Protein AF-A0AAU4M721-F1 (afdb_monomer_lite)

Radius of gyration: 36.09 Å; chains: 1; bounding box: 82×84×113 Å

Foldseek 3Di:
DDDDDDDDDDDDDDDDQDAALQFQEEAEEQQAALVQLLVCLQPFCLVLRPRAYEDQAQAKFFQAPDQFQFSCRSLAHLALARQYLRHHPVSNLSSLSSNSSSSYAYAYAANQFFHHFLPGPGQDIRNRWGDDSVQQQRVNLRTGPVQFADPVVQPDHLQAQPDPQDLCSLQRGDDVRTGGGPLVDPSSLVSSLVSLQVCQVSQHQAYEYPSQLNHQLVSLQSSQVSHDAHPSGDGRAYEYEQDDDYDDRSDLVVNLVNHAYEWPLQLLVLQVCLVWFVLVCPPPDVVSVTDAQRRYEYEVDELVCQLVVNGDDLVNPLSSLLSLLCQLQARGHRYYQYKAFDDDHSRGQQCADSSSRHDHDDVPVRRISPSCPQQQNSNSSVVSVQLPPFDWAQWDDPRGQWIKIERAQFKIKIFGSAQFKDKDKGQGNYAFDKWEFSNAFDQDPVRDTPGDIWGQHRRNITTDIAGHSGMTMTGDDDDDDDPDDDDDDDDDDDDDDDDDDDDAQWAKEKEFCPVVAPWKAKWKAFVVGDTAPPPHHTFDDDDVGITMDTDHNPPGQWMFIWMDRRPPGTGQLVVPTDTGGGYYWYDYPSDIDGDDPRPDDPFFKEKEFCPVVAPWKAKWKAFVVGDTDPPPHHTWADDDVRITMDGDHSPPGQWMFIWMDNRPPRTDQLVVPTDTGGGHYWYDYPSDIDGDRPDDDDDDDDDDDDDDDDDDDDDDDDDPDQPDALFAPFWDACVVVQQAEADDDDQAADCVVPDPSQWRTADAPPQWLFQLLHDQDDQFAGWGTKGWYDYFWKIKIKTKTDDLCCQLPVVVVDDPPLRSAQQSDFFKKKKFKQQDQVAFAQQPAVPDCAHPPLAQEGAPVRRTFKMWMDTSHPPDDFTWIFGADPVRHTDDPPVGIDGCVRQVKDKDKDQFDPDPFRKDASYGSVRVDANVCSHPPVRIDGSVVSVGDRRSMMMMMMIGTQVSVVDGLVSCQPPWMFIKIFDADARYTRAMTSGACQSRPQSNAACPVGRSGTVSRPDHYHGHRTGRTHND

Secondary structure (DSSP, 8-state):
------PPPP--PPPPSPPP-S--PEEEETT--HHHHHHHIIIIIHHHT--EEEE---S-BEE-SSS---GGGGGSBS-S-S-BTTB-HHHHHHHHHHHHHTT-EEEEEE--SEEEETT----EESS---EEGGGTEETTTTB-GGGB--TTT--STT-B---TT-HHHHHHSBGGGEEEB-TTSHHHHHHHHHHHHHHHHTT--EEEETTGGGS-HHHHHHHHHTSPPPTTSSPPEEEE---SS--GGGSGGGGTTSSEEE-HHHHHHHHHHHHS-GGGGGG-SGGGTPPPGGGEEEES--HHHHHHT-S--GGGTHHHHHHHHHHHHS-SSEEEEEE-B--SSTTPPPSB-TTSPBPPP-TTTTSB--GGG-HHHHHHHHHHHHHTTPPEEEEEE-SSSEEEEEETTTEEEEEE-SSS-EEEEEE--SPSEEEE-TTT--B-TTS-BSS-EEEE-TTSEEEEEE-TTEEEEEE--SS----PPPP-------------PPPP-EEEEEEEGGG--S--EEEEEETTSPPPPTT-EEPEEEETTEEEEEEE-TT-S-EEEEEE-SSS-EE-TTTT-EEE-SSEEEEETTEEEES-TTSPPPPEEEEEEGGG--S--EEEEEETTSPPPPTT-EEPEEEETTEEEEEE--TT-S-EEEEEE-SSS-EE-TTTT-EEE-SSEEEEETTEEEES--SPPPPPPP--------------PPPPP-PPPSSSTT-EESGGG---EE-----SS-GGG--GGGEEEE--BS-SGGGGG-S---S---EEEEEEEE-SSEEEEEEEE--THHHH-GGG-S--SGGG-GGGS--EEEEEEE--TT--B-SPBTT-SS-GGG--EEETT--B-EEEEEESSTT-S--EEEE--TTSSB---TTTEEEHHHHT-EEEEEES-S-S--EEE---GGGT--GGGGG-GGGEEETTTTT--GGG-EEEEEEEEGGGGT--HHHHHHH-EEEEEEEEETTEEEEEES--GGGGSSTTSBPSS-TTSBGGGTS-EEE-SPPEEE--

Structure (mmCIF, N/CA/C/O backbone):
data_AF-A0AAU4M721-F1
#
_entry.id   AF-A0AAU4M721-F1
#
loop_
_atom_site.group_PDB
_atom_site.id
_atom_site.type_symbol
_atom_site.label_atom_id
_atom_site.label_alt_id
_atom_site.label_comp_id
_atom_site.label_asym_id
_atom_site.label_entity_id
_atom_site.label_seq_id
_atom_site.pdbx_PDB_ins_code
_atom_site.Cartn_x
_atom_site.Cartn_y
_atom_site.Cartn_z
_atom_site.occupancy
_atom_site.B_iso_or_equiv
_atom_site.auth_seq_id
_atom_site.auth_comp_id
_atom_site.auth_asym_id
_atom_site.auth_atom_id
_atom_site.pdbx_PDB_model_num
ATOM 1 N N . MET A 1 1 ? -22.249 -40.325 37.609 1.00 35.66 1 MET A N 1
ATOM 2 C CA . MET A 1 1 ? -21.047 -39.487 37.780 1.00 35.66 1 MET A CA 1
ATOM 3 C C . MET A 1 1 ? -21.159 -38.353 36.785 1.00 35.66 1 MET A C 1
ATOM 5 O O . MET A 1 1 ? -21.224 -38.618 35.594 1.00 35.66 1 MET A O 1
ATOM 9 N N . ALA A 1 2 ? -21.350 -37.138 37.289 1.00 34.94 2 ALA A N 1
ATOM 10 C CA . ALA A 1 2 ? -21.543 -35.937 36.488 1.00 34.94 2 ALA A CA 1
ATOM 11 C C . ALA A 1 2 ? -20.169 -35.403 36.063 1.00 34.94 2 ALA A C 1
ATOM 13 O O . ALA A 1 2 ? -19.355 -35.079 36.925 1.00 34.94 2 ALA A O 1
ATOM 14 N N . GLY A 1 3 ? -19.902 -35.367 34.758 1.00 27.47 3 GLY A N 1
ATOM 15 C CA . GLY A 1 3 ? -18.703 -34.762 34.184 1.00 27.47 3 GLY A CA 1
ATOM 16 C C . GLY A 1 3 ? -19.101 -33.504 33.430 1.00 27.47 3 GLY A C 1
ATOM 17 O O . GLY A 1 3 ? -19.824 -33.587 32.443 1.00 27.47 3 GLY A O 1
ATOM 18 N N . ALA A 1 4 ? -18.693 -32.356 33.960 1.00 26.66 4 ALA A N 1
ATOM 19 C CA . ALA A 1 4 ? -18.992 -31.032 33.442 1.00 26.66 4 ALA A CA 1
ATOM 20 C C . ALA A 1 4 ? -18.415 -30.821 32.032 1.00 26.66 4 ALA A C 1
ATOM 22 O O . ALA A 1 4 ? -17.272 -31.176 31.754 1.00 26.66 4 ALA A O 1
ATOM 23 N N . ILE A 1 5 ? -19.227 -30.212 31.171 1.00 36.31 5 ILE A N 1
ATOM 24 C CA . ILE A 1 5 ? -18.871 -29.734 29.835 1.00 36.31 5 ILE A CA 1
ATOM 25 C C . ILE A 1 5 ? -18.344 -28.299 29.989 1.00 36.31 5 ILE A C 1
ATOM 27 O O . ILE A 1 5 ? -19.054 -27.455 30.534 1.00 36.31 5 ILE A O 1
ATOM 31 N N . LEU A 1 6 ? -17.135 -28.016 29.498 1.00 23.64 6 LEU A N 1
ATOM 32 C CA . LEU A 1 6 ? -16.652 -26.661 29.198 1.00 23.64 6 LEU A CA 1
ATOM 33 C C . LEU A 1 6 ? -15.807 -26.678 27.902 1.00 23.64 6 LEU A C 1
ATOM 35 O O . LEU A 1 6 ? -15.228 -27.716 27.582 1.00 23.64 6 LEU A O 1
ATOM 39 N N . PRO A 1 7 ? -15.786 -25.575 27.128 1.00 23.12 7 PRO A N 1
ATOM 40 C CA . PRO A 1 7 ? -15.639 -25.581 25.672 1.00 23.12 7 PRO A CA 1
ATOM 41 C C . PRO A 1 7 ? -14.205 -25.311 25.184 1.00 23.12 7 PRO A C 1
ATOM 43 O O . PRO A 1 7 ? -13.470 -24.530 25.785 1.00 23.12 7 PRO A O 1
ATOM 46 N N . ILE A 1 8 ? -13.836 -25.934 24.058 1.00 26.61 8 ILE A N 1
ATOM 47 C CA . ILE A 1 8 ? -12.592 -25.701 23.306 1.00 26.61 8 ILE A CA 1
ATOM 48 C C . ILE A 1 8 ? -12.843 -24.565 22.303 1.00 26.61 8 ILE A C 1
ATOM 50 O O . ILE A 1 8 ? -13.764 -24.652 21.492 1.00 26.61 8 ILE A O 1
ATOM 54 N N . ALA A 1 9 ? -12.034 -23.505 22.370 1.00 24.59 9 ALA A N 1
ATOM 55 C CA . ALA A 1 9 ? -11.993 -22.426 21.386 1.00 24.59 9 ALA A CA 1
ATOM 56 C C . ALA A 1 9 ? -10.938 -22.737 20.306 1.00 24.59 9 ALA A C 1
ATOM 58 O O . ALA A 1 9 ? -9.815 -23.121 20.628 1.00 24.59 9 ALA A O 1
ATOM 59 N N . PHE A 1 10 ? -11.326 -22.583 19.038 1.00 23.84 10 PHE A N 1
ATOM 60 C CA . PHE A 1 10 ? -10.512 -22.775 17.832 1.00 23.84 10 PHE A CA 1
ATOM 61 C C . PHE A 1 10 ? -9.654 -21.531 17.500 1.00 23.84 10 PHE A C 1
ATOM 63 O O . PHE A 1 10 ? -10.106 -20.408 17.710 1.00 23.84 10 PHE A O 1
ATOM 70 N N . GLN A 1 11 ? -8.480 -21.733 16.889 1.00 26.58 11 GLN A N 1
ATOM 71 C CA . GLN A 1 11 ? -7.735 -20.762 16.055 1.00 26.58 11 GLN A CA 1
ATOM 72 C C . GLN A 1 11 ? -7.241 -21.540 14.818 1.00 26.58 11 GLN A C 1
ATOM 74 O O . GLN A 1 11 ? -6.579 -22.559 14.991 1.00 26.58 11 GLN A O 1
ATOM 79 N N . SER A 1 12 ? -7.805 -21.364 13.615 1.00 23.69 12 SER A N 1
ATOM 80 C CA . SER A 1 12 ? -7.744 -20.264 12.620 1.00 23.69 12 SER A CA 1
ATOM 81 C C . SER A 1 12 ? -6.496 -20.329 11.716 1.00 23.69 12 SER A C 1
ATOM 83 O O . SER A 1 12 ? -5.382 -20.092 12.169 1.00 23.69 12 SER A O 1
ATOM 85 N N . SER A 1 13 ? -6.742 -20.677 10.448 1.00 24.62 13 SER A N 1
ATOM 86 C CA . SER A 1 13 ? -5.845 -20.862 9.292 1.00 24.62 13 SER A CA 1
ATOM 87 C C . SER A 1 13 ? -5.303 -19.552 8.688 1.00 24.62 13 SER A C 1
ATOM 89 O O . SER A 1 13 ? -5.883 -18.492 8.911 1.00 24.62 13 SER A O 1
ATOM 91 N N . ALA A 1 14 ? -4.223 -19.643 7.894 1.00 25.70 14 ALA A N 1
ATOM 92 C CA . ALA A 1 14 ? -3.598 -18.532 7.162 1.00 25.70 14 ALA A CA 1
ATOM 93 C C . ALA A 1 14 ? -4.583 -17.808 6.220 1.00 25.70 14 ALA A C 1
ATOM 95 O O . ALA A 1 14 ? -5.434 -18.431 5.584 1.00 25.70 14 ALA A O 1
ATOM 96 N N . GLN A 1 15 ? -4.472 -16.479 6.184 1.00 25.59 15 GLN A N 1
ATOM 97 C CA . GLN A 1 15 ? -5.465 -15.541 5.666 1.00 25.59 15 GLN A CA 1
ATOM 98 C C . GLN A 1 15 ? -5.035 -15.022 4.285 1.00 25.59 15 GLN A C 1
ATOM 100 O O . GLN A 1 15 ? -3.879 -14.650 4.101 1.00 25.59 15 GLN A O 1
ATOM 105 N N . ALA A 1 16 ? -5.967 -15.006 3.324 1.00 25.58 16 ALA A N 1
ATOM 106 C CA . ALA A 1 16 ? -5.841 -14.263 2.068 1.00 25.58 16 ALA A CA 1
ATOM 107 C C . ALA A 1 16 ? -5.453 -12.795 2.339 1.00 25.58 16 ALA A C 1
ATOM 109 O O . ALA A 1 16 ? -5.724 -12.305 3.441 1.00 25.58 16 ALA A O 1
ATOM 110 N N . ALA A 1 17 ? -4.886 -12.088 1.346 1.00 31.19 17 ALA A N 1
ATOM 111 C CA . ALA A 1 17 ? -4.776 -10.627 1.408 1.00 31.19 17 ALA A CA 1
ATOM 112 C C . ALA A 1 17 ? -6.117 -10.073 1.904 1.00 31.19 17 ALA A C 1
ATOM 114 O O . ALA A 1 17 ? -7.175 -10.436 1.375 1.00 31.19 17 ALA A O 1
ATOM 115 N N . GLY A 1 18 ? -6.078 -9.318 3.002 1.00 32.47 18 GLY A N 1
ATOM 116 C CA . GLY A 1 18 ? -7.294 -8.890 3.674 1.00 32.47 18 GLY A CA 1
ATOM 117 C C . GLY A 1 18 ? -8.190 -8.146 2.691 1.00 32.47 18 GLY A C 1
ATOM 118 O O . GLY A 1 18 ? -7.714 -7.343 1.892 1.00 32.47 18 GLY A O 1
ATOM 119 N N . THR A 1 19 ? -9.501 -8.384 2.739 1.00 46.44 19 THR A N 1
ATOM 120 C CA . THR A 1 19 ? -10.431 -7.433 2.124 1.00 46.44 19 THR A CA 1
ATOM 121 C C . THR A 1 19 ? -10.154 -6.053 2.723 1.00 46.44 19 THR A C 1
ATOM 123 O O . THR A 1 19 ? -9.968 -5.989 3.944 1.00 46.44 19 THR A O 1
ATOM 126 N N . PRO A 1 20 ? -10.164 -4.966 1.930 1.00 59.31 20 PRO A N 1
ATOM 127 C CA . PRO A 1 20 ? -9.988 -3.624 2.470 1.00 59.31 20 PRO A CA 1
ATOM 128 C C . PRO A 1 20 ? -10.920 -3.420 3.665 1.00 59.31 20 PRO A C 1
ATOM 130 O O . PRO A 1 20 ? -12.076 -3.851 3.613 1.00 59.31 20 PRO A O 1
ATOM 133 N N . ASN A 1 21 ? -10.464 -2.724 4.710 1.00 67.50 21 ASN A N 1
ATOM 134 C CA . ASN A 1 21 ? -11.236 -2.513 5.946 1.00 67.50 21 ASN A CA 1
ATOM 135 C C . ASN A 1 21 ? -12.610 -1.840 5.718 1.00 67.50 21 ASN A C 1
ATOM 137 O O . ASN A 1 21 ? -13.431 -1.755 6.631 1.00 67.50 21 ASN A O 1
ATOM 141 N N . GLY A 1 22 ? -12.869 -1.333 4.506 1.00 69.19 22 GLY A N 1
ATOM 142 C CA . GLY A 1 22 ? -14.132 -0.726 4.089 1.00 69.19 22 GLY A CA 1
ATOM 143 C C . GLY A 1 22 ? -14.326 0.708 4.590 1.00 69.19 22 GLY A C 1
ATOM 144 O O . GLY A 1 22 ? -15.297 1.363 4.188 1.00 69.19 22 GLY A O 1
ATOM 145 N N . GLY A 1 23 ? -13.412 1.193 5.436 1.00 83.38 23 GLY A N 1
ATOM 146 C CA . GLY A 1 23 ? -13.266 2.597 5.807 1.00 83.38 23 GLY A CA 1
ATOM 147 C C . GLY A 1 23 ? -12.641 3.428 4.687 1.00 83.38 23 GLY A C 1
ATOM 148 O O . GLY A 1 23 ? -12.046 2.892 3.752 1.00 83.38 23 GLY A O 1
ATOM 149 N N . ASP A 1 24 ? -12.806 4.740 4.776 1.00 93.38 24 ASP A N 1
ATOM 150 C CA . ASP A 1 24 ? -12.308 5.741 3.827 1.00 93.38 24 ASP A CA 1
ATOM 151 C C . ASP A 1 24 ? -11.332 6.742 4.463 1.00 93.38 24 ASP A C 1
ATOM 153 O O . ASP A 1 24 ? -10.630 7.433 3.734 1.00 93.38 24 ASP A O 1
ATOM 157 N N . VAL A 1 25 ? -11.213 6.775 5.796 1.00 98.50 25 VAL A N 1
ATOM 158 C CA . VAL A 1 25 ? -10.231 7.618 6.496 1.00 98.50 25 VAL A CA 1
ATOM 159 C C . VAL A 1 25 ? -8.805 7.297 6.038 1.00 98.50 25 VAL A C 1
ATOM 161 O O . VAL A 1 25 ? -8.377 6.137 6.072 1.00 98.50 25 VAL A O 1
ATOM 164 N N . ILE A 1 26 ? -8.064 8.340 5.668 1.00 98.81 26 ILE A N 1
ATOM 165 C CA . ILE A 1 26 ? -6.678 8.263 5.203 1.00 98.81 26 ILE A CA 1
ATOM 166 C C . ILE A 1 26 ? -5.747 8.695 6.343 1.00 98.81 26 ILE A C 1
ATOM 168 O O . ILE A 1 26 ? -5.896 9.784 6.897 1.00 98.81 26 ILE A O 1
ATOM 172 N N . ALA A 1 27 ? -4.760 7.873 6.691 1.00 98.81 27 ALA A N 1
ATOM 173 C CA . ALA A 1 27 ? -3.635 8.312 7.514 1.00 98.81 27 ALA A CA 1
ATOM 174 C C . ALA A 1 27 ? -2.602 9.003 6.617 1.00 98.81 27 ALA A C 1
ATOM 176 O O . ALA A 1 27 ? -2.057 8.365 5.726 1.00 98.81 27 ALA A O 1
ATOM 177 N N . ASN A 1 28 ? -2.317 10.286 6.824 1.00 98.62 28 ASN A N 1
ATOM 178 C CA . ASN A 1 28 ? -1.258 10.985 6.096 1.00 98.62 28 ASN A CA 1
ATOM 179 C C . ASN A 1 28 ? 0.023 10.974 6.940 1.00 98.62 28 ASN A C 1
ATOM 181 O O . ASN A 1 28 ? 0.175 11.792 7.851 1.00 98.62 28 ASN A O 1
ATOM 185 N N . LEU A 1 29 ? 0.901 10.000 6.666 1.00 98.81 29 LEU A N 1
ATOM 186 C CA . LEU A 1 29 ? 2.141 9.749 7.408 1.00 98.81 29 LEU A CA 1
ATOM 187 C C . LEU A 1 29 ? 3.315 10.469 6.739 1.00 98.81 29 LEU A C 1
ATOM 189 O O . LEU A 1 29 ? 4.140 9.883 6.034 1.00 98.81 29 LEU A O 1
ATOM 193 N N . PHE A 1 30 ? 3.353 11.782 6.939 1.00 98.56 30 PHE A N 1
ATOM 194 C CA . PHE A 1 30 ? 4.269 12.678 6.252 1.00 98.56 30 PHE A CA 1
ATOM 195 C C . PHE A 1 30 ? 5.732 12.422 6.636 1.00 98.56 30 PHE A C 1
ATOM 197 O O . PHE A 1 30 ? 6.099 12.532 7.808 1.00 98.56 30 PHE A O 1
ATOM 204 N N . GLU A 1 31 ? 6.561 12.127 5.627 1.00 98.25 31 GLU A N 1
ATOM 205 C CA . GLU A 1 31 ? 7.999 11.826 5.746 1.00 98.25 31 GLU A CA 1
ATOM 206 C C . GLU A 1 31 ? 8.318 10.569 6.571 1.00 98.25 31 GLU A C 1
ATOM 208 O O . GLU A 1 31 ? 9.430 10.421 7.059 1.00 98.25 31 GLU A O 1
ATOM 213 N N . TRP A 1 32 ? 7.379 9.635 6.750 1.00 98.69 32 TRP A N 1
ATOM 214 C CA . TRP A 1 32 ? 7.692 8.355 7.393 1.00 98.69 32 TRP A CA 1
ATOM 215 C C . TRP A 1 32 ? 8.419 7.430 6.412 1.00 98.69 32 TRP A C 1
ATOM 217 O O . TRP A 1 32 ? 8.003 7.273 5.264 1.00 98.69 32 TRP A O 1
ATOM 227 N N . ASN A 1 33 ? 9.476 6.763 6.883 1.00 98.44 33 ASN A N 1
ATOM 228 C CA . ASN A 1 33 ? 10.179 5.768 6.076 1.00 98.44 33 ASN A CA 1
ATOM 229 C C . ASN A 1 33 ? 9.324 4.501 5.853 1.00 98.44 33 ASN A C 1
ATOM 231 O O . ASN A 1 33 ? 8.390 4.216 6.611 1.00 98.44 33 ASN A O 1
ATOM 235 N N . TRP A 1 34 ? 9.654 3.710 4.827 1.00 98.12 34 TRP A N 1
ATOM 236 C CA . TRP A 1 34 ? 8.826 2.569 4.406 1.00 98.12 34 TRP A CA 1
ATOM 237 C C . TRP A 1 34 ? 8.618 1.519 5.504 1.00 98.12 34 TRP A C 1
ATOM 239 O O . TRP A 1 34 ? 7.506 1.024 5.685 1.00 98.12 34 TRP A O 1
ATOM 249 N N . ASN A 1 35 ? 9.656 1.226 6.291 1.00 89.00 35 ASN A N 1
ATOM 250 C CA . ASN A 1 35 ? 9.568 0.261 7.391 1.00 89.00 35 ASN A CA 1
ATOM 251 C C . ASN A 1 35 ? 8.611 0.740 8.492 1.00 89.00 35 ASN A C 1
ATOM 253 O O . ASN A 1 35 ? 7.841 -0.050 9.038 1.00 89.00 35 ASN A O 1
ATOM 257 N N . SER A 1 36 ? 8.641 2.037 8.803 1.00 98.25 36 SER A N 1
ATOM 258 C CA . SER A 1 36 ? 7.778 2.641 9.819 1.00 98.25 36 SER A CA 1
ATOM 259 C C . SER A 1 36 ? 6.320 2.642 9.378 1.00 98.25 36 SER A C 1
ATOM 261 O O . SER A 1 36 ? 5.456 2.281 10.170 1.00 98.25 36 SER A O 1
ATOM 263 N N . VAL A 1 37 ? 6.041 2.966 8.110 1.00 98.56 37 VAL A N 1
ATOM 264 C CA . VAL A 1 37 ? 4.681 2.880 7.551 1.00 98.56 37 VAL A CA 1
ATOM 265 C C . VAL A 1 37 ? 4.159 1.440 7.598 1.00 98.56 37 VAL A C 1
ATOM 267 O O . VAL A 1 37 ? 3.041 1.209 8.055 1.00 98.56 37 VAL A O 1
ATOM 270 N N . ALA A 1 38 ? 4.975 0.455 7.207 1.00 86.38 38 ALA A N 1
ATOM 271 C CA . ALA A 1 38 ? 4.603 -0.961 7.258 1.00 86.38 38 ALA A CA 1
ATOM 272 C C . ALA A 1 38 ? 4.239 -1.414 8.689 1.00 86.38 38 ALA A C 1
ATOM 274 O O . ALA A 1 38 ? 3.220 -2.077 8.916 1.00 86.38 38 ALA A O 1
ATOM 275 N N . ALA A 1 39 ? 5.047 -1.018 9.676 1.00 87.62 39 ALA A N 1
ATOM 276 C CA . ALA A 1 39 ? 4.775 -1.285 11.085 1.00 87.62 39 ALA A CA 1
ATOM 277 C C . ALA A 1 39 ? 3.502 -0.571 11.575 1.00 87.62 39 ALA A C 1
ATOM 279 O O . ALA A 1 39 ? 2.705 -1.165 12.305 1.00 87.62 39 ALA A O 1
ATOM 280 N N . GLU A 1 40 ? 3.268 0.673 11.155 1.00 97.50 40 GLU A N 1
ATOM 281 C CA . GLU A 1 40 ? 2.071 1.433 11.530 1.00 97.50 40 GLU A CA 1
ATOM 282 C C . GLU A 1 40 ? 0.801 0.790 10.975 1.00 97.50 40 GLU A C 1
ATOM 284 O O . GLU A 1 40 ? -0.187 0.644 11.699 1.00 97.50 40 GLU A O 1
ATOM 289 N N . CYS A 1 41 ? 0.847 0.324 9.723 1.00 88.81 41 CYS A N 1
ATOM 290 C CA . CYS A 1 41 ? -0.259 -0.371 9.080 1.00 88.81 41 CYS A CA 1
ATOM 291 C C . CYS A 1 41 ? -0.754 -1.565 9.905 1.00 88.81 41 CYS A C 1
ATOM 293 O O . CYS A 1 41 ? -1.957 -1.726 10.104 1.00 88.81 41 CYS A O 1
ATOM 295 N N . THR A 1 42 ? 0.163 -2.371 10.442 1.00 78.88 42 THR A N 1
ATOM 296 C CA . THR A 1 42 ? -0.184 -3.584 11.202 1.00 78.88 42 THR A CA 1
ATOM 297 C C . THR A 1 42 ? -0.539 -3.310 12.660 1.00 78.88 42 THR A C 1
ATOM 299 O O . THR A 1 42 ? -1.410 -3.977 13.217 1.00 78.88 42 THR A O 1
ATOM 302 N N . THR A 1 43 ? 0.122 -2.343 13.297 1.00 85.94 43 THR A N 1
ATOM 303 C CA . THR A 1 43 ? -0.000 -2.128 14.748 1.00 85.94 43 THR A CA 1
ATOM 304 C C . THR A 1 43 ? -1.056 -1.097 15.129 1.00 85.94 43 THR A C 1
ATOM 306 O O . THR A 1 43 ? -1.596 -1.169 16.236 1.00 85.94 43 THR A O 1
ATOM 309 N N . VAL A 1 44 ? -1.381 -0.167 14.227 1.00 93.50 44 VAL A N 1
ATOM 310 C CA . VAL A 1 44 ? -2.302 0.942 14.498 1.00 93.50 44 VAL A CA 1
ATOM 311 C C . VAL A 1 44 ? -3.350 1.076 13.405 1.00 93.50 44 VAL A C 1
ATOM 313 O O . VAL A 1 44 ? -4.537 0.947 13.709 1.00 93.50 44 VAL A O 1
ATOM 316 N N . LEU A 1 45 ? -2.955 1.295 12.148 1.00 95.88 45 LEU A N 1
ATOM 317 C CA . LEU A 1 45 ? -3.903 1.722 11.115 1.00 95.88 45 LEU A CA 1
ATOM 318 C C . LEU A 1 45 ? -4.961 0.652 10.821 1.00 95.88 45 LEU A C 1
ATOM 320 O O . LEU A 1 45 ? -6.158 0.929 10.915 1.00 95.88 45 LEU A O 1
ATOM 324 N N . GLY A 1 46 ? -4.532 -0.582 10.546 1.00 89.44 46 GLY A N 1
ATOM 325 C CA . GLY A 1 46 ? -5.421 -1.723 10.334 1.00 89.44 46 GLY A CA 1
ATOM 326 C C . GLY A 1 46 ? -6.332 -1.978 11.541 1.00 89.44 46 GLY A C 1
ATOM 327 O O . GLY A 1 46 ? -7.553 -1.897 11.401 1.00 89.44 46 GLY A O 1
ATOM 328 N N . PRO A 1 47 ? -5.784 -2.186 12.757 1.00 86.62 47 PRO A N 1
ATOM 329 C CA . PRO A 1 47 ? -6.582 -2.408 13.967 1.00 86.62 47 PRO A CA 1
ATOM 330 C C . PRO A 1 47 ? -7.586 -1.296 14.306 1.00 86.62 47 PRO A C 1
ATOM 332 O O . PRO A 1 47 ? -8.638 -1.575 14.886 1.00 86.62 47 PRO A O 1
ATOM 335 N N . LYS A 1 48 ? -7.282 -0.036 13.974 1.00 90.50 48 LYS A N 1
ATOM 336 C CA . LYS A 1 48 ? -8.178 1.110 14.206 1.00 90.50 48 LYS A CA 1
ATOM 337 C C . LYS A 1 48 ? -9.170 1.339 13.058 1.00 90.50 48 LYS A C 1
ATOM 339 O O . LYS A 1 48 ? -10.143 2.072 13.238 1.00 90.50 48 LYS A O 1
ATOM 344 N N . GLY A 1 49 ? -8.989 0.648 11.933 1.00 92.94 49 GLY A N 1
ATOM 345 C CA . GLY A 1 49 ? -9.906 0.637 10.797 1.00 92.94 49 GLY A CA 1
ATOM 346 C C . GLY A 1 49 ? -9.668 1.755 9.786 1.00 92.94 49 GLY A C 1
ATOM 347 O O . GLY A 1 49 ? -10.613 2.156 9.107 1.00 92.94 49 GLY A O 1
ATOM 348 N N . TYR A 1 50 ? -8.446 2.279 9.683 1.00 97.69 50 TYR A N 1
ATOM 349 C CA . TYR A 1 50 ? -8.102 3.193 8.593 1.00 97.69 50 TYR A CA 1
ATOM 350 C C . TYR A 1 50 ? -8.312 2.499 7.243 1.00 97.69 50 TYR A C 1
ATOM 352 O O . TYR A 1 50 ? -8.069 1.297 7.094 1.00 97.69 50 TYR A O 1
ATOM 360 N N . GLY A 1 51 ? -8.798 3.268 6.270 1.00 95.50 51 GLY A N 1
ATOM 361 C CA . GLY A 1 51 ? -9.044 2.789 4.914 1.00 95.50 51 GLY A CA 1
ATOM 362 C C . GLY A 1 51 ? -7.792 2.812 4.047 1.00 95.50 51 GLY A C 1
ATOM 363 O O . GLY A 1 51 ? -7.611 1.932 3.206 1.00 95.50 51 GLY A O 1
ATOM 364 N N . ALA A 1 52 ? -6.932 3.810 4.261 1.00 98.25 52 ALA A N 1
ATOM 365 C CA . ALA A 1 52 ? -5.723 4.016 3.480 1.00 98.25 52 ALA A CA 1
ATOM 366 C C . ALA A 1 52 ? -4.619 4.726 4.274 1.00 98.25 52 ALA A C 1
ATOM 368 O O . ALA A 1 52 ? -4.887 5.370 5.291 1.00 98.25 52 ALA A O 1
ATOM 369 N N . VAL A 1 53 ? -3.397 4.668 3.752 1.00 98.88 53 VAL A N 1
ATOM 370 C CA . VAL A 1 53 ? -2.261 5.497 4.153 1.00 98.88 53 VAL A CA 1
ATOM 371 C C . VAL A 1 53 ? -1.748 6.298 2.954 1.00 98.88 53 VAL A C 1
ATOM 373 O O . VAL A 1 53 ? -1.484 5.724 1.902 1.00 98.88 53 VAL A O 1
ATOM 376 N N . GLN A 1 54 ? -1.609 7.617 3.102 1.00 98.81 54 GLN A N 1
ATOM 377 C CA . GLN A 1 54 ? -0.801 8.444 2.207 1.00 98.81 54 GLN A CA 1
ATOM 378 C C . GLN A 1 54 ? 0.655 8.374 2.661 1.00 98.81 54 GLN A C 1
ATOM 380 O O . GLN A 1 54 ? 0.957 8.649 3.826 1.00 98.81 54 GLN A O 1
ATOM 385 N N . VAL A 1 55 ? 1.541 8.041 1.727 1.00 98.88 55 VAL A N 1
ATOM 386 C CA . VAL A 1 55 ? 2.988 7.968 1.949 1.00 98.88 55 VAL A CA 1
ATOM 387 C C . VAL A 1 55 ? 3.709 9.124 1.258 1.00 98.88 55 VAL A C 1
ATOM 389 O O . VAL A 1 55 ? 3.185 9.693 0.301 1.00 98.88 55 VAL A O 1
ATOM 392 N N . ALA A 1 56 ? 4.903 9.476 1.743 1.00 98.56 56 ALA A N 1
ATOM 393 C CA . ALA A 1 56 ? 5.748 10.506 1.130 1.00 98.56 56 ALA A CA 1
ATOM 394 C C . ALA A 1 56 ? 6.075 10.186 -0.347 1.00 98.56 56 ALA A C 1
ATOM 396 O O . ALA A 1 56 ? 5.966 9.018 -0.740 1.00 98.56 56 ALA A O 1
ATOM 397 N N . PRO A 1 57 ? 6.505 11.175 -1.160 1.00 98.75 57 PRO A N 1
ATOM 398 C CA . PRO A 1 57 ? 6.856 10.937 -2.556 1.00 98.75 57 PRO A CA 1
ATOM 399 C C . PRO A 1 57 ? 7.849 9.776 -2.716 1.00 98.75 57 PRO A C 1
ATOM 401 O O . PRO A 1 57 ? 8.949 9.829 -2.158 1.00 98.75 57 PRO A O 1
ATOM 404 N N . PRO A 1 58 ? 7.483 8.701 -3.443 1.00 98.25 58 PRO A N 1
ATOM 405 C CA . PRO A 1 58 ? 8.326 7.515 -3.523 1.00 98.25 58 PRO A CA 1
ATOM 406 C C . PRO A 1 58 ? 9.389 7.602 -4.621 1.00 98.25 58 PRO A C 1
ATOM 408 O O . PRO A 1 58 ? 10.300 6.779 -4.634 1.00 98.25 58 PRO A O 1
ATOM 411 N N . ALA A 1 59 ? 9.277 8.570 -5.534 1.00 98.25 59 ALA A N 1
ATOM 412 C CA . ALA A 1 59 ? 10.256 8.800 -6.590 1.00 98.25 59 ALA A CA 1
ATOM 413 C C . ALA A 1 59 ? 11.612 9.263 -6.028 1.00 98.25 59 ALA A C 1
ATOM 415 O O . ALA A 1 59 ? 11.684 9.973 -5.023 1.00 98.25 59 ALA A O 1
ATOM 416 N N . ASP A 1 60 ? 12.694 8.893 -6.708 1.00 98.50 60 ASP A N 1
ATOM 417 C CA . ASP A 1 60 ? 14.033 9.400 -6.429 1.00 98.50 60 ASP A CA 1
ATOM 418 C C . ASP A 1 60 ? 14.097 10.918 -6.660 1.00 98.50 60 ASP A C 1
ATOM 420 O O . ASP A 1 60 ? 13.766 11.447 -7.731 1.00 98.50 60 ASP A O 1
ATOM 424 N N . SER A 1 61 ? 14.562 11.621 -5.634 1.00 98.00 61 SER A N 1
ATOM 425 C CA . SER A 1 61 ? 14.588 13.070 -5.566 1.00 98.00 61 SER A CA 1
ATOM 426 C C . SER A 1 61 ? 16.005 13.608 -5.419 1.00 98.00 61 SER A C 1
ATOM 428 O O . SER A 1 61 ? 16.966 12.892 -5.112 1.00 98.00 61 SER A O 1
ATOM 430 N N . ILE A 1 62 ? 16.143 14.913 -5.640 1.00 97.69 62 ILE A N 1
ATOM 431 C CA . ILE A 1 62 ? 17.390 15.615 -5.360 1.00 97.69 62 ILE A CA 1
ATOM 432 C C . ILE A 1 62 ? 17.789 15.441 -3.889 1.00 97.69 62 ILE A C 1
ATOM 434 O O . ILE A 1 62 ? 16.960 15.522 -2.986 1.00 97.69 62 ILE A O 1
ATOM 438 N N . LYS A 1 63 ? 19.088 15.266 -3.653 1.00 96.56 63 LYS A N 1
ATOM 439 C CA . LYS A 1 63 ? 19.708 15.366 -2.333 1.00 96.56 63 LYS A CA 1
ATOM 440 C C . LYS A 1 63 ? 20.578 16.611 -2.311 1.00 96.56 63 LYS A C 1
ATOM 442 O O . LYS A 1 63 ? 21.569 16.673 -3.048 1.00 96.56 63 LYS A O 1
ATOM 447 N N . LEU A 1 64 ? 20.236 17.619 -1.513 1.00 92.88 64 LEU A N 1
ATOM 448 C CA . LEU A 1 64 ? 21.024 18.847 -1.473 1.00 92.88 64 LEU A CA 1
ATOM 449 C C . LEU A 1 64 ? 22.349 18.636 -0.748 1.00 92.88 64 LEU A C 1
ATOM 451 O O . LEU A 1 64 ? 22.549 17.706 0.033 1.00 92.88 64 LEU A O 1
ATOM 455 N N . ASN A 1 65 ? 23.285 19.532 -1.041 1.00 83.06 65 ASN A N 1
ATOM 456 C CA . ASN A 1 65 ? 24.589 19.534 -0.405 1.00 83.06 65 ASN A CA 1
ATOM 457 C C . ASN A 1 65 ? 24.471 20.099 1.020 1.00 83.06 65 ASN A C 1
ATOM 459 O O . ASN A 1 65 ? 23.992 21.216 1.204 1.00 83.06 65 ASN A O 1
ATOM 463 N N . GLY A 1 66 ? 24.994 19.376 2.011 1.00 76.62 66 GLY A N 1
ATOM 464 C CA . GLY A 1 66 ? 25.052 19.821 3.407 1.00 76.62 66 GLY A CA 1
ATOM 465 C C . GLY A 1 66 ? 24.160 18.999 4.335 1.00 76.62 66 GLY A C 1
ATOM 466 O O . GLY A 1 66 ? 23.438 18.125 3.890 1.00 76.62 66 GLY A O 1
ATOM 467 N N . ALA A 1 67 ? 24.233 19.271 5.638 1.00 75.25 67 ALA A N 1
ATOM 468 C CA . ALA A 1 67 ? 23.589 18.446 6.667 1.00 75.25 67 ALA A CA 1
ATOM 469 C C . ALA A 1 67 ? 22.115 18.806 6.954 1.00 75.25 67 ALA A C 1
ATOM 471 O O . ALA A 1 67 ? 21.521 18.225 7.855 1.00 75.25 67 ALA A O 1
ATOM 472 N N . ALA A 1 68 ? 21.549 19.802 6.261 1.00 82.81 68 ALA A N 1
ATOM 473 C CA . ALA A 1 68 ? 20.238 20.359 6.600 1.00 82.81 68 ALA A CA 1
ATOM 474 C C . ALA A 1 68 ? 19.052 19.570 6.021 1.00 82.81 68 ALA A C 1
ATOM 476 O O . ALA A 1 68 ? 17.997 19.596 6.639 1.00 82.81 68 ALA A O 1
ATOM 477 N N . HIS A 1 69 ? 19.230 18.906 4.868 1.00 93.62 69 HIS A N 1
ATOM 478 C CA . HIS A 1 69 ? 18.253 18.042 4.183 1.00 93.62 69 HIS A CA 1
ATOM 479 C C . HIS A 1 69 ? 16.777 18.428 4.400 1.00 93.62 69 HIS A C 1
ATOM 481 O O . HIS A 1 69 ? 16.034 17.695 5.055 1.00 93.62 69 HIS A O 1
ATOM 487 N N . PRO A 1 70 ? 16.324 19.589 3.902 1.00 96.19 70 PRO A N 1
ATOM 488 C CA . PRO A 1 70 ? 14.968 20.052 4.163 1.00 96.19 70 PRO A CA 1
ATOM 489 C C . PRO A 1 70 ? 13.926 19.053 3.649 1.00 96.19 70 PRO A C 1
ATOM 491 O O . PRO A 1 70 ? 14.174 18.337 2.679 1.00 96.19 70 PRO A O 1
ATOM 494 N N . TRP A 1 71 ? 12.759 18.973 4.292 1.00 97.62 71 TRP A N 1
ATOM 495 C CA . TRP A 1 71 ? 11.697 18.034 3.889 1.00 97.62 71 TRP A CA 1
ATOM 496 C C . TRP A 1 71 ? 11.326 18.184 2.404 1.00 97.62 71 TRP A C 1
ATOM 498 O O . TRP A 1 71 ? 11.200 17.200 1.689 1.00 97.62 71 TRP A O 1
ATOM 508 N N . TRP A 1 72 ? 11.292 19.415 1.885 1.00 96.75 72 TRP A N 1
ATOM 509 C CA . TRP A 1 72 ? 10.883 19.694 0.507 1.00 96.75 72 TRP A CA 1
ATOM 510 C C . TRP A 1 72 ? 11.835 19.148 -0.578 1.00 96.75 72 TRP A C 1
ATOM 512 O O . TRP A 1 72 ? 11.537 19.258 -1.767 1.00 96.75 72 TRP A O 1
ATOM 522 N N . GLU A 1 73 ? 12.968 18.532 -0.214 1.00 96.06 73 GLU A N 1
ATOM 523 C CA . GLU A 1 73 ? 13.826 17.795 -1.155 1.00 96.06 73 GLU A CA 1
ATOM 524 C C . GLU A 1 73 ? 13.070 16.696 -1.911 1.00 96.06 73 GLU A C 1
ATOM 526 O O . GLU A 1 73 ? 13.350 16.472 -3.089 1.00 96.06 73 GLU A O 1
ATOM 531 N N . VAL A 1 74 ? 12.103 16.030 -1.268 1.00 98.00 74 VAL A N 1
ATOM 532 C CA . VAL A 1 74 ? 11.345 14.924 -1.883 1.00 98.00 74 VAL A CA 1
ATOM 533 C C . VAL A 1 74 ? 10.362 15.389 -2.961 1.00 98.00 74 VAL A C 1
ATOM 535 O O . VAL A 1 74 ? 9.969 14.598 -3.811 1.00 98.00 74 VAL A O 1
ATOM 538 N N . TYR A 1 75 ? 10.041 16.687 -2.997 1.00 98.56 75 TYR A N 1
ATOM 539 C CA . TYR A 1 75 ? 9.188 17.314 -4.015 1.00 98.56 75 TYR A CA 1
ATOM 540 C C . TYR A 1 75 ? 9.975 17.813 -5.232 1.00 98.56 75 TYR A C 1
ATOM 542 O O . TYR A 1 75 ? 9.503 18.616 -6.024 1.00 98.56 75 TYR A O 1
ATOM 550 N N . GLN A 1 76 ? 11.213 17.354 -5.394 1.00 98.38 76 GLN A N 1
ATOM 551 C CA . GLN A 1 76 ? 12.056 17.680 -6.538 1.00 98.38 76 GLN A CA 1
ATOM 552 C C . GLN A 1 76 ? 12.571 16.391 -7.176 1.00 98.38 76 GLN A C 1
ATOM 554 O O . GLN A 1 76 ? 13.747 16.043 -7.004 1.00 98.38 76 GLN A O 1
ATOM 559 N N . PRO A 1 77 ? 11.698 15.656 -7.894 1.00 98.38 77 PRO A N 1
ATOM 560 C CA . PRO A 1 77 ? 12.065 14.389 -8.497 1.00 98.38 77 PRO A CA 1
ATOM 561 C C . PRO A 1 77 ? 13.140 14.602 -9.561 1.00 98.38 77 PRO A C 1
ATOM 563 O O . PRO A 1 77 ? 13.158 15.597 -10.294 1.00 98.38 77 PRO A O 1
ATOM 566 N N . VAL A 1 78 ? 14.056 13.647 -9.631 1.00 98.31 78 VAL A N 1
ATOM 567 C CA . VAL A 1 78 ? 15.140 13.594 -10.624 1.00 98.31 78 VAL A CA 1
ATOM 568 C C . VAL A 1 78 ? 15.147 12.271 -11.391 1.00 98.31 78 VAL A C 1
ATOM 570 O O . VAL A 1 78 ? 15.809 12.151 -12.423 1.00 98.31 78 VAL A O 1
ATOM 573 N N . SER A 1 79 ? 14.388 11.291 -10.898 1.00 97.56 79 SER A N 1
ATOM 574 C CA . SER A 1 79 ? 14.123 9.993 -11.506 1.00 97.56 79 SER A CA 1
ATOM 575 C C . SER A 1 79 ? 12.767 9.468 -11.022 1.00 97.56 79 SER A C 1
ATOM 577 O O . SER A 1 79 ? 12.305 9.844 -9.952 1.00 97.56 79 SER A O 1
ATOM 579 N N . TYR A 1 80 ? 12.135 8.584 -11.795 1.00 97.50 80 TYR A N 1
ATOM 580 C CA . TYR A 1 80 ? 10.923 7.863 -11.378 1.00 97.50 80 TYR A CA 1
ATOM 581 C C . TYR A 1 80 ? 11.225 6.498 -10.729 1.00 97.50 80 TYR A C 1
ATOM 583 O O . TYR A 1 80 ? 10.311 5.720 -10.466 1.00 97.50 80 TYR A O 1
ATOM 591 N N . GLY A 1 81 ? 12.500 6.193 -10.461 1.00 93.38 81 GLY A N 1
ATOM 592 C CA . GLY A 1 81 ? 12.892 5.026 -9.665 1.00 93.38 81 GLY A CA 1
ATOM 593 C C . GLY A 1 81 ? 12.455 5.158 -8.203 1.00 93.38 81 GLY A C 1
ATOM 594 O O . GLY A 1 81 ? 12.350 6.268 -7.692 1.00 93.38 81 GLY A O 1
ATOM 595 N N . LEU A 1 82 ? 12.229 4.030 -7.524 1.00 94.44 82 LEU A N 1
ATOM 596 C CA . LEU A 1 82 ? 11.631 3.994 -6.177 1.00 94.44 82 LEU A CA 1
ATOM 597 C C . LEU A 1 82 ? 12.652 3.830 -5.036 1.00 94.44 82 LEU A C 1
ATOM 599 O O . LEU A 1 82 ? 12.286 3.564 -3.891 1.00 94.44 82 LEU A O 1
ATOM 603 N N . ASN A 1 83 ? 13.945 3.978 -5.339 1.00 90.19 83 ASN A N 1
ATOM 604 C CA . ASN A 1 83 ? 14.969 4.182 -4.318 1.00 90.19 83 ASN A CA 1
ATOM 605 C C . ASN A 1 83 ? 14.973 5.663 -3.947 1.00 90.19 83 ASN A C 1
ATOM 607 O O . ASN A 1 83 ? 15.425 6.495 -4.731 1.00 90.19 83 ASN A O 1
ATOM 611 N N . SER A 1 84 ? 14.459 5.986 -2.767 1.00 96.19 84 SER A N 1
ATOM 612 C CA . SER A 1 84 ? 14.189 7.359 -2.354 1.00 96.19 84 SER A CA 1
ATOM 613 C C . SER A 1 84 ? 14.776 7.662 -0.981 1.00 96.19 84 SER A C 1
ATOM 615 O O . SER A 1 84 ? 15.410 6.827 -0.329 1.00 96.19 84 SER A O 1
ATOM 617 N N . ARG A 1 85 ? 14.525 8.883 -0.511 1.00 98.00 85 ARG A N 1
ATOM 618 C CA . ARG A 1 85 ? 14.867 9.324 0.842 1.00 98.00 85 ARG A CA 1
ATOM 619 C C . ARG A 1 85 ? 14.256 8.442 1.946 1.00 98.00 85 ARG A C 1
ATOM 621 O O . ARG A 1 85 ? 14.825 8.348 3.035 1.00 98.00 85 ARG A O 1
ATOM 628 N N . MET A 1 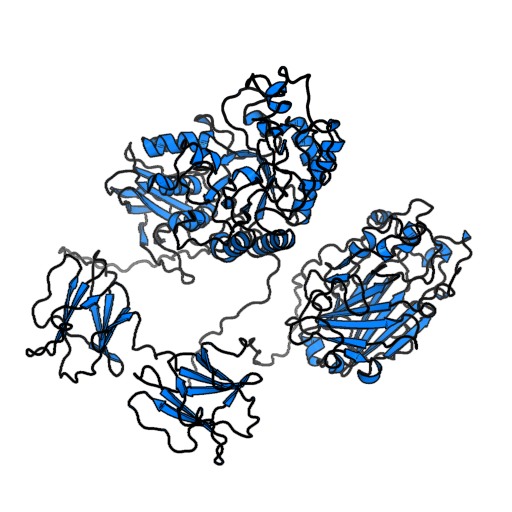86 ? 13.128 7.787 1.657 1.00 97.94 86 MET A N 1
ATOM 629 C CA . MET A 1 86 ? 12.382 6.938 2.597 1.00 97.94 86 MET A CA 1
ATOM 630 C C . MET A 1 86 ? 12.857 5.483 2.639 1.00 97.94 86 MET A C 1
ATOM 632 O O . MET A 1 86 ? 12.395 4.718 3.488 1.00 97.94 86 MET A O 1
ATOM 636 N N . GLY A 1 87 ? 13.750 5.084 1.732 1.00 92.88 87 GLY A N 1
ATOM 637 C CA . GLY A 1 87 ? 14.258 3.720 1.644 1.00 92.88 87 GLY A CA 1
ATOM 638 C C . GLY A 1 87 ? 14.318 3.195 0.215 1.00 92.88 87 GLY A C 1
ATOM 639 O O . GLY A 1 87 ? 14.110 3.916 -0.760 1.00 92.88 87 GLY A O 1
ATOM 640 N N . THR A 1 88 ? 14.624 1.909 0.093 1.00 90.56 88 THR A N 1
ATOM 641 C CA . THR A 1 88 ? 14.778 1.241 -1.201 1.00 90.56 88 THR A CA 1
ATOM 642 C C . THR A 1 88 ? 13.436 0.863 -1.821 1.00 90.56 88 THR A C 1
ATOM 644 O O . THR A 1 88 ? 12.423 0.732 -1.131 1.00 90.56 88 THR A O 1
ATOM 647 N N . GLU A 1 89 ? 13.441 0.580 -3.122 1.00 87.25 89 GLU A N 1
ATOM 648 C CA . GLU A 1 89 ? 12.269 0.063 -3.837 1.00 87.25 89 GLU A CA 1
ATOM 649 C C . GLU A 1 89 ? 11.732 -1.240 -3.216 1.00 87.25 89 GLU A C 1
ATOM 651 O O . GLU A 1 89 ? 10.522 -1.430 -3.091 1.00 87.25 89 GLU A O 1
ATOM 656 N N . ALA A 1 90 ? 12.625 -2.130 -2.771 1.00 74.94 90 ALA A N 1
ATOM 657 C CA . ALA A 1 90 ? 12.235 -3.370 -2.102 1.00 74.94 90 ALA A CA 1
ATOM 658 C C . ALA A 1 90 ? 11.495 -3.098 -0.780 1.00 74.94 90 ALA A C 1
ATOM 660 O O . ALA A 1 90 ? 10.505 -3.761 -0.469 1.00 74.94 90 ALA A O 1
ATOM 661 N N . GLN A 1 91 ? 11.941 -2.097 -0.016 1.00 82.75 91 GLN A N 1
ATOM 662 C CA . GLN A 1 91 ? 11.263 -1.670 1.207 1.00 82.75 91 GLN A CA 1
ATOM 663 C C . GLN A 1 91 ? 9.903 -1.026 0.901 1.00 82.75 91 GLN A C 1
ATOM 665 O O . GLN A 1 91 ? 8.940 -1.309 1.609 1.00 82.75 91 GLN A O 1
ATOM 670 N N . PHE A 1 92 ? 9.793 -0.237 -0.173 1.00 95.75 92 PHE A N 1
ATOM 671 C CA . PHE A 1 92 ? 8.519 0.325 -0.630 1.00 95.75 92 PHE A CA 1
ATOM 672 C C . PHE A 1 92 ? 7.505 -0.776 -0.982 1.00 95.75 92 PHE A C 1
ATOM 674 O O . PHE A 1 92 ? 6.408 -0.803 -0.428 1.00 95.75 92 PHE A O 1
ATOM 681 N N . LYS A 1 93 ? 7.888 -1.744 -1.825 1.00 82.25 93 LYS A N 1
ATOM 682 C CA . LYS A 1 93 ? 7.032 -2.886 -2.210 1.00 82.25 93 LYS A CA 1
ATOM 683 C C . LYS A 1 93 ? 6.629 -3.751 -1.006 1.00 82.25 93 LYS A C 1
ATOM 685 O O . LYS A 1 93 ? 5.479 -4.182 -0.896 1.00 82.25 93 LYS A O 1
ATOM 690 N N . SER A 1 94 ? 7.557 -3.966 -0.071 1.00 76.38 94 SER A N 1
ATOM 691 C CA . SER A 1 94 ? 7.286 -4.667 1.192 1.00 76.38 94 SER A CA 1
ATOM 692 C C . SER A 1 94 ? 6.275 -3.916 2.066 1.00 76.38 94 SER A C 1
ATOM 694 O O . SER A 1 94 ? 5.355 -4.524 2.618 1.00 76.38 94 SER A O 1
ATOM 696 N N . MET A 1 95 ? 6.393 -2.587 2.150 1.00 97.75 95 MET A N 1
ATOM 697 C CA . MET A 1 95 ? 5.444 -1.734 2.863 1.00 97.75 95 MET A CA 1
ATOM 698 C C . MET A 1 95 ? 4.045 -1.819 2.257 1.00 97.75 95 MET A C 1
ATOM 700 O O . MET A 1 95 ? 3.097 -2.070 3.000 1.00 97.75 95 MET A O 1
ATOM 704 N N . VAL A 1 96 ? 3.923 -1.723 0.928 1.00 92.12 96 VAL A N 1
ATOM 705 C CA . VAL A 1 96 ? 2.632 -1.855 0.233 1.00 92.12 96 VAL A CA 1
ATOM 706 C C . VAL A 1 96 ? 1.974 -3.195 0.553 1.00 92.12 96 VAL A C 1
ATOM 708 O O . VAL A 1 96 ? 0.842 -3.234 1.035 1.00 92.12 96 VAL A O 1
ATOM 711 N N . THR A 1 97 ? 2.727 -4.288 0.409 1.00 78.94 97 THR A N 1
ATOM 712 C CA . THR A 1 97 ? 2.252 -5.644 0.729 1.00 78.94 97 THR A CA 1
ATOM 713 C C . THR A 1 97 ? 1.812 -5.762 2.192 1.00 78.94 97 THR A C 1
ATOM 715 O O . THR A 1 97 ? 0.762 -6.324 2.502 1.00 78.94 97 THR A O 1
ATOM 718 N N . THR A 1 98 ? 2.598 -5.206 3.116 1.00 75.31 98 THR A N 1
ATOM 719 C CA . THR A 1 98 ? 2.306 -5.246 4.554 1.00 75.31 98 THR A CA 1
ATOM 720 C C . THR A 1 98 ? 1.041 -4.458 4.899 1.00 75.31 98 THR A C 1
ATOM 722 O O . THR A 1 98 ? 0.224 -4.925 5.695 1.00 75.31 98 THR A O 1
ATOM 725 N N . CYS A 1 99 ? 0.840 -3.292 4.282 1.00 86.94 99 CYS A N 1
ATOM 726 C CA . CYS A 1 99 ? -0.363 -2.487 4.464 1.00 86.94 99 CYS A CA 1
ATOM 727 C C . CYS A 1 99 ? -1.608 -3.175 3.900 1.00 86.94 99 CYS A C 1
ATOM 729 O O . CYS A 1 99 ? -2.621 -3.263 4.599 1.00 86.94 99 CYS A O 1
ATOM 731 N N . HIS A 1 100 ? -1.511 -3.770 2.710 1.00 86.56 100 HIS A N 1
ATOM 732 C CA . HIS A 1 100 ? -2.586 -4.578 2.132 1.00 86.56 100 HIS A CA 1
ATOM 733 C C . HIS A 1 100 ? -2.971 -5.761 3.020 1.00 86.56 100 HIS A C 1
ATOM 735 O O . HIS A 1 100 ? -4.156 -5.984 3.267 1.00 86.56 100 HIS A O 1
ATOM 741 N N . ASN A 1 101 ? -1.992 -6.470 3.585 1.00 75.19 101 ASN A N 1
ATOM 742 C CA . ASN A 1 101 ? -2.245 -7.556 4.538 1.00 75.19 101 ASN A CA 1
ATOM 743 C C . ASN A 1 101 ? -2.953 -7.075 5.818 1.00 75.19 101 ASN A C 1
ATOM 745 O O . ASN A 1 101 ? -3.686 -7.842 6.439 1.00 75.19 101 ASN A O 1
ATOM 749 N N . ALA A 1 102 ? -2.782 -5.804 6.191 1.00 80.25 102 ALA A N 1
ATOM 750 C CA . ALA A 1 102 ? -3.499 -5.158 7.289 1.00 80.25 102 ALA A CA 1
ATOM 751 C C . ALA A 1 102 ? -4.857 -4.541 6.875 1.00 80.25 102 ALA A C 1
ATOM 753 O O . ALA A 1 102 ? -5.509 -3.878 7.688 1.00 80.25 102 ALA A O 1
ATOM 754 N N . GLY A 1 103 ? -5.291 -4.737 5.623 1.00 84.19 103 GLY A N 1
ATOM 755 C CA . GLY A 1 103 ? -6.539 -4.194 5.078 1.00 84.19 103 GLY A CA 1
ATOM 756 C C . GLY A 1 103 ? -6.494 -2.692 4.768 1.00 84.19 103 GLY A C 1
ATOM 757 O O . GLY A 1 103 ? -7.554 -2.070 4.652 1.00 84.19 103 GLY A O 1
ATOM 758 N N . VAL A 1 104 ? -5.296 -2.106 4.653 1.00 94.50 104 VAL A N 1
ATOM 759 C CA . VAL A 1 104 ? -5.056 -0.667 4.456 1.00 94.50 104 VAL A CA 1
ATOM 760 C C . VAL A 1 104 ? -4.536 -0.411 3.039 1.00 94.50 104 VAL A C 1
ATOM 762 O O . VAL A 1 104 ? -3.499 -0.951 2.663 1.00 94.50 104 VAL A O 1
ATOM 765 N N . LYS A 1 105 ? -5.236 0.433 2.266 1.00 98.12 105 LYS A N 1
ATOM 766 C CA . LYS A 1 105 ? -4.779 0.900 0.942 1.00 98.12 105 LYS A CA 1
ATOM 767 C C . LYS A 1 105 ? -3.525 1.759 1.048 1.00 98.12 105 LYS A C 1
ATOM 769 O O . LYS A 1 105 ? -3.348 2.446 2.051 1.00 98.12 105 LYS A O 1
ATOM 774 N N . VAL A 1 106 ? -2.724 1.827 -0.009 1.00 98.69 106 VAL A N 1
ATOM 775 C CA . VAL A 1 106 ? -1.591 2.761 -0.090 1.00 98.69 106 VAL A CA 1
ATOM 776 C C . VAL A 1 106 ? -1.835 3.804 -1.169 1.00 98.69 106 VAL A C 1
ATOM 778 O O . VAL A 1 106 ? -2.062 3.462 -2.324 1.00 98.69 106 VAL A O 1
ATOM 781 N N . TYR A 1 107 ? -1.756 5.082 -0.800 1.00 98.81 107 TYR A N 1
ATOM 782 C CA . TYR A 1 107 ? -1.801 6.215 -1.717 1.00 98.81 107 TYR A CA 1
ATOM 783 C C . TYR A 1 107 ? -0.428 6.880 -1.783 1.00 98.81 107 TYR A C 1
ATOM 785 O O . TYR A 1 107 ? 0.108 7.323 -0.767 1.00 98.81 107 TYR A O 1
ATOM 793 N N . ALA A 1 108 ? 0.153 6.943 -2.977 1.00 98.81 108 ALA A N 1
ATOM 794 C CA . ALA A 1 108 ? 1.446 7.583 -3.181 1.00 98.81 108 ALA A CA 1
ATOM 795 C C . ALA A 1 108 ? 1.279 9.091 -3.408 1.00 98.81 108 ALA A C 1
ATOM 797 O O . ALA A 1 108 ? 0.372 9.520 -4.123 1.00 98.81 108 ALA A O 1
ATOM 798 N N . ASP A 1 109 ? 2.167 9.895 -2.831 1.00 98.88 109 ASP A N 1
ATOM 799 C CA . ASP A 1 109 ? 2.299 11.301 -3.208 1.00 98.88 109 ASP A CA 1
ATOM 800 C C . ASP A 1 109 ? 3.045 11.405 -4.550 1.00 98.88 109 ASP A C 1
ATOM 802 O O . ASP A 1 109 ? 4.219 11.052 -4.662 1.00 98.88 109 ASP A O 1
ATOM 806 N N . ALA A 1 110 ? 2.331 11.797 -5.601 1.00 98.69 110 ALA A N 1
ATOM 807 C CA . ALA A 1 110 ? 2.804 11.774 -6.976 1.00 98.69 110 ALA A CA 1
ATOM 808 C C . ALA A 1 110 ? 3.205 13.182 -7.432 1.00 98.69 110 ALA A C 1
ATOM 810 O O . ALA A 1 110 ? 2.352 14.012 -7.757 1.00 98.69 110 ALA A O 1
ATOM 811 N N . VAL A 1 111 ? 4.517 13.419 -7.517 1.00 98.75 111 VAL A N 1
ATOM 812 C CA . VAL A 1 111 ? 5.104 14.675 -8.005 1.00 98.75 111 VAL A CA 1
ATOM 813 C C . VAL A 1 111 ? 5.355 14.571 -9.505 1.00 98.75 111 VAL A C 1
ATOM 815 O O . VAL A 1 111 ? 6.363 14.021 -9.949 1.00 98.75 111 VAL A O 1
ATOM 818 N N . ILE A 1 112 ? 4.385 15.040 -10.294 1.00 98.62 112 ILE A N 1
ATOM 819 C CA . ILE A 1 112 ? 4.352 14.819 -11.752 1.00 98.62 112 ILE A CA 1
ATOM 820 C C . ILE A 1 112 ? 4.264 16.101 -12.590 1.00 98.62 112 ILE A C 1
ATOM 822 O O . ILE A 1 112 ? 4.364 16.026 -13.812 1.00 98.62 112 ILE A O 1
ATOM 826 N N . ASN A 1 113 ? 4.119 17.266 -11.954 1.00 98.62 113 ASN A N 1
ATOM 827 C CA . ASN A 1 113 ? 4.122 18.564 -12.633 1.00 98.62 113 ASN A CA 1
ATOM 828 C C . ASN A 1 113 ? 5.526 18.994 -13.082 1.00 98.62 113 ASN A C 1
ATOM 830 O O . ASN A 1 113 ? 5.725 19.563 -14.151 1.00 98.62 113 ASN A O 1
ATOM 834 N N . HIS A 1 114 ? 6.506 18.779 -12.213 1.00 98.62 114 HIS A N 1
ATOM 835 C CA . HIS A 1 114 ? 7.834 19.359 -12.334 1.00 98.62 114 HIS A CA 1
ATOM 836 C C . HIS A 1 114 ? 8.919 18.363 -11.912 1.00 98.62 114 HIS A C 1
ATOM 838 O O . HIS A 1 114 ? 8.645 17.314 -11.332 1.00 98.62 114 HIS A O 1
ATOM 844 N N . THR A 1 115 ? 10.171 18.721 -12.182 1.00 98.38 115 THR A N 1
ATOM 845 C CA . THR A 1 115 ? 11.368 18.061 -11.641 1.00 98.38 115 THR A CA 1
ATOM 846 C C . THR A 1 115 ? 12.175 19.040 -10.783 1.00 98.38 115 THR A C 1
ATOM 848 O O . THR A 1 115 ? 11.734 20.164 -10.524 1.00 98.38 115 THR A O 1
ATOM 851 N N . ALA A 1 116 ? 13.375 18.644 -10.341 1.00 97.00 116 ALA A N 1
ATOM 852 C CA . ALA A 1 116 ? 14.266 19.521 -9.578 1.00 97.00 116 ALA A CA 1
ATOM 853 C C . ALA A 1 116 ? 14.442 20.926 -10.195 1.00 97.00 116 ALA A C 1
ATOM 855 O O . ALA A 1 116 ? 14.483 21.113 -11.416 1.00 97.00 116 ALA A O 1
ATOM 856 N N . GLY A 1 117 ? 14.523 21.937 -9.330 1.00 93.00 117 GLY A N 1
ATOM 857 C CA . GLY A 1 117 ? 14.526 23.331 -9.759 1.00 93.00 117 GLY A CA 1
ATOM 858 C C . GLY A 1 117 ? 15.829 23.780 -10.416 1.00 93.00 117 GLY A C 1
ATOM 859 O O . GLY A 1 117 ? 16.924 23.349 -10.053 1.00 93.00 117 GLY A O 1
ATOM 860 N N . VAL A 1 118 ? 15.727 24.717 -11.360 1.00 91.06 118 VAL A N 1
ATOM 861 C CA . VAL A 1 118 ? 16.886 25.301 -12.066 1.00 91.06 118 VAL A CA 1
ATOM 862 C C . VAL A 1 118 ? 17.777 26.158 -11.166 1.00 91.06 118 VAL A C 1
ATOM 864 O O . VAL A 1 118 ? 18.921 26.455 -11.505 1.00 91.06 118 VAL A O 1
ATOM 867 N N . ASN A 1 119 ? 17.261 26.551 -10.003 1.00 91.25 119 ASN A N 1
ATOM 868 C CA . ASN A 1 119 ? 17.997 27.239 -8.949 1.00 91.25 119 ASN A CA 1
ATOM 869 C C . ASN A 1 119 ? 18.851 26.289 -8.090 1.00 91.25 119 ASN A C 1
ATOM 871 O O . ASN A 1 119 ? 19.645 26.764 -7.275 1.00 91.25 119 ASN A O 1
ATOM 875 N N . GLN A 1 120 ? 18.711 24.969 -8.255 1.00 92.19 120 GLN A N 1
ATOM 876 C CA . GLN A 1 120 ? 19.490 23.996 -7.500 1.00 92.19 120 GLN A CA 1
ATOM 877 C C . GLN A 1 120 ? 20.889 23.812 -8.080 1.00 92.19 120 GLN A C 1
ATOM 879 O O . GLN A 1 120 ? 21.088 23.746 -9.291 1.00 92.19 120 GLN A O 1
ATOM 884 N N . THR A 1 121 ? 21.865 23.675 -7.182 1.00 90.25 121 THR A N 1
ATOM 885 C CA . THR A 1 121 ? 23.278 23.432 -7.529 1.00 90.25 121 THR A CA 1
ATOM 886 C C . THR A 1 121 ? 23.731 22.001 -7.247 1.00 90.25 121 THR A C 1
ATOM 888 O O . THR A 1 121 ? 24.829 21.616 -7.652 1.00 90.25 121 THR A O 1
ATOM 891 N N . SER A 1 122 ? 22.915 21.203 -6.547 1.00 92.62 122 SER A N 1
ATOM 892 C CA . SER A 1 122 ? 23.225 19.794 -6.313 1.00 92.62 122 SER A CA 1
ATOM 893 C C . SER A 1 122 ? 23.012 18.973 -7.582 1.00 92.62 122 SER A C 1
ATOM 895 O O . SER A 1 122 ? 22.076 19.198 -8.341 1.00 92.62 122 SER A O 1
ATOM 897 N N . THR A 1 123 ? 23.897 18.001 -7.776 1.00 92.44 123 THR A N 1
ATOM 898 C CA . THR A 1 123 ? 23.811 16.951 -8.804 1.00 92.44 123 THR A CA 1
ATOM 899 C C . THR A 1 123 ? 23.692 15.564 -8.167 1.00 92.44 123 THR A C 1
ATOM 901 O O . THR A 1 123 ? 23.852 14.550 -8.838 1.00 92.44 123 THR A O 1
ATOM 904 N N . SER A 1 124 ? 23.451 15.518 -6.852 1.00 94.81 124 SER A N 1
ATOM 905 C CA . SER A 1 124 ? 23.245 14.286 -6.094 1.00 94.81 124 SER A CA 1
ATOM 906 C C . SER A 1 124 ? 21.761 13.992 -5.936 1.00 94.81 124 SER A C 1
ATOM 908 O O . SER A 1 124 ? 20.950 14.902 -5.776 1.00 94.81 124 SER A O 1
ATOM 910 N N . SER A 1 125 ? 21.433 12.710 -5.926 1.00 96.75 125 SER A N 1
ATOM 911 C CA . SER A 1 125 ? 20.100 12.160 -5.696 1.00 96.75 125 SER A CA 1
ATOM 912 C C . SER A 1 125 ? 20.158 11.102 -4.596 1.00 96.75 125 SER A C 1
ATOM 914 O O . SER A 1 125 ? 21.250 10.653 -4.217 1.00 96.75 125 SER A O 1
ATOM 916 N N . TYR A 1 126 ? 19.007 10.721 -4.051 1.00 96.12 126 TYR A N 1
ATOM 917 C CA . TYR A 1 126 ? 18.936 9.671 -3.032 1.00 96.12 126 TYR A CA 1
ATOM 918 C C . TYR A 1 126 ? 19.093 8.267 -3.639 1.00 96.12 126 TYR A C 1
ATOM 920 O O . TYR A 1 126 ? 19.758 7.416 -3.051 1.00 96.12 126 TYR A O 1
ATOM 928 N N . GLY A 1 127 ? 18.552 8.053 -4.836 1.00 91.38 127 GLY A N 1
ATOM 929 C CA . GLY A 1 127 ? 18.581 6.809 -5.605 1.00 91.38 127 GLY A CA 1
ATOM 930 C C . GLY A 1 127 ? 19.731 6.699 -6.610 1.00 91.38 127 GLY A C 1
ATOM 931 O O . GLY A 1 127 ? 19.856 5.679 -7.286 1.00 91.38 127 GLY A O 1
ATOM 932 N N . GLY A 1 128 ? 20.600 7.710 -6.705 1.00 93.44 128 GLY A N 1
ATOM 933 C CA . GLY A 1 128 ? 21.800 7.684 -7.548 1.00 93.44 128 GLY A CA 1
ATOM 934 C C . GLY A 1 128 ? 21.569 8.042 -9.021 1.00 93.44 128 GLY A C 1
ATOM 935 O O . GLY A 1 128 ? 22.476 7.868 -9.836 1.00 93.44 128 GLY A O 1
ATOM 936 N N . ALA A 1 129 ? 20.390 8.558 -9.380 1.00 94.00 129 ALA A N 1
ATOM 937 C CA . ALA A 1 129 ? 20.104 9.081 -10.711 1.00 94.00 129 ALA A CA 1
ATOM 938 C C . ALA A 1 129 ? 21.029 10.233 -11.142 1.00 94.00 129 ALA A C 1
ATOM 940 O O . ALA A 1 129 ? 21.438 11.071 -10.335 1.00 94.00 129 ALA A O 1
ATOM 941 N N . SER A 1 130 ? 21.295 10.301 -12.449 1.00 93.69 130 SER A N 1
ATOM 942 C CA . SER A 1 130 ? 22.076 11.361 -13.087 1.00 93.69 130 SER A CA 1
ATOM 943 C C . SER A 1 130 ? 21.161 12.423 -13.695 1.00 93.69 130 SER A C 1
ATOM 945 O O . SER A 1 130 ? 20.318 12.125 -14.545 1.00 93.69 130 SER A O 1
ATOM 947 N N . PHE A 1 131 ? 21.370 13.679 -13.303 1.00 96.38 131 PHE A N 1
ATOM 948 C CA . PHE A 1 131 ? 20.600 14.818 -13.791 1.00 96.38 131 PHE A CA 1
ATOM 949 C C . PHE A 1 131 ? 21.445 16.097 -13.838 1.00 96.38 131 PHE A C 1
ATOM 951 O O . PHE A 1 131 ? 22.508 16.200 -13.221 1.00 96.38 131 PHE A O 1
ATOM 958 N N . ASN A 1 132 ? 20.963 17.083 -14.588 1.00 95.00 132 ASN A N 1
ATOM 959 C CA . ASN A 1 132 ? 21.510 18.426 -14.645 1.00 95.00 132 ASN A CA 1
ATOM 960 C C . ASN A 1 132 ? 20.363 19.430 -14.833 1.00 95.00 132 ASN A C 1
ATOM 962 O O . ASN A 1 132 ? 19.740 19.518 -15.893 1.00 95.00 132 ASN A O 1
ATOM 966 N N . THR A 1 133 ? 20.100 20.202 -13.783 1.00 94.12 133 THR A N 1
ATOM 967 C CA . THR A 1 133 ? 19.021 21.196 -13.741 1.00 94.12 133 THR A CA 1
ATOM 968 C C . THR A 1 133 ? 19.292 22.382 -14.671 1.00 94.12 133 THR A C 1
ATOM 970 O O . THR A 1 133 ? 18.365 22.926 -15.259 1.00 94.12 133 THR A O 1
ATOM 973 N N . SER A 1 134 ? 20.561 22.749 -14.898 1.00 91.38 134 SER A N 1
ATOM 974 C CA . SER A 1 134 ? 20.932 23.913 -15.723 1.00 91.38 134 SER A CA 1
ATOM 975 C C . SER A 1 134 ? 20.619 23.749 -17.215 1.00 91.38 134 SER A C 1
ATOM 977 O O . SER A 1 134 ? 20.449 24.740 -17.925 1.00 91.38 134 SER A O 1
ATOM 979 N N . ASN A 1 135 ? 20.543 22.508 -17.701 1.00 92.44 135 ASN A N 1
ATOM 980 C CA . ASN A 1 135 ? 20.230 22.189 -19.093 1.00 92.44 135 ASN A CA 1
ATOM 981 C C . ASN A 1 135 ? 19.008 21.266 -19.237 1.00 92.44 135 ASN A C 1
ATOM 983 O O . ASN A 1 135 ? 18.793 20.736 -20.327 1.00 92.44 135 ASN A O 1
ATOM 987 N N . TYR A 1 136 ? 18.210 21.102 -18.173 1.00 95.44 136 TYR A N 1
ATOM 988 C CA . TYR A 1 136 ? 16.967 20.323 -18.172 1.00 95.44 136 TYR A CA 1
ATOM 989 C C . TYR A 1 136 ? 17.163 18.871 -18.637 1.00 95.44 136 TYR A C 1
ATOM 991 O O . TYR A 1 136 ? 16.420 18.366 -19.478 1.00 95.44 136 TYR A O 1
ATOM 999 N N . THR A 1 137 ? 18.213 18.213 -18.145 1.00 95.62 137 THR A N 1
ATOM 1000 C CA . THR A 1 137 ? 18.518 16.822 -18.504 1.00 95.62 137 THR A CA 1
ATOM 1001 C C . THR A 1 137 ? 18.324 15.907 -17.302 1.00 95.62 137 THR A C 1
ATOM 1003 O O . THR A 1 137 ? 18.985 16.088 -16.283 1.00 95.62 137 THR A O 1
ATOM 1006 N N . TYR A 1 138 ? 17.459 14.901 -17.438 1.00 96.88 138 TYR A N 1
ATOM 1007 C CA . TYR A 1 138 ? 17.162 13.905 -16.402 1.00 96.88 138 TYR A CA 1
ATOM 1008 C C . TYR A 1 138 ? 17.224 12.518 -17.033 1.00 96.88 138 TYR A C 1
ATOM 1010 O O . TYR A 1 138 ? 16.244 12.020 -17.589 1.00 96.88 138 TYR A O 1
ATOM 1018 N N . ASN A 1 139 ? 18.412 11.912 -16.997 1.00 89.44 139 ASN A N 1
ATOM 1019 C CA . ASN A 1 139 ? 18.740 10.744 -17.820 1.00 89.44 139 ASN A CA 1
ATOM 1020 C C . ASN A 1 139 ? 17.922 9.502 -17.452 1.00 89.44 139 ASN A C 1
ATOM 1022 O O . ASN A 1 139 ? 17.661 8.664 -18.307 1.00 89.44 139 ASN A O 1
ATOM 1026 N N . ASN A 1 140 ? 17.516 9.395 -16.187 1.00 92.31 140 ASN A N 1
ATOM 1027 C CA . ASN A 1 140 ? 16.738 8.276 -15.666 1.00 92.31 140 ASN A CA 1
ATOM 1028 C C . ASN A 1 140 ? 15.217 8.425 -15.902 1.00 92.31 140 ASN A C 1
ATOM 1030 O O . ASN A 1 140 ? 14.495 7.452 -15.724 1.00 92.31 140 ASN A O 1
ATOM 1034 N N . ILE A 1 141 ? 14.737 9.603 -16.337 1.00 92.00 141 ILE A N 1
ATOM 1035 C CA . ILE A 1 141 ? 13.362 9.838 -16.850 1.00 92.00 141 ILE A CA 1
ATOM 1036 C C . ILE A 1 141 ? 13.349 9.981 -18.390 1.00 92.00 141 ILE A C 1
ATOM 1038 O O . ILE A 1 141 ? 12.336 10.225 -19.046 1.00 92.00 141 ILE A O 1
ATOM 1042 N N . PRO A 1 142 ? 14.473 9.663 -19.028 1.00 91.75 142 PRO A N 1
ATOM 1043 C CA . PRO A 1 142 ? 14.940 10.294 -20.274 1.00 91.75 142 PRO A CA 1
ATOM 1044 C C . PRO A 1 142 ? 14.308 11.653 -20.651 1.00 91.75 142 PRO A C 1
ATOM 1046 O O . PRO A 1 142 ? 13.832 11.821 -21.777 1.00 91.75 142 PRO A O 1
ATOM 1049 N N . TYR A 1 143 ? 14.285 12.637 -19.742 1.00 97.38 143 TYR A N 1
ATOM 1050 C CA . TYR A 1 143 ? 13.880 14.003 -20.100 1.00 97.38 143 TYR A CA 1
ATOM 1051 C C . TYR A 1 143 ? 15.056 14.827 -20.620 1.00 97.38 143 TYR A C 1
ATOM 1053 O O . TYR A 1 143 ? 16.171 14.787 -20.094 1.00 97.38 143 TYR A O 1
ATOM 1061 N N . THR A 1 144 ? 14.759 15.616 -21.643 1.00 96.50 144 THR A N 1
ATOM 1062 C CA . THR A 1 144 ? 15.626 16.610 -22.268 1.00 96.50 144 THR A CA 1
ATOM 1063 C C . THR A 1 144 ? 14.920 17.961 -22.269 1.00 96.50 144 THR A C 1
ATOM 1065 O O . THR A 1 144 ? 13.734 18.047 -21.964 1.00 96.50 144 THR A O 1
ATOM 1068 N N . ARG A 1 145 ? 15.603 19.034 -22.688 1.00 95.69 145 ARG A N 1
ATOM 1069 C CA . ARG A 1 145 ? 15.010 20.380 -22.723 1.00 95.69 145 ARG A CA 1
ATOM 1070 C C . ARG A 1 145 ? 13.670 20.469 -23.471 1.00 95.69 145 ARG A C 1
ATOM 1072 O O . ARG A 1 145 ? 12.870 21.321 -23.112 1.00 95.69 145 ARG A O 1
ATOM 1079 N N . SER A 1 146 ? 13.422 19.632 -24.483 1.00 95.75 146 SER A N 1
ATOM 1080 C CA . SER A 1 146 ? 12.154 19.635 -25.231 1.00 95.75 146 SER A CA 1
ATOM 1081 C C . SER A 1 146 ? 10.968 19.048 -24.465 1.00 95.75 146 SER A C 1
ATOM 1083 O O . SER A 1 146 ? 9.839 19.229 -24.898 1.00 95.75 146 SER A O 1
ATOM 1085 N N . ASP A 1 147 ? 11.211 18.340 -23.362 1.00 98.00 147 ASP A N 1
ATOM 1086 C CA . ASP A 1 147 ? 10.162 17.793 -22.498 1.00 98.00 147 ASP A CA 1
ATOM 1087 C C . ASP A 1 147 ? 9.683 18.814 -21.440 1.00 98.00 147 ASP A C 1
ATOM 1089 O O . ASP A 1 147 ? 8.849 18.482 -20.606 1.00 98.00 147 ASP A O 1
ATOM 1093 N N . PHE A 1 148 ? 10.196 20.051 -21.459 1.00 97.81 148 PHE A N 1
ATOM 1094 C CA . PHE A 1 148 ? 9.864 21.112 -20.503 1.00 97.81 148 PHE A CA 1
ATOM 1095 C C . PHE A 1 148 ? 9.327 22.353 -21.209 1.00 97.81 148 PHE A C 1
ATOM 1097 O O . PHE A 1 148 ? 9.752 22.688 -22.319 1.00 97.81 148 PHE A O 1
ATOM 1104 N N . HIS A 1 149 ? 8.462 23.094 -20.522 1.00 96.00 149 HIS A N 1
ATOM 1105 C CA . HIS A 1 149 ? 7.976 24.373 -21.015 1.00 96.00 149 HIS A CA 1
ATOM 1106 C C . HIS A 1 149 ? 9.090 25.430 -21.118 1.00 96.00 149 HIS A C 1
ATOM 1108 O O . HIS A 1 149 ? 10.178 25.353 -20.522 1.00 96.00 149 HIS A O 1
ATOM 1114 N N . GLY A 1 150 ? 8.842 26.440 -21.952 1.00 92.31 150 GLY A N 1
ATOM 1115 C CA . GLY A 1 150 ? 9.800 27.488 -22.283 1.00 92.31 150 GLY A CA 1
ATOM 1116 C C . GLY A 1 150 ? 9.146 28.835 -22.559 1.00 92.31 150 GLY A C 1
ATOM 1117 O O . GLY A 1 150 ? 7.999 29.091 -22.206 1.00 92.31 150 GLY A O 1
ATOM 1118 N N . SER A 1 151 ? 9.913 29.731 -23.176 1.00 87.88 151 SER A N 1
ATOM 1119 C CA . SER A 1 151 ? 9.424 31.045 -23.587 1.00 87.88 151 SER A CA 1
ATOM 1120 C C . SER A 1 151 ? 9.305 31.099 -25.112 1.00 87.88 151 SER A C 1
ATOM 1122 O O . SER A 1 151 ? 10.311 30.834 -25.785 1.00 87.88 151 SER A O 1
ATOM 1124 N N . PRO A 1 152 ? 8.140 31.481 -25.677 1.00 85.00 152 PRO A N 1
ATOM 1125 C CA . PRO A 1 152 ? 6.799 31.575 -25.055 1.00 85.00 152 PRO A CA 1
ATOM 1126 C C . PRO A 1 152 ? 6.211 30.191 -24.658 1.00 85.00 152 PRO A C 1
ATOM 1128 O O . PRO A 1 152 ? 6.703 29.191 -25.182 1.00 85.00 152 PRO A O 1
ATOM 1131 N N . PRO A 1 153 ? 5.176 30.123 -23.782 1.00 84.12 153 PRO A N 1
ATOM 1132 C CA . PRO A 1 153 ? 4.323 31.229 -23.309 1.00 84.12 153 PRO A CA 1
ATOM 1133 C C . PRO A 1 153 ? 4.797 31.956 -22.049 1.00 84.12 153 PRO A C 1
ATOM 1135 O O . PRO A 1 153 ? 4.200 32.975 -21.694 1.00 84.12 153 PRO A O 1
ATOM 1138 N N . CYS A 1 154 ? 5.874 31.513 -21.397 1.00 93.19 154 CYS A N 1
ATOM 1139 C CA . CYS A 1 154 ? 6.357 32.210 -20.210 1.00 93.19 154 CYS A CA 1
ATOM 1140 C C . CYS A 1 154 ? 6.942 33.584 -20.562 1.00 93.19 154 CYS A C 1
ATOM 1142 O O . CYS A 1 154 ? 7.853 33.668 -21.397 1.00 93.19 154 CYS A O 1
ATOM 1144 N N . PRO A 1 155 ? 6.434 34.674 -19.950 1.00 90.88 155 PRO A N 1
ATOM 1145 C CA . PRO A 1 155 ? 6.752 36.033 -20.385 1.00 90.88 155 PRO A CA 1
ATOM 1146 C C . PRO A 1 155 ? 8.128 36.522 -19.913 1.00 90.88 155 PRO A C 1
ATOM 1148 O O . PRO A 1 155 ? 8.635 37.512 -20.440 1.00 90.88 155 PRO A O 1
ATOM 1151 N N . ASN A 1 156 ? 8.737 35.841 -18.938 1.00 91.12 156 ASN A N 1
ATOM 1152 C CA . ASN A 1 156 ? 9.979 36.253 -18.286 1.00 91.12 156 ASN A CA 1
ATOM 1153 C C . ASN A 1 156 ? 11.121 35.271 -18.590 1.00 91.12 156 ASN A C 1
ATOM 1155 O O . ASN A 1 156 ? 10.894 34.087 -18.828 1.00 91.12 156 ASN A O 1
ATOM 1159 N N . ALA A 1 157 ? 12.367 35.755 -18.547 1.00 88.94 157 ALA A N 1
ATOM 1160 C CA . ALA A 1 157 ? 13.555 34.956 -18.872 1.00 88.94 157 ALA A CA 1
ATOM 1161 C C . ALA A 1 157 ? 13.846 33.827 -17.866 1.00 88.94 157 ALA A C 1
ATOM 1163 O O . ALA A 1 157 ? 14.485 32.843 -18.227 1.00 88.94 157 ALA A O 1
ATOM 1164 N N . ASP A 1 158 ? 13.383 33.965 -16.622 1.00 89.62 158 ASP A N 1
ATOM 1165 C CA . ASP A 1 158 ? 13.472 32.938 -15.576 1.00 89.62 158 ASP A CA 1
ATOM 1166 C C . ASP A 1 158 ? 12.307 31.932 -15.617 1.00 89.62 158 ASP A C 1
ATOM 1168 O O . ASP A 1 158 ? 12.221 31.047 -14.767 1.00 89.62 158 ASP A O 1
ATOM 1172 N N . LEU A 1 159 ? 11.423 32.069 -16.615 1.00 95.25 159 LEU A N 1
ATOM 1173 C CA . LEU A 1 159 ? 10.240 31.240 -16.840 1.00 95.25 159 LEU A CA 1
ATOM 1174 C C . LEU A 1 159 ? 9.281 31.191 -15.643 1.00 95.25 159 LEU A C 1
ATOM 1176 O O . LEU A 1 159 ? 8.513 30.246 -15.526 1.00 95.25 159 LEU A O 1
ATOM 1180 N N . SER A 1 160 ? 9.324 32.178 -14.746 1.00 95.00 160 SER A N 1
ATOM 1181 C CA . SER A 1 160 ? 8.487 32.203 -13.546 1.00 95.00 160 SER A CA 1
ATOM 1182 C C . SER A 1 160 ? 7.038 32.608 -13.833 1.00 95.00 160 SER A C 1
ATOM 1184 O O . SER A 1 160 ? 6.755 33.397 -14.743 1.00 95.00 160 SER A O 1
ATOM 1186 N N . ILE A 1 161 ? 6.124 32.104 -12.999 1.00 95.00 161 ILE A N 1
ATOM 1187 C CA . ILE A 1 161 ? 4.732 32.564 -12.924 1.00 95.00 161 ILE A CA 1
ATOM 1188 C C . ILE A 1 161 ? 4.713 33.981 -12.333 1.00 95.00 161 ILE A C 1
ATOM 1190 O O . ILE A 1 161 ? 5.107 34.178 -11.182 1.00 95.00 161 ILE A O 1
ATOM 1194 N N . THR A 1 162 ? 4.217 34.970 -13.083 1.00 93.69 162 THR A N 1
ATOM 1195 C CA . THR A 1 162 ? 4.034 36.341 -12.566 1.00 93.69 162 THR A CA 1
ATOM 1196 C C . THR A 1 162 ? 2.581 36.800 -12.528 1.00 93.69 162 THR A C 1
ATOM 1198 O O . THR A 1 162 ? 2.261 37.713 -11.766 1.00 93.69 162 THR A O 1
ATOM 1201 N N . ASP A 1 163 ? 1.686 36.154 -13.278 1.00 93.12 163 ASP A N 1
ATOM 1202 C CA . ASP A 1 163 ? 0.239 36.372 -13.204 1.00 93.12 163 ASP A CA 1
ATOM 1203 C C . ASP A 1 163 ? -0.506 35.090 -12.800 1.00 93.12 163 ASP A C 1
ATOM 1205 O O . ASP A 1 163 ? -0.781 34.216 -13.619 1.00 93.12 163 ASP A O 1
ATOM 1209 N N . TRP A 1 164 ? -0.893 35.018 -11.525 1.00 92.38 164 TRP A N 1
ATOM 1210 C CA . TRP A 1 164 ? -1.615 33.890 -10.917 1.00 92.38 164 TRP A CA 1
ATOM 1211 C C . TRP A 1 164 ? -3.092 33.761 -11.338 1.00 92.38 164 TRP A C 1
ATOM 1213 O O . TRP A 1 164 ? -3.794 32.858 -10.872 1.00 92.38 164 TRP A O 1
ATOM 1223 N N . ASN A 1 165 ? -3.579 34.659 -12.202 1.00 91.06 165 ASN A N 1
ATOM 1224 C CA . ASN A 1 165 ? -4.894 34.556 -12.840 1.00 91.06 165 ASN A CA 1
ATOM 1225 C C . ASN A 1 165 ? -4.805 34.162 -14.322 1.00 91.06 165 ASN A C 1
ATOM 1227 O O . ASN A 1 165 ? -5.838 33.962 -14.964 1.00 91.06 165 ASN A O 1
ATOM 1231 N N . ASN A 1 166 ? -3.598 34.047 -14.875 1.00 94.38 166 ASN A N 1
ATOM 1232 C CA . ASN A 1 166 ? -3.387 33.601 -16.241 1.00 94.38 166 ASN A CA 1
ATOM 1233 C C . ASN A 1 166 ? -3.224 32.076 -16.264 1.00 94.38 166 ASN A C 1
ATOM 1235 O O . ASN A 1 166 ? -2.227 31.554 -15.773 1.00 94.38 166 ASN A O 1
ATOM 1239 N N . VAL A 1 167 ? -4.205 31.376 -16.844 1.00 96.06 167 VAL A N 1
ATOM 1240 C CA . VAL A 1 167 ? -4.248 29.902 -16.906 1.00 96.06 167 VAL A CA 1
ATOM 1241 C C . VAL A 1 167 ? -2.964 29.329 -17.502 1.00 96.06 167 VAL A C 1
ATOM 1243 O O . VAL A 1 167 ? -2.323 28.501 -16.867 1.00 96.06 167 VAL A O 1
ATOM 1246 N N . THR A 1 168 ? -2.549 29.840 -18.663 1.00 95.56 168 THR A N 1
ATOM 1247 C CA . THR A 1 168 ? -1.327 29.412 -19.352 1.00 95.56 168 THR A CA 1
ATOM 1248 C C . THR A 1 168 ? -0.085 29.624 -18.493 1.00 95.56 168 THR A C 1
ATOM 1250 O O . THR A 1 168 ? 0.735 28.729 -18.392 1.00 95.56 168 THR A O 1
ATOM 1253 N N . GLN A 1 169 ? 0.071 30.772 -17.823 1.00 96.19 169 GLN A N 1
ATOM 1254 C CA . GLN A 1 169 ? 1.235 30.952 -16.946 1.00 96.19 169 GLN A CA 1
ATOM 1255 C C . GLN A 1 169 ? 1.204 29.997 -15.757 1.00 96.19 169 GLN A C 1
ATOM 1257 O O . GLN A 1 169 ? 2.235 29.449 -15.404 1.00 96.19 169 GLN A O 1
ATOM 1262 N N . VAL A 1 170 ? 0.047 29.793 -15.128 1.00 96.88 170 VAL A N 1
ATOM 1263 C CA . VAL A 1 170 ? -0.045 28.897 -13.971 1.00 96.88 170 VAL A CA 1
ATOM 1264 C C . VAL A 1 170 ? 0.240 27.444 -14.358 1.00 96.88 170 VAL A C 1
ATOM 1266 O O . VAL A 1 170 ? 0.803 26.735 -13.533 1.00 96.88 170 VAL A O 1
ATOM 1269 N N . GLN A 1 171 ? -0.107 27.023 -15.576 1.00 96.56 171 GLN A N 1
ATOM 1270 C CA . GLN A 1 171 ? 0.019 25.631 -16.027 1.00 96.56 171 GLN A CA 1
ATOM 1271 C C . GLN A 1 171 ? 1.252 25.327 -16.891 1.00 96.56 171 GLN A C 1
ATOM 1273 O O . GLN A 1 171 ? 1.541 24.163 -17.134 1.00 96.56 171 GLN A O 1
ATOM 1278 N N . GLU A 1 172 ? 1.953 26.347 -17.392 1.00 96.88 172 GLU A N 1
ATOM 1279 C CA . GLU A 1 172 ? 3.073 26.158 -18.328 1.00 96.88 172 GLU A CA 1
ATOM 1280 C C . GLU A 1 172 ? 4.340 26.929 -17.907 1.00 96.88 172 GLU A C 1
ATOM 1282 O O . GLU A 1 172 ? 5.314 26.986 -18.657 1.00 96.88 172 GLU A O 1
ATOM 1287 N N . CYS A 1 173 ? 4.351 27.565 -16.728 1.00 97.31 173 CYS A N 1
ATOM 1288 C CA . CYS A 1 173 ? 5.522 28.268 -16.192 1.00 97.31 173 CYS A CA 1
ATOM 1289 C C . CYS A 1 173 ? 5.971 27.726 -14.839 1.00 97.31 173 CYS A C 1
ATOM 1291 O O . CYS A 1 173 ? 5.211 27.147 -14.072 1.00 97.31 173 CYS A O 1
ATOM 1293 N N . GLN A 1 174 ? 7.240 27.974 -14.520 1.00 96.12 174 GLN A N 1
ATOM 1294 C CA . GLN A 1 174 ? 7.924 27.390 -13.376 1.00 96.12 174 GLN A CA 1
ATOM 1295 C C . GLN A 1 174 ? 7.382 27.931 -12.053 1.00 96.12 174 GLN A C 1
ATOM 1297 O O . GLN A 1 174 ? 7.598 29.096 -11.688 1.00 96.12 174 GLN A O 1
ATOM 1302 N N . LEU A 1 175 ? 6.750 27.044 -11.289 1.00 96.06 175 LEU A N 1
ATOM 1303 C CA . LEU A 1 175 ? 6.426 27.261 -9.887 1.00 96.06 175 LEU A CA 1
ATOM 1304 C C . LEU A 1 175 ? 7.730 27.348 -9.080 1.00 96.06 175 LEU A C 1
ATOM 1306 O O . LEU A 1 175 ? 8.454 26.370 -8.951 1.00 96.06 175 LEU A O 1
ATOM 1310 N N . VAL A 1 176 ? 8.066 28.534 -8.568 1.00 93.38 176 VAL A N 1
ATOM 1311 C CA . VAL A 1 176 ? 9.256 28.788 -7.722 1.00 93.38 176 VAL A CA 1
ATOM 1312 C C . VAL A 1 176 ? 10.579 28.201 -8.253 1.00 93.38 176 VAL A C 1
ATOM 1314 O O . VAL A 1 176 ? 11.449 27.796 -7.486 1.00 93.38 176 VAL A O 1
ATOM 1317 N N . SER A 1 177 ? 10.789 28.261 -9.573 1.00 94.56 177 SER A N 1
ATOM 1318 C CA . SER A 1 177 ? 11.967 27.730 -10.299 1.00 94.56 177 SER A CA 1
ATOM 1319 C C . SER A 1 177 ? 12.003 26.210 -10.498 1.00 94.56 177 SER A C 1
ATOM 1321 O O . SER A 1 177 ? 13.002 25.707 -11.015 1.00 94.56 177 SER A O 1
ATOM 1323 N N . LEU A 1 178 ? 10.959 25.478 -10.108 1.00 97.44 178 LEU A N 1
ATOM 1324 C CA . LEU A 1 178 ? 10.822 24.051 -10.398 1.00 97.44 178 LEU A CA 1
ATOM 1325 C C . LEU A 1 178 ? 10.682 23.855 -11.911 1.00 97.44 178 LEU A C 1
ATOM 1327 O O . LEU A 1 178 ? 9.939 24.589 -12.564 1.00 97.44 178 LEU A O 1
ATOM 1331 N N . SER A 1 179 ? 11.443 22.914 -12.474 1.00 97.19 179 SER A N 1
ATOM 1332 C CA . SER A 1 179 ? 11.494 22.724 -13.928 1.00 97.19 179 SER A CA 1
ATOM 1333 C C . SER A 1 179 ? 10.161 22.149 -14.406 1.00 97.19 179 SER A C 1
ATOM 1335 O O . SER A 1 179 ? 9.862 20.992 -14.122 1.00 97.19 179 SER A O 1
ATOM 1337 N N . ASP A 1 180 ? 9.375 22.960 -15.109 1.00 98.25 180 ASP A N 1
ATOM 1338 C CA . ASP A 1 180 ? 7.980 22.662 -15.444 1.00 98.25 180 ASP A CA 1
ATOM 1339 C C . ASP A 1 180 ? 7.863 21.775 -16.693 1.00 98.25 180 ASP A C 1
ATOM 1341 O O . ASP A 1 180 ? 8.392 22.111 -17.761 1.00 98.25 180 ASP A O 1
ATOM 1345 N N . VAL A 1 181 ? 7.244 20.604 -16.541 1.00 98.00 181 VAL A N 1
ATOM 1346 C CA . VAL A 1 181 ? 7.217 19.551 -17.562 1.00 98.00 181 VAL A CA 1
ATOM 1347 C C . VAL A 1 181 ? 6.071 19.805 -18.554 1.00 98.00 181 VAL A C 1
ATOM 1349 O O . VAL A 1 181 ? 4.962 20.157 -18.168 1.00 98.00 181 VAL A O 1
ATOM 1352 N N . ASN A 1 182 ? 6.324 19.587 -19.848 1.00 97.50 182 ASN A N 1
ATOM 1353 C CA . ASN A 1 182 ? 5.367 19.787 -20.943 1.00 97.50 182 ASN A CA 1
ATOM 1354 C C . ASN A 1 182 ? 4.294 18.679 -20.970 1.00 97.50 182 ASN A C 1
ATOM 1356 O O . ASN A 1 182 ? 4.408 17.696 -21.707 1.00 97.50 182 ASN A O 1
ATOM 1360 N N . THR A 1 183 ? 3.294 18.771 -20.093 1.00 97.19 183 THR A N 1
ATOM 1361 C CA . THR A 1 183 ? 2.302 17.700 -19.869 1.00 97.19 183 THR A CA 1
ATOM 1362 C C . THR A 1 183 ? 1.309 17.495 -21.019 1.00 97.19 183 THR A C 1
ATOM 1364 O O . THR A 1 183 ? 0.630 16.463 -21.070 1.00 97.19 183 THR A O 1
ATOM 1367 N N . GLU A 1 184 ? 1.267 18.388 -22.006 1.00 95.75 184 GLU A N 1
ATOM 1368 C CA . GLU A 1 184 ? 0.491 18.221 -23.231 1.00 95.75 184 GLU A CA 1
ATOM 1369 C C . GLU A 1 184 ? 1.174 17.299 -24.262 1.00 95.75 184 GLU A C 1
ATOM 1371 O O . GLU A 1 184 ? 0.500 16.729 -25.133 1.00 95.75 184 GLU A O 1
ATOM 1376 N N . SER A 1 185 ? 2.494 17.098 -24.149 1.00 97.88 185 SER A N 1
ATOM 1377 C CA . SER A 1 185 ? 3.275 16.190 -24.996 1.00 97.88 185 SER A CA 1
ATOM 1378 C C . SER A 1 185 ? 2.915 14.726 -24.755 1.00 97.88 185 SER A C 1
ATOM 1380 O O . SER A 1 185 ? 2.948 14.220 -23.634 1.00 97.88 185 SER A O 1
ATOM 1382 N N . ASP A 1 186 ? 2.645 13.987 -25.833 1.00 96.88 186 ASP A N 1
ATOM 1383 C CA . ASP A 1 186 ? 2.329 12.557 -25.751 1.00 96.88 186 ASP A CA 1
ATOM 1384 C C . ASP A 1 186 ? 3.470 11.723 -25.138 1.00 96.88 186 ASP A C 1
ATOM 1386 O O . ASP A 1 186 ? 3.219 10.817 -24.344 1.00 96.88 186 ASP A O 1
ATOM 1390 N N . SER A 1 187 ? 4.721 12.090 -25.443 1.00 96.69 187 SER A N 1
ATOM 1391 C CA . SER A 1 187 ? 5.925 11.470 -24.870 1.00 96.69 187 SER A CA 1
ATOM 1392 C C . SER A 1 187 ? 5.974 11.649 -23.352 1.00 96.69 187 SER A C 1
ATOM 1394 O O . SER A 1 187 ? 6.184 10.686 -22.612 1.00 96.69 187 SER A O 1
ATOM 1396 N N . VAL A 1 188 ? 5.730 12.873 -22.876 1.00 98.25 188 VAL A N 1
ATOM 1397 C CA . VAL A 1 188 ? 5.691 13.186 -21.444 1.00 98.25 188 VAL A CA 1
ATOM 1398 C C . VAL A 1 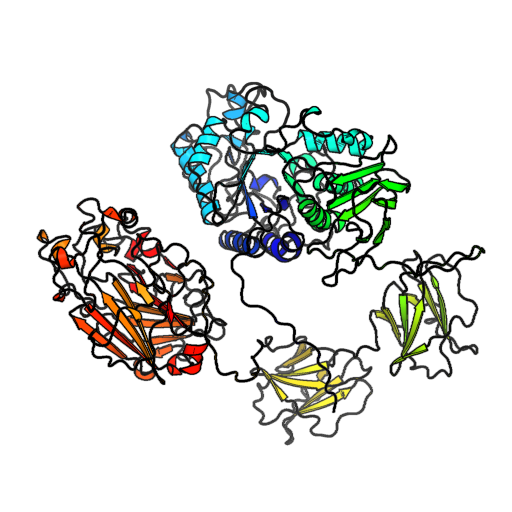188 ? 4.551 12.437 -20.765 1.00 98.25 188 VAL A C 1
ATOM 1400 O O . VAL A 1 188 ? 4.782 11.758 -19.768 1.00 98.25 188 VAL A O 1
ATOM 1403 N N . ARG A 1 189 ? 3.334 12.482 -21.323 1.00 98.25 189 ARG A N 1
ATOM 1404 C CA . ARG A 1 189 ? 2.181 11.757 -20.766 1.00 98.25 189 ARG A CA 1
ATOM 1405 C C . ARG A 1 189 ? 2.448 10.260 -20.663 1.00 98.25 189 ARG A C 1
ATOM 1407 O O . ARG A 1 189 ? 2.062 9.651 -19.672 1.00 98.25 189 ARG A O 1
ATOM 1414 N N . GLY A 1 190 ? 3.117 9.672 -21.658 1.00 96.62 190 GLY A N 1
ATOM 1415 C CA . GLY A 1 190 ? 3.550 8.275 -21.630 1.00 96.62 190 GLY A CA 1
ATOM 1416 C C . GLY A 1 190 ? 4.525 7.980 -20.488 1.00 96.62 190 GLY A C 1
ATOM 1417 O O . GLY A 1 190 ? 4.326 7.013 -19.758 1.00 96.62 190 GLY A O 1
ATOM 1418 N N . LYS A 1 191 ? 5.533 8.834 -20.279 1.00 97.88 191 LYS A N 1
ATOM 1419 C CA . LYS A 1 191 ? 6.510 8.691 -19.184 1.00 97.88 191 LYS A CA 1
ATOM 1420 C C . LYS A 1 191 ? 5.864 8.846 -17.803 1.00 97.88 191 LYS A C 1
ATOM 1422 O O . LYS A 1 191 ? 6.116 8.026 -16.925 1.00 97.88 191 LYS A O 1
ATOM 1427 N N . VAL A 1 192 ? 5.002 9.850 -17.623 1.00 98.69 192 VAL A N 1
ATOM 1428 C CA . VAL A 1 192 ? 4.265 10.067 -16.366 1.00 98.69 192 VAL A CA 1
ATOM 1429 C C . VAL A 1 192 ? 3.307 8.909 -16.090 1.00 98.69 192 VAL A C 1
ATOM 1431 O O . VAL A 1 192 ? 3.312 8.366 -14.990 1.00 98.69 192 VAL A O 1
ATOM 1434 N N . ALA A 1 193 ? 2.522 8.477 -17.082 1.00 98.38 193 ALA A N 1
ATOM 1435 C CA . ALA A 1 193 ? 1.639 7.323 -16.924 1.00 98.38 193 ALA A CA 1
ATOM 1436 C C . ALA A 1 193 ? 2.423 6.039 -16.619 1.00 98.38 193 ALA A C 1
ATOM 1438 O O . ALA A 1 193 ? 1.996 5.270 -15.768 1.00 98.38 193 ALA A O 1
ATOM 1439 N N . GLY A 1 194 ? 3.587 5.835 -17.244 1.00 96.56 194 GLY A N 1
ATOM 1440 C CA . GLY A 1 194 ? 4.478 4.712 -16.940 1.00 96.56 194 GLY A CA 1
ATOM 1441 C C . GLY A 1 194 ? 4.967 4.710 -15.489 1.00 96.56 194 GLY A C 1
ATOM 1442 O O . GLY A 1 194 ? 4.996 3.659 -14.858 1.00 96.56 194 GLY A O 1
ATOM 1443 N N . TYR A 1 195 ? 5.279 5.881 -14.928 1.00 98.62 195 TYR A N 1
ATOM 1444 C CA . TYR A 1 195 ? 5.597 6.014 -13.503 1.00 98.62 195 TYR A CA 1
ATOM 1445 C C . TYR A 1 195 ? 4.398 5.696 -12.600 1.00 98.62 195 TYR A C 1
ATOM 1447 O O . TYR A 1 195 ? 4.521 4.931 -11.648 1.00 98.62 195 TYR A O 1
ATOM 1455 N N . LEU A 1 196 ? 3.218 6.237 -12.904 1.00 98.62 196 LEU A N 1
ATOM 1456 C CA . LEU A 1 196 ? 2.015 5.923 -12.128 1.00 98.62 196 LEU A CA 1
ATOM 1457 C C . LEU A 1 196 ? 1.653 4.430 -12.226 1.00 98.62 196 LEU A C 1
ATOM 1459 O O . LEU A 1 196 ? 1.235 3.839 -11.232 1.00 98.62 196 LEU A O 1
ATOM 1463 N N . ASN A 1 197 ? 1.877 3.801 -13.382 1.00 97.75 197 ASN A N 1
ATOM 1464 C CA . ASN A 1 197 ? 1.705 2.362 -13.566 1.00 97.75 197 ASN A CA 1
ATOM 1465 C C . ASN A 1 197 ? 2.707 1.557 -12.749 1.00 97.75 197 ASN A C 1
ATOM 1467 O O . ASN A 1 197 ? 2.285 0.635 -12.071 1.00 97.75 197 ASN A O 1
ATOM 1471 N N . SER A 1 198 ? 3.988 1.936 -12.693 1.00 93.69 198 SER A N 1
ATOM 1472 C CA . SER A 1 198 ? 4.959 1.199 -11.870 1.00 93.69 198 SER A CA 1
ATOM 1473 C C . SER A 1 198 ? 4.610 1.220 -10.375 1.00 93.69 198 SER A C 1
ATOM 1475 O O . SER A 1 198 ? 4.866 0.247 -9.657 1.00 93.69 198 SER A O 1
ATOM 1477 N N . LEU A 1 199 ? 3.974 2.296 -9.903 1.00 97.81 199 LEU A N 1
ATOM 1478 C CA . LEU A 1 199 ? 3.405 2.372 -8.559 1.00 97.81 199 LEU A CA 1
ATOM 1479 C C . LEU A 1 199 ? 2.202 1.432 -8.398 1.00 97.81 199 LEU A C 1
ATOM 1481 O O . LEU A 1 199 ? 2.167 0.657 -7.441 1.00 97.81 199 LEU A O 1
ATOM 1485 N N . VAL A 1 200 ? 1.238 1.464 -9.323 1.00 95.50 200 VAL A N 1
ATOM 1486 C CA . VAL A 1 200 ? 0.045 0.592 -9.288 1.00 95.50 200 VAL A CA 1
ATOM 1487 C C . VAL A 1 200 ? 0.424 -0.885 -9.387 1.00 95.50 200 VAL A C 1
ATOM 1489 O O . VAL A 1 200 ? -0.066 -1.697 -8.606 1.00 95.50 200 VAL A O 1
ATOM 1492 N N . ASP A 1 201 ? 1.368 -1.224 -10.260 1.00 85.25 201 ASP A N 1
ATOM 1493 C CA . ASP A 1 201 ? 1.904 -2.575 -10.446 1.00 85.25 201 ASP A CA 1
ATOM 1494 C C . ASP A 1 201 ? 2.682 -3.056 -9.204 1.00 85.25 201 ASP A C 1
ATOM 1496 O O . ASP A 1 201 ? 2.805 -4.257 -8.954 1.00 85.25 201 ASP A O 1
ATOM 1500 N N . SER A 1 202 ? 3.170 -2.117 -8.383 1.00 83.25 202 SER A N 1
ATOM 1501 C CA . SER A 1 202 ? 3.743 -2.383 -7.057 1.00 83.25 202 SER A CA 1
ATOM 1502 C C . SER A 1 202 ? 2.687 -2.499 -5.945 1.00 83.25 202 SER A C 1
ATOM 1504 O O . SER A 1 202 ? 3.051 -2.769 -4.802 1.00 83.25 202 SER A O 1
ATOM 1506 N N . GLY A 1 203 ? 1.401 -2.314 -6.267 1.00 87.00 203 GLY A N 1
ATOM 1507 C CA . GLY A 1 203 ? 0.252 -2.434 -5.367 1.00 87.00 203 GLY A CA 1
ATOM 1508 C C . GLY A 1 203 ? -0.321 -1.109 -4.851 1.00 87.00 203 GLY A C 1
ATOM 1509 O O . GLY A 1 203 ? -1.159 -1.128 -3.958 1.00 87.00 203 GLY A O 1
ATOM 1510 N N . VAL A 1 204 ? 0.110 0.049 -5.357 1.00 98.06 204 VAL A N 1
ATOM 1511 C CA . VAL A 1 204 ? -0.472 1.344 -4.957 1.00 98.06 204 VAL A CA 1
ATOM 1512 C C . VAL A 1 204 ? -1.924 1.457 -5.440 1.00 98.06 204 VAL A C 1
ATOM 1514 O O . VAL A 1 204 ? -2.254 1.125 -6.575 1.00 98.06 204 VAL A O 1
ATOM 1517 N N . ASP A 1 205 ? -2.798 1.975 -4.578 1.00 98.19 205 ASP A N 1
ATOM 1518 C CA . ASP A 1 205 ? -4.250 2.036 -4.790 1.00 98.19 205 ASP A CA 1
ATOM 1519 C C . ASP A 1 205 ? -4.764 3.420 -5.206 1.00 98.19 205 ASP A C 1
ATOM 1521 O O . ASP A 1 205 ? -5.967 3.620 -5.407 1.00 98.19 205 ASP A O 1
ATOM 1525 N N . GLY A 1 206 ? -3.884 4.415 -5.262 1.00 98.38 206 GLY A N 1
ATOM 1526 C CA . GLY A 1 206 ? -4.276 5.798 -5.475 1.00 98.38 206 GLY A CA 1
ATOM 1527 C C . GLY A 1 206 ? -3.133 6.791 -5.352 1.00 98.38 206 GLY A C 1
ATOM 1528 O O . GLY A 1 206 ? -2.009 6.442 -4.993 1.00 98.38 206 GLY A O 1
ATOM 1529 N N . PHE A 1 207 ? -3.448 8.049 -5.641 1.00 98.81 207 PHE A N 1
ATOM 1530 C CA . PHE A 1 207 ? -2.481 9.131 -5.709 1.00 98.81 207 PHE A CA 1
ATOM 1531 C C . PHE A 1 207 ? -3.013 10.400 -5.044 1.00 98.81 207 PHE A C 1
ATOM 1533 O O . PHE A 1 207 ? -4.109 10.871 -5.371 1.00 98.81 207 PHE A O 1
ATOM 1540 N N . ARG A 1 208 ? -2.185 10.997 -4.181 1.00 98.81 208 ARG A N 1
ATOM 1541 C CA . ARG A 1 208 ? -2.231 12.441 -3.940 1.00 98.81 208 ARG A CA 1
ATOM 1542 C C . ARG A 1 208 ? -1.431 13.082 -5.058 1.00 98.81 208 ARG A C 1
ATOM 1544 O O . ARG A 1 208 ? -0.241 12.820 -5.164 1.00 98.81 208 ARG A O 1
ATOM 1551 N N . VAL A 1 209 ? -2.062 13.883 -5.903 1.00 98.75 209 VAL A N 1
ATOM 1552 C CA . VAL A 1 209 ? -1.346 14.547 -6.997 1.00 98.75 209 VAL A CA 1
ATOM 1553 C C . VAL A 1 209 ? -0.853 15.899 -6.510 1.00 98.75 209 VAL A C 1
ATOM 1555 O O . VAL A 1 209 ? -1.657 16.805 -6.265 1.00 98.75 209 VAL A O 1
ATOM 1558 N N . ASP A 1 210 ? 0.464 15.998 -6.363 1.00 98.50 210 ASP A N 1
ATOM 1559 C CA . ASP A 1 210 ? 1.163 17.225 -6.007 1.00 98.50 210 ASP A CA 1
ATOM 1560 C C . ASP A 1 210 ? 0.950 18.314 -7.052 1.00 98.50 210 ASP A C 1
ATOM 1562 O O . ASP A 1 210 ? 0.923 18.024 -8.251 1.00 98.50 210 ASP A O 1
ATOM 1566 N N . THR A 1 211 ? 0.793 19.558 -6.587 1.00 95.81 211 THR A N 1
ATOM 1567 C CA . THR A 1 211 ? 0.739 20.759 -7.429 1.00 95.81 211 THR A CA 1
ATOM 1568 C C . THR A 1 211 ? -0.210 20.648 -8.628 1.00 95.81 211 THR A C 1
ATOM 1570 O O . THR A 1 211 ? -0.027 21.314 -9.643 1.00 95.81 211 THR A O 1
ATOM 1573 N N . ALA A 1 212 ? -1.291 19.869 -8.507 1.00 98.06 212 ALA A N 1
ATOM 1574 C CA . ALA A 1 212 ? -2.182 19.524 -9.617 1.00 98.06 212 ALA A CA 1
ATOM 1575 C C . ALA A 1 212 ? -2.793 20.741 -10.335 1.00 98.06 212 ALA A C 1
ATOM 1577 O O . ALA A 1 212 ? -3.115 20.649 -11.516 1.00 98.06 212 ALA A O 1
ATOM 1578 N N . LYS A 1 213 ? -2.910 21.898 -9.662 1.00 97.50 213 LYS A N 1
ATOM 1579 C CA . LYS A 1 213 ? -3.349 23.162 -10.286 1.00 97.50 213 LYS A CA 1
ATOM 1580 C C . LYS A 1 213 ? -2.492 23.548 -11.500 1.00 97.50 213 LYS A C 1
ATOM 1582 O O . LYS A 1 213 ? -2.996 24.175 -12.432 1.00 97.50 213 LYS A O 1
ATOM 1587 N N . HIS A 1 214 ? -1.214 23.196 -11.449 1.00 97.81 214 HIS A N 1
ATOM 1588 C CA . HIS A 1 214 ? -0.198 23.524 -12.438 1.00 97.81 214 HIS A CA 1
ATOM 1589 C C . HIS A 1 214 ? -0.196 22.557 -13.632 1.00 97.81 214 HIS A C 1
ATOM 1591 O O . HIS A 1 214 ? 0.518 22.781 -14.593 1.00 97.81 214 HIS A O 1
ATOM 1597 N N . ILE A 1 215 ? -1.071 21.547 -13.642 1.00 98.31 215 ILE A N 1
ATOM 1598 C CA . ILE A 1 215 ? -1.267 20.653 -14.785 1.00 98.31 215 ILE A CA 1
ATOM 1599 C C . ILE A 1 215 ? -2.632 20.957 -15.404 1.00 98.31 215 ILE A C 1
ATOM 1601 O O . ILE A 1 215 ? -3.637 21.070 -14.695 1.00 98.31 215 ILE A O 1
ATOM 1605 N N . ALA A 1 216 ? -2.709 21.082 -16.731 1.00 97.81 216 ALA A N 1
ATOM 1606 C CA . ALA A 1 216 ? -3.995 21.301 -17.382 1.00 97.81 216 ALA A CA 1
ATOM 1607 C C . ALA A 1 216 ? -4.930 20.101 -17.175 1.00 97.81 216 ALA A C 1
ATOM 1609 O O . ALA A 1 216 ? -4.529 18.935 -17.220 1.00 97.81 216 ALA A O 1
ATOM 1610 N N . GLN A 1 217 ? -6.223 20.368 -16.984 1.00 97.81 217 GLN A N 1
ATOM 1611 C CA . GLN A 1 217 ? -7.190 19.323 -16.637 1.00 97.81 217 GLN A CA 1
ATOM 1612 C C . GLN A 1 217 ? -7.277 18.232 -17.704 1.00 97.81 217 GLN A C 1
ATOM 1614 O O . GLN A 1 217 ? -7.414 17.059 -17.366 1.00 97.81 217 GLN A O 1
ATOM 1619 N N . ALA A 1 218 ? -7.196 18.616 -18.981 1.00 98.00 218 ALA A N 1
ATOM 1620 C CA . ALA A 1 218 ? -7.227 17.681 -20.101 1.00 98.00 218 ALA A CA 1
ATOM 1621 C C . ALA A 1 218 ? -5.980 16.782 -20.141 1.00 98.00 218 ALA A C 1
ATOM 1623 O O . ALA A 1 218 ? -6.083 15.611 -20.510 1.00 98.00 218 ALA A O 1
ATOM 1624 N N . ASP A 1 219 ? -4.828 17.306 -19.728 1.00 98.38 219 ASP A N 1
ATOM 1625 C CA . ASP A 1 219 ? -3.562 16.574 -19.704 1.00 98.38 219 ASP A CA 1
ATOM 1626 C C . ASP A 1 219 ? -3.564 15.560 -18.569 1.00 98.38 219 ASP A C 1
ATOM 1628 O O . ASP A 1 219 ? -3.284 14.383 -18.795 1.00 98.38 219 ASP A O 1
ATOM 1632 N N . MET A 1 220 ? -4.014 15.984 -17.385 1.00 98.56 220 MET A N 1
ATOM 1633 C CA . MET A 1 220 ? -4.250 15.093 -16.252 1.00 98.56 220 MET A CA 1
ATOM 1634 C C . MET A 1 220 ? -5.250 13.984 -16.606 1.00 98.56 220 MET A C 1
ATOM 1636 O O . MET A 1 220 ? -4.968 12.812 -16.374 1.00 98.56 220 MET A O 1
ATOM 1640 N N . ALA A 1 221 ? -6.385 14.317 -17.233 1.00 98.44 221 ALA A N 1
ATOM 1641 C CA . ALA A 1 221 ? -7.365 13.323 -17.681 1.00 98.44 221 ALA A CA 1
ATOM 1642 C C . ALA A 1 221 ? -6.740 12.301 -18.644 1.00 98.44 221 ALA A C 1
ATOM 1644 O O . ALA A 1 221 ? -7.007 11.102 -18.556 1.00 98.44 221 ALA A O 1
ATOM 1645 N N . ASN A 1 222 ? -5.887 12.770 -19.559 1.00 98.44 222 ASN A N 1
ATOM 1646 C CA . ASN A 1 222 ? -5.200 11.913 -20.513 1.00 98.44 222 ASN A CA 1
ATOM 1647 C C . ASN A 1 222 ? -4.202 10.979 -19.817 1.00 98.44 222 ASN A C 1
ATOM 1649 O O . ASN A 1 222 ? -4.243 9.774 -20.058 1.00 98.44 222 ASN A O 1
ATOM 1653 N N . ILE A 1 223 ? -3.364 11.506 -18.922 1.00 98.56 223 ILE A N 1
ATOM 1654 C CA . ILE A 1 223 ? -2.427 10.717 -18.111 1.00 98.56 223 ILE A CA 1
ATOM 1655 C C . ILE A 1 223 ? -3.194 9.651 -17.328 1.00 98.56 223 ILE A C 1
ATOM 1657 O O . ILE A 1 223 ? -2.919 8.463 -17.480 1.00 98.56 223 ILE A O 1
ATOM 1661 N N . LEU A 1 224 ? -4.215 10.056 -16.567 1.00 98.19 224 LEU A N 1
ATOM 1662 C CA . LEU A 1 224 ? -5.018 9.152 -15.748 1.00 98.19 224 LEU A CA 1
ATOM 1663 C C . LEU A 1 224 ? -5.756 8.101 -16.578 1.00 98.19 224 LEU A C 1
ATOM 1665 O O . LEU A 1 224 ? -5.969 7.006 -16.075 1.00 98.19 224 LEU A O 1
ATOM 1669 N N . SER A 1 225 ? -6.119 8.373 -17.835 1.00 97.88 225 SER A N 1
ATOM 1670 C CA . SER A 1 225 ? -6.748 7.373 -18.715 1.00 97.88 225 SER A CA 1
ATOM 1671 C C . SER A 1 225 ? -5.815 6.227 -19.126 1.00 97.88 225 SER A C 1
ATOM 1673 O O . SER A 1 225 ? -6.296 5.166 -19.515 1.00 97.88 225 SER A O 1
ATOM 1675 N N . ARG A 1 226 ? -4.494 6.427 -19.022 1.00 97.94 226 ARG A N 1
ATOM 1676 C CA . ARG A 1 226 ? -3.457 5.432 -19.350 1.00 97.94 226 ARG A CA 1
ATOM 1677 C C . ARG A 1 226 ? -3.026 4.595 -18.146 1.00 97.94 226 ARG A C 1
ATOM 1679 O O . ARG A 1 226 ? -2.258 3.650 -18.312 1.00 97.94 226 ARG A O 1
ATOM 1686 N N . VAL A 1 227 ? -3.474 4.963 -16.944 1.00 97.19 227 VAL A N 1
ATOM 1687 C CA . VAL A 1 227 ? -3.075 4.271 -15.715 1.00 97.19 227 VAL A CA 1
ATOM 1688 C C . VAL A 1 227 ? -3.797 2.922 -15.610 1.00 97.19 227 VAL A C 1
ATOM 1690 O O . VAL A 1 227 ? -4.934 2.812 -16.063 1.00 97.19 227 VAL A O 1
ATOM 1693 N N . HIS A 1 228 ? -3.179 1.897 -15.039 1.00 96.19 228 HIS A N 1
ATOM 1694 C CA . HIS A 1 228 ? -3.789 0.590 -14.806 1.00 96.19 228 HIS A CA 1
ATOM 1695 C C . HIS A 1 228 ? -4.878 0.648 -13.723 1.00 96.19 228 HIS A C 1
ATOM 1697 O O . HIS A 1 228 ? -4.995 1.618 -12.971 1.00 96.19 228 HIS A O 1
ATOM 1703 N N . ASP A 1 229 ? -5.697 -0.398 -13.666 1.00 93.69 229 ASP A N 1
ATOM 1704 C CA . ASP A 1 229 ? -6.556 -0.650 -12.510 1.00 93.69 229 ASP A CA 1
ATOM 1705 C C . ASP A 1 229 ? -5.715 -1.205 -11.349 1.00 93.69 229 ASP A C 1
ATOM 1707 O O . ASP A 1 229 ? -4.665 -1.809 -11.567 1.00 93.69 229 ASP A O 1
ATOM 1711 N N . THR A 1 230 ? -6.160 -0.995 -10.110 1.00 92.31 230 THR A N 1
ATOM 1712 C CA . THR A 1 230 ? -5.426 -1.435 -8.914 1.00 92.31 230 THR A CA 1
ATOM 1713 C C . THR A 1 230 ? -5.509 -2.950 -8.716 1.00 92.31 230 THR A C 1
ATOM 1715 O O . THR A 1 230 ? -6.396 -3.623 -9.248 1.00 92.31 230 THR A O 1
ATOM 1718 N N . THR A 1 231 ? -4.628 -3.503 -7.878 1.00 79.75 231 THR A N 1
ATOM 1719 C CA . THR A 1 231 ? -4.615 -4.940 -7.535 1.00 79.75 231 THR A CA 1
ATOM 1720 C C . THR A 1 231 ? -5.875 -5.400 -6.792 1.00 79.75 231 THR A C 1
ATOM 1722 O O . THR A 1 231 ? -6.211 -6.584 -6.810 1.00 79.75 231 THR A O 1
ATOM 1725 N N . TRP A 1 232 ? -6.604 -4.473 -6.164 1.00 75.19 232 TRP A N 1
ATOM 1726 C CA . TRP A 1 232 ? -7.919 -4.703 -5.551 1.00 75.19 232 TRP A CA 1
ATOM 1727 C C . TRP A 1 232 ? -9.100 -4.424 -6.494 1.00 75.19 232 TRP A C 1
ATOM 1729 O O . TRP A 1 232 ? -10.257 -4.567 -6.091 1.00 75.19 232 TRP A O 1
ATOM 1739 N N . GLY A 1 233 ? -8.813 -4.087 -7.752 1.00 76.56 233 GLY A N 1
ATOM 1740 C CA . GLY A 1 233 ? -9.778 -3.835 -8.811 1.00 76.56 233 GLY A CA 1
ATOM 1741 C C . GLY A 1 233 ? -10.263 -2.384 -8.873 1.00 76.56 233 GLY A C 1
ATOM 1742 O O . GLY A 1 233 ? -10.501 -1.727 -7.859 1.00 76.56 233 GLY A O 1
ATOM 1743 N N . GLY A 1 234 ? -10.492 -1.912 -10.101 1.00 89.19 234 GLY A N 1
ATOM 1744 C CA . GLY A 1 234 ? -11.002 -0.573 -10.392 1.00 89.19 234 GLY A CA 1
ATOM 1745 C C . GLY A 1 234 ? -9.915 0.496 -10.511 1.00 89.19 234 GLY A C 1
ATOM 1746 O O . GLY A 1 234 ? -8.726 0.238 -10.343 1.00 89.19 234 GLY A O 1
ATOM 1747 N N . ARG A 1 235 ? -10.338 1.726 -10.825 1.00 95.38 235 ARG A N 1
ATOM 1748 C CA . ARG A 1 235 ? -9.428 2.864 -11.017 1.00 95.38 235 ARG A CA 1
ATOM 1749 C C . ARG A 1 235 ? -8.765 3.277 -9.694 1.00 95.38 235 ARG A C 1
ATOM 1751 O O . ARG A 1 235 ? -9.464 3.301 -8.676 1.00 95.38 235 ARG A O 1
ATOM 1758 N N . PRO A 1 236 ? -7.485 3.696 -9.708 1.00 97.62 236 PRO A N 1
ATOM 1759 C CA . PRO A 1 236 ? -6.840 4.288 -8.541 1.00 97.62 236 PRO A CA 1
ATOM 1760 C C . PRO A 1 236 ? -7.627 5.490 -8.002 1.00 97.62 236 PRO A C 1
ATOM 1762 O O . PRO A 1 236 ? -8.169 6.284 -8.776 1.00 97.62 236 PRO A O 1
ATOM 1765 N N . TYR A 1 237 ? -7.685 5.648 -6.677 1.00 98.00 237 TYR A N 1
ATOM 1766 C CA . TYR A 1 237 ? -8.296 6.831 -6.064 1.00 98.00 237 TYR A CA 1
ATOM 1767 C C . TYR A 1 237 ? -7.382 8.047 -6.235 1.00 98.00 237 TYR A C 1
ATOM 1769 O O . TYR A 1 237 ? -6.227 8.009 -5.826 1.00 98.00 237 TYR A O 1
ATOM 1777 N N . VAL A 1 238 ? -7.887 9.137 -6.811 1.00 98.69 238 VAL A N 1
ATOM 1778 C CA . VAL A 1 238 ? -7.100 10.349 -7.077 1.00 98.69 238 VAL A CA 1
ATOM 1779 C C . VAL A 1 238 ? -7.666 11.518 -6.287 1.00 98.69 238 VAL A C 1
ATOM 1781 O O . VAL A 1 238 ? -8.861 11.805 -6.376 1.00 98.69 238 VAL A O 1
ATOM 1784 N N . TYR A 1 239 ? -6.802 12.225 -5.559 1.00 98.38 239 TYR A N 1
ATOM 1785 C CA . TYR A 1 239 ? -7.122 13.517 -4.960 1.00 98.38 239 TYR A CA 1
ATOM 1786 C C . TYR A 1 239 ? -6.026 14.540 -5.252 1.00 98.38 239 TYR A C 1
ATOM 1788 O O . TYR A 1 239 ? -4.834 14.278 -5.110 1.00 98.38 239 TYR A O 1
ATOM 1796 N N . GLN A 1 240 ? -6.451 15.707 -5.721 1.00 98.62 240 GLN A N 1
ATOM 1797 C CA . GLN A 1 240 ? -5.595 16.680 -6.393 1.00 98.62 240 GLN A CA 1
ATOM 1798 C C . GLN A 1 240 ? -5.353 17.902 -5.515 1.00 98.62 240 GLN A C 1
ATOM 1800 O O . GLN A 1 240 ? -6.296 18.481 -4.971 1.00 98.62 240 GLN A O 1
ATOM 1805 N N . GLU A 1 241 ? -4.104 18.341 -5.409 1.00 98.19 241 GLU A N 1
ATOM 1806 C CA . GLU A 1 241 ? -3.781 19.576 -4.710 1.00 98.19 241 GLU A CA 1
ATOM 1807 C C . GLU A 1 241 ? -4.073 20.815 -5.567 1.00 98.19 241 GLU A C 1
ATOM 1809 O O . GLU A 1 241 ? -3.299 21.187 -6.452 1.00 98.19 241 GLU A O 1
ATOM 1814 N N . ILE A 1 242 ? -5.172 21.507 -5.251 1.00 97.12 242 ILE A N 1
ATOM 1815 C CA . ILE A 1 242 ? -5.533 22.784 -5.872 1.00 97.12 242 ILE A CA 1
ATOM 1816 C C . ILE A 1 242 ? -5.578 23.875 -4.799 1.00 97.12 242 ILE A C 1
ATOM 1818 O O . ILE A 1 242 ? -6.603 24.092 -4.154 1.00 97.12 242 ILE A O 1
ATOM 1822 N N . PHE A 1 243 ? -4.463 24.583 -4.599 1.00 92.12 243 PHE A N 1
ATOM 1823 C CA . PHE A 1 243 ? -4.402 25.641 -3.584 1.00 92.12 243 PHE A CA 1
ATOM 1824 C C . PHE A 1 243 ? -5.450 26.752 -3.856 1.00 92.12 243 PHE A C 1
ATOM 1826 O O . PHE A 1 243 ? -5.674 27.103 -5.014 1.00 92.12 243 PHE A O 1
ATOM 1833 N N . PRO A 1 244 ? -6.105 27.371 -2.864 1.00 87.50 244 PRO A N 1
ATOM 1834 C CA . PRO A 1 244 ? -7.089 28.429 -3.124 1.00 87.50 244 PRO A CA 1
ATOM 1835 C C . PRO A 1 244 ? -6.477 29.723 -3.690 1.00 87.50 244 PRO A C 1
ATOM 1837 O O . PRO A 1 244 ? -5.281 29.969 -3.563 1.00 87.50 244 PRO A O 1
ATOM 1840 N N . GLY A 1 245 ? -7.307 30.592 -4.281 1.00 83.12 245 GLY A N 1
ATOM 1841 C CA . GLY A 1 245 ? -6.919 31.971 -4.640 1.00 83.12 245 GLY A CA 1
ATOM 1842 C C . GLY A 1 245 ? -7.162 32.383 -6.094 1.00 83.12 245 GLY A C 1
ATOM 1843 O O . GLY A 1 245 ? -7.130 33.576 -6.388 1.00 83.12 245 GLY A O 1
ATOM 1844 N N . SER A 1 246 ? -7.467 31.431 -6.977 1.00 86.69 246 SER A N 1
ATOM 1845 C CA . SER A 1 246 ? -7.773 31.677 -8.394 1.00 86.69 246 SER A CA 1
ATOM 1846 C C . SER A 1 246 ? -9.236 31.323 -8.715 1.00 86.69 246 SER A C 1
ATOM 1848 O O . SER A 1 246 ? -9.922 30.689 -7.913 1.00 86.69 246 SER A O 1
ATOM 1850 N N . SER A 1 247 ? -9.737 31.748 -9.879 1.00 87.69 247 SER A N 1
ATOM 1851 C CA . SER A 1 247 ? -11.121 31.505 -10.325 1.00 87.69 247 SER A CA 1
ATOM 1852 C C . SER A 1 247 ? -11.173 30.778 -11.674 1.00 87.69 247 SER A C 1
ATOM 1854 O O . SER A 1 247 ? -10.149 30.607 -12.337 1.00 87.69 247 SER A O 1
ATOM 1856 N N . GLY A 1 248 ? -12.364 30.339 -12.095 1.00 93.25 248 GLY A N 1
ATOM 1857 C CA . GLY A 1 248 ? -12.557 29.694 -13.397 1.00 93.25 248 GLY A CA 1
ATOM 1858 C C . GLY A 1 248 ? -11.764 28.390 -13.521 1.00 93.25 248 GLY A C 1
ATOM 1859 O O . GLY A 1 248 ? -11.878 27.521 -12.665 1.00 93.25 248 GLY A O 1
ATOM 1860 N N . GLN A 1 249 ? -10.946 28.267 -14.571 1.00 94.75 249 GLN A N 1
ATOM 1861 C CA . GLN A 1 249 ? -10.146 27.065 -14.862 1.00 94.75 249 GLN A CA 1
ATOM 1862 C C . GLN A 1 249 ? -9.023 26.785 -13.849 1.00 94.75 249 GLN A C 1
ATOM 1864 O O . GLN A 1 249 ? -8.390 25.745 -13.932 1.00 94.75 249 GLN A O 1
ATOM 1869 N N . LEU A 1 250 ? -8.763 27.681 -12.896 1.00 94.88 250 LEU A N 1
ATOM 1870 C CA . LEU A 1 250 ? -7.765 27.473 -11.839 1.00 94.88 250 LEU A CA 1
ATOM 1871 C C . LEU A 1 250 ? -8.398 27.250 -10.454 1.00 94.88 250 LEU A C 1
ATOM 1873 O O . LEU A 1 250 ? -7.677 27.121 -9.464 1.00 94.88 250 LEU A O 1
ATOM 1877 N N . ALA A 1 251 ? -9.732 27.250 -10.368 1.00 94.94 251 ALA A N 1
ATOM 1878 C CA . ALA A 1 251 ? -10.461 26.915 -9.146 1.00 94.94 251 ALA A CA 1
ATOM 1879 C C . ALA A 1 251 ? -10.570 25.392 -8.978 1.00 94.94 251 ALA A C 1
ATOM 1881 O O . ALA A 1 251 ? -10.589 24.667 -9.972 1.00 94.94 251 ALA A O 1
ATOM 1882 N N . ALA A 1 252 ? -10.690 24.915 -7.736 1.00 95.56 252 ALA A N 1
ATOM 1883 C CA . ALA A 1 252 ? -10.743 23.486 -7.423 1.00 95.56 252 ALA A CA 1
ATOM 1884 C C . ALA A 1 252 ? -11.890 22.758 -8.151 1.00 95.56 252 ALA A C 1
ATOM 1886 O O . ALA A 1 252 ? -11.633 21.727 -8.772 1.00 95.56 252 ALA A O 1
ATOM 1887 N N . ALA A 1 253 ? -13.079 23.365 -8.231 1.00 96.00 253 ALA A N 1
ATOM 1888 C CA . ALA A 1 253 ? -14.210 22.867 -9.019 1.00 96.00 253 ALA A CA 1
ATOM 1889 C C . ALA A 1 253 ? -13.873 22.447 -10.468 1.00 96.00 253 ALA A C 1
ATOM 1891 O O . ALA A 1 253 ? -14.477 21.523 -11.012 1.00 96.00 253 ALA A O 1
ATOM 1892 N N . ALA A 1 254 ? -12.899 23.091 -11.124 1.00 96.88 254 ALA A N 1
ATOM 1893 C CA . ALA A 1 254 ? -12.515 22.738 -12.493 1.00 96.88 254 ALA A CA 1
ATOM 1894 C C . ALA A 1 254 ? -11.822 21.363 -12.595 1.00 96.88 254 ALA A C 1
ATOM 1896 O O . ALA A 1 254 ? -11.801 20.775 -13.675 1.00 96.88 254 ALA A O 1
ATOM 1897 N N . PHE A 1 255 ? -11.273 20.840 -11.494 1.00 97.94 255 PHE A N 1
ATOM 1898 C CA . PHE A 1 255 ? -10.475 19.609 -11.445 1.00 97.94 255 PHE A CA 1
ATOM 1899 C C . PHE A 1 255 ? -11.270 18.371 -10.996 1.00 97.94 255 PHE A C 1
ATOM 1901 O O . PHE A 1 255 ? -10.776 17.248 -11.106 1.00 97.94 255 PHE A O 1
ATOM 1908 N N . GLU A 1 256 ? -12.522 18.534 -10.560 1.00 97.12 256 GLU A N 1
ATOM 1909 C CA . GLU A 1 256 ? -13.388 17.457 -10.036 1.00 97.12 256 GLU A CA 1
ATOM 1910 C C . GLU A 1 256 ? -13.726 16.352 -11.055 1.00 97.12 256 GLU A C 1
ATOM 1912 O O . GLU A 1 256 ? -14.218 15.271 -10.697 1.00 97.12 256 GLU A O 1
ATOM 1917 N N . GLY A 1 257 ? -13.492 16.626 -12.343 1.00 96.88 257 GLY A N 1
ATOM 1918 C CA . GLY A 1 257 ? -13.613 15.651 -13.427 1.00 96.88 257 GLY A CA 1
ATOM 1919 C C . GLY A 1 257 ? -12.525 14.574 -13.404 1.00 96.88 257 GLY A C 1
ATOM 1920 O O . GLY A 1 257 ? -12.760 13.477 -13.902 1.00 96.88 257 GLY A O 1
ATOM 1921 N N . ASN A 1 258 ? -11.376 14.862 -12.787 1.00 97.25 258 ASN A N 1
ATOM 1922 C CA . ASN A 1 258 ? -10.214 13.968 -12.735 1.00 97.25 258 ASN A CA 1
ATOM 1923 C C . ASN A 1 258 ? -10.108 13.179 -11.421 1.00 97.25 258 ASN A C 1
ATOM 1925 O O . ASN A 1 258 ? -9.267 12.293 -11.300 1.00 97.25 258 ASN A O 1
ATOM 1929 N N . GLY A 1 259 ? -10.952 13.484 -10.436 1.00 97.38 259 GLY A N 1
ATOM 1930 C CA . GLY A 1 259 ? -10.916 12.870 -9.114 1.00 97.38 259 GLY A CA 1
ATOM 1931 C C . GLY A 1 259 ? -11.416 13.830 -8.045 1.00 97.38 259 GLY A C 1
ATOM 1932 O O . GLY A 1 259 ? -12.066 14.832 -8.348 1.00 97.38 259 GLY A O 1
ATOM 1933 N N . SER A 1 260 ? -11.098 13.525 -6.793 1.00 98.50 260 SER A N 1
ATOM 1934 C CA . SER A 1 260 ? -11.311 14.445 -5.681 1.00 98.50 260 SER A CA 1
ATOM 1935 C C . SER A 1 260 ? -10.294 15.595 -5.716 1.00 98.50 260 SER A C 1
ATOM 1937 O O . SER A 1 260 ? -9.280 15.552 -6.422 1.00 98.50 260 SER A O 1
ATOM 1939 N N . VAL A 1 261 ? -10.537 16.621 -4.912 1.00 98.31 261 VAL A N 1
ATOM 1940 C CA . VAL A 1 261 ? -9.616 17.726 -4.639 1.00 98.31 261 VAL A CA 1
ATOM 1941 C C . VAL A 1 261 ? -9.318 17.801 -3.146 1.00 98.31 261 VAL A C 1
ATOM 1943 O O . VAL A 1 261 ? -10.163 17.471 -2.309 1.00 98.31 261 VAL A O 1
ATOM 1946 N N . LEU A 1 262 ? -8.104 18.220 -2.806 1.00 97.94 262 LEU A N 1
ATOM 1947 C CA . LEU A 1 262 ? -7.716 18.501 -1.431 1.00 97.94 262 LEU A CA 1
ATOM 1948 C C . LEU A 1 262 ? -8.407 19.791 -0.970 1.00 97.94 262 LEU A C 1
ATOM 1950 O O . LEU A 1 262 ? -8.185 20.863 -1.529 1.00 97.94 262 LEU A O 1
ATOM 1954 N N . GLU A 1 263 ? -9.272 19.696 0.034 1.00 97.56 263 GLU A N 1
ATOM 1955 C CA . GLU A 1 263 ? -10.192 20.772 0.399 1.00 97.56 263 GLU A CA 1
ATOM 1956 C C . GLU A 1 263 ? -9.571 21.740 1.425 1.00 97.56 263 GLU A C 1
ATOM 1958 O O . GLU A 1 263 ? -9.789 21.670 2.638 1.00 97.56 263 GLU A O 1
ATOM 1963 N N . PHE A 1 264 ? -8.784 22.690 0.923 1.00 97.69 264 PHE A N 1
ATOM 1964 C CA . PHE A 1 264 ? -8.144 23.736 1.729 1.00 97.69 264 PHE A CA 1
ATOM 1965 C C . PHE A 1 264 ? -9.146 24.678 2.423 1.00 97.69 264 PHE A C 1
ATOM 1967 O O . PHE A 1 264 ? -8.860 25.203 3.507 1.00 97.69 264 PHE A O 1
ATOM 1974 N N . THR A 1 265 ? -10.333 24.900 1.841 1.00 97.00 265 THR A N 1
ATOM 1975 C CA . THR A 1 265 ? -11.356 25.769 2.446 1.00 97.00 265 THR A CA 1
ATOM 1976 C C . THR A 1 265 ? -11.905 25.137 3.717 1.00 97.00 265 THR A C 1
ATOM 1978 O O . THR A 1 265 ? -12.118 25.846 4.704 1.00 97.00 265 THR A O 1
ATOM 1981 N N . TYR A 1 266 ? -12.064 23.811 3.739 1.00 98.44 266 TYR A N 1
ATOM 1982 C CA . TYR A 1 266 ? -12.453 23.064 4.935 1.00 98.44 266 TYR A CA 1
ATOM 1983 C C . TYR A 1 266 ? -11.467 23.317 6.077 1.00 98.44 266 TYR A C 1
ATOM 1985 O O . TYR A 1 266 ? -11.884 23.786 7.137 1.00 98.44 266 TYR A O 1
ATOM 1993 N N . ALA A 1 267 ? -10.166 23.118 5.842 1.00 98.31 267 ALA A N 1
ATOM 1994 C CA . ALA A 1 267 ? -9.122 23.310 6.852 1.00 98.31 267 ALA A CA 1
ATOM 1995 C C . ALA A 1 267 ? -9.113 24.747 7.415 1.00 98.31 267 ALA A C 1
ATOM 1997 O O . ALA A 1 267 ? -9.139 24.963 8.633 1.00 98.31 267 ALA A O 1
ATOM 1998 N N . SER A 1 268 ? -9.171 25.753 6.532 1.00 97.81 268 SER A N 1
ATOM 1999 C CA . SER A 1 268 ? -9.193 27.169 6.925 1.00 97.81 268 SER A CA 1
ATOM 2000 C C . SER A 1 268 ? -10.442 27.535 7.738 1.00 97.81 268 SER A C 1
ATOM 2002 O O . SER A 1 268 ? -10.349 28.162 8.798 1.00 97.81 268 SER A O 1
ATOM 2004 N N . LYS A 1 269 ? -11.632 27.130 7.277 1.00 98.25 269 LYS A N 1
ATOM 2005 C CA . LYS A 1 269 ? -12.901 27.435 7.957 1.00 98.25 269 LYS A CA 1
ATOM 2006 C C . LYS A 1 269 ? -13.021 26.701 9.288 1.00 98.25 269 LYS A C 1
ATOM 2008 O O . LYS A 1 269 ? -13.495 27.300 10.256 1.00 98.25 269 LYS A O 1
ATOM 2013 N N . LEU A 1 270 ? -12.557 25.455 9.359 1.00 98.44 270 LEU A N 1
ATOM 2014 C CA . LEU A 1 270 ? -12.529 24.681 10.593 1.00 98.44 270 LEU A CA 1
ATOM 2015 C C . LEU A 1 270 ? -11.613 25.348 11.629 1.00 98.44 270 LEU A C 1
ATOM 2017 O O . LEU A 1 270 ? -12.047 25.600 12.755 1.00 98.44 270 LEU A O 1
ATOM 2021 N N . SER A 1 271 ? -10.401 25.747 11.225 1.00 98.44 271 SER A N 1
ATOM 2022 C CA . SER A 1 271 ? -9.471 26.510 12.070 1.00 98.44 271 SER A CA 1
ATOM 2023 C C . SER A 1 271 ? -10.097 27.804 12.608 1.00 98.44 271 SER A C 1
ATOM 2025 O O . SER A 1 271 ? -10.010 28.093 13.806 1.00 98.44 271 SER A O 1
ATOM 2027 N N . GLN A 1 272 ? -10.811 28.557 11.759 1.00 98.44 272 GLN A N 1
ATOM 2028 C CA . GLN A 1 272 ? -11.533 29.765 12.177 1.00 98.44 272 GLN A CA 1
ATOM 2029 C C . GLN A 1 272 ? -12.586 29.468 13.255 1.00 98.44 272 GLN A C 1
ATOM 2031 O O . GLN A 1 272 ? -12.690 30.224 14.221 1.00 98.44 272 GLN A O 1
ATOM 2036 N N . GLN A 1 273 ? -13.352 28.376 13.133 1.00 98.50 273 GLN A N 1
ATOM 2037 C CA . GLN A 1 273 ? -14.390 28.051 14.119 1.00 98.50 273 GLN A CA 1
ATOM 2038 C C . GLN A 1 273 ? -13.809 27.551 15.444 1.00 98.50 273 GLN A C 1
ATOM 2040 O O . GLN A 1 273 ? -14.267 27.978 16.500 1.00 98.50 273 GLN A O 1
ATOM 2045 N N . PHE A 1 274 ? -12.763 26.727 15.423 1.00 98.44 274 PHE A N 1
ATOM 2046 C CA . PHE A 1 274 ? -12.106 26.253 16.648 1.00 98.44 274 PHE A CA 1
ATOM 2047 C C . PHE A 1 274 ? -11.314 27.344 17.383 1.00 98.44 274 PHE A C 1
ATOM 2049 O O . PHE A 1 274 ? -11.095 27.251 18.595 1.00 98.44 274 PHE A O 1
ATOM 2056 N N . ASN A 1 275 ? -10.933 28.418 16.689 1.00 97.69 275 ASN A N 1
ATOM 2057 C CA . ASN A 1 275 ? -10.432 29.644 17.310 1.00 97.69 275 ASN A CA 1
ATOM 2058 C C . ASN A 1 275 ? -11.530 30.654 17.677 1.00 97.69 275 ASN A C 1
ATOM 2060 O O . ASN A 1 275 ? -11.252 31.602 18.411 1.00 97.69 275 ASN A O 1
ATOM 2064 N N . GLY A 1 276 ? -12.758 30.435 17.208 1.00 96.94 276 GLY A N 1
ATOM 2065 C CA . GLY A 1 276 ? -13.922 31.280 17.436 1.00 96.94 276 GLY A CA 1
ATOM 2066 C C . GLY A 1 276 ? -15.036 30.544 18.179 1.00 96.94 276 GLY A C 1
ATOM 2067 O O . GLY A 1 276 ? -14.956 30.353 19.394 1.00 96.94 276 GLY A O 1
ATOM 2068 N N . ASN A 1 277 ? -16.105 30.203 17.454 1.00 97.81 277 ASN A N 1
ATOM 2069 C CA . ASN A 1 277 ? -17.315 29.589 17.995 1.00 97.81 277 ASN A CA 1
ATOM 2070 C C . ASN A 1 277 ? -17.722 28.348 17.182 1.00 97.81 277 ASN A C 1
ATOM 2072 O O . ASN A 1 277 ? -18.231 28.467 16.065 1.00 97.81 277 ASN A O 1
ATOM 2076 N N . ILE A 1 278 ? -17.558 27.161 17.771 1.00 98.62 278 ILE A N 1
ATOM 2077 C CA . ILE A 1 278 ? -17.870 25.895 17.094 1.00 98.62 278 ILE A CA 1
ATOM 2078 C C . ILE A 1 278 ? -19.375 25.601 16.942 1.00 98.62 278 ILE A C 1
ATOM 2080 O O . ILE A 1 278 ? -19.723 24.745 16.133 1.00 98.62 278 ILE A O 1
ATOM 2084 N N . ALA A 1 279 ? -20.291 26.329 17.601 1.00 98.38 279 ALA A N 1
ATOM 2085 C CA . ALA A 1 279 ? -21.737 26.184 17.356 1.00 98.38 279 ALA A CA 1
ATOM 2086 C C . ALA A 1 279 ? -22.133 26.503 15.902 1.00 98.38 279 ALA A C 1
ATOM 2088 O O . ALA A 1 279 ? -23.108 25.957 15.384 1.00 98.38 279 ALA A O 1
ATOM 2089 N N . ASN A 1 280 ? -21.349 27.335 15.209 1.00 98.12 280 ASN A N 1
ATOM 2090 C CA . ASN A 1 280 ? -21.597 27.675 13.808 1.00 98.12 280 ASN A CA 1
ATOM 2091 C C . ASN A 1 280 ? -21.442 26.471 12.861 1.00 98.12 280 ASN A C 1
ATOM 2093 O O . ASN A 1 280 ? -22.014 26.477 11.769 1.00 98.12 280 ASN A O 1
ATOM 2097 N N . LEU A 1 281 ? -20.720 25.421 13.279 1.00 98.44 281 LEU A N 1
ATOM 2098 C CA . LEU A 1 281 ? -20.459 24.232 12.462 1.00 98.44 281 LEU A CA 1
ATOM 2099 C C . LEU A 1 281 ? -21.721 23.418 12.131 1.00 98.44 281 LEU A C 1
ATOM 2101 O O . LEU A 1 281 ? -21.670 22.538 11.278 1.00 98.44 281 LEU A O 1
ATOM 2105 N N . LYS A 1 282 ? -22.878 23.751 12.717 1.00 97.31 282 LYS A N 1
ATOM 2106 C CA . LYS A 1 282 ? -24.181 23.131 12.423 1.00 97.31 282 LYS A CA 1
ATOM 2107 C C . LYS A 1 282 ? -24.508 23.026 10.929 1.00 97.31 282 LYS A C 1
ATOM 2109 O O . LYS A 1 282 ? -25.240 22.130 10.521 1.00 97.31 282 LYS A O 1
ATOM 2114 N N . THR A 1 283 ? -24.019 23.976 10.133 1.00 96.00 283 THR A N 1
ATOM 2115 C CA . THR A 1 283 ? -24.275 24.068 8.683 1.00 96.00 283 THR A CA 1
ATOM 2116 C C . THR A 1 283 ? -23.012 23.882 7.842 1.00 96.00 283 THR A C 1
ATOM 2118 O O . THR A 1 283 ? -22.999 24.251 6.672 1.00 96.00 283 THR A O 1
ATOM 2121 N N . PHE A 1 284 ? -21.936 23.363 8.437 1.00 98.00 284 PHE A N 1
ATOM 2122 C CA . PHE A 1 284 ? -20.637 23.252 7.788 1.00 98.00 284 PHE A CA 1
ATOM 2123 C C . PHE A 1 284 ? -20.683 22.297 6.586 1.00 98.00 284 PHE A C 1
ATOM 2125 O O . PHE A 1 284 ? -21.059 21.133 6.718 1.00 98.00 284 PHE A O 1
ATOM 2132 N N . GLY A 1 285 ? -20.327 22.805 5.406 1.00 96.69 285 GLY A N 1
ATOM 2133 C CA . GLY A 1 285 ? -20.419 22.081 4.138 1.00 96.69 285 GLY A CA 1
ATOM 2134 C C . GLY A 1 285 ? -20.470 23.036 2.945 1.00 96.69 285 GLY A C 1
ATOM 2135 O O . GLY A 1 285 ? -20.037 24.182 3.054 1.00 96.69 285 GLY A O 1
ATOM 2136 N N . GLN A 1 286 ? -21.051 22.600 1.825 1.00 95.94 286 GLN A N 1
ATOM 2137 C CA . GLN A 1 286 ? -21.060 23.342 0.552 1.00 95.94 286 GLN A CA 1
ATOM 2138 C C . GLN A 1 286 ? -21.539 24.800 0.654 1.00 95.94 286 GLN A C 1
ATOM 2140 O O . GLN A 1 286 ? -21.000 25.674 -0.019 1.00 95.94 286 GLN A O 1
ATOM 2145 N N . SER A 1 287 ? -22.512 25.118 1.520 1.00 96.25 287 SER A N 1
ATOM 2146 C CA . SER A 1 287 ? -23.006 26.501 1.671 1.00 96.25 287 SER A CA 1
ATOM 2147 C C . SER A 1 287 ? -21.955 27.480 2.213 1.00 96.25 287 SER A C 1
ATOM 2149 O O . SER A 1 287 ? -22.192 28.685 2.237 1.00 96.25 287 SER A O 1
ATOM 2151 N N . TRP A 1 288 ? -20.807 26.970 2.659 1.00 96.81 288 TRP A N 1
ATOM 2152 C CA . TRP A 1 288 ? -19.649 27.735 3.113 1.00 96.81 288 TRP A CA 1
ATOM 2153 C C . TRP A 1 288 ? -18.586 27.922 2.018 1.00 96.81 288 TRP A C 1
ATOM 2155 O O . TRP A 1 288 ? -17.540 28.512 2.295 1.00 96.81 288 TRP A O 1
ATOM 2165 N N . GLY A 1 289 ? -18.863 27.458 0.793 1.00 94.38 289 GLY A N 1
ATOM 2166 C CA . GLY A 1 289 ? -17.945 27.502 -0.345 1.00 94.38 289 GLY A CA 1
ATOM 2167 C C . GLY A 1 289 ? -16.976 26.321 -0.410 1.00 94.38 289 GLY A C 1
ATOM 2168 O O . GLY A 1 289 ? -15.916 26.470 -1.000 1.00 94.38 289 GLY A O 1
ATOM 2169 N N . LEU A 1 290 ? -17.309 25.199 0.235 1.00 97.00 290 LEU A N 1
ATOM 2170 C CA . LEU A 1 290 ? -16.582 23.935 0.081 1.00 97.00 290 LEU A CA 1
ATOM 2171 C C . LEU A 1 290 ? -17.046 23.243 -1.208 1.00 97.00 290 LEU A C 1
ATOM 2173 O O . LEU A 1 290 ? -18.232 23.320 -1.550 1.00 97.00 290 LEU A O 1
ATOM 2177 N N . GLU A 1 291 ? -16.142 22.520 -1.858 1.00 97.31 291 GLU A N 1
ATOM 2178 C CA . GLU A 1 291 ? -16.448 21.669 -3.009 1.00 97.31 291 GLU A CA 1
ATOM 2179 C C . GLU A 1 291 ? -17.338 20.489 -2.597 1.00 97.31 291 GLU A C 1
ATOM 2181 O O . GLU A 1 291 ? -17.430 20.181 -1.405 1.00 97.31 291 GLU A O 1
ATOM 2186 N N . PRO A 1 292 ? -18.062 19.834 -3.523 1.00 97.75 292 PRO A N 1
ATOM 2187 C CA . PRO A 1 292 ? -18.962 18.739 -3.190 1.00 97.75 292 PRO A CA 1
ATOM 2188 C C . PRO A 1 292 ? -18.319 17.641 -2.353 1.00 97.75 292 PRO A C 1
ATOM 2190 O O . PRO A 1 292 ? -17.199 17.219 -2.598 1.00 97.75 292 PRO A O 1
ATOM 2193 N N . SER A 1 293 ? -19.066 17.143 -1.365 1.00 96.19 293 SER A N 1
ATOM 2194 C CA . SER A 1 293 ? -18.554 16.158 -0.407 1.00 96.19 293 SER A CA 1
ATOM 2195 C C . SER A 1 293 ? -17.999 14.895 -1.072 1.00 96.19 293 SER A C 1
ATOM 2197 O O . SER A 1 293 ? -17.071 14.302 -0.546 1.00 96.19 293 SER A O 1
ATOM 2199 N N . ASP A 1 294 ? -18.566 14.437 -2.184 1.00 95.31 294 ASP A N 1
ATOM 2200 C CA . ASP A 1 294 ? -18.092 13.269 -2.940 1.00 95.31 294 ASP A CA 1
ATOM 2201 C C . ASP A 1 294 ? -16.890 13.580 -3.852 1.00 95.31 294 ASP A C 1
ATOM 2203 O O . ASP A 1 294 ? -16.383 12.694 -4.539 1.00 95.31 294 ASP A O 1
ATOM 2207 N N . LYS A 1 295 ? -16.434 14.835 -3.846 1.00 97.50 295 LYS A N 1
ATOM 2208 C CA . LYS A 1 295 ? -15.285 15.367 -4.582 1.00 97.50 295 LYS A CA 1
ATOM 2209 C C . LYS A 1 295 ? -14.202 15.933 -3.667 1.00 97.50 295 LYS A C 1
ATOM 2211 O O . LYS A 1 295 ? -13.216 16.456 -4.169 1.00 97.50 295 LYS A O 1
ATOM 2216 N N . SER A 1 296 ? -14.335 15.823 -2.347 1.00 97.81 296 SER A N 1
ATOM 2217 C CA . SER A 1 296 ? -13.393 16.427 -1.398 1.00 97.81 296 SER A CA 1
ATOM 2218 C C . SER A 1 296 ? -12.624 15.375 -0.606 1.00 97.81 296 SER A C 1
ATOM 2220 O O . SER A 1 296 ? -13.223 14.526 0.049 1.00 97.81 296 SER A O 1
ATOM 2222 N N . ALA A 1 297 ? -11.300 15.501 -0.566 1.00 98.12 297 ALA A N 1
ATOM 2223 C CA . ALA A 1 297 ? -10.482 14.960 0.514 1.00 98.12 297 ALA A CA 1
ATOM 2224 C C . ALA A 1 297 ? -10.255 16.083 1.539 1.00 98.12 297 ALA A C 1
ATOM 2226 O O . ALA A 1 297 ? -9.686 17.122 1.202 1.00 98.12 297 ALA A O 1
ATOM 2227 N N . VAL A 1 298 ? -10.747 15.918 2.766 1.00 98.50 298 VAL A N 1
ATOM 2228 C CA . VAL A 1 298 ? -10.722 16.960 3.809 1.00 98.50 298 VAL A CA 1
ATOM 2229 C C . VAL A 1 298 ? -9.586 16.721 4.798 1.00 98.50 298 VAL A C 1
ATOM 2231 O O . VAL A 1 298 ? -8.992 15.646 4.807 1.00 98.50 298 VAL A O 1
ATOM 2234 N N . MET A 1 299 ? -9.236 17.759 5.558 1.00 98.25 299 MET A N 1
ATOM 2235 C CA . MET A 1 299 ? -8.136 17.734 6.523 1.00 98.25 299 MET A CA 1
ATOM 2236 C C . MET A 1 299 ? -8.282 18.855 7.561 1.00 98.25 299 MET A C 1
ATOM 2238 O O . MET A 1 299 ? -8.759 19.948 7.237 1.00 98.25 299 MET A O 1
ATOM 2242 N N . VAL A 1 300 ? -7.790 18.645 8.787 1.00 98.69 300 VAL A N 1
ATOM 2243 C CA . VAL A 1 300 ? -7.478 19.749 9.722 1.00 98.69 300 VAL A CA 1
ATOM 2244 C C . VAL A 1 300 ? -6.281 20.572 9.228 1.00 98.69 300 VAL A C 1
ATOM 2246 O O . VAL A 1 300 ? -6.290 21.801 9.327 1.00 98.69 300 VAL A O 1
ATOM 2249 N N . THR A 1 301 ? -5.244 19.897 8.725 1.00 98.19 301 THR A N 1
ATOM 2250 C CA . THR A 1 301 ? -4.004 20.490 8.200 1.00 98.19 301 THR A CA 1
ATOM 2251 C C . THR A 1 301 ? -3.259 19.486 7.314 1.00 98.19 301 THR A C 1
ATOM 2253 O O . THR A 1 301 ? -3.539 18.291 7.382 1.00 98.19 301 THR A O 1
ATOM 2256 N N . ASN A 1 302 ? -2.285 19.957 6.535 1.00 97.50 302 ASN A N 1
ATOM 2257 C CA . ASN A 1 302 ? -1.268 19.140 5.865 1.00 97.50 302 ASN A CA 1
ATOM 2258 C C . ASN A 1 302 ? 0.143 19.656 6.210 1.00 97.50 302 ASN A C 1
ATOM 2260 O O . ASN A 1 302 ? 0.299 20.520 7.080 1.00 97.50 302 ASN A O 1
ATOM 2264 N N . HIS A 1 303 ? 1.152 19.137 5.506 1.00 97.00 303 HIS A N 1
ATOM 2265 C CA . HIS A 1 303 ? 2.552 19.488 5.715 1.00 97.00 303 HIS A CA 1
ATOM 2266 C C . HIS A 1 303 ? 2.876 20.960 5.420 1.00 97.00 303 HIS A C 1
ATOM 2268 O O . HIS A 1 303 ? 3.656 21.538 6.179 1.00 97.00 303 HIS A O 1
ATOM 2274 N N . ASP A 1 304 ? 2.254 21.576 4.408 1.00 96.38 304 ASP A N 1
ATOM 2275 C CA . ASP A 1 304 ? 2.449 22.996 4.078 1.00 96.38 304 ASP A CA 1
ATOM 2276 C C . ASP A 1 304 ? 1.719 23.925 5.042 1.00 96.38 304 ASP A C 1
ATOM 2278 O O . ASP A 1 304 ? 2.334 24.785 5.666 1.00 96.38 304 ASP A O 1
ATOM 2282 N N . LEU A 1 305 ? 0.409 23.732 5.224 1.00 96.75 305 LEU A N 1
ATOM 2283 C CA . LEU A 1 305 ? -0.425 24.618 6.042 1.00 96.75 305 LEU A CA 1
ATOM 2284 C C . LEU A 1 305 ? 0.033 24.652 7.502 1.00 96.75 305 LEU A C 1
ATOM 2286 O O . LEU A 1 305 ? -0.061 25.695 8.157 1.00 96.75 305 LEU A O 1
ATOM 2290 N N . GLU A 1 306 ? 0.556 23.525 7.997 1.00 96.12 306 GLU A N 1
ATOM 2291 C CA . GLU A 1 306 ? 1.171 23.438 9.316 1.00 96.12 306 GLU A CA 1
ATOM 2292 C C . GLU A 1 306 ? 2.388 24.368 9.421 1.00 96.12 306 GLU A C 1
ATOM 2294 O O . GLU A 1 306 ? 2.489 25.156 10.366 1.00 96.12 306 GLU A O 1
ATOM 2299 N N . ARG A 1 307 ? 3.273 24.328 8.420 1.00 96.19 307 ARG A N 1
ATOM 2300 C CA . ARG A 1 307 ? 4.507 25.125 8.352 1.00 96.19 307 ARG A CA 1
ATOM 2301 C C . ARG A 1 307 ? 4.241 26.603 8.103 1.00 96.19 307 ARG A C 1
ATOM 2303 O O . ARG A 1 307 ? 4.880 27.443 8.738 1.00 96.19 307 ARG A O 1
ATOM 2310 N N . ASP A 1 308 ? 3.244 26.904 7.281 1.00 94.38 308 ASP A N 1
ATOM 2311 C CA . ASP A 1 308 ? 2.742 28.256 7.034 1.00 94.38 308 ASP A CA 1
ATOM 2312 C C . ASP A 1 308 ? 1.947 28.817 8.223 1.00 94.38 308 ASP A C 1
ATOM 2314 O O . ASP A 1 308 ? 1.670 30.016 8.280 1.00 94.38 308 ASP A O 1
ATOM 2318 N N . GLN A 1 309 ? 1.586 27.963 9.190 1.00 92.56 309 GLN A N 1
ATOM 2319 C CA . GLN A 1 309 ? 0.827 28.307 10.396 1.00 92.56 309 GLN A CA 1
ATOM 2320 C C . GLN A 1 309 ? -0.526 28.966 10.081 1.00 92.56 309 GLN A C 1
ATOM 2322 O O . GLN A 1 309 ? -0.985 29.869 10.785 1.00 92.56 309 GLN A O 1
ATOM 2327 N N . THR A 1 310 ? -1.178 28.513 9.010 1.00 93.62 310 THR A N 1
ATOM 2328 C CA . THR A 1 310 ? -2.465 29.061 8.544 1.00 93.62 310 THR A CA 1
ATOM 2329 C C . THR A 1 310 ? -3.675 28.282 9.071 1.00 93.62 310 THR A C 1
ATOM 2331 O O . THR A 1 310 ? -4.808 28.775 9.033 1.00 93.62 310 THR A O 1
ATOM 2334 N N . THR A 1 311 ? -3.447 27.090 9.620 1.00 97.50 311 THR A N 1
ATOM 2335 C CA . THR A 1 311 ? -4.452 26.173 10.179 1.00 97.50 311 THR A CA 1
ATOM 2336 C C . THR A 1 311 ? -4.087 25.738 11.601 1.00 97.50 311 THR A C 1
ATOM 2338 O O . THR A 1 311 ? -3.120 26.216 12.197 1.00 97.50 311 THR A O 1
ATOM 2341 N N . LEU A 1 312 ? -4.907 24.868 12.199 1.00 97.94 312 LEU A N 1
ATOM 2342 C CA . LEU A 1 312 ? -4.568 24.247 13.478 1.00 97.94 312 LEU A CA 1
ATOM 2343 C C . LEU A 1 312 ? -3.457 23.218 13.275 1.00 97.94 312 LEU A C 1
ATOM 2345 O O . LEU A 1 312 ? -3.489 22.439 12.330 1.00 97.94 312 LEU A O 1
ATOM 2349 N N . THR A 1 313 ? -2.533 23.164 14.223 1.00 96.06 313 THR A N 1
ATOM 2350 C CA . THR A 1 313 ? -1.376 22.256 14.202 1.00 96.06 313 THR A CA 1
ATOM 2351 C C . THR A 1 313 ? -1.235 21.546 15.541 1.00 96.06 313 THR A C 1
ATOM 2353 O O . THR A 1 313 ? -1.925 21.901 16.504 1.00 96.06 313 THR A O 1
ATOM 2356 N N . TYR A 1 314 ? -0.280 20.621 15.672 1.00 94.25 314 TYR A N 1
ATOM 2357 C CA . TYR A 1 314 ? 0.020 19.984 16.962 1.00 94.25 314 TYR A CA 1
ATOM 2358 C C . TYR A 1 314 ? 0.334 20.989 18.093 1.00 94.25 314 TYR A C 1
ATOM 2360 O O . TYR A 1 314 ? 0.196 20.658 19.272 1.00 94.25 314 TYR A O 1
ATOM 2368 N N . ASN A 1 315 ? 0.733 22.226 17.765 1.00 93.75 315 ASN A N 1
ATOM 2369 C CA . ASN A 1 315 ? 0.982 23.301 18.733 1.00 93.75 315 ASN A CA 1
ATOM 2370 C C . ASN A 1 315 ? -0.296 24.008 19.215 1.00 93.75 315 ASN A C 1
ATOM 2372 O O . ASN A 1 315 ? -0.256 24.774 20.175 1.00 93.75 315 ASN A O 1
ATOM 2376 N N . SER A 1 316 ? -1.448 23.742 18.594 1.00 95.50 316 SER A N 1
ATOM 2377 C CA . SER A 1 316 ? -2.742 24.331 18.972 1.00 95.50 316 SER A CA 1
ATOM 2378 C C . SER A 1 316 ? -3.401 23.645 20.182 1.00 95.50 316 SER A C 1
ATOM 2380 O O . SER A 1 316 ? -4.511 24.010 20.580 1.00 95.50 316 SER A O 1
ATOM 2382 N N . GLY A 1 317 ? -2.729 22.660 20.789 1.00 91.44 317 GLY A N 1
ATOM 2383 C CA . GLY A 1 317 ? -3.192 21.956 21.984 1.00 91.44 317 GLY A CA 1
ATOM 2384 C C . GLY A 1 317 ? -4.508 21.211 21.753 1.00 91.44 317 GLY A C 1
ATOM 2385 O O . GLY A 1 317 ? -4.715 20.608 20.703 1.00 91.44 317 GLY A O 1
ATOM 2386 N N 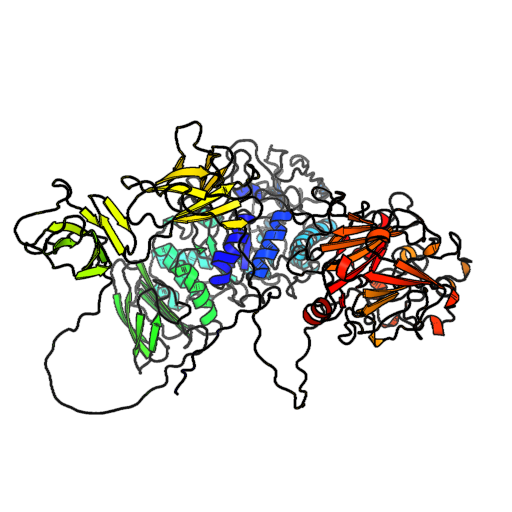. ALA A 1 318 ? -5.420 21.275 22.727 1.00 93.50 318 ALA A N 1
ATOM 2387 C CA . ALA A 1 318 ? -6.701 20.566 22.680 1.00 93.50 318 ALA A CA 1
ATOM 2388 C C . ALA A 1 318 ? -7.514 20.842 21.403 1.00 93.50 318 ALA A C 1
ATOM 2390 O O . ALA A 1 318 ? -8.125 19.927 20.861 1.00 93.50 318 ALA A O 1
ATOM 2391 N N . LYS A 1 319 ? -7.472 22.075 20.877 1.00 97.69 319 LYS A N 1
ATOM 2392 C CA . LYS A 1 319 ? -8.199 22.462 19.657 1.00 97.69 319 LYS A CA 1
ATOM 2393 C C . LYS A 1 319 ? -7.853 21.584 18.460 1.00 97.69 319 LYS A C 1
ATOM 2395 O O . LYS A 1 319 ? -8.745 21.261 17.687 1.00 97.69 319 LYS A O 1
ATOM 2400 N N . TYR A 1 320 ? -6.585 21.198 18.322 1.00 98.06 320 TYR A N 1
ATOM 2401 C CA . TYR A 1 320 ? -6.129 20.342 17.228 1.00 98.06 320 TYR A CA 1
ATOM 2402 C C . TYR A 1 320 ? -6.786 18.964 17.293 1.00 98.06 320 TYR A C 1
ATOM 2404 O O . TYR A 1 320 ? -7.368 18.504 16.314 1.00 98.06 320 TYR A O 1
ATOM 2412 N N . ASN A 1 321 ? -6.787 18.357 18.482 1.00 97.88 321 ASN A N 1
ATOM 2413 C CA . ASN A 1 321 ? -7.429 17.065 18.691 1.00 97.88 321 ASN A CA 1
ATOM 2414 C C . ASN A 1 321 ? -8.939 17.169 18.462 1.00 97.88 321 ASN A C 1
ATOM 2416 O O . ASN A 1 321 ? -9.491 16.380 17.708 1.00 97.88 321 ASN A O 1
ATOM 2420 N N . LEU A 1 322 ? -9.608 18.167 19.050 1.00 98.75 322 LEU A N 1
ATOM 2421 C CA . LEU A 1 322 ? -11.055 18.339 18.895 1.00 98.75 322 LEU A CA 1
ATOM 2422 C C . LEU A 1 322 ? -11.474 18.609 17.440 1.00 98.75 322 LEU A C 1
ATOM 2424 O O . LEU A 1 322 ? -12.557 18.183 17.041 1.00 98.75 322 LEU A O 1
ATOM 2428 N N . ALA A 1 323 ? -10.636 19.284 16.649 1.00 98.81 323 ALA A N 1
ATOM 2429 C CA . ALA A 1 323 ? -10.877 19.484 15.224 1.00 98.81 323 ALA A CA 1
ATOM 2430 C C . ALA A 1 323 ? -10.817 18.166 14.442 1.00 98.81 323 ALA A C 1
ATOM 2432 O O . ALA A 1 323 ? -11.702 17.929 13.626 1.00 98.81 323 ALA A O 1
ATOM 2433 N N . HIS A 1 324 ? -9.866 17.280 14.757 1.00 98.81 324 HIS A N 1
ATOM 2434 C CA . HIS A 1 324 ? -9.812 15.919 14.202 1.00 98.81 324 HIS A CA 1
ATOM 2435 C C . HIS A 1 324 ? -11.011 15.068 14.642 1.00 98.81 324 HIS A C 1
ATOM 2437 O O . HIS A 1 324 ? -11.606 14.370 13.825 1.00 98.81 324 HIS A O 1
ATOM 2443 N N . ILE A 1 325 ? -11.435 15.165 15.911 1.00 98.88 325 ILE A N 1
ATOM 2444 C CA . ILE A 1 325 ? -12.662 14.498 16.385 1.00 98.88 325 ILE A CA 1
ATOM 2445 C C . ILE A 1 325 ? -13.881 14.993 15.601 1.00 98.88 325 ILE A C 1
ATOM 2447 O O . ILE A 1 325 ? -14.716 14.184 15.203 1.00 98.88 325 ILE A O 1
ATOM 2451 N N . PHE A 1 326 ? -13.991 16.304 15.353 1.00 98.88 326 PHE A N 1
ATOM 2452 C CA . PHE A 1 326 ? -15.063 16.848 14.523 1.00 98.88 326 PHE A CA 1
ATOM 2453 C C . PHE A 1 326 ? -14.959 16.359 13.077 1.00 98.88 326 PHE A C 1
ATOM 2455 O O . PHE A 1 326 ? -15.966 15.909 12.547 1.00 98.88 326 PHE A O 1
ATOM 2462 N N . GLU A 1 327 ? -13.774 16.399 12.461 1.00 98.75 327 GLU A N 1
ATOM 2463 C CA . GLU A 1 327 ? -13.546 15.926 11.091 1.00 98.75 327 GLU A CA 1
ATOM 2464 C C . GLU A 1 327 ? -14.005 14.479 10.902 1.00 98.75 327 GLU A C 1
ATOM 2466 O O . GLU A 1 327 ? -14.806 14.199 10.014 1.00 98.75 327 GLU A O 1
ATOM 2471 N N . LEU A 1 328 ? -13.584 13.583 11.794 1.00 98.75 328 LEU A N 1
ATOM 2472 C CA . LEU A 1 328 ? -13.960 12.172 11.751 1.00 98.75 328 LEU A CA 1
ATOM 2473 C C . LEU A 1 328 ? -15.434 11.947 12.113 1.00 98.75 328 LEU A C 1
ATOM 2475 O O . LEU A 1 328 ? -16.053 10.996 11.634 1.00 98.75 328 LEU A O 1
ATOM 2479 N N . ALA A 1 329 ? -16.025 12.806 12.948 1.00 98.50 329 ALA A N 1
ATOM 2480 C CA . ALA A 1 329 ? -17.435 12.694 13.302 1.00 98.50 329 ALA A CA 1
ATOM 2481 C C . ALA A 1 329 ? -18.382 13.209 12.207 1.00 98.50 329 ALA A C 1
ATOM 2483 O O . ALA A 1 329 ? -19.526 12.741 12.068 1.00 98.50 329 ALA A O 1
ATOM 2484 N N . TRP A 1 330 ? -17.923 14.211 11.460 1.00 97.19 330 TRP A N 1
ATOM 2485 C CA . TRP A 1 330 ? -18.700 14.887 10.438 1.00 97.19 330 TRP A CA 1
ATOM 2486 C C . TRP A 1 330 ? -18.933 13.984 9.219 1.00 97.19 330 TRP A C 1
ATOM 2488 O O . TRP A 1 330 ? -18.325 12.927 9.064 1.00 97.19 330 TRP A O 1
ATOM 2498 N N . ASN A 1 331 ? -19.904 14.353 8.382 1.00 92.56 331 ASN A N 1
ATOM 2499 C CA . ASN A 1 331 ? -20.258 13.601 7.176 1.00 92.56 331 ASN A CA 1
ATOM 2500 C C . ASN A 1 331 ? -19.932 14.413 5.924 1.00 92.56 331 ASN A C 1
ATOM 2502 O O . ASN A 1 331 ? -20.849 14.807 5.199 1.00 92.56 331 ASN A O 1
ATOM 2506 N N . TYR A 1 332 ? -18.657 14.743 5.731 1.00 96.81 332 TYR A N 1
ATOM 2507 C CA . TYR A 1 332 ? -18.232 15.561 4.604 1.00 96.81 332 TYR A CA 1
ATOM 2508 C C . TYR A 1 332 ? -16.835 15.185 4.131 1.00 96.81 332 TYR A C 1
ATOM 2510 O O . TYR A 1 332 ? -15.892 15.255 4.914 1.00 96.81 332 TYR A O 1
ATOM 2518 N N . GLY A 1 333 ? -16.709 14.865 2.848 1.00 97.06 333 GLY A N 1
ATOM 2519 C CA . GLY A 1 333 ? -15.443 14.466 2.247 1.00 97.06 333 GLY A CA 1
ATOM 2520 C C . GLY A 1 333 ? -14.892 13.140 2.764 1.00 97.06 333 GLY A C 1
ATOM 2521 O O . GLY A 1 333 ? -15.474 12.476 3.621 1.00 97.06 333 GLY A O 1
ATOM 2522 N N . THR A 1 334 ? -13.729 12.790 2.229 1.00 98.25 334 THR A N 1
ATOM 2523 C CA . THR A 1 334 ? -12.862 11.718 2.716 1.00 98.25 334 THR A CA 1
ATOM 2524 C C . THR A 1 334 ? -11.826 12.316 3.678 1.00 98.25 334 THR A C 1
ATOM 2526 O O . THR A 1 334 ? -11.005 13.117 3.227 1.00 98.25 334 THR A O 1
ATOM 2529 N N . PRO A 1 335 ? -11.857 11.996 4.983 1.00 98.38 335 PRO A N 1
ATOM 2530 C CA . PRO A 1 335 ? -11.021 12.666 5.982 1.00 98.38 335 PRO A CA 1
ATOM 2531 C C . PRO A 1 335 ? -9.568 12.177 6.001 1.00 98.38 335 PRO A C 1
ATOM 2533 O O . PRO A 1 335 ? -9.293 11.001 5.739 1.00 98.38 335 PRO A O 1
ATOM 2536 N N . GLN A 1 336 ? -8.648 13.075 6.367 1.00 98.38 336 GLN A N 1
ATOM 2537 C CA . GLN A 1 336 ? -7.211 12.815 6.466 1.00 98.38 336 GLN A CA 1
ATOM 2538 C C . GLN A 1 336 ? -6.667 13.136 7.860 1.00 98.38 336 GLN A C 1
ATOM 2540 O O . GLN A 1 336 ? -6.588 14.292 8.281 1.00 98.38 336 GLN A O 1
ATOM 2545 N N . VAL A 1 337 ? -6.170 12.106 8.546 1.00 98.75 337 VAL A N 1
ATOM 2546 C CA . VAL A 1 337 ? -5.445 12.270 9.809 1.00 98.75 337 VAL A CA 1
ATOM 2547 C C . VAL A 1 337 ? -3.967 12.499 9.505 1.00 98.75 337 VAL A C 1
ATOM 2549 O O . VAL A 1 337 ? -3.227 11.558 9.221 1.00 98.75 337 VAL A O 1
ATOM 2552 N N . TYR A 1 338 ? -3.535 13.759 9.555 1.00 98.56 338 TYR A N 1
ATOM 2553 C CA . TYR A 1 338 ? -2.145 14.151 9.317 1.00 98.56 338 TYR A CA 1
ATOM 2554 C C . TYR A 1 338 ? -1.237 13.912 10.535 1.00 98.56 338 TYR A C 1
ATOM 2556 O O . TYR A 1 338 ? -1.518 14.353 11.658 1.00 98.56 338 TYR A O 1
ATOM 2564 N N . SER A 1 339 ? -0.113 13.237 10.286 1.00 97.75 339 SER A N 1
ATOM 2565 C CA . SER A 1 339 ? 0.915 12.893 11.263 1.00 97.75 339 SER A CA 1
ATOM 2566 C C . SER A 1 339 ? 2.309 13.071 10.657 1.00 97.75 339 SER A C 1
ATOM 2568 O O . SER A 1 339 ? 2.747 12.289 9.819 1.00 97.75 339 SER A O 1
ATOM 2570 N N . GLY A 1 340 ? 3.010 14.119 11.086 1.00 96.75 340 GLY A N 1
ATOM 2571 C CA . GLY A 1 340 ? 4.373 14.437 10.655 1.00 96.75 340 GLY A CA 1
ATOM 2572 C C . GLY A 1 340 ? 5.377 14.409 11.807 1.00 96.75 340 GLY A C 1
ATOM 2573 O O . GLY A 1 340 ? 5.212 13.694 12.803 1.00 96.75 340 GLY A O 1
ATOM 2574 N N . PHE A 1 341 ? 6.396 15.255 11.713 1.00 97.69 341 PHE A N 1
ATOM 2575 C CA . PHE A 1 341 ? 7.433 15.443 12.725 1.00 97.69 341 PHE A CA 1
ATOM 2576 C C . PHE A 1 341 ? 7.408 16.859 13.300 1.00 97.69 341 PHE A C 1
ATOM 2578 O O . PHE A 1 341 ? 6.896 17.796 12.689 1.00 97.69 341 PHE A O 1
ATOM 2585 N N . ARG A 1 342 ? 7.960 17.019 14.503 1.00 96.06 342 ARG A N 1
ATOM 2586 C CA . ARG A 1 342 ? 8.102 18.331 15.130 1.00 96.06 342 ARG A CA 1
ATOM 2587 C C . ARG A 1 342 ? 9.296 19.069 14.546 1.00 96.06 342 ARG A C 1
ATOM 2589 O O . ARG A 1 342 ? 10.376 18.497 14.438 1.00 96.06 342 ARG A O 1
ATOM 2596 N N . TYR A 1 343 ? 9.108 20.351 14.277 1.00 95.19 343 TYR A N 1
ATOM 2597 C CA . TYR A 1 343 ? 10.128 21.237 13.728 1.00 95.19 343 TYR A CA 1
ATOM 2598 C C . TYR A 1 343 ? 10.239 22.532 14.542 1.00 95.19 343 TYR A C 1
ATOM 2600 O O . TYR A 1 343 ? 9.328 22.891 15.298 1.00 95.19 343 TYR A O 1
ATOM 2608 N N . ASN A 1 344 ? 11.370 23.221 14.391 1.00 93.75 344 ASN A N 1
ATOM 2609 C CA . ASN A 1 344 ? 11.601 24.574 14.899 1.00 93.75 344 ASN A CA 1
ATOM 2610 C C . ASN A 1 344 ? 11.620 25.593 13.757 1.00 93.75 344 ASN A C 1
ATOM 2612 O O . ASN A 1 344 ? 11.090 26.692 13.911 1.00 93.75 344 ASN A O 1
ATOM 2616 N N . ASP A 1 345 ? 12.216 25.218 12.627 1.00 94.94 345 ASP A N 1
ATOM 2617 C CA . ASP A 1 345 ? 12.205 25.972 11.380 1.00 94.94 345 ASP A CA 1
ATOM 2618 C C . ASP A 1 345 ? 11.299 25.280 10.353 1.00 94.94 345 ASP A C 1
ATOM 2620 O O . ASP A 1 345 ? 11.212 24.052 10.304 1.00 94.94 345 ASP A O 1
ATOM 2624 N N . LYS A 1 346 ? 10.597 26.064 9.530 1.00 95.38 346 LYS A N 1
ATOM 2625 C CA . LYS A 1 346 ? 9.658 25.536 8.528 1.00 95.38 346 LYS A CA 1
ATOM 2626 C C . LYS A 1 346 ? 10.336 24.626 7.493 1.00 95.38 346 LYS A C 1
ATOM 2628 O O . LYS A 1 346 ? 9.658 23.809 6.874 1.00 95.38 346 LYS A O 1
ATOM 2633 N N . ASP A 1 347 ? 11.645 24.774 7.301 1.00 95.44 347 ASP A N 1
ATOM 2634 C CA . ASP A 1 347 ? 12.439 24.007 6.346 1.00 95.44 347 ASP A CA 1
ATOM 2635 C C . ASP A 1 347 ? 13.175 22.827 7.005 1.00 95.44 347 ASP A C 1
ATOM 2637 O O . ASP A 1 347 ? 13.925 22.136 6.324 1.00 95.44 347 ASP A O 1
ATOM 2641 N N . ASP A 1 348 ? 12.973 22.559 8.301 1.00 96.62 348 ASP A N 1
ATOM 2642 C CA . ASP A 1 348 ? 13.681 21.482 9.003 1.00 96.62 348 ASP A CA 1
ATOM 2643 C C . ASP A 1 348 ? 13.482 20.105 8.342 1.00 96.62 348 ASP A C 1
ATOM 2645 O O . ASP A 1 348 ? 12.398 19.751 7.861 1.00 96.62 348 ASP A O 1
ATOM 2649 N N . SER A 1 349 ? 14.545 19.300 8.388 1.00 96.38 349 SER A N 1
ATOM 2650 C CA . SER A 1 349 ? 14.513 17.873 8.062 1.00 96.38 349 SER A CA 1
ATOM 2651 C C . SER A 1 349 ? 13.663 17.087 9.070 1.00 96.38 349 SER A C 1
ATOM 2653 O O . SER A 1 349 ? 13.735 17.374 10.272 1.00 96.38 349 SER A O 1
ATOM 2655 N N . PRO A 1 350 ? 12.965 16.013 8.648 1.00 96.62 350 PRO A N 1
ATOM 2656 C CA . PRO A 1 350 ? 12.573 14.956 9.580 1.00 96.62 350 PRO A CA 1
ATOM 2657 C C . PRO A 1 350 ? 13.808 14.341 10.270 1.00 96.62 350 PRO A C 1
ATOM 2659 O O . PRO A 1 350 ? 14.932 14.487 9.773 1.00 96.62 350 PRO A O 1
ATOM 2662 N N . PRO A 1 351 ? 13.634 13.609 11.387 1.00 96.19 351 PRO A N 1
ATOM 2663 C CA . PRO A 1 351 ? 14.703 12.804 11.974 1.00 96.19 351 PRO A CA 1
ATOM 2664 C C . PRO A 1 351 ? 15.358 11.864 10.946 1.00 96.19 351 PRO A C 1
ATOM 2666 O O . PRO A 1 351 ? 14.762 10.879 10.509 1.00 96.19 351 PRO A O 1
ATOM 2669 N N . ALA A 1 352 ? 16.603 12.159 10.579 1.00 95.25 352 ALA A N 1
ATOM 2670 C CA . ALA A 1 352 ? 17.336 11.490 9.509 1.00 95.25 352 ALA A CA 1
ATOM 2671 C C . ALA A 1 352 ? 18.777 11.157 9.923 1.00 95.25 352 ALA A C 1
ATOM 2673 O O . ALA A 1 352 ? 19.302 11.685 10.909 1.00 95.25 352 ALA A O 1
ATOM 2674 N N . ASP A 1 353 ? 19.415 10.260 9.173 1.00 92.25 353 ASP A N 1
ATOM 2675 C CA . ASP A 1 353 ? 20.832 9.955 9.321 1.00 92.25 353 ASP A CA 1
ATOM 2676 C C . ASP A 1 353 ? 21.725 11.081 8.762 1.00 92.25 353 ASP A C 1
ATOM 2678 O O . ASP A 1 353 ? 21.262 12.084 8.215 1.00 92.25 353 ASP A O 1
ATOM 2682 N N . ALA A 1 354 ? 23.045 10.921 8.889 1.00 88.75 354 ALA A N 1
ATOM 2683 C CA . ALA A 1 354 ? 24.008 11.921 8.421 1.00 88.75 354 ALA A CA 1
ATOM 2684 C C . ALA A 1 354 ? 24.002 12.141 6.893 1.00 88.75 354 ALA A C 1
ATOM 2686 O O . ALA A 1 354 ? 24.641 13.080 6.421 1.00 88.75 354 ALA A O 1
ATOM 2687 N N . ASN A 1 355 ? 23.328 11.276 6.131 1.00 88.94 355 ASN A N 1
ATOM 2688 C CA . ASN A 1 355 ? 23.206 11.345 4.679 1.00 88.94 355 ASN A CA 1
ATOM 2689 C C . ASN A 1 355 ? 21.809 11.801 4.223 1.00 88.94 355 ASN A C 1
ATOM 2691 O O . ASN A 1 355 ? 21.553 11.789 3.018 1.00 88.94 355 ASN A O 1
ATOM 2695 N N . GLY A 1 356 ? 20.923 12.171 5.154 1.00 92.56 356 GLY A N 1
ATOM 2696 C CA . GLY A 1 356 ? 19.579 12.668 4.868 1.00 92.56 356 GLY A CA 1
ATOM 2697 C C . GLY A 1 356 ? 18.497 11.593 4.744 1.00 92.56 356 GLY A C 1
ATOM 2698 O O . GLY A 1 356 ? 17.336 11.951 4.543 1.00 92.56 356 GLY A O 1
ATOM 2699 N N . PHE A 1 357 ? 18.825 10.303 4.898 1.00 95.62 357 PHE A N 1
ATOM 2700 C CA . PHE A 1 357 ? 17.827 9.227 4.869 1.00 95.62 357 PHE A CA 1
ATOM 2701 C C . PHE A 1 357 ? 17.018 9.206 6.162 1.00 95.62 357 PHE A C 1
ATOM 2703 O O . PHE A 1 357 ? 17.585 9.252 7.257 1.00 95.62 357 PHE A O 1
ATOM 2710 N N . VAL A 1 358 ? 15.693 9.117 6.050 1.00 97.56 358 VAL A N 1
ATOM 2711 C CA . VAL A 1 358 ? 14.814 9.186 7.222 1.00 97.56 358 VAL A CA 1
ATOM 2712 C C . VAL A 1 358 ? 14.974 7.948 8.107 1.00 97.56 358 VAL A C 1
ATOM 2714 O O . VAL A 1 358 ? 14.879 6.803 7.660 1.00 97.56 358 VAL A O 1
ATOM 2717 N N . THR A 1 359 ? 15.191 8.187 9.398 1.00 96.00 359 THR A N 1
ATOM 2718 C CA . THR A 1 359 ? 15.325 7.133 10.414 1.00 96.00 359 THR A CA 1
ATOM 2719 C C . THR A 1 359 ? 13.968 6.625 10.898 1.00 96.00 359 THR A C 1
ATOM 2721 O O . THR A 1 359 ? 12.960 7.318 10.770 1.00 96.00 359 THR A O 1
ATOM 2724 N N . ASP A 1 360 ? 13.943 5.420 11.474 1.00 94.19 360 ASP A N 1
ATOM 2725 C CA . ASP A 1 360 ? 12.703 4.801 11.948 1.00 94.19 360 ASP A CA 1
ATOM 2726 C C . ASP A 1 360 ? 11.946 5.686 12.947 1.00 94.19 360 ASP A C 1
ATOM 2728 O O . ASP A 1 360 ? 12.514 6.315 13.849 1.00 94.19 360 ASP A O 1
ATOM 2732 N N . VAL A 1 361 ? 10.625 5.701 12.794 1.00 95.56 361 VAL A N 1
ATOM 2733 C CA . VAL A 1 361 ? 9.734 6.556 13.567 1.00 95.56 361 VAL A CA 1
ATOM 2734 C C . VAL A 1 361 ? 9.664 6.083 15.013 1.00 95.56 361 VAL A C 1
ATOM 2736 O O . VAL A 1 361 ? 9.394 4.922 15.321 1.00 95.56 361 VAL A O 1
ATOM 2739 N N . ASN A 1 362 ? 9.863 7.023 15.935 1.00 90.69 362 ASN A N 1
ATOM 2740 C CA . ASN A 1 362 ? 9.757 6.785 17.367 1.00 90.69 362 ASN A CA 1
ATOM 2741 C C . ASN A 1 362 ? 8.774 7.780 17.989 1.00 90.69 362 ASN A C 1
ATOM 2743 O O . ASN A 1 362 ? 9.110 8.930 18.243 1.00 90.69 362 ASN A O 1
ATOM 2747 N N . CYS A 1 363 ? 7.565 7.323 18.300 1.00 89.88 363 CYS A N 1
ATOM 2748 C CA . CYS A 1 363 ? 6.540 8.172 18.914 1.00 89.88 363 CYS A CA 1
ATOM 2749 C C . CYS A 1 363 ? 6.763 8.461 20.410 1.00 89.88 363 CYS A C 1
ATOM 2751 O O . CYS A 1 363 ? 6.022 9.240 21.004 1.00 89.88 363 CYS A O 1
ATOM 2753 N N . THR A 1 364 ? 7.754 7.838 21.057 1.00 87.69 364 THR A N 1
ATOM 2754 C CA . THR A 1 364 ? 7.997 7.977 22.507 1.00 87.69 364 THR A CA 1
ATOM 2755 C C . THR A 1 364 ? 8.981 9.089 22.861 1.00 87.69 364 THR A C 1
ATOM 2757 O O . THR A 1 364 ? 8.999 9.558 23.996 1.00 87.69 364 THR A O 1
ATOM 2760 N N . ASN A 1 365 ? 9.795 9.530 21.901 1.00 84.00 365 ASN A N 1
ATOM 2761 C CA . ASN A 1 365 ? 10.822 10.553 22.114 1.00 84.00 365 ASN A CA 1
ATOM 2762 C C . ASN A 1 365 ? 10.321 11.981 21.816 1.00 84.00 365 ASN A C 1
ATOM 2764 O O . ASN A 1 365 ? 11.090 12.935 21.921 1.00 84.00 365 ASN A O 1
ATOM 2768 N N . ASN A 1 366 ? 9.044 12.120 21.439 1.00 86.31 366 ASN A N 1
ATOM 2769 C CA . ASN A 1 366 ? 8.389 13.376 21.089 1.00 86.31 366 ASN A CA 1
ATOM 2770 C C . ASN A 1 366 ? 8.984 14.111 19.866 1.00 86.31 366 ASN A C 1
ATOM 2772 O O . ASN A 1 366 ? 8.681 15.286 19.687 1.00 86.31 366 ASN A O 1
ATOM 2776 N N . THR A 1 367 ? 9.800 13.471 19.019 1.00 93.69 367 THR A N 1
ATOM 2777 C CA . THR A 1 367 ? 10.270 14.074 17.752 1.00 93.69 367 THR A CA 1
ATOM 2778 C C . THR A 1 367 ? 9.247 13.925 16.632 1.00 93.69 367 THR A C 1
ATOM 2780 O O . THR A 1 367 ? 9.169 14.771 15.749 1.00 93.69 367 THR A O 1
ATOM 2783 N N . TRP A 1 368 ? 8.433 12.874 16.693 1.00 97.31 368 TRP A N 1
ATOM 2784 C CA . TRP A 1 368 ? 7.310 12.637 15.792 1.00 97.31 368 TRP A CA 1
ATOM 2785 C C . TRP A 1 368 ? 5.998 13.063 16.455 1.00 97.31 368 TRP A C 1
ATOM 2787 O O . TRP A 1 368 ? 5.852 12.961 17.675 1.00 97.31 368 TRP A O 1
ATOM 2797 N N . THR A 1 369 ? 5.057 13.583 15.667 1.00 95.75 369 THR A N 1
ATOM 2798 C CA . THR A 1 369 ? 3.766 14.071 16.187 1.00 95.75 369 THR A CA 1
ATOM 2799 C C . THR A 1 369 ? 2.824 12.921 16.541 1.00 95.75 369 THR A C 1
ATOM 2801 O O . THR A 1 369 ? 2.150 12.998 17.567 1.00 95.75 369 THR A O 1
ATOM 2804 N N . CYS A 1 370 ? 2.829 11.850 15.738 1.00 96.50 370 CYS A N 1
ATOM 2805 C CA . CYS A 1 370 ? 2.060 10.618 15.933 1.00 96.50 370 CYS A CA 1
ATOM 2806 C C . CYS A 1 370 ? 0.575 10.865 16.255 1.00 96.50 370 CYS A C 1
ATOM 2808 O O . CYS A 1 370 ? 0.006 10.250 17.162 1.00 96.50 370 CYS A O 1
ATOM 2810 N N . THR A 1 371 ? -0.047 11.805 15.533 1.00 97.25 371 THR A N 1
ATOM 2811 C CA . THR A 1 371 ? -1.465 12.181 15.688 1.00 97.25 371 THR A CA 1
ATOM 2812 C C . THR A 1 371 ? -2.390 10.981 15.482 1.00 97.25 371 THR A C 1
ATOM 2814 O O . THR A 1 371 ? -3.373 10.816 16.199 1.00 97.25 371 THR A O 1
ATOM 2817 N N . ASP A 1 372 ? -2.028 10.112 14.546 1.00 96.94 372 ASP A N 1
ATOM 2818 C CA . ASP A 1 372 ? -2.675 8.846 14.210 1.00 96.94 372 ASP A CA 1
ATOM 2819 C C . ASP A 1 372 ? -2.739 7.856 15.388 1.00 96.94 372 ASP A C 1
ATOM 2821 O O . ASP A 1 372 ? -3.652 7.030 15.441 1.00 96.94 372 ASP A O 1
ATOM 2825 N N . ARG A 1 373 ? -1.838 7.996 16.374 1.00 95.19 373 ARG A N 1
ATOM 2826 C CA . ARG A 1 373 ? -1.810 7.215 17.622 1.00 95.19 373 ARG A CA 1
ATOM 2827 C C . ARG A 1 373 ? -2.495 7.899 18.802 1.00 95.19 373 ARG A C 1
ATOM 2829 O O . ARG A 1 373 ? -2.602 7.297 19.875 1.00 95.19 373 ARG A O 1
ATOM 2836 N N . ASN A 1 374 ? -2.950 9.145 18.661 1.00 95.25 374 ASN A N 1
ATOM 2837 C CA . ASN A 1 374 ? -3.737 9.787 19.709 1.00 95.25 374 ASN A CA 1
ATOM 2838 C C . ASN A 1 374 ? -5.011 8.963 19.933 1.00 95.25 374 ASN A C 1
ATOM 2840 O O . ASN A 1 374 ? -5.810 8.822 19.014 1.00 95.25 374 ASN A O 1
ATOM 2844 N N . GLN A 1 375 ? -5.202 8.428 21.143 1.00 91.50 375 GLN A N 1
ATOM 2845 C CA . GLN A 1 375 ? -6.255 7.446 21.424 1.00 91.50 375 GLN A CA 1
ATOM 2846 C C . GLN A 1 375 ? -7.638 7.890 20.933 1.00 91.50 375 GLN A C 1
ATOM 2848 O O . GLN A 1 375 ? -8.328 7.108 20.283 1.00 91.50 375 GLN A O 1
ATOM 2853 N N . GLY A 1 376 ? -8.025 9.141 21.202 1.00 91.56 376 GLY A N 1
ATOM 2854 C CA . GLY A 1 376 ? -9.323 9.657 20.783 1.00 91.56 376 GLY A CA 1
ATOM 2855 C C . GLY A 1 376 ? -9.451 9.737 19.264 1.00 91.56 376 GLY A C 1
ATOM 2856 O O . GLY A 1 376 ? -10.443 9.268 18.716 1.00 91.56 376 GLY A O 1
ATOM 2857 N N . ILE A 1 377 ? -8.433 10.257 18.576 1.00 98.25 377 ILE A N 1
ATOM 2858 C CA . ILE A 1 377 ? -8.421 10.375 17.108 1.00 98.25 377 ILE A CA 1
ATOM 2859 C C . ILE A 1 377 ? -8.421 8.985 16.459 1.00 98.25 377 ILE A C 1
ATOM 2861 O O . ILE A 1 377 ? -9.271 8.691 15.622 1.00 98.25 377 ILE A O 1
ATOM 2865 N N . ALA A 1 378 ? -7.536 8.096 16.910 1.00 96.12 378 ALA A N 1
ATOM 2866 C CA . ALA A 1 378 ? -7.429 6.725 16.424 1.00 96.12 378 ALA A CA 1
ATOM 2867 C C . ALA A 1 378 ? -8.753 5.958 16.579 1.00 96.12 378 ALA A C 1
ATOM 2869 O O . ALA A 1 378 ? -9.199 5.267 15.666 1.00 96.12 378 ALA A O 1
ATOM 2870 N N . ASN A 1 379 ? -9.428 6.105 17.721 1.00 95.25 379 ASN A N 1
ATOM 2871 C CA . ASN A 1 379 ? -10.713 5.452 17.964 1.00 95.25 379 ASN A CA 1
ATOM 2872 C C . ASN A 1 379 ? -11.872 6.088 17.194 1.00 95.25 379 ASN A C 1
ATOM 2874 O O . ASN A 1 379 ? -12.847 5.397 16.873 1.00 95.25 379 ASN A O 1
ATOM 2878 N N . MET A 1 380 ? -11.764 7.374 16.859 1.00 98.06 380 MET A N 1
ATOM 2879 C CA . MET A 1 380 ? -12.742 8.046 16.015 1.00 98.06 380 MET A CA 1
ATOM 2880 C C . MET A 1 380 ? -12.740 7.540 14.571 1.00 98.06 380 MET A C 1
ATOM 2882 O O . MET A 1 380 ? -13.755 7.684 13.899 1.00 98.06 380 MET A O 1
ATOM 2886 N N . VAL A 1 381 ? -11.692 6.853 14.110 1.00 97.19 381 VAL A N 1
ATOM 2887 C CA . VAL A 1 381 ? -11.715 6.142 12.819 1.00 97.19 381 VAL A CA 1
ATOM 2888 C C . VAL A 1 381 ? -12.729 4.996 12.841 1.00 97.19 381 VAL A C 1
ATOM 2890 O O . VAL A 1 381 ? -13.636 4.928 12.011 1.00 97.19 381 VAL A O 1
ATOM 2893 N N . GLY A 1 382 ? -12.672 4.141 13.864 1.00 93.06 382 GLY A N 1
ATOM 2894 C CA . GLY A 1 382 ? -13.680 3.098 14.069 1.00 93.06 382 GLY A CA 1
ATOM 2895 C C . GLY A 1 382 ? -15.085 3.660 14.338 1.00 93.06 382 GLY A C 1
ATOM 2896 O O . GLY A 1 382 ? -16.085 3.031 13.984 1.00 93.06 382 GLY A O 1
ATOM 2897 N N . TRP A 1 383 ? -15.179 4.848 14.944 1.00 95.75 383 TRP A N 1
ATOM 2898 C CA . TRP A 1 383 ? -16.435 5.593 15.080 1.00 95.75 383 TRP A CA 1
ATOM 2899 C C . TRP A 1 383 ? -16.977 6.044 13.722 1.00 95.75 383 TRP A C 1
ATOM 2901 O O . TRP A 1 383 ? -18.151 5.801 13.439 1.00 95.75 383 TRP A O 1
ATOM 2911 N N . HIS A 1 384 ? -16.129 6.626 12.869 1.00 97.12 384 HIS A N 1
ATOM 2912 C CA . HIS A 1 384 ? -16.478 7.088 11.526 1.00 97.12 384 HIS A CA 1
ATOM 2913 C C . HIS A 1 384 ? -17.039 5.937 10.690 1.00 97.12 384 HIS A C 1
ATOM 2915 O O . HIS A 1 384 ? -18.146 6.021 10.155 1.00 97.12 384 HIS A O 1
ATOM 2921 N N . ASN A 1 385 ? -16.334 4.804 10.692 1.00 94.56 385 ASN A N 1
ATOM 2922 C CA . ASN A 1 385 ? -16.752 3.598 9.986 1.00 94.56 385 ASN A CA 1
ATOM 2923 C C . ASN A 1 385 ? -18.114 3.077 10.473 1.00 94.56 385 ASN A C 1
ATOM 2925 O O . ASN A 1 385 ? -18.954 2.684 9.664 1.00 94.56 385 ASN A O 1
ATOM 2929 N N . ALA A 1 386 ? -18.375 3.106 11.785 1.00 91.94 386 ALA A N 1
ATOM 2930 C CA . ALA A 1 386 ? -19.665 2.694 12.346 1.00 91.94 386 ALA A CA 1
ATOM 2931 C C . ALA A 1 386 ? -20.814 3.653 11.977 1.00 91.94 386 ALA A C 1
ATOM 2933 O O . ALA A 1 386 ? -21.969 3.234 11.886 1.00 91.94 386 ALA A O 1
ATOM 2934 N N . ALA A 1 387 ? -20.503 4.931 11.760 1.00 94.88 387 ALA A N 1
ATOM 2935 C CA . ALA A 1 387 ? -21.445 5.976 11.374 1.00 94.88 387 ALA A CA 1
ATOM 2936 C C . ALA A 1 387 ? -21.696 6.065 9.855 1.00 94.88 387 ALA A C 1
ATOM 2938 O O . ALA A 1 387 ? -22.529 6.869 9.420 1.00 94.88 387 ALA A O 1
ATOM 2939 N N . LYS A 1 388 ? -20.995 5.262 9.041 1.00 91.19 388 LYS A N 1
ATOM 2940 C CA . LYS A 1 388 ? -21.035 5.331 7.574 1.00 91.19 388 LYS A CA 1
ATOM 2941 C C . LYS A 1 388 ? -22.469 5.287 7.033 1.00 91.19 388 LYS A C 1
ATOM 2943 O O . LYS A 1 388 ? -23.298 4.475 7.444 1.00 91.19 388 LYS A O 1
ATOM 2948 N N . GLY A 1 389 ? -22.770 6.196 6.104 1.00 89.69 389 GLY A N 1
ATOM 2949 C CA . GLY A 1 389 ? -24.085 6.319 5.462 1.00 89.69 389 GLY A CA 1
ATOM 2950 C C . GLY A 1 389 ? -25.181 6.980 6.311 1.00 89.69 389 GLY A C 1
ATOM 2951 O O . GLY A 1 389 ? -26.277 7.203 5.804 1.00 89.69 389 GLY A O 1
ATOM 2952 N N . GLN A 1 390 ? -24.920 7.328 7.575 1.00 94.94 390 GLN A N 1
ATOM 2953 C CA . GLN A 1 390 ? -25.897 8.022 8.415 1.00 94.94 390 GLN A CA 1
ATOM 2954 C C . GLN A 1 390 ? -25.821 9.541 8.239 1.00 94.94 390 GLN A C 1
ATOM 2956 O O . GLN A 1 390 ? -24.732 10.111 8.192 1.00 94.94 390 GLN A O 1
ATOM 2961 N N . ALA A 1 391 ? -26.965 10.222 8.223 1.00 93.94 391 ALA A N 1
ATOM 2962 C CA . ALA A 1 391 ? -27.010 11.684 8.249 1.00 93.94 391 ALA A CA 1
ATOM 2963 C C . ALA A 1 391 ? -26.710 12.237 9.655 1.00 93.94 391 ALA A C 1
ATOM 2965 O O . ALA A 1 391 ? -26.930 11.563 10.665 1.00 93.94 391 ALA A O 1
ATOM 2966 N N . VAL A 1 392 ? -26.248 13.487 9.724 1.00 96.88 392 VAL A N 1
ATOM 2967 C CA . VAL A 1 392 ? -26.165 14.227 10.992 1.00 96.88 392 VAL A CA 1
ATOM 2968 C C . VAL A 1 392 ? -27.579 14.465 11.529 1.00 96.88 392 VAL A C 1
ATOM 2970 O O . VAL A 1 392 ? -28.463 14.923 10.806 1.00 96.88 392 VAL A O 1
ATOM 2973 N N . ALA A 1 393 ? -27.796 14.161 12.805 1.00 96.19 393 ALA A N 1
ATOM 2974 C CA . ALA A 1 393 ? -29.077 14.302 13.491 1.00 96.19 393 ALA A CA 1
ATOM 2975 C C . ALA A 1 393 ? -28.878 14.722 14.954 1.00 96.19 393 ALA A C 1
ATOM 2977 O O . ALA A 1 393 ? -27.763 14.690 15.473 1.00 96.19 393 ALA A O 1
ATOM 2978 N N . ASN A 1 394 ? -29.966 15.082 15.642 1.00 97.56 394 ASN A N 1
ATOM 2979 C CA . ASN A 1 394 ? -29.967 15.425 17.073 1.00 97.56 394 ASN A CA 1
ATOM 2980 C C . ASN A 1 394 ? -28.926 16.489 17.465 1.00 97.56 394 ASN A C 1
ATOM 2982 O O . ASN A 1 394 ? -28.320 16.413 18.532 1.00 97.56 394 ASN A O 1
ATOM 2986 N N . TRP A 1 395 ? -28.710 17.475 16.591 1.00 98.50 395 TRP A N 1
ATOM 2987 C CA . TRP A 1 395 ? -27.795 18.573 16.868 1.00 98.50 395 TRP A CA 1
ATOM 2988 C C . TRP A 1 395 ? -28.223 19.351 18.118 1.00 98.50 395 TRP A C 1
ATOM 2990 O O . TRP A 1 395 ? -29.370 19.793 18.234 1.00 98.50 395 TRP A O 1
ATOM 3000 N N . TRP A 1 396 ? -27.265 19.580 19.003 1.00 98.62 396 TRP A N 1
ATOM 3001 C CA . TRP A 1 396 ? -27.349 20.444 20.165 1.00 98.62 396 TRP A CA 1
ATOM 3002 C C . TRP A 1 396 ? -26.114 21.342 20.211 1.00 98.62 396 TRP A C 1
ATOM 3004 O O . TRP A 1 396 ? -25.004 20.914 19.907 1.00 98.62 396 TRP A O 1
ATOM 3014 N N . ASP A 1 397 ? -26.303 22.577 20.650 1.00 98.25 397 ASP A N 1
ATOM 3015 C CA . ASP A 1 397 ? -25.231 23.504 20.976 1.00 98.25 397 ASP A CA 1
ATOM 3016 C C . ASP A 1 397 ? -25.684 24.421 22.120 1.00 98.25 397 ASP A C 1
ATOM 3018 O O . ASP A 1 397 ? -26.880 24.549 22.399 1.00 98.25 397 ASP A O 1
ATOM 3022 N N . ASN A 1 398 ? -24.732 25.060 22.794 1.00 97.00 398 ASN A N 1
ATOM 3023 C CA . ASN A 1 398 ? -25.010 26.084 23.806 1.00 97.00 398 ASN A CA 1
ATOM 3024 C C . ASN A 1 398 ? -24.956 27.521 23.246 1.00 97.00 398 ASN A C 1
ATOM 3026 O O . ASN A 1 398 ? -24.788 28.468 24.016 1.00 97.00 398 ASN A O 1
ATOM 3030 N N . GLY A 1 399 ? -25.033 27.691 21.922 1.00 97.06 399 GLY A N 1
ATOM 3031 C CA . GLY A 1 399 ? -24.784 28.953 21.220 1.00 97.06 399 GLY A CA 1
ATOM 3032 C C . GLY A 1 399 ? -23.311 29.387 21.192 1.00 97.06 399 GLY A C 1
ATOM 3033 O O . GLY A 1 399 ? -23.005 30.477 20.705 1.00 97.06 399 GLY A O 1
ATOM 3034 N N . ASN A 1 400 ? -22.398 28.574 21.730 1.00 96.00 400 ASN A N 1
ATOM 3035 C CA . ASN A 1 400 ? -20.978 28.882 21.866 1.00 96.00 400 ASN A CA 1
ATOM 3036 C C . ASN A 1 400 ? -20.104 27.624 21.645 1.00 96.00 400 ASN A C 1
ATOM 3038 O O . ASN A 1 400 ? -20.319 26.844 20.723 1.00 96.00 400 ASN A O 1
ATOM 3042 N N . ASN A 1 401 ? -19.094 27.397 22.487 1.00 97.88 401 ASN A N 1
ATOM 3043 C CA . ASN A 1 401 ? -18.042 26.414 22.245 1.00 97.88 401 ASN A CA 1
ATOM 3044 C C . ASN A 1 401 ? -18.328 24.998 22.775 1.00 97.88 401 ASN A C 1
ATOM 3046 O O . ASN A 1 401 ? -17.398 24.265 23.108 1.00 97.88 401 ASN A O 1
ATOM 3050 N N . THR A 1 402 ? -19.595 24.592 22.854 1.00 98.25 402 THR A N 1
ATOM 3051 C CA . THR A 1 402 ? -19.954 23.199 23.152 1.00 98.25 402 THR A CA 1
ATOM 3052 C C . THR A 1 402 ? -21.058 22.741 22.216 1.00 98.25 402 THR A C 1
ATOM 3054 O O . THR A 1 402 ? -22.132 23.341 22.189 1.00 98.25 402 THR A O 1
ATOM 3057 N N . ILE A 1 403 ? -20.790 21.669 21.476 1.00 98.88 403 ILE A N 1
ATOM 3058 C CA . ILE A 1 403 ? -21.717 21.070 20.512 1.00 98.88 403 ILE A CA 1
ATOM 3059 C C . ILE A 1 403 ? -21.870 19.579 20.786 1.00 98.88 403 ILE A C 1
ATOM 3061 O O . ILE A 1 403 ? -20.976 18.948 21.348 1.00 98.88 403 ILE A O 1
ATOM 3065 N N . ALA A 1 404 ? -22.991 19.010 20.367 1.00 98.81 404 ALA A N 1
ATOM 3066 C CA . ALA A 1 404 ? -23.205 17.575 20.328 1.00 98.81 404 ALA A CA 1
ATOM 3067 C C . ALA A 1 404 ? -24.123 17.208 19.166 1.00 98.81 404 ALA A C 1
ATOM 3069 O O . ALA A 1 404 ? -25.035 17.959 18.829 1.00 98.81 404 ALA A O 1
ATOM 3070 N N . PHE A 1 405 ? -23.907 16.052 18.557 1.00 98.88 405 PHE A N 1
ATOM 3071 C CA . PHE A 1 405 ? -24.783 15.536 17.512 1.00 98.88 405 PHE A CA 1
ATOM 3072 C C . PHE A 1 405 ? -24.619 14.026 17.371 1.00 98.88 405 PHE A C 1
ATOM 3074 O O . PHE A 1 405 ? -23.694 13.411 17.896 1.00 98.88 405 PHE A O 1
ATOM 3081 N N . SER A 1 406 ? -25.550 13.429 16.641 1.00 98.50 406 SER A N 1
ATOM 3082 C CA . SER A 1 406 ? -25.545 12.017 16.277 1.00 98.50 406 SER A CA 1
ATOM 3083 C C . SER A 1 406 ? -25.359 11.829 14.782 1.00 98.50 406 SER A C 1
ATOM 3085 O O . SER A 1 406 ? -25.638 12.728 13.986 1.00 98.50 406 SER A O 1
ATOM 3087 N N . ARG A 1 407 ? -24.937 10.628 14.409 1.00 97.75 407 ARG A N 1
ATOM 3088 C CA . ARG A 1 407 ? -24.978 10.097 13.053 1.00 97.75 407 ARG A CA 1
ATOM 3089 C C . ARG A 1 407 ? -26.043 9.010 13.032 1.00 97.75 407 ARG A C 1
ATOM 3091 O O . ARG A 1 407 ? -25.776 7.849 13.349 1.00 97.75 407 ARG A O 1
ATOM 3098 N N . GLY A 1 408 ? -27.269 9.433 12.723 1.00 95.00 408 GLY A N 1
ATOM 3099 C CA . GLY A 1 408 ? -28.463 8.594 12.803 1.00 95.00 408 GLY A CA 1
ATOM 3100 C C . GLY A 1 408 ? -28.616 7.932 14.174 1.00 95.00 408 GLY A C 1
ATOM 3101 O O . GLY A 1 408 ? -28.533 8.595 15.206 1.00 95.00 408 GLY A O 1
ATOM 3102 N N . ASP A 1 409 ? -28.821 6.617 14.165 1.00 94.25 409 ASP A N 1
ATOM 3103 C CA . ASP A 1 409 ? -28.953 5.768 15.355 1.00 94.25 409 ASP A CA 1
ATOM 3104 C C . ASP A 1 409 ? -27.675 4.970 15.683 1.00 94.25 409 ASP A C 1
ATOM 3106 O O . ASP A 1 409 ? -27.701 4.066 16.522 1.00 94.25 409 ASP A O 1
ATOM 3110 N N . LYS A 1 410 ? -26.557 5.264 15.002 1.00 95.62 410 LYS A N 1
ATOM 3111 C CA . LYS A 1 410 ? -25.320 4.466 15.075 1.00 95.62 410 LYS A CA 1
ATOM 3112 C C . LYS A 1 410 ? -24.258 5.055 15.979 1.00 95.62 410 LYS A C 1
ATOM 3114 O O . LYS A 1 410 ? -23.515 4.308 16.615 1.00 95.62 410 LYS A O 1
ATOM 3119 N N . ALA A 1 411 ? -24.156 6.378 16.028 1.00 97.00 411 ALA A N 1
ATOM 3120 C CA . ALA A 1 411 ? -23.078 7.029 16.751 1.00 97.00 411 ALA A CA 1
ATOM 3121 C C . ALA A 1 411 ? -23.475 8.421 17.248 1.00 97.00 411 ALA A C 1
ATOM 3123 O O . ALA A 1 411 ? -24.321 9.087 16.656 1.00 97.00 411 ALA A O 1
ATOM 3124 N N . TRP A 1 412 ? -22.861 8.860 18.341 1.00 98.62 412 TRP A N 1
ATOM 3125 C CA . TRP A 1 412 ? -23.084 10.162 18.964 1.00 98.62 412 TRP A CA 1
ATOM 3126 C C . TRP A 1 412 ? -21.767 10.746 19.474 1.00 98.62 412 TRP A C 1
ATOM 3128 O O . TRP A 1 412 ? -20.895 9.999 19.915 1.00 98.62 412 TRP A O 1
ATOM 3138 N N . VAL A 1 413 ? -21.618 12.067 19.414 1.00 98.88 413 VAL A N 1
ATOM 3139 C CA . VAL A 1 413 ? -20.436 12.787 19.901 1.00 98.88 413 VAL A CA 1
ATOM 3140 C C . VAL A 1 413 ? -20.831 14.110 20.555 1.00 98.88 413 VAL A C 1
ATOM 3142 O O . VAL A 1 413 ? -21.771 14.774 20.112 1.00 98.88 413 VAL A O 1
ATOM 3145 N N . ALA A 1 414 ? -20.083 14.515 21.579 1.00 98.69 414 ALA A N 1
ATOM 3146 C CA . ALA A 1 414 ? -20.075 15.866 22.124 1.00 98.69 414 ALA A CA 1
ATOM 3147 C C . ALA A 1 414 ? -18.647 16.411 22.202 1.00 98.69 414 ALA A C 1
ATOM 3149 O O . ALA A 1 414 ? -17.723 15.702 22.592 1.00 98.69 414 ALA A O 1
ATOM 3150 N N . ILE A 1 415 ? -18.479 17.685 21.851 1.00 98.88 415 ILE A N 1
ATOM 3151 C CA . ILE A 1 415 ? -17.194 18.383 21.764 1.00 98.88 415 ILE A CA 1
ATOM 3152 C C . ILE A 1 415 ? -17.301 19.672 22.574 1.00 98.88 415 ILE A C 1
ATOM 3154 O O . ILE A 1 415 ? -18.198 20.485 22.338 1.00 98.88 415 ILE A O 1
ATOM 3158 N N . ASN A 1 416 ? -16.381 19.875 23.516 1.00 97.94 416 ASN A N 1
ATOM 3159 C CA . ASN A 1 416 ? -16.319 21.060 24.359 1.00 97.94 416 ASN A CA 1
ATOM 3160 C C . ASN A 1 416 ? -14.993 21.806 24.169 1.00 97.94 416 ASN A C 1
ATOM 3162 O O . ASN A 1 416 ? -13.995 21.534 24.827 1.00 97.94 416 ASN A O 1
ATOM 3166 N N . ASN A 1 417 ? -15.019 22.823 23.315 1.00 97.50 417 ASN A N 1
ATOM 3167 C CA . ASN A 1 417 ? -13.904 23.733 23.064 1.00 97.50 417 ASN A CA 1
ATOM 3168 C C . ASN A 1 417 ? -13.855 24.915 24.063 1.00 97.50 417 ASN A C 1
ATOM 3170 O O . ASN A 1 417 ? -13.200 25.927 23.818 1.00 97.50 417 ASN A O 1
ATOM 3174 N N . SER A 1 418 ? -14.597 24.850 25.174 1.00 91.94 418 SER A N 1
ATOM 3175 C CA . SER A 1 418 ? -14.595 25.895 26.203 1.00 91.94 418 SER A CA 1
ATOM 3176 C C . SER A 1 418 ? -13.595 25.606 27.330 1.00 91.94 418 SER A C 1
ATOM 3178 O O . SER A 1 418 ? -13.107 24.490 27.491 1.00 91.94 418 SER A O 1
ATOM 3180 N N . ALA A 1 419 ? -13.311 26.621 28.150 1.00 87.50 419 ALA A N 1
ATOM 3181 C CA . ALA A 1 419 ? -12.404 26.520 29.296 1.00 87.50 419 ALA A CA 1
ATOM 3182 C C . ALA A 1 419 ? -13.060 25.925 30.562 1.00 87.50 419 ALA A C 1
ATOM 3184 O O . ALA A 1 419 ? -12.469 25.958 31.640 1.00 87.50 419 ALA A O 1
ATOM 3185 N N . SER A 1 420 ? -14.297 25.430 30.485 1.00 87.00 420 SER A N 1
ATOM 3186 C CA . SER A 1 420 ? -15.014 24.858 31.631 1.00 87.00 420 SER A CA 1
ATOM 3187 C C . SER A 1 420 ? -15.777 23.603 31.230 1.00 87.00 420 SER A C 1
ATOM 3189 O O . SER A 1 420 ? -16.225 23.479 30.095 1.00 87.00 420 SER A O 1
ATOM 3191 N N . ALA A 1 421 ? -15.924 22.664 32.163 1.00 87.75 421 ALA A N 1
ATOM 3192 C CA . ALA A 1 421 ? -16.713 21.462 31.925 1.00 87.75 421 ALA A CA 1
ATOM 3193 C C . ALA A 1 421 ? -18.202 21.802 31.741 1.00 87.75 421 ALA A C 1
ATOM 3195 O O . ALA A 1 421 ? -18.723 22.718 32.380 1.00 87.75 421 ALA A O 1
ATOM 3196 N N . VAL A 1 422 ? -18.888 21.033 30.896 1.00 89.62 422 VAL A N 1
ATOM 3197 C CA . VAL A 1 422 ? -20.329 21.151 30.652 1.00 89.62 422 VAL A CA 1
ATOM 3198 C C . VAL A 1 422 ? -20.994 19.817 30.955 1.00 89.62 422 VAL A C 1
ATOM 3200 O O . VAL A 1 422 ? -20.655 18.809 30.343 1.00 89.62 422 VAL A O 1
ATOM 3203 N N . THR A 1 423 ? -21.966 19.819 31.867 1.00 94.69 423 THR A N 1
ATOM 3204 C CA . THR A 1 423 ? -22.843 18.671 32.127 1.00 94.69 423 THR A CA 1
ATOM 3205 C C . THR A 1 423 ? -24.215 18.944 31.540 1.00 94.69 423 THR A C 1
ATOM 3207 O O . THR A 1 423 ? -24.845 19.944 31.885 1.00 94.69 423 THR A O 1
ATOM 3210 N N . GLN A 1 424 ? -24.691 18.059 30.669 1.00 95.12 424 GLN A N 1
ATOM 3211 C CA . GLN A 1 424 ? -25.970 18.234 29.989 1.00 95.12 424 GLN A CA 1
ATOM 3212 C C . GLN A 1 424 ? -26.633 16.888 29.690 1.00 95.12 424 GLN A C 1
ATOM 3214 O O . GLN A 1 424 ? -25.960 15.880 29.487 1.00 95.12 424 GLN A O 1
ATOM 3219 N N . SER A 1 425 ? -27.969 16.881 29.668 1.00 96.56 425 SER A N 1
ATOM 3220 C CA . SER A 1 425 ? -28.760 15.747 29.180 1.00 96.56 425 SER A CA 1
ATOM 3221 C C . SER A 1 425 ? -29.007 15.892 27.678 1.00 96.56 425 SER A C 1
ATOM 3223 O O . SER A 1 425 ? -29.760 16.766 27.240 1.00 96.56 425 SER A O 1
ATOM 3225 N N . PHE A 1 426 ? -28.340 15.057 26.888 1.00 97.81 426 PHE A N 1
ATOM 3226 C CA . PHE A 1 426 ? -28.359 15.084 25.429 1.00 97.81 426 PHE A CA 1
ATOM 3227 C C . PHE A 1 426 ? -29.347 14.068 24.868 1.00 97.81 426 PHE A C 1
ATOM 3229 O O . PHE A 1 426 ? -29.485 12.972 25.404 1.00 97.81 426 PHE A O 1
ATOM 3236 N N . THR A 1 427 ? -29.995 14.406 23.753 1.00 97.31 427 THR A N 1
ATOM 3237 C CA . THR A 1 427 ? -30.706 13.414 22.931 1.00 97.31 427 THR A CA 1
ATOM 3238 C C . THR A 1 427 ? -29.678 12.764 22.018 1.00 97.31 427 THR A C 1
ATOM 3240 O O . THR A 1 427 ? -29.109 13.443 21.169 1.00 97.31 427 THR A O 1
ATOM 3243 N N . THR A 1 428 ? -29.397 11.480 22.226 1.00 97.75 428 THR A N 1
ATOM 3244 C CA . THR A 1 428 ? -28.261 10.819 21.564 1.00 97.75 428 THR A CA 1
ATOM 3245 C C . THR A 1 428 ? -28.625 10.175 20.232 1.00 97.75 428 THR A C 1
ATOM 3247 O O . THR A 1 428 ? -27.749 9.963 19.406 1.00 97.75 428 THR A O 1
ATOM 3250 N N . GLY A 1 429 ? -29.901 9.836 20.027 1.00 95.25 429 GLY A N 1
ATOM 3251 C CA . GLY A 1 429 ? -30.345 9.014 18.895 1.00 95.25 429 GLY A CA 1
ATOM 3252 C C . GLY A 1 429 ? -30.020 7.523 19.037 1.00 95.25 429 GLY A C 1
ATOM 3253 O O . GLY A 1 429 ? -30.530 6.720 18.262 1.00 95.25 429 GLY A O 1
ATOM 3254 N N . LEU A 1 430 ? -29.225 7.140 20.039 1.00 96.31 430 LEU A N 1
ATOM 3255 C CA . LEU A 1 430 ? -28.872 5.755 20.325 1.00 96.31 430 LEU A CA 1
ATOM 3256 C C . LEU A 1 430 ? -29.994 5.049 21.096 1.00 96.31 430 LEU A C 1
ATOM 3258 O O . LEU A 1 430 ? -30.777 5.671 21.819 1.00 96.31 430 LEU A O 1
ATOM 3262 N N . ALA A 1 431 ? -30.047 3.725 20.958 1.00 95.12 431 ALA A N 1
ATOM 3263 C CA . ALA A 1 431 ? -30.916 2.885 21.770 1.00 95.12 431 ALA A CA 1
ATOM 3264 C C . ALA A 1 431 ? -30.498 2.914 23.251 1.00 95.12 431 ALA A C 1
ATOM 3266 O O . ALA A 1 431 ? -29.360 3.230 23.594 1.00 95.12 431 ALA A O 1
ATOM 3267 N N . ALA A 1 432 ? -31.424 2.547 24.136 1.00 92.69 432 ALA A N 1
ATOM 3268 C CA . ALA A 1 432 ? -31.131 2.437 25.559 1.00 92.69 432 ALA A CA 1
ATOM 3269 C C . ALA A 1 432 ? -30.048 1.380 25.818 1.00 92.69 432 ALA A C 1
ATOM 3271 O O . ALA A 1 432 ? -30.129 0.260 25.307 1.00 92.69 432 ALA A O 1
ATOM 3272 N N . GLY A 1 433 ? -29.056 1.717 26.636 1.00 91.06 433 GLY A N 1
ATOM 3273 C CA . GLY A 1 433 ? -27.931 0.833 26.912 1.00 91.06 433 GLY A CA 1
ATOM 3274 C C . GLY A 1 433 ? -26.727 1.556 27.497 1.00 91.06 433 GLY A C 1
ATOM 3275 O O . GLY A 1 433 ? -26.742 2.768 27.701 1.00 91.06 433 GLY A O 1
ATOM 3276 N N . THR A 1 434 ? -25.672 0.794 27.761 1.00 89.75 434 THR A N 1
ATOM 3277 C CA . THR A 1 434 ? -24.394 1.318 28.248 1.00 89.75 434 THR A CA 1
ATOM 3278 C C . THR A 1 434 ? -23.385 1.306 27.111 1.00 89.75 434 THR A C 1
ATOM 3280 O O . THR A 1 434 ? -23.145 0.264 26.506 1.00 89.75 434 THR A O 1
ATOM 3283 N N . TYR A 1 435 ? -22.788 2.460 26.842 1.00 91.25 435 TYR A N 1
ATOM 3284 C CA . TYR A 1 435 ? -21.832 2.671 25.761 1.00 91.25 435 TYR A CA 1
ATOM 3285 C C . TYR A 1 435 ? -20.468 3.053 26.329 1.00 91.25 435 TYR A C 1
ATOM 3287 O O . TYR A 1 435 ? -20.392 3.747 27.343 1.00 91.25 435 TYR A O 1
ATOM 3295 N N . CYS A 1 436 ? -19.395 2.625 25.669 1.00 90.31 436 CYS A N 1
ATOM 3296 C CA . CYS A 1 436 ? -18.051 3.094 25.987 1.00 90.31 436 CYS A CA 1
ATOM 3297 C C . CYS A 1 436 ? -17.836 4.493 25.422 1.00 90.31 436 CYS A C 1
ATOM 3299 O O . CYS A 1 436 ? -18.194 4.748 24.271 1.00 90.31 436 CYS A O 1
ATOM 3301 N N . ASP A 1 437 ? -17.194 5.353 26.205 1.00 93.19 437 ASP A N 1
ATOM 3302 C CA . ASP A 1 437 ? -16.582 6.561 25.676 1.00 93.19 437 ASP A CA 1
ATOM 3303 C C . ASP A 1 437 ? -15.287 6.201 24.945 1.00 93.19 437 ASP A C 1
ATOM 3305 O O . ASP A 1 437 ? -14.280 5.854 25.569 1.00 93.19 437 ASP A O 1
ATOM 3309 N N . VAL A 1 438 ? -15.327 6.266 23.615 1.00 92.06 438 VAL A N 1
ATOM 3310 C CA . VAL A 1 438 ? -14.201 5.850 22.771 1.00 92.06 438 VAL A CA 1
ATOM 3311 C C . VAL A 1 438 ? -13.056 6.865 22.761 1.00 92.06 438 VAL A C 1
ATOM 3313 O O . VAL A 1 438 ? -11.961 6.530 22.316 1.00 92.06 438 VAL A O 1
ATOM 3316 N N . ILE A 1 439 ? -13.271 8.081 23.277 1.00 93.44 439 ILE A N 1
ATOM 3317 C CA . ILE A 1 439 ? -12.213 9.092 23.417 1.00 93.44 439 ILE A CA 1
ATOM 3318 C C . ILE A 1 439 ? -11.238 8.688 24.528 1.00 93.44 439 ILE A C 1
ATOM 3320 O O . ILE A 1 439 ? -10.017 8.766 24.376 1.00 93.44 439 ILE A O 1
ATOM 3324 N N . HIS A 1 440 ? -11.782 8.186 25.637 1.00 89.06 440 HIS A N 1
ATOM 3325 C CA . HIS A 1 440 ? -11.045 7.930 26.876 1.00 89.06 440 HIS A CA 1
ATOM 3326 C C . HIS A 1 440 ? -10.781 6.451 27.162 1.00 89.06 440 HIS A C 1
ATOM 3328 O O . HIS A 1 440 ? -10.226 6.121 28.210 1.00 89.06 440 HIS A O 1
ATOM 3334 N N . GLY A 1 441 ? -11.128 5.556 26.242 1.00 82.44 441 GLY A N 1
ATOM 3335 C CA . GLY A 1 441 ? -10.734 4.160 26.323 1.00 82.44 441 GLY A CA 1
ATOM 3336 C C . GLY A 1 441 ? -11.125 3.356 25.095 1.00 82.44 441 GLY A C 1
ATOM 3337 O O . GLY A 1 441 ? -11.698 3.863 24.135 1.00 82.44 441 GLY A O 1
ATOM 3338 N N . ASP A 1 442 ? -10.822 2.069 25.164 1.00 78.44 442 ASP A N 1
ATOM 3339 C CA . ASP A 1 442 ? -11.097 1.085 24.132 1.00 78.44 442 ASP A CA 1
ATOM 3340 C C . ASP A 1 442 ? -12.233 0.154 24.559 1.00 78.44 442 ASP A C 1
ATOM 3342 O O . ASP A 1 442 ? -12.487 -0.082 25.747 1.00 78.44 442 ASP A O 1
ATOM 3346 N N . LEU A 1 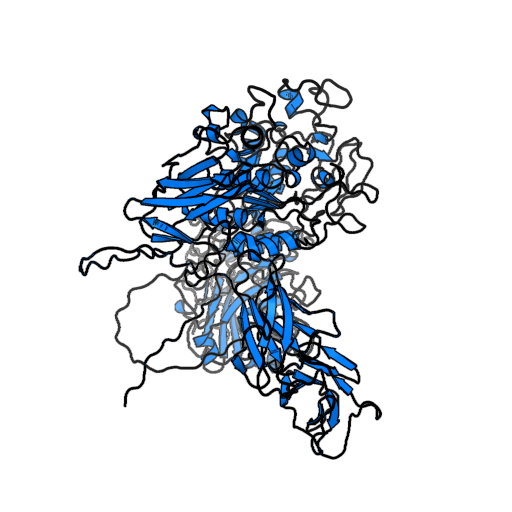443 ? -12.890 -0.427 23.558 1.00 73.75 443 LEU A N 1
ATOM 3347 C CA . LEU A 1 443 ? -13.716 -1.610 23.741 1.00 73.75 443 LEU A CA 1
ATOM 3348 C C . LEU A 1 443 ? -12.797 -2.834 23.693 1.00 73.75 443 LEU A C 1
ATOM 3350 O O . LEU A 1 443 ? -12.166 -3.109 22.674 1.00 73.75 443 LEU A O 1
ATOM 3354 N N . THR A 1 444 ? -12.717 -3.578 24.788 1.00 72.06 444 THR A N 1
ATOM 3355 C CA . THR A 1 444 ? -11.979 -4.846 24.823 1.00 72.06 444 THR A CA 1
ATOM 3356 C C . THR A 1 444 ? -12.672 -5.904 23.962 1.00 72.06 444 THR A C 1
ATOM 3358 O O . THR A 1 444 ? -13.872 -5.823 23.695 1.00 72.06 444 THR A O 1
ATOM 3361 N N . SER A 1 445 ? -11.954 -6.974 23.618 1.00 56.56 445 SER A N 1
ATOM 3362 C CA . SER A 1 445 ? -12.511 -8.142 22.914 1.00 56.56 445 SER A CA 1
ATOM 3363 C C . SER A 1 445 ? -13.686 -8.817 23.640 1.00 56.56 445 SER A C 1
ATOM 3365 O O . SER A 1 445 ? -14.435 -9.573 23.030 1.00 56.56 445 SER A O 1
ATOM 3367 N N . THR A 1 446 ? -13.874 -8.532 24.934 1.00 57.72 446 THR A N 1
ATOM 3368 C CA . THR A 1 446 ? -14.990 -9.034 25.755 1.00 57.72 446 THR A CA 1
ATOM 3369 C C . THR A 1 446 ? -16.207 -8.104 25.779 1.00 57.72 446 THR A C 1
ATOM 3371 O O . THR A 1 446 ? -17.193 -8.397 26.451 1.00 57.72 446 THR A O 1
ATOM 3374 N N . GLY A 1 447 ? -16.144 -6.968 25.078 1.00 60.81 447 GLY A N 1
ATOM 3375 C CA . GLY A 1 447 ? -17.188 -5.944 25.090 1.00 60.81 447 GLY A CA 1
ATOM 3376 C C . GLY A 1 447 ? -17.148 -5.013 26.309 1.00 60.81 447 GLY A C 1
ATOM 3377 O O . GLY A 1 447 ? -18.031 -4.173 26.458 1.00 60.81 447 GLY A O 1
ATOM 3378 N N . ALA A 1 448 ? -16.141 -5.134 27.182 1.00 73.12 448 ALA A N 1
ATOM 3379 C CA . ALA A 1 448 ? -15.939 -4.217 28.303 1.00 73.12 448 ALA A CA 1
ATOM 3380 C C . ALA A 1 448 ? -15.209 -2.939 27.864 1.00 73.12 448 ALA A C 1
ATOM 3382 O O . ALA A 1 448 ? -14.311 -3.006 27.024 1.00 73.12 448 ALA A O 1
ATOM 3383 N N . CYS A 1 449 ? -15.551 -1.805 28.472 1.00 76.62 449 CYS A N 1
ATOM 3384 C CA . CYS A 1 449 ? -14.880 -0.524 28.258 1.00 76.62 449 CYS A CA 1
ATOM 3385 C C . CYS A 1 449 ? -13.663 -0.401 29.180 1.00 76.62 449 CYS A C 1
ATOM 3387 O O . CYS A 1 449 ? -13.782 -0.655 30.380 1.00 76.62 449 CYS A O 1
ATOM 3389 N N . THR A 1 450 ? -12.511 0.013 28.652 1.00 80.50 450 THR A N 1
ATOM 3390 C CA . THR A 1 450 ? -11.344 0.344 29.492 1.00 80.50 450 THR A CA 1
ATOM 3391 C C . THR A 1 450 ? -11.433 1.751 30.088 1.00 80.50 450 THR A C 1
ATOM 3393 O O . THR A 1 450 ? -10.816 2.020 31.116 1.00 80.50 450 THR A O 1
ATOM 3396 N N . GLY A 1 451 ? -12.214 2.629 29.452 1.00 77.94 451 GLY A N 1
ATOM 3397 C CA . GLY A 1 451 ? -12.497 3.990 29.896 1.00 77.94 451 GLY A CA 1
ATOM 3398 C C . GLY A 1 451 ? -13.890 4.149 30.507 1.00 77.94 451 GLY A C 1
ATOM 3399 O O . GLY A 1 451 ? -14.547 3.186 30.909 1.00 77.94 451 GLY A O 1
ATOM 3400 N N . ASN A 1 452 ? -14.352 5.399 30.559 1.00 82.25 452 ASN A N 1
ATOM 3401 C CA . ASN A 1 452 ? -15.668 5.738 31.089 1.00 82.25 452 ASN A CA 1
ATOM 3402 C C . ASN A 1 452 ? -16.802 5.119 30.262 1.00 82.25 452 ASN A C 1
ATOM 3404 O O . ASN A 1 452 ? -16.675 4.854 29.064 1.00 82.25 452 ASN A O 1
ATOM 3408 N N . THR A 1 453 ? -17.945 4.931 30.918 1.00 87.38 453 THR A N 1
ATOM 3409 C CA . THR A 1 453 ? -19.177 4.483 30.266 1.00 87.38 453 THR A CA 1
ATOM 3410 C C . THR A 1 453 ? -20.253 5.551 30.354 1.00 87.38 453 THR A C 1
ATOM 3412 O O . THR A 1 453 ? -20.305 6.325 31.311 1.00 87.38 453 THR A O 1
ATOM 3415 N N . VAL A 1 454 ? -21.131 5.577 29.356 1.00 88.88 454 VAL A N 1
ATOM 3416 C CA . VAL A 1 454 ? -22.296 6.456 29.300 1.00 88.88 454 VAL A CA 1
ATOM 3417 C C . VAL A 1 454 ? -23.552 5.603 29.192 1.00 88.88 454 VAL A C 1
ATOM 3419 O O . VAL A 1 454 ? -23.662 4.744 28.319 1.00 88.88 454 VAL A O 1
ATOM 3422 N N . SER A 1 455 ? -24.506 5.839 30.091 1.00 91.88 455 SER A N 1
ATOM 3423 C CA . SER A 1 455 ? -25.821 5.197 30.050 1.00 91.88 455 SER A CA 1
ATOM 3424 C C . SER A 1 455 ? -26.799 6.044 29.239 1.00 91.88 455 SER A C 1
ATOM 3426 O O . SER A 1 455 ? -27.049 7.203 29.576 1.00 91.88 455 SER A O 1
ATOM 3428 N N . VAL A 1 456 ? -27.362 5.445 28.195 1.00 94.56 456 VAL A N 1
ATOM 3429 C CA . VAL A 1 456 ? -28.479 5.975 27.413 1.00 94.56 456 VAL A CA 1
ATOM 3430 C C . VAL A 1 456 ? -29.768 5.371 27.967 1.00 94.56 456 VAL A C 1
ATOM 3432 O O . VAL A 1 456 ? -29.897 4.150 28.076 1.00 94.56 456 VAL A O 1
ATOM 3435 N N . ASP A 1 457 ? -30.717 6.218 28.353 1.00 94.12 457 ASP A N 1
ATOM 3436 C CA . ASP A 1 457 ? -31.993 5.794 28.924 1.00 94.12 457 ASP A CA 1
ATOM 3437 C C . ASP A 1 457 ? -32.999 5.303 27.863 1.00 94.12 457 ASP A C 1
ATOM 3439 O O . ASP A 1 457 ? -32.777 5.388 26.655 1.00 94.12 457 ASP A O 1
ATOM 3443 N N . SER A 1 458 ? -34.154 4.802 28.316 1.00 93.75 458 SER A N 1
ATOM 3444 C CA . SER A 1 458 ? -35.248 4.315 27.456 1.00 93.75 458 SER A CA 1
ATOM 3445 C C . SER A 1 458 ? -35.827 5.358 26.495 1.00 93.75 458 SER A C 1
ATOM 3447 O O . SER A 1 458 ? -36.568 4.996 25.586 1.00 93.75 458 SER A O 1
ATOM 3449 N N . THR A 1 459 ? -35.539 6.643 26.706 1.00 92.50 459 THR A N 1
ATOM 3450 C CA . THR A 1 459 ? -35.962 7.743 25.830 1.00 92.50 459 THR A CA 1
ATOM 3451 C C . THR A 1 459 ? -34.872 8.165 24.841 1.00 92.50 459 THR A C 1
ATOM 3453 O O . THR A 1 459 ? -35.075 9.111 24.082 1.00 92.50 459 THR A O 1
ATOM 3456 N N . GLY A 1 460 ? -33.725 7.475 24.832 1.00 92.81 460 GLY A N 1
ATOM 3457 C CA . GLY A 1 460 ? -32.581 7.786 23.976 1.00 92.81 460 GLY A CA 1
ATOM 3458 C C . GLY A 1 460 ? -31.734 8.956 24.485 1.00 92.81 460 GLY A C 1
ATOM 3459 O O . GLY A 1 460 ? -30.957 9.535 23.714 1.00 92.81 460 GLY A O 1
ATOM 3460 N N . LYS A 1 461 ? -31.882 9.348 25.759 1.00 97.44 461 LYS A N 1
ATOM 3461 C CA . LYS A 1 461 ? -31.126 10.453 26.362 1.00 97.44 461 LYS A CA 1
ATOM 3462 C C . LYS A 1 461 ? -29.984 9.968 27.242 1.00 97.44 461 LYS A C 1
ATOM 3464 O O . LYS A 1 461 ? -30.088 8.932 27.888 1.00 97.44 461 LYS A O 1
ATOM 3469 N N . ALA A 1 462 ? -28.913 10.753 27.308 1.00 95.44 462 ALA A N 1
ATOM 3470 C CA . ALA A 1 462 ? -27.789 10.517 28.207 1.00 95.44 462 ALA A CA 1
ATOM 3471 C C . ALA A 1 462 ? -27.348 11.820 28.877 1.00 95.44 462 ALA A C 1
ATOM 3473 O O . ALA A 1 462 ? -27.190 12.843 28.211 1.00 95.44 462 ALA A O 1
ATOM 3474 N N . THR A 1 463 ? -27.128 11.785 30.191 1.00 94.12 463 THR A N 1
ATOM 3475 C CA . THR A 1 463 ? -26.510 12.901 30.920 1.00 94.12 463 THR A CA 1
ATOM 3476 C C . THR A 1 463 ? -25.003 12.712 30.927 1.00 94.12 463 THR A C 1
ATOM 3478 O O . THR A 1 463 ? -24.505 11.761 31.525 1.00 94.12 463 THR A O 1
ATOM 3481 N N . VAL A 1 464 ? -24.286 13.612 30.259 1.00 93.12 464 VAL A N 1
ATOM 3482 C CA . VAL A 1 464 ? -22.839 13.513 30.039 1.00 93.12 464 VAL A CA 1
ATOM 3483 C C . VAL A 1 464 ? -22.164 14.790 30.520 1.00 93.12 464 VAL A C 1
ATOM 3485 O O . VAL A 1 464 ? -22.656 15.890 30.261 1.00 93.12 464 VAL A O 1
ATOM 3488 N N . THR A 1 465 ? -21.034 14.636 31.211 1.00 91.00 465 THR A N 1
ATOM 3489 C CA . THR A 1 465 ? -20.101 15.728 31.504 1.00 91.00 465 THR A CA 1
ATOM 3490 C C . THR A 1 465 ? -18.968 15.684 30.493 1.00 91.00 465 THR A C 1
ATOM 3492 O O . THR A 1 465 ? -18.255 14.688 30.428 1.00 91.00 465 THR A O 1
ATOM 3495 N N . VAL A 1 466 ? -18.791 16.761 29.734 1.00 92.25 466 VAL A N 1
ATOM 3496 C CA . VAL A 1 466 ? -17.670 16.935 28.805 1.00 92.25 466 VAL A CA 1
ATOM 3497 C C . VAL A 1 466 ? -16.721 17.962 29.412 1.00 92.25 466 VAL A C 1
ATOM 3499 O O . VAL A 1 466 ? -17.125 19.105 29.654 1.00 92.25 466 VAL A O 1
ATOM 3502 N N . ASN A 1 467 ? -15.481 17.568 29.709 1.00 90.88 467 ASN A N 1
ATOM 3503 C CA . ASN A 1 467 ? -14.513 18.452 30.364 1.00 90.88 467 ASN A CA 1
ATOM 3504 C C . ASN A 1 467 ? -14.111 19.631 29.465 1.00 90.88 467 ASN A C 1
ATOM 3506 O O . ASN A 1 467 ? -14.466 19.695 28.290 1.00 90.88 467 ASN A O 1
ATOM 3510 N N . ALA A 1 468 ? -13.400 20.602 30.037 1.00 88.88 468 ALA A N 1
ATOM 3511 C CA . ALA A 1 468 ? -12.851 21.722 29.281 1.00 88.88 468 ALA A CA 1
ATOM 3512 C C . ALA A 1 468 ? -11.816 21.233 28.253 1.00 88.88 468 ALA A C 1
ATOM 3514 O O . ALA A 1 468 ? -10.886 20.523 28.629 1.00 88.88 468 ALA A O 1
ATOM 3515 N N . GLY A 1 469 ? -11.948 21.648 26.990 1.00 88.06 469 GLY A N 1
ATOM 3516 C CA . GLY A 1 469 ? -11.034 21.243 25.916 1.00 88.06 469 GLY A CA 1
ATOM 3517 C C . GLY A 1 469 ? -11.080 19.745 25.597 1.00 88.06 469 GLY A C 1
ATOM 3518 O O . GLY A 1 469 ? -10.053 19.178 25.239 1.00 88.06 469 GLY A O 1
ATOM 3519 N N . ASP A 1 470 ? -12.241 19.111 25.756 1.00 96.88 470 ASP A N 1
ATOM 3520 C CA . ASP A 1 470 ? -12.399 17.655 25.716 1.00 96.88 470 ASP A CA 1
ATOM 3521 C C . ASP A 1 470 ? -13.623 17.225 24.882 1.00 96.88 470 ASP A C 1
ATOM 3523 O O . ASP A 1 470 ? -14.433 18.055 24.453 1.00 96.88 470 ASP A O 1
ATOM 3527 N N . SER A 1 471 ? -13.767 15.924 24.639 1.00 97.31 471 SER A N 1
ATOM 3528 C CA . SER A 1 471 ? -14.885 15.329 23.905 1.00 97.31 471 SER A CA 1
ATOM 3529 C C . SER A 1 471 ? -15.310 13.985 24.491 1.00 97.31 471 SER A C 1
ATOM 3531 O O . SER A 1 471 ? -14.537 13.318 25.166 1.00 97.31 471 SER A O 1
ATOM 3533 N N . VAL A 1 472 ? -16.549 13.582 24.220 1.00 97.50 472 VAL A N 1
ATOM 3534 C CA . VAL A 1 472 ? -17.076 12.249 24.548 1.00 97.50 472 VAL A CA 1
ATOM 3535 C C . VAL A 1 472 ? -17.747 11.700 23.302 1.00 97.50 472 VAL A C 1
ATOM 3537 O O . VAL A 1 472 ? -18.576 12.388 22.703 1.00 97.50 472 VAL A O 1
ATOM 3540 N N . ALA A 1 473 ? -17.422 10.469 22.920 1.00 97.88 473 ALA A N 1
ATOM 3541 C CA . ALA A 1 473 ? -17.967 9.851 21.716 1.00 97.88 473 ALA A CA 1
ATOM 3542 C C . ALA A 1 473 ? -18.422 8.415 21.978 1.00 97.88 473 ALA A C 1
ATOM 3544 O O . ALA A 1 473 ? -17.730 7.626 22.614 1.00 97.88 473 ALA A O 1
ATOM 3545 N N . LEU A 1 474 ? -19.601 8.076 21.461 1.00 96.50 474 LEU A N 1
ATOM 3546 C CA . LEU A 1 474 ? -20.274 6.793 21.630 1.00 96.50 474 LEU A CA 1
ATOM 3547 C C . LEU A 1 474 ? -20.611 6.217 20.256 1.00 96.50 474 LEU A C 1
ATOM 3549 O O . LEU A 1 474 ? -21.034 6.950 19.363 1.00 96.50 474 LEU A O 1
ATOM 3553 N N . ARG A 1 475 ? -20.499 4.900 20.093 1.00 92.38 475 ARG A N 1
ATOM 3554 C CA . ARG A 1 475 ? -20.929 4.193 18.879 1.00 92.38 475 ARG A CA 1
ATOM 3555 C C . ARG A 1 475 ? -21.536 2.843 19.219 1.00 92.38 475 ARG A C 1
ATOM 3557 O O . ARG A 1 475 ? -21.161 2.228 20.216 1.00 92.38 475 ARG A O 1
ATOM 3564 N N . THR A 1 476 ? -22.429 2.351 18.372 1.00 85.00 476 THR A N 1
ATOM 3565 C CA . THR A 1 476 ? -22.862 0.953 18.423 1.00 85.00 476 THR A CA 1
ATOM 3566 C C . THR A 1 476 ? -21.672 0.032 18.126 1.00 85.00 476 THR A C 1
ATOM 3568 O O . THR A 1 476 ? -20.866 0.325 17.240 1.00 85.00 476 THR A O 1
ATOM 3571 N N . GLY A 1 477 ? -21.533 -1.058 18.887 1.00 65.19 477 GLY A N 1
ATOM 3572 C CA . GLY A 1 477 ? -20.417 -2.000 18.752 1.00 65.19 477 GLY A CA 1
ATOM 3573 C C . GLY A 1 477 ? -20.346 -2.680 17.378 1.00 65.19 477 GLY A C 1
ATOM 3574 O O . GLY A 1 477 ? -21.338 -2.761 16.652 1.00 65.19 477 GLY A O 1
ATOM 3575 N N . VAL A 1 478 ? -19.162 -3.192 17.031 1.00 44.97 478 VAL A N 1
ATOM 3576 C CA . VAL A 1 478 ? -18.980 -4.102 15.889 1.00 44.97 478 VAL A CA 1
ATOM 3577 C C . VAL A 1 478 ? -19.473 -5.479 16.340 1.00 44.97 478 VAL A C 1
ATOM 3579 O O . VAL A 1 478 ? -18.871 -6.088 17.217 1.00 44.97 478 VAL A O 1
ATOM 3582 N N . GLY A 1 479 ? -20.605 -5.932 15.798 1.00 35.16 479 GLY A N 1
ATOM 3583 C CA . GLY A 1 479 ? -21.283 -7.166 16.213 1.00 35.16 479 GLY A CA 1
ATOM 3584 C C . GLY A 1 479 ? -22.490 -6.888 17.110 1.00 35.16 479 GLY A C 1
ATOM 3585 O O . GLY A 1 479 ? -22.351 -6.510 18.270 1.00 35.16 479 GLY A O 1
ATOM 3586 N N . GLY A 1 480 ? -23.688 -7.062 16.547 1.00 28.16 480 GLY A N 1
ATOM 3587 C CA . GLY A 1 480 ? -24.980 -6.753 17.158 1.00 28.16 480 GLY A CA 1
ATOM 3588 C C . GLY A 1 480 ? -25.290 -7.507 18.452 1.00 28.16 480 GLY A C 1
ATOM 3589 O O . GLY A 1 480 ? -26.090 -8.439 18.453 1.00 28.16 480 GLY A O 1
ATOM 3590 N N . VAL A 1 481 ? -24.755 -7.039 19.576 1.00 28.62 481 VAL A N 1
ATOM 3591 C CA . VAL A 1 481 ? -25.314 -7.345 20.892 1.00 28.62 481 VAL A CA 1
ATOM 3592 C C . VAL A 1 481 ? -26.401 -6.315 21.175 1.00 28.62 481 VAL A C 1
ATOM 3594 O O . VAL A 1 481 ? -26.142 -5.195 21.606 1.00 28.62 481 VAL A O 1
ATOM 3597 N N . THR A 1 482 ? -27.640 -6.697 20.890 1.00 26.31 482 THR A N 1
ATOM 3598 C CA . THR A 1 482 ? -28.819 -6.035 21.450 1.00 26.31 482 THR A CA 1
ATOM 3599 C C . THR A 1 482 ? -28.975 -6.498 22.901 1.00 26.31 482 THR A C 1
ATOM 3601 O O . THR A 1 482 ? -29.075 -7.704 23.140 1.00 26.31 482 THR A O 1
ATOM 3604 N N . PRO A 1 483 ? -29.022 -5.599 23.900 1.00 28.66 483 PRO A N 1
ATOM 3605 C CA . PRO A 1 483 ? -29.485 -5.979 25.225 1.00 28.66 483 PRO A CA 1
ATOM 3606 C C . PRO A 1 483 ? -30.977 -6.316 25.128 1.00 28.66 483 PRO A C 1
ATOM 3608 O O . PRO A 1 483 ? -31.808 -5.455 24.842 1.00 28.66 483 PRO A O 1
ATOM 3611 N N . SER A 1 484 ? -31.321 -7.588 25.327 1.00 23.97 484 SER A N 1
ATOM 3612 C CA . SER A 1 484 ? -32.713 -8.022 25.453 1.00 23.97 484 SER A CA 1
ATOM 3613 C C . SER A 1 484 ? -33.332 -7.437 26.735 1.00 23.97 484 SER A C 1
ATOM 3615 O O . SER A 1 484 ? -32.680 -7.464 27.785 1.00 23.97 484 SER A O 1
ATOM 3617 N N . PRO A 1 485 ? -34.573 -6.916 26.699 1.00 33.12 485 PRO A N 1
ATOM 3618 C CA . PRO A 1 485 ? -35.228 -6.348 27.868 1.00 33.12 485 PRO A CA 1
ATOM 3619 C C . PRO A 1 485 ? -35.832 -7.466 28.729 1.00 33.12 485 PRO A C 1
ATOM 3621 O O . PRO A 1 485 ? -36.728 -8.179 28.282 1.00 33.12 485 PRO A O 1
ATOM 3624 N N . SER A 1 486 ? -35.412 -7.606 29.990 1.00 25.80 486 SER A N 1
ATOM 3625 C CA . SER A 1 486 ? -36.166 -8.414 30.961 1.00 25.80 486 SER A CA 1
ATOM 3626 C C . SER A 1 486 ? -37.057 -7.523 31.828 1.00 25.80 486 SER A C 1
ATOM 3628 O O . SER A 1 486 ? -36.571 -6.683 32.587 1.00 25.80 486 SER A O 1
ATOM 3630 N N . SER A 1 487 ? -38.367 -7.722 31.712 1.00 24.66 487 SER A N 1
ATOM 3631 C CA . SER A 1 487 ? -39.429 -7.017 32.428 1.00 24.66 487 SER A CA 1
ATOM 3632 C C . SER A 1 487 ? -39.659 -7.503 33.868 1.00 24.66 487 SER A C 1
ATOM 3634 O O . SER A 1 487 ? -39.817 -8.695 34.110 1.00 24.66 487 SER A O 1
ATOM 3636 N N . SER A 1 488 ? -39.819 -6.515 34.756 1.00 25.36 488 SER A N 1
ATOM 3637 C CA . SER A 1 488 ? -40.732 -6.409 35.913 1.00 25.36 488 SER A CA 1
ATOM 3638 C C . SER A 1 488 ? -40.720 -7.440 37.056 1.00 25.36 488 SER A C 1
ATOM 3640 O O . SER A 1 488 ? -41.208 -8.557 36.912 1.00 25.36 488 SER A O 1
ATOM 3642 N N . ALA A 1 489 ? -40.435 -6.934 38.263 1.00 23.91 489 ALA A N 1
ATOM 3643 C CA . ALA A 1 489 ? -41.249 -7.191 39.454 1.00 23.91 489 ALA A CA 1
ATOM 3644 C C . ALA A 1 489 ? -41.353 -5.910 40.310 1.00 23.91 489 ALA A C 1
ATOM 3646 O O . ALA A 1 489 ? -40.356 -5.261 40.617 1.00 23.91 489 ALA A O 1
ATOM 3647 N N . SER A 1 490 ? -42.585 -5.533 40.649 1.00 24.47 490 SER A N 1
ATOM 3648 C CA . SER A 1 490 ? -42.978 -4.357 41.429 1.00 24.47 490 SER A CA 1
ATOM 3649 C C . SER A 1 490 ? -42.993 -4.631 42.938 1.00 24.47 490 SER A C 1
ATOM 3651 O O . SER A 1 490 ? -43.608 -5.610 43.356 1.00 24.47 490 SER A O 1
ATOM 3653 N N . ALA A 1 491 ? -42.473 -3.707 43.753 1.00 23.92 491 ALA A N 1
ATOM 3654 C CA . ALA A 1 491 ? -43.004 -3.406 45.088 1.00 23.92 491 ALA A CA 1
ATOM 3655 C C . ALA A 1 491 ? -42.616 -1.976 45.512 1.00 23.92 491 ALA A C 1
ATOM 3657 O O . ALA A 1 491 ? -41.459 -1.572 45.446 1.00 23.92 491 ALA A O 1
ATOM 3658 N N . SER A 1 492 ? -43.623 -1.211 45.923 1.00 23.03 492 SER A N 1
ATOM 3659 C CA . SER A 1 492 ? -43.576 0.175 46.394 1.00 23.03 492 SER A CA 1
ATOM 3660 C C . SER A 1 492 ? -43.277 0.280 47.897 1.00 23.03 492 SER A C 1
ATOM 3662 O O . SER A 1 492 ? -43.926 -0.430 48.660 1.00 23.03 492 SER A O 1
ATOM 3664 N N . ALA A 1 493 ? -42.417 1.222 48.320 1.00 23.17 493 ALA A N 1
ATOM 3665 C CA . ALA A 1 493 ? -42.720 2.280 49.312 1.00 23.17 493 ALA A CA 1
ATOM 3666 C C . ALA A 1 493 ? -41.467 3.080 49.763 1.00 23.17 493 ALA A C 1
ATOM 3668 O O . ALA A 1 493 ? -40.550 2.546 50.374 1.00 23.17 493 ALA A O 1
ATOM 3669 N N . SER A 1 494 ? -41.512 4.386 49.468 1.00 22.42 494 SER A N 1
ATOM 3670 C CA . SER A 1 494 ? -41.031 5.569 50.220 1.00 22.42 494 SER A CA 1
ATOM 3671 C C . SER A 1 494 ? -39.660 5.613 50.933 1.00 22.42 494 SER A C 1
ATOM 3673 O O . SER A 1 494 ? -39.503 5.147 52.056 1.00 22.42 494 SER A O 1
ATOM 3675 N N . ALA A 1 495 ? -38.783 6.418 50.316 1.00 26.28 495 ALA A N 1
ATOM 3676 C CA . ALA A 1 495 ? -37.983 7.532 50.854 1.00 26.28 495 ALA A CA 1
ATOM 3677 C C . ALA A 1 495 ? -36.973 7.316 52.003 1.00 26.28 495 ALA A C 1
ATOM 3679 O O . ALA A 1 495 ? -37.307 7.310 53.183 1.00 26.28 495 ALA A O 1
ATOM 3680 N N . SER A 1 496 ? -35.689 7.412 51.650 1.00 21.11 496 SER A N 1
ATOM 3681 C CA . SER A 1 496 ? -34.758 8.408 52.211 1.00 21.11 496 SER A CA 1
ATOM 3682 C C . SER A 1 496 ? -33.522 8.507 51.312 1.00 21.11 496 SER A C 1
ATOM 3684 O O . SER A 1 496 ? -33.026 7.507 50.799 1.00 21.11 496 SER A O 1
ATOM 3686 N N . ALA A 1 497 ? -33.072 9.735 51.058 1.00 28.06 497 ALA A N 1
ATOM 3687 C CA . ALA A 1 497 ? -31.874 10.007 50.282 1.00 28.06 497 ALA A CA 1
ATOM 3688 C C . ALA A 1 497 ? -30.638 9.450 50.999 1.00 28.06 497 ALA A C 1
ATOM 3690 O O . ALA A 1 497 ? -30.407 9.765 52.165 1.00 28.06 497 ALA A O 1
ATOM 3691 N N . SER A 1 498 ? -29.826 8.680 50.279 1.00 22.00 498 SER A N 1
ATOM 3692 C CA . SER A 1 498 ? -28.403 8.545 50.568 1.00 22.00 498 SER A CA 1
ATOM 3693 C C . SER A 1 498 ? -27.670 8.181 49.283 1.00 22.00 498 SER A C 1
ATOM 3695 O O . SER A 1 498 ? -27.973 7.176 48.640 1.00 22.00 498 SER A O 1
ATOM 3697 N N . ALA A 1 499 ? -26.746 9.057 48.890 1.00 28.45 499 ALA A N 1
ATOM 3698 C CA . ALA A 1 499 ? -25.826 8.862 47.785 1.00 28.45 499 ALA A CA 1
ATOM 3699 C C . ALA A 1 499 ? -25.122 7.505 47.916 1.00 28.45 499 ALA A C 1
ATOM 3701 O O . ALA A 1 499 ? -24.571 7.186 48.970 1.00 28.45 499 ALA A O 1
ATOM 3702 N N . THR A 1 500 ? -25.119 6.715 46.846 1.00 21.59 500 THR A N 1
ATOM 3703 C CA . THR A 1 500 ? -24.234 5.555 46.731 1.00 21.59 500 THR A CA 1
ATOM 3704 C C . THR A 1 500 ? -23.161 5.906 45.717 1.00 21.59 500 THR A C 1
ATOM 3706 O O . THR A 1 500 ? -23.434 6.105 44.537 1.00 21.59 500 THR A O 1
ATOM 3709 N N . ALA A 1 501 ? -21.953 6.084 46.244 1.00 25.44 501 ALA A N 1
ATOM 3710 C CA . ALA A 1 501 ? -20.742 6.377 45.508 1.00 25.44 501 ALA A CA 1
ATOM 3711 C C . ALA A 1 501 ? -20.454 5.289 44.465 1.00 25.44 501 ALA A C 1
ATOM 3713 O O . ALA A 1 501 ? -20.502 4.094 44.765 1.00 25.44 501 ALA A O 1
ATOM 3714 N N . THR A 1 502 ? -20.119 5.726 43.255 1.00 28.11 502 THR A N 1
ATOM 3715 C CA . THR A 1 502 ? -19.468 4.912 42.229 1.00 28.11 502 THR A CA 1
ATOM 3716 C C . THR A 1 502 ? -18.125 4.406 42.766 1.00 28.11 502 THR A C 1
ATOM 3718 O O . THR A 1 502 ? -17.379 5.169 43.381 1.00 28.11 502 THR A O 1
ATOM 3721 N N . ALA A 1 503 ? -17.819 3.123 42.559 1.00 29.23 503 ALA A N 1
ATOM 3722 C CA . ALA A 1 503 ? -16.548 2.527 42.964 1.00 29.23 503 ALA A CA 1
ATOM 3723 C C . ALA A 1 503 ? -15.370 3.137 42.158 1.00 29.23 503 ALA A C 1
ATOM 3725 O O . ALA A 1 503 ? -15.467 3.202 40.933 1.00 29.23 503 ALA A O 1
ATOM 3726 N N . PRO A 1 504 ? -14.277 3.570 42.808 1.00 35.88 504 PRO A N 1
ATOM 3727 C CA . PRO A 1 504 ? -13.172 4.284 42.162 1.00 35.88 504 PRO A CA 1
ATOM 3728 C C . PRO A 1 504 ? -11.989 3.384 41.759 1.00 35.88 504 PRO A C 1
ATOM 3730 O O . PRO A 1 504 ? -11.796 2.286 42.284 1.00 35.88 504 PRO A O 1
ATOM 3733 N N . SER A 1 505 ? -11.170 3.883 40.829 1.00 50.12 505 SER A N 1
ATOM 3734 C CA . SER A 1 505 ? -9.895 3.311 40.377 1.00 50.12 505 SER A CA 1
ATOM 3735 C C . SER A 1 505 ? -8.862 3.271 41.516 1.00 50.12 505 SER A C 1
ATOM 3737 O O . SER A 1 505 ? -8.188 4.262 41.795 1.00 50.12 505 SER A O 1
ATOM 3739 N N . GLY A 1 506 ? -8.755 2.138 42.213 1.00 60.62 506 GLY A N 1
ATOM 3740 C CA . GLY A 1 506 ? -7.853 1.983 43.359 1.00 60.62 506 GLY A CA 1
ATOM 3741 C C . GLY A 1 506 ? -6.428 1.535 43.002 1.00 60.62 506 GLY A C 1
ATOM 3742 O O . GLY A 1 506 ? -6.228 0.695 42.127 1.00 60.62 506 GLY A O 1
ATOM 3743 N N . THR A 1 507 ? -5.435 2.029 43.745 1.00 84.00 507 THR A N 1
ATOM 3744 C CA . THR A 1 507 ? -4.046 1.528 43.764 1.00 84.00 507 THR A CA 1
ATOM 3745 C C . THR A 1 507 ? -3.927 0.378 44.751 1.00 84.00 507 THR A C 1
ATOM 3747 O O . THR A 1 507 ? -4.261 0.545 45.922 1.00 84.00 507 THR A O 1
ATOM 3750 N N . THR A 1 508 ? -3.405 -0.777 44.337 1.00 92.44 508 THR A N 1
ATOM 3751 C CA . THR A 1 508 ? -3.150 -1.899 45.256 1.00 92.44 508 THR A CA 1
ATOM 3752 C C . THR A 1 508 ? -1.684 -1.929 45.667 1.00 92.44 508 THR A C 1
ATOM 3754 O O . THR A 1 508 ? -0.804 -2.203 44.860 1.00 92.44 508 THR A O 1
ATOM 3757 N N . VAL A 1 509 ? -1.419 -1.666 46.947 1.00 94.56 509 VAL A N 1
ATOM 3758 C CA . VAL A 1 509 ? -0.076 -1.684 47.535 1.00 94.56 509 VAL A CA 1
ATOM 3759 C C . VAL A 1 509 ? 0.171 -3.031 48.204 1.00 94.56 509 VAL A C 1
ATOM 3761 O O . VAL A 1 509 ? -0.568 -3.408 49.113 1.00 94.56 509 VAL A O 1
ATOM 3764 N N . PHE A 1 510 ? 1.226 -3.727 47.795 1.00 95.56 510 PHE A N 1
ATOM 3765 C CA . PHE A 1 510 ? 1.740 -4.955 48.387 1.00 95.56 510 PHE A CA 1
ATOM 3766 C C . PHE A 1 510 ? 2.988 -4.655 49.224 1.00 95.56 510 PHE A C 1
ATOM 3768 O O . PHE A 1 510 ? 3.900 -3.976 48.759 1.00 95.56 510 PHE A O 1
ATOM 3775 N N . TYR A 1 511 ? 3.058 -5.178 50.447 1.00 96.12 511 TYR A N 1
ATOM 3776 C CA . TYR A 1 511 ? 4.181 -4.985 51.365 1.00 96.12 511 TYR A CA 1
ATOM 3777 C C . TYR A 1 511 ? 4.716 -6.324 51.878 1.00 96.12 511 TYR A C 1
ATOM 3779 O O . TYR A 1 511 ? 3.941 -7.213 52.241 1.00 96.12 511 TYR A O 1
ATOM 3787 N N . SER A 1 512 ? 6.041 -6.473 51.885 1.00 93.25 512 SER A N 1
ATOM 3788 C CA . SER A 1 512 ? 6.714 -7.710 52.295 1.00 93.25 512 SER A CA 1
ATOM 3789 C C . SER A 1 512 ? 6.603 -7.961 53.803 1.00 93.25 512 SER A C 1
ATOM 3791 O O . SER A 1 512 ? 6.854 -7.075 54.623 1.00 93.25 512 SER A O 1
ATOM 3793 N N . THR A 1 513 ? 6.310 -9.202 54.193 1.00 92.38 513 THR A N 1
ATOM 3794 C CA . THR A 1 513 ? 6.209 -9.612 55.602 1.00 92.38 513 THR A CA 1
ATOM 3795 C C . THR A 1 513 ? 7.550 -10.024 56.223 1.00 92.38 513 THR A C 1
ATOM 3797 O O . THR A 1 513 ? 7.575 -10.570 57.322 1.00 92.38 513 THR A O 1
ATOM 3800 N N . ASN A 1 514 ? 8.688 -9.723 55.584 1.00 85.12 514 ASN A N 1
ATOM 3801 C CA . ASN A 1 514 ? 10.034 -10.083 56.071 1.00 85.12 514 ASN A CA 1
ATOM 3802 C C . ASN A 1 514 ? 10.365 -9.558 57.482 1.00 85.12 514 ASN A C 1
ATOM 3804 O O . ASN A 1 514 ? 11.248 -10.086 58.156 1.00 85.12 514 ASN A O 1
ATOM 3808 N N . LYS A 1 515 ? 9.658 -8.523 57.950 1.00 82.62 515 LYS A N 1
ATOM 3809 C CA . LYS A 1 515 ? 9.830 -7.957 59.299 1.00 82.62 515 LYS A CA 1
ATOM 3810 C C . LYS A 1 515 ? 9.168 -8.774 60.423 1.00 82.62 515 LYS A C 1
ATOM 3812 O O . LYS A 1 515 ? 9.334 -8.407 61.583 1.00 82.62 515 LYS A O 1
ATOM 3817 N N . ASN A 1 516 ? 8.443 -9.852 60.098 1.00 87.06 516 ASN A N 1
ATOM 3818 C CA . ASN A 1 516 ? 7.772 -10.759 61.042 1.00 87.06 516 ASN A CA 1
ATOM 3819 C C . ASN A 1 516 ? 6.926 -10.044 62.114 1.00 87.06 516 ASN A C 1
ATOM 3821 O O . ASN A 1 516 ? 6.962 -10.387 63.296 1.00 87.06 516 ASN A O 1
ATOM 3825 N N . TRP A 1 517 ? 6.178 -9.016 61.716 1.00 90.06 517 TRP A N 1
ATOM 3826 C CA . TRP A 1 517 ? 5.265 -8.316 62.613 1.00 90.06 517 TRP A CA 1
ATOM 3827 C C . TRP A 1 517 ? 3.980 -9.117 62.820 1.00 90.06 517 TRP A C 1
ATOM 3829 O O . TRP A 1 517 ? 3.501 -9.790 61.911 1.00 90.06 517 TRP A O 1
ATOM 3839 N N . ALA A 1 518 ? 3.387 -8.998 64.011 1.00 83.81 518 ALA A N 1
ATOM 3840 C CA . ALA A 1 518 ? 2.102 -9.629 64.317 1.00 83.81 518 ALA A CA 1
ATOM 3841 C C . ALA A 1 518 ? 0.931 -9.030 63.508 1.00 83.81 518 ALA A C 1
ATOM 3843 O O . ALA A 1 518 ? -0.084 -9.694 63.315 1.00 83.81 518 ALA A O 1
ATOM 3844 N N . ALA A 1 519 ? 1.072 -7.790 63.028 1.00 89.12 519 ALA A N 1
ATOM 3845 C CA . ALA A 1 519 ? 0.129 -7.103 62.150 1.00 89.12 519 ALA A CA 1
ATOM 3846 C C . ALA A 1 519 ? 0.879 -6.135 61.220 1.00 89.12 519 ALA A C 1
ATOM 3848 O O . ALA A 1 519 ? 1.972 -5.683 61.554 1.00 89.12 519 ALA A O 1
ATOM 3849 N N . TYR A 1 520 ? 0.286 -5.796 60.072 1.00 96.25 520 TYR A N 1
ATOM 3850 C CA . TYR A 1 520 ? 0.838 -4.847 59.102 1.00 96.25 520 TYR A CA 1
ATOM 3851 C C . TYR A 1 520 ? -0.215 -3.803 58.744 1.00 96.25 520 TYR A C 1
ATOM 3853 O O . TYR A 1 520 ? -1.312 -4.151 58.309 1.00 96.25 520 TYR A O 1
ATOM 3861 N N . ASN A 1 521 ? 0.122 -2.527 58.906 1.00 96.12 521 ASN A N 1
ATOM 3862 C CA . ASN A 1 521 ? -0.752 -1.408 58.567 1.00 96.12 521 ASN A CA 1
ATOM 3863 C C . ASN A 1 521 ? -0.067 -0.487 57.554 1.00 96.12 521 ASN A C 1
ATOM 3865 O O . ASN A 1 521 ? 1.119 -0.192 57.700 1.00 96.12 521 ASN A O 1
ATOM 3869 N N . LEU A 1 522 ? -0.828 -0.017 56.564 1.00 97.12 522 LEU A N 1
ATOM 3870 C CA . LEU A 1 522 ? -0.443 1.021 55.611 1.00 97.12 522 LEU A CA 1
ATOM 3871 C C . LEU A 1 522 ? -0.961 2.369 56.125 1.00 97.12 522 LEU A C 1
ATOM 3873 O O . LEU A 1 522 ? -2.168 2.615 56.147 1.00 97.12 522 LEU A O 1
ATOM 3877 N N . HIS A 1 523 ? -0.052 3.252 56.522 1.00 96.25 523 HIS A N 1
ATOM 3878 C CA . HIS A 1 523 ? -0.356 4.636 56.869 1.00 96.25 523 HIS A CA 1
ATOM 3879 C C . HIS A 1 523 ? 0.045 5.518 55.690 1.00 96.25 523 HIS A C 1
ATOM 3881 O O . HIS A 1 523 ? 1.219 5.553 55.329 1.00 96.25 523 HIS A O 1
ATOM 3887 N N . TYR A 1 524 ? -0.923 6.180 55.057 1.00 95.75 524 TYR A N 1
ATOM 3888 C CA . TYR A 1 524 ? -0.713 6.885 53.793 1.00 95.75 524 TYR A CA 1
ATOM 3889 C C . TYR A 1 524 ? -1.444 8.227 53.699 1.00 95.75 524 TYR A C 1
ATOM 3891 O O . TYR A 1 524 ? -2.362 8.481 54.479 1.00 95.75 524 TYR A O 1
ATOM 3899 N N . ALA A 1 525 ? -1.049 9.041 52.718 1.00 93.94 525 ALA A N 1
ATOM 3900 C CA . ALA A 1 525 ? -1.732 10.241 52.241 1.00 93.94 525 ALA A CA 1
ATOM 3901 C C . ALA A 1 525 ? -1.720 10.256 50.699 1.00 93.94 525 ALA A C 1
ATOM 3903 O O . ALA A 1 525 ? -0.628 10.276 50.125 1.00 93.94 525 ALA A O 1
ATOM 3904 N N . PRO A 1 526 ? -2.876 10.247 50.004 1.00 91.88 526 PRO A N 1
ATOM 3905 C CA . PRO A 1 526 ? -2.924 10.510 48.561 1.00 91.88 526 PRO A CA 1
ATOM 3906 C C . PRO A 1 526 ? -2.231 11.838 48.218 1.00 91.88 526 PRO A C 1
ATOM 3908 O O . PRO A 1 526 ? -2.207 12.741 49.053 1.00 91.88 526 PRO A O 1
ATOM 3911 N N . THR A 1 527 ? -1.658 11.984 47.022 1.00 80.38 527 THR A N 1
ATOM 3912 C CA . THR A 1 527 ? -0.958 13.215 46.610 1.00 80.38 527 THR A CA 1
ATOM 3913 C C . THR A 1 527 ? -1.872 14.436 46.760 1.00 80.38 527 THR A C 1
ATOM 3915 O O . THR A 1 527 ? -2.919 14.513 46.123 1.00 80.38 527 THR A O 1
ATOM 3918 N N . GLY A 1 528 ? -1.483 15.388 47.619 1.00 77.06 528 GLY A N 1
ATOM 3919 C CA . GLY A 1 528 ? -2.290 16.573 47.953 1.00 77.06 528 GLY A CA 1
ATOM 3920 C C . GLY A 1 528 ? -3.401 16.343 48.993 1.00 77.06 528 GLY A C 1
ATOM 3921 O O . GLY A 1 528 ? -4.125 17.280 49.320 1.00 77.06 528 GLY A O 1
ATOM 3922 N N . GLY A 1 529 ? -3.534 15.125 49.526 1.00 83.50 529 GLY A N 1
ATOM 3923 C CA . GLY A 1 529 ? -4.504 14.725 50.547 1.00 83.50 529 GLY A CA 1
ATOM 3924 C C . GLY A 1 529 ? -3.926 14.633 51.967 1.00 83.50 529 GLY A C 1
ATOM 3925 O O . GLY A 1 529 ? -2.734 14.833 52.204 1.00 83.50 529 GLY A O 1
ATOM 3926 N N . ALA A 1 530 ? -4.793 14.327 52.936 1.00 89.12 530 ALA A N 1
ATOM 3927 C CA . ALA A 1 530 ? -4.420 14.176 54.344 1.00 89.12 530 ALA A CA 1
ATOM 3928 C C . ALA A 1 530 ? -3.916 12.759 54.672 1.00 89.12 530 ALA A C 1
ATOM 3930 O O . ALA A 1 530 ? -4.340 11.777 54.060 1.00 89.12 530 ALA A O 1
ATOM 3931 N N . TRP A 1 531 ? -3.049 12.648 55.686 1.00 93.94 531 TRP A N 1
ATOM 3932 C CA . TRP A 1 531 ? -2.615 11.356 56.221 1.00 93.94 531 TRP A CA 1
ATOM 3933 C C . TRP A 1 531 ? -3.750 10.644 56.962 1.00 93.94 531 TRP A C 1
ATOM 3935 O O . TRP A 1 531 ? -4.479 11.251 57.746 1.00 93.94 531 TRP A O 1
ATOM 3945 N N . THR A 1 532 ? -3.855 9.331 56.758 1.00 94.56 532 THR A N 1
ATOM 3946 C CA . THR A 1 532 ? -4.679 8.431 57.589 1.00 94.56 532 THR A CA 1
ATOM 3947 C C . THR A 1 532 ? -4.331 8.559 59.078 1.00 94.56 532 THR A C 1
ATOM 3949 O O . THR A 1 532 ? -3.219 8.921 59.423 1.00 94.56 532 THR A O 1
ATOM 3952 N N . THR A 1 533 ? -5.226 8.234 60.010 1.00 93.44 533 THR A N 1
ATOM 3953 C CA . THR A 1 533 ? -4.895 8.252 61.451 1.00 93.44 533 THR A CA 1
ATOM 3954 C C . THR A 1 533 ? -3.992 7.080 61.835 1.00 93.44 533 THR A C 1
ATOM 3956 O O . THR A 1 533 ? -4.283 5.959 61.433 1.00 93.44 533 THR A O 1
ATOM 3959 N N . VAL A 1 534 ? -2.944 7.297 62.642 1.00 88.00 534 VAL A N 1
ATOM 3960 C CA . VAL A 1 534 ? -2.055 6.233 63.167 1.00 88.00 534 VAL A CA 1
ATOM 3961 C C . VAL A 1 534 ? -2.869 5.164 63.920 1.00 88.00 534 VAL A C 1
ATOM 3963 O O . VAL A 1 534 ? -3.674 5.543 64.771 1.00 88.00 534 VAL A O 1
ATOM 3966 N N . PRO A 1 535 ? -2.675 3.852 63.661 1.00 86.88 535 PRO A N 1
ATOM 3967 C CA . PRO A 1 535 ? -1.601 3.218 62.878 1.00 86.88 535 PRO A CA 1
ATOM 3968 C C . PRO A 1 535 ? -1.828 3.107 61.359 1.00 86.88 535 PRO A C 1
ATOM 3970 O O . PRO A 1 535 ? -1.076 2.426 60.674 1.00 86.88 535 PRO A O 1
ATOM 3973 N N . GLY A 1 536 ? -2.816 3.777 60.783 1.00 92.81 536 GLY A N 1
ATOM 3974 C CA . GLY A 1 536 ? -3.188 3.633 59.377 1.00 92.81 536 GLY A CA 1
ATOM 3975 C C . GLY A 1 536 ? -4.201 2.509 59.182 1.00 92.81 536 GLY A C 1
ATOM 3976 O O . GLY A 1 536 ? -4.950 2.167 60.096 1.00 92.81 536 GLY A O 1
ATOM 3977 N N . VAL A 1 537 ? -4.251 1.946 57.977 1.00 93.94 537 VAL A N 1
ATOM 3978 C CA . VAL A 1 537 ? -5.239 0.929 57.604 1.00 93.94 537 VAL A CA 1
ATOM 3979 C C . VAL A 1 537 ? -4.596 -0.451 57.576 1.00 93.94 537 VAL A C 1
ATOM 3981 O O . VAL A 1 537 ? -3.557 -0.641 56.945 1.00 93.94 537 VAL A O 1
ATOM 3984 N N . ALA A 1 538 ? -5.240 -1.427 58.216 1.00 94.19 538 ALA A N 1
ATOM 3985 C CA . ALA A 1 538 ? -4.778 -2.809 58.215 1.00 94.19 538 ALA A CA 1
ATOM 3986 C C . ALA A 1 538 ? -4.666 -3.366 56.788 1.00 94.19 538 ALA A C 1
ATOM 3988 O O . ALA A 1 538 ? -5.583 -3.226 55.968 1.00 94.19 538 ALA A O 1
ATOM 3989 N N . MET A 1 539 ? -3.534 -4.007 56.509 1.00 96.12 539 MET A N 1
ATOM 3990 C CA . MET A 1 539 ? -3.285 -4.747 55.278 1.00 96.12 539 MET A CA 1
ATOM 3991 C C . MET A 1 539 ? -3.661 -6.216 55.487 1.00 96.12 539 MET A C 1
ATOM 3993 O O . MET A 1 539 ? -3.443 -6.781 56.557 1.00 96.12 539 MET A O 1
ATOM 3997 N N . THR A 1 540 ? -4.225 -6.847 54.463 1.00 93.56 540 THR A N 1
ATOM 3998 C CA . THR A 1 540 ? -4.653 -8.253 54.513 1.00 93.56 540 THR A CA 1
ATOM 3999 C C . THR A 1 540 ? -3.628 -9.152 53.837 1.00 93.56 540 THR A C 1
ATOM 4001 O O . THR A 1 540 ? -2.970 -8.714 52.897 1.00 93.56 540 THR A O 1
ATOM 4004 N N . ALA A 1 541 ? -3.514 -10.413 54.260 1.00 90.19 541 ALA A N 1
ATOM 4005 C CA . ALA A 1 541 ? -2.667 -11.392 53.577 1.00 90.19 541 ALA A CA 1
ATOM 4006 C C . ALA A 1 541 ? -3.003 -11.451 52.076 1.00 90.19 541 ALA A C 1
ATOM 4008 O O . ALA A 1 541 ? -4.175 -11.504 51.699 1.00 90.19 541 ALA A O 1
ATOM 4009 N N . ALA A 1 542 ? -1.975 -11.400 51.233 1.00 84.56 542 ALA A N 1
ATOM 4010 C CA . ALA A 1 542 ? -2.117 -11.467 49.784 1.00 84.56 542 ALA A CA 1
ATOM 4011 C C . ALA A 1 542 ? -1.675 -12.842 49.264 1.00 84.56 542 ALA A C 1
ATOM 4013 O O . ALA A 1 542 ? -2.424 -13.513 48.563 1.00 84.56 542 ALA A O 1
ATOM 4014 N N . CYS A 1 543 ? -0.481 -13.268 49.671 1.00 84.31 543 CYS A N 1
ATOM 4015 C CA . CYS A 1 543 ? 0.133 -14.564 49.395 1.00 84.31 543 CYS A CA 1
ATOM 4016 C C . CYS A 1 543 ? 1.307 -14.775 50.361 1.00 84.31 543 CYS A C 1
ATOM 4018 O O . CYS A 1 543 ? 1.590 -13.924 51.208 1.00 84.31 543 CYS A O 1
ATOM 4020 N N . THR A 1 544 ? 2.010 -15.901 50.238 1.00 82.25 544 THR A N 1
ATOM 4021 C CA . THR A 1 544 ? 3.181 -16.207 51.067 1.00 82.25 544 THR A CA 1
ATOM 4022 C C . THR A 1 544 ? 4.218 -15.082 50.998 1.00 82.25 544 THR A C 1
ATOM 4024 O O . THR A 1 544 ? 4.755 -14.787 49.935 1.00 82.25 544 THR A O 1
ATOM 4027 N N . GLY A 1 545 ? 4.507 -14.457 52.143 1.00 86.38 545 GLY A N 1
ATOM 4028 C CA . GLY A 1 545 ? 5.496 -13.381 52.258 1.00 86.38 545 GLY A CA 1
ATOM 4029 C C . GLY A 1 545 ? 4.977 -11.964 51.980 1.00 86.38 545 GLY A C 1
ATOM 4030 O O . GLY A 1 545 ? 5.767 -11.025 52.069 1.00 86.38 545 GLY A O 1
ATOM 4031 N N . TRP A 1 546 ? 3.688 -11.780 51.662 1.00 93.12 546 TRP A N 1
ATOM 4032 C CA . TRP A 1 546 ? 3.137 -10.476 51.274 1.00 93.12 546 TRP A CA 1
ATOM 4033 C C . TRP A 1 546 ? 1.749 -10.196 51.855 1.00 93.12 546 TRP A C 1
ATOM 4035 O O . TRP A 1 546 ? 0.855 -11.046 51.869 1.00 93.12 546 TRP A O 1
ATOM 4045 N N . VAL A 1 547 ? 1.539 -8.946 52.258 1.00 94.25 547 VAL A N 1
ATOM 4046 C CA . VAL A 1 547 ? 0.224 -8.372 52.582 1.00 94.25 547 VAL A CA 1
ATOM 4047 C C . VAL A 1 547 ? -0.136 -7.300 51.557 1.00 94.25 547 VAL A C 1
ATOM 4049 O O . VAL A 1 547 ? 0.757 -6.698 50.969 1.00 94.25 547 VAL A O 1
ATOM 4052 N N . LYS A 1 548 ? -1.426 -7.028 51.337 1.00 95.81 548 LYS A N 1
ATOM 4053 C CA . LYS A 1 548 ? -1.894 -5.997 50.402 1.00 95.81 548 LYS A CA 1
ATOM 4054 C C . LYS A 1 548 ? -2.979 -5.093 50.971 1.00 95.81 548 LYS A C 1
ATOM 4056 O O . LYS A 1 548 ? -3.727 -5.485 51.869 1.00 95.81 548 LYS A O 1
ATOM 4061 N N . LYS A 1 549 ? -3.099 -3.899 50.392 1.00 95.69 549 LYS A N 1
ATOM 4062 C CA . LYS A 1 549 ? -4.239 -2.998 50.573 1.00 95.69 549 LYS A CA 1
ATOM 4063 C C . LYS A 1 549 ? -4.517 -2.225 49.289 1.00 95.69 549 LYS A C 1
ATOM 4065 O O . LYS A 1 549 ? -3.619 -1.585 48.754 1.00 95.69 549 LYS A O 1
ATOM 4070 N N . THR A 1 550 ? -5.768 -2.246 48.839 1.00 92.31 550 THR A N 1
ATOM 4071 C CA . THR A 1 550 ? -6.243 -1.338 47.790 1.00 92.31 550 THR A CA 1
ATOM 4072 C C . THR A 1 550 ? -6.674 -0.018 48.420 1.00 92.31 550 THR A C 1
ATOM 4074 O O . THR A 1 550 ? -7.471 0.001 49.363 1.00 92.31 550 THR A O 1
ATOM 4077 N N . VAL A 1 551 ? -6.087 1.065 47.927 1.00 87.50 551 VAL A N 1
ATOM 4078 C CA . VAL A 1 551 ? -6.311 2.452 48.316 1.00 87.50 551 VAL A CA 1
ATOM 4079 C C . VAL A 1 551 ? -7.058 3.138 47.186 1.00 87.50 551 VAL A C 1
ATOM 4081 O O . VAL A 1 551 ? -6.594 3.151 46.051 1.00 87.50 551 VAL A O 1
ATOM 4084 N N . ASP A 1 552 ? -8.195 3.732 47.509 1.00 84.19 552 ASP A N 1
ATOM 4085 C CA . ASP A 1 552 ? -8.861 4.669 46.618 1.00 84.19 552 ASP A CA 1
ATOM 4086 C C . ASP A 1 552 ? -8.077 5.988 46.576 1.00 84.19 552 ASP A C 1
ATOM 4088 O O . ASP A 1 552 ? -7.844 6.610 47.617 1.00 84.19 552 ASP A O 1
ATOM 4092 N N . LEU A 1 553 ? -7.641 6.383 45.381 1.00 75.00 553 LEU A N 1
ATOM 4093 C CA . LEU A 1 553 ? -6.926 7.636 45.158 1.00 75.00 553 LEU A CA 1
ATOM 4094 C C . LEU A 1 553 ? -7.832 8.775 44.672 1.00 75.00 553 LEU A C 1
ATOM 4096 O O . LEU A 1 553 ? -7.378 9.919 44.631 1.00 75.00 553 LEU A O 1
ATOM 4100 N N . GLY A 1 554 ? -9.089 8.509 44.309 1.00 78.06 554 GLY A N 1
ATOM 4101 C CA . GLY A 1 554 ? -9.926 9.476 43.603 1.00 78.06 554 GLY A CA 1
ATOM 4102 C C . GLY A 1 554 ? -9.228 9.977 42.333 1.00 78.06 554 GLY A C 1
ATOM 4103 O O . GLY A 1 554 ? -8.917 9.194 41.442 1.00 78.06 554 GLY A O 1
ATOM 4104 N N . THR A 1 555 ? -8.949 11.280 42.262 1.00 70.06 555 THR A N 1
ATOM 4105 C CA . THR A 1 555 ? -8.212 11.923 41.155 1.00 70.06 555 THR A CA 1
ATOM 4106 C C . THR A 1 555 ? -6.702 12.051 41.402 1.00 70.06 555 THR A C 1
ATOM 4108 O O . THR A 1 555 ? -5.990 12.604 40.562 1.00 70.06 555 THR A O 1
ATOM 4111 N N . ALA A 1 556 ? -6.190 11.593 42.551 1.00 64.81 556 ALA A N 1
ATOM 4112 C CA . ALA A 1 556 ? -4.776 11.719 42.891 1.00 64.81 556 ALA A CA 1
ATOM 4113 C C . ALA A 1 556 ? -3.908 10.760 42.060 1.00 64.81 556 ALA A C 1
ATOM 4115 O O . ALA A 1 556 ? -4.232 9.591 41.873 1.00 64.81 556 ALA A O 1
ATOM 4116 N N . THR A 1 557 ? -2.749 11.240 41.612 1.00 75.88 557 THR A N 1
ATOM 4117 C CA . THR A 1 557 ? -1.821 10.490 40.746 1.00 75.88 557 THR A CA 1
ATOM 4118 C C . THR A 1 557 ? -0.840 9.588 41.514 1.00 75.88 557 THR A C 1
ATOM 4120 O O . THR A 1 557 ? 0.059 8.997 40.918 1.00 75.88 557 THR A O 1
ATOM 4123 N N . GLY A 1 558 ? -0.992 9.470 42.839 1.00 84.12 558 GLY A N 1
ATOM 4124 C CA . GLY A 1 558 ? -0.155 8.644 43.717 1.00 84.12 558 GLY A CA 1
ATOM 4125 C C . GLY A 1 558 ? -0.453 8.869 45.205 1.00 84.12 558 GLY A C 1
ATOM 4126 O O . GLY A 1 558 ? -1.422 9.544 45.558 1.00 84.12 558 GLY A O 1
ATOM 4127 N N . LEU A 1 559 ? 0.381 8.313 46.088 1.00 92.75 559 LEU A N 1
ATOM 4128 C CA . LEU A 1 559 ? 0.326 8.506 47.540 1.00 92.75 559 LEU A CA 1
ATOM 4129 C C . LEU A 1 559 ? 1.723 8.512 48.191 1.00 92.75 559 LEU A C 1
ATOM 4131 O O . LEU A 1 559 ? 2.640 7.824 47.747 1.00 92.75 559 LEU A O 1
ATOM 4135 N N . ALA A 1 560 ? 1.869 9.236 49.301 1.00 94.00 560 ALA A N 1
ATOM 4136 C CA . ALA A 1 560 ? 2.953 9.028 50.258 1.00 94.00 560 ALA A CA 1
ATOM 4137 C C . ALA A 1 560 ? 2.537 7.953 51.279 1.00 94.00 560 ALA A C 1
ATOM 4139 O O . ALA A 1 560 ? 1.395 7.953 51.735 1.00 94.00 560 ALA A O 1
ATOM 4140 N N . ALA A 1 561 ? 3.436 7.042 51.653 1.00 96.12 561 ALA A N 1
ATOM 4141 C CA . ALA A 1 561 ? 3.133 5.884 52.496 1.00 96.12 561 ALA A CA 1
ATOM 4142 C C . ALA A 1 561 ? 4.232 5.555 53.515 1.00 96.12 561 ALA A C 1
ATOM 4144 O O . ALA A 1 561 ? 5.415 5.792 53.290 1.00 96.12 561 ALA A O 1
ATOM 4145 N N . THR A 1 562 ? 3.836 4.929 54.618 1.00 94.44 562 THR A N 1
ATOM 4146 C CA . THR A 1 562 ? 4.695 4.244 55.593 1.00 94.44 562 THR A CA 1
ATOM 4147 C C . THR A 1 562 ? 3.985 2.986 56.091 1.00 94.44 562 THR A C 1
ATOM 4149 O O . THR A 1 562 ? 2.762 2.866 55.970 1.00 94.44 562 THR A O 1
ATOM 4152 N N . PHE A 1 563 ? 4.739 2.053 56.669 1.00 97.38 563 PHE A N 1
ATOM 4153 C CA . PHE A 1 563 ? 4.204 0.787 57.173 1.00 97.38 563 PHE A CA 1
ATOM 4154 C C . PHE A 1 563 ? 4.524 0.627 58.658 1.00 97.38 563 PHE A C 1
ATOM 4156 O O . PHE A 1 563 ? 5.568 1.085 59.116 1.00 97.38 563 PHE A O 1
ATOM 4163 N N . ASN A 1 564 ? 3.649 0.002 59.443 1.00 94.50 564 ASN A N 1
ATOM 4164 C CA . ASN A 1 564 ? 3.906 -0.228 60.871 1.00 94.50 564 ASN A CA 1
ATOM 4165 C C . ASN A 1 564 ? 3.184 -1.464 61.420 1.00 94.50 564 ASN A C 1
ATOM 4167 O O . ASN A 1 564 ? 2.254 -1.987 60.803 1.00 94.50 564 ASN A O 1
ATOM 4171 N N . ASN A 1 565 ? 3.595 -1.894 62.615 1.00 92.50 565 ASN A N 1
ATOM 4172 C CA . ASN A 1 565 ? 3.058 -3.081 63.285 1.00 92.50 565 ASN A CA 1
ATOM 4173 C C . ASN A 1 565 ? 1.795 -2.848 64.134 1.00 92.50 565 ASN A C 1
ATOM 4175 O O . ASN A 1 565 ? 1.338 -3.764 64.810 1.00 92.50 565 ASN A O 1
ATOM 4179 N N . GLY A 1 566 ? 1.250 -1.629 64.155 1.00 90.31 566 GLY A N 1
ATOM 4180 C CA . GLY A 1 566 ? 0.115 -1.264 65.008 1.00 90.31 566 GLY A CA 1
ATOM 4181 C C . GLY A 1 566 ? 0.464 -0.976 66.474 1.00 90.31 566 GLY A C 1
ATOM 4182 O O . GLY A 1 566 ? -0.405 -0.531 67.216 1.00 90.31 566 GLY A O 1
ATOM 4183 N N . SER A 1 567 ? 1.718 -1.170 66.899 1.00 86.94 567 SER A N 1
ATOM 4184 C CA . SER A 1 567 ? 2.167 -0.991 68.288 1.00 86.94 567 SER A CA 1
ATOM 4185 C C . SER A 1 567 ? 3.474 -0.188 68.401 1.00 86.94 567 SER A C 1
ATOM 4187 O O . SER A 1 567 ? 4.311 -0.461 69.260 1.00 86.94 567 SER A O 1
ATOM 4189 N N . GLY A 1 568 ? 3.661 0.807 67.526 1.00 80.62 568 GLY A N 1
ATOM 4190 C CA . GLY A 1 568 ? 4.731 1.809 67.636 1.00 80.62 568 GLY A CA 1
ATOM 4191 C C . GLY A 1 568 ? 6.044 1.495 66.909 1.00 80.62 568 GLY A C 1
ATOM 4192 O O . GLY A 1 568 ? 6.968 2.301 66.980 1.00 80.62 568 GLY A O 1
ATOM 4193 N N . THR A 1 569 ? 6.151 0.380 66.180 1.00 90.44 569 THR A N 1
ATOM 4194 C CA . THR A 1 569 ? 7.313 0.084 65.321 1.00 90.44 569 THR A CA 1
ATOM 4195 C C . THR A 1 569 ? 6.998 0.414 63.867 1.00 90.44 569 THR A C 1
ATOM 4197 O O . THR A 1 569 ? 6.002 -0.071 63.332 1.00 90.44 569 THR A O 1
ATOM 4200 N N . TRP A 1 570 ? 7.862 1.204 63.225 1.00 93.00 570 TRP A N 1
ATOM 4201 C CA . TRP A 1 570 ? 7.621 1.781 61.902 1.00 93.00 570 TRP A CA 1
ATOM 4202 C C . TRP A 1 570 ? 8.689 1.402 60.877 1.00 93.00 570 TRP A C 1
ATOM 4204 O O . TRP A 1 570 ? 9.871 1.279 61.191 1.00 93.00 570 TRP A O 1
ATOM 4214 N N . ASP A 1 571 ? 8.253 1.302 59.628 1.00 92.94 571 ASP A N 1
ATOM 4215 C CA . ASP A 1 571 ? 9.057 1.402 58.421 1.00 92.94 571 ASP A CA 1
ATOM 4216 C C . ASP A 1 571 ? 8.636 2.666 57.664 1.00 92.94 571 ASP A C 1
ATOM 4218 O O . ASP A 1 571 ? 7.624 2.707 56.959 1.00 92.94 571 ASP A O 1
ATOM 4222 N N . ASN A 1 572 ? 9.422 3.718 57.856 1.00 87.19 572 ASN A N 1
ATOM 4223 C CA . ASN A 1 572 ? 9.229 5.023 57.239 1.00 87.19 572 ASN A CA 1
ATOM 4224 C C . ASN A 1 572 ? 10.341 5.357 56.231 1.00 87.19 572 ASN A C 1
ATOM 4226 O O . ASN A 1 572 ? 10.628 6.535 56.000 1.00 87.19 572 ASN A O 1
ATOM 4230 N N . ASN A 1 573 ? 10.985 4.332 55.653 1.00 87.19 573 ASN A N 1
ATOM 4231 C CA . ASN A 1 573 ? 12.066 4.486 54.675 1.00 87.19 573 ASN A CA 1
ATOM 4232 C C . ASN A 1 573 ? 13.188 5.433 55.158 1.00 87.19 573 ASN A C 1
ATOM 4234 O O . ASN A 1 573 ? 13.587 6.365 54.454 1.00 87.19 573 ASN A O 1
ATOM 4238 N N . SER A 1 574 ? 13.654 5.249 56.397 1.00 83.31 574 SER A N 1
ATOM 4239 C CA . SER A 1 574 ? 14.650 6.125 57.034 1.00 83.31 574 SER A CA 1
ATOM 4240 C C . SER A 1 574 ? 14.207 7.597 57.091 1.00 83.31 574 SER A C 1
ATOM 4242 O O . SER A 1 574 ? 14.952 8.493 56.696 1.00 83.31 574 SER A O 1
ATOM 4244 N N . ASN A 1 575 ? 12.988 7.841 57.588 1.00 81.50 575 ASN A N 1
ATOM 4245 C CA . ASN A 1 575 ? 12.328 9.155 57.700 1.00 81.50 575 ASN A CA 1
ATOM 4246 C C . ASN A 1 575 ? 11.987 9.862 56.372 1.00 81.50 575 ASN A C 1
ATOM 4248 O O . ASN A 1 575 ? 11.736 11.066 56.381 1.00 81.50 575 ASN A O 1
ATOM 4252 N N . ARG A 1 576 ? 11.961 9.155 55.235 1.00 73.25 576 ARG A N 1
ATOM 4253 C CA . ARG A 1 576 ? 11.658 9.756 53.918 1.00 73.25 576 ARG A CA 1
ATOM 4254 C C . ARG A 1 576 ? 10.261 9.458 53.378 1.00 73.25 576 ARG A C 1
ATOM 4256 O O . ARG A 1 576 ? 9.866 10.085 52.402 1.00 73.25 576 ARG A O 1
ATOM 4263 N N . ASN A 1 577 ? 9.517 8.544 54.004 1.00 91.00 577 ASN A N 1
ATOM 4264 C CA . ASN A 1 577 ? 8.290 7.952 53.457 1.00 91.00 577 ASN A CA 1
ATOM 4265 C C . ASN A 1 577 ? 8.528 7.262 52.093 1.00 91.00 577 ASN A C 1
ATOM 4267 O O . ASN A 1 577 ? 9.575 7.391 51.454 1.00 91.00 577 ASN A O 1
ATOM 4271 N N . TYR A 1 578 ? 7.561 6.467 51.658 1.00 91.56 578 TYR A N 1
ATOM 4272 C CA . TYR A 1 578 ? 7.533 5.868 50.329 1.00 91.56 578 TYR A CA 1
ATOM 4273 C C . TYR A 1 578 ? 6.635 6.704 49.418 1.00 91.56 578 TYR A C 1
ATOM 4275 O O . TYR A 1 578 ? 5.510 7.008 49.802 1.00 91.56 578 TYR A O 1
ATOM 4283 N N . ALA A 1 579 ? 7.107 7.063 48.225 1.00 86.62 579 ALA A N 1
ATOM 4284 C CA . ALA A 1 579 ? 6.279 7.667 47.182 1.00 86.62 579 ALA A CA 1
ATOM 4285 C C . ALA A 1 579 ? 5.788 6.557 46.245 1.00 86.62 579 ALA A C 1
ATOM 4287 O O . ALA A 1 579 ? 6.601 5.901 45.596 1.00 86.62 579 ALA A O 1
ATOM 4288 N N . LEU A 1 580 ? 4.479 6.307 46.221 1.00 89.50 580 LEU A N 1
ATOM 4289 C CA . LEU A 1 580 ? 3.859 5.207 45.480 1.00 89.50 580 LEU A CA 1
ATOM 4290 C C . LEU A 1 580 ? 2.925 5.770 44.397 1.00 89.50 580 LEU A C 1
ATOM 4292 O O . LEU A 1 580 ? 2.161 6.694 44.664 1.00 89.50 580 LEU A O 1
ATOM 4296 N N . GLY A 1 581 ? 2.997 5.227 43.179 1.00 75.56 581 GLY A N 1
ATOM 4297 C CA . GLY A 1 581 ? 2.182 5.650 42.031 1.00 75.56 581 GLY A CA 1
ATOM 4298 C C . GLY A 1 581 ? 0.800 4.985 41.968 1.00 75.56 581 GLY A C 1
ATOM 4299 O O . GLY A 1 581 ? 0.231 4.598 42.990 1.00 75.56 581 GLY A O 1
ATOM 4300 N N . THR A 1 582 ? 0.261 4.842 40.756 1.00 78.75 582 THR A N 1
ATOM 4301 C CA . THR A 1 582 ? -1.011 4.152 40.483 1.00 78.75 582 THR A CA 1
ATOM 4302 C C . THR A 1 582 ? -0.807 2.683 40.081 1.00 78.75 582 THR A C 1
ATOM 4304 O O . THR A 1 582 ? 0.288 2.282 39.688 1.00 78.75 582 THR A O 1
ATOM 4307 N N . GLY A 1 583 ? -1.853 1.854 40.193 1.00 75.94 583 GLY A N 1
ATOM 4308 C CA . GLY A 1 583 ? -1.815 0.432 39.812 1.00 75.94 583 GLY A CA 1
ATOM 4309 C C . GLY A 1 583 ? -1.366 -0.513 40.936 1.00 75.94 583 GLY A C 1
ATOM 4310 O O . GLY A 1 583 ? -1.623 -0.253 42.112 1.00 75.94 583 GLY A O 1
ATOM 4311 N N . ASN A 1 584 ? -0.734 -1.640 40.587 1.00 83.56 584 ASN A N 1
ATOM 4312 C CA . ASN A 1 584 ? -0.187 -2.592 41.562 1.00 83.56 584 ASN A CA 1
ATOM 4313 C C . ASN A 1 584 ? 1.257 -2.208 41.912 1.00 83.56 584 ASN A C 1
ATOM 4315 O O . ASN A 1 584 ? 2.119 -2.182 41.034 1.00 83.56 584 ASN A O 1
ATOM 4319 N N . ILE A 1 585 ? 1.517 -1.916 43.185 1.00 85.62 585 ILE A N 1
ATOM 4320 C CA . ILE A 1 585 ? 2.803 -1.418 43.687 1.00 85.62 585 ILE A CA 1
ATOM 4321 C C . ILE A 1 585 ? 3.351 -2.403 44.719 1.00 85.62 585 ILE A C 1
ATOM 4323 O O . ILE A 1 585 ? 2.626 -2.793 45.629 1.00 85.62 585 ILE A O 1
ATOM 4327 N N . THR A 1 586 ? 4.630 -2.760 44.640 1.00 90.12 586 THR A N 1
ATOM 4328 C CA . THR A 1 586 ? 5.313 -3.576 45.654 1.00 90.12 586 THR A CA 1
ATOM 4329 C C . THR A 1 586 ? 6.256 -2.727 46.490 1.00 90.12 586 THR A C 1
ATOM 4331 O O . THR A 1 586 ? 6.929 -1.837 45.979 1.00 90.12 586 THR A O 1
ATOM 4334 N N . VAL A 1 587 ? 6.330 -3.003 47.789 1.00 90.62 587 VAL A N 1
ATOM 4335 C CA . VAL A 1 587 ? 7.320 -2.409 48.685 1.00 90.62 587 VAL A CA 1
ATOM 4336 C C . VAL A 1 587 ? 7.990 -3.509 49.497 1.00 90.62 587 VAL A C 1
ATOM 4338 O O . VAL A 1 587 ? 7.342 -4.244 50.249 1.00 90.62 587 VAL A O 1
ATOM 4341 N N . LYS A 1 588 ? 9.307 -3.628 49.347 1.00 91.06 588 LYS A N 1
ATOM 4342 C CA . LYS A 1 588 ? 10.111 -4.644 50.024 1.00 91.06 588 LYS A CA 1
ATOM 4343 C C . LYS A 1 588 ? 11.484 -4.095 50.366 1.00 91.06 588 LYS A C 1
ATOM 4345 O O . LYS A 1 588 ? 12.180 -3.583 49.498 1.00 91.06 588 LYS A O 1
ATOM 4350 N N . ASP A 1 589 ? 11.858 -4.215 51.637 1.00 83.00 589 ASP A N 1
ATOM 4351 C CA . ASP A 1 589 ? 13.186 -3.859 52.148 1.00 83.00 589 ASP A CA 1
ATOM 4352 C C . ASP A 1 589 ? 13.645 -2.435 51.753 1.00 83.00 589 ASP A C 1
ATOM 4354 O O . ASP A 1 589 ? 14.811 -2.205 51.450 1.00 83.00 589 ASP A O 1
ATOM 4358 N N . GLY A 1 590 ? 12.725 -1.461 51.751 1.00 78.44 590 GLY A N 1
ATOM 4359 C CA . GLY A 1 590 ? 13.029 -0.072 51.374 1.00 78.44 590 GLY A CA 1
ATOM 4360 C C . GLY A 1 590 ? 12.873 0.257 49.886 1.00 78.44 590 GLY A C 1
ATOM 4361 O O . GLY A 1 590 ? 12.957 1.428 49.521 1.00 78.44 590 GLY A O 1
ATOM 4362 N N . VAL A 1 591 ? 12.617 -0.736 49.031 1.00 73.19 591 VAL A N 1
ATOM 4363 C CA . VAL A 1 591 ? 12.520 -0.573 47.572 1.00 73.19 591 VAL A CA 1
ATOM 4364 C C . VAL A 1 591 ? 11.061 -0.580 47.123 1.00 73.19 591 VAL A C 1
ATOM 4366 O O . VAL A 1 591 ? 10.291 -1.443 47.545 1.00 73.19 591 VAL A O 1
ATOM 4369 N N . VAL A 1 592 ? 10.699 0.372 46.257 1.00 79.75 592 VAL A N 1
ATOM 4370 C CA . VAL A 1 592 ? 9.391 0.449 45.586 1.00 79.75 592 VAL A CA 1
ATOM 4371 C C . VAL A 1 592 ? 9.505 -0.170 44.191 1.00 79.75 592 VAL A C 1
ATOM 4373 O O . VAL A 1 592 ? 10.400 0.195 43.433 1.00 79.75 592 VAL A O 1
ATOM 4376 N N . GLY A 1 593 ? 8.600 -1.083 43.851 1.00 59.31 593 GLY A N 1
ATOM 4377 C CA . GLY A 1 593 ? 8.465 -1.700 42.532 1.00 59.31 593 GLY A CA 1
ATOM 4378 C C . GLY A 1 593 ? 7.009 -1.716 42.062 1.00 59.31 593 GLY A C 1
ATOM 4379 O O . GLY A 1 593 ? 6.115 -1.221 42.747 1.00 59.31 593 GLY A O 1
ATOM 4380 N N . SER A 1 594 ? 6.754 -2.301 40.896 1.00 67.06 594 SER A N 1
ATOM 4381 C CA . SER A 1 594 ? 5.416 -2.433 40.305 1.00 67.06 594 SER A CA 1
ATOM 4382 C C . SER A 1 594 ? 5.066 -3.903 40.042 1.00 67.06 594 SER A C 1
ATOM 4384 O O . SER A 1 594 ? 5.952 -4.747 39.916 1.00 67.06 594 SER A O 1
ATOM 4386 N N . GLY A 1 595 ? 3.769 -4.217 39.997 1.00 62.69 595 GLY A N 1
ATOM 4387 C CA . GLY A 1 595 ? 3.234 -5.565 39.771 1.00 62.69 595 GLY A CA 1
ATOM 4388 C C . GLY A 1 595 ? 2.600 -6.213 41.008 1.00 62.69 595 GLY A C 1
ATOM 4389 O O . GLY A 1 595 ? 2.597 -5.647 42.099 1.00 62.69 595 GLY A O 1
ATOM 4390 N N . ASP A 1 596 ? 2.023 -7.402 40.821 1.00 79.56 596 ASP A N 1
ATOM 4391 C CA . ASP A 1 596 ? 1.466 -8.229 41.899 1.00 79.56 596 ASP A CA 1
ATOM 4392 C C . ASP A 1 596 ? 2.493 -9.319 42.282 1.00 79.56 596 ASP A C 1
ATOM 4394 O O . ASP A 1 596 ? 2.752 -10.211 41.475 1.00 79.56 596 ASP A O 1
ATOM 4398 N N . PRO A 1 597 ? 3.096 -9.271 43.485 1.00 68.44 597 PRO A N 1
ATOM 4399 C CA . PRO A 1 597 ? 4.123 -10.216 43.923 1.00 68.44 597 PRO A CA 1
ATOM 4400 C C . PRO A 1 597 ? 3.555 -11.586 44.317 1.00 68.44 597 PRO A C 1
ATOM 4402 O O . PRO A 1 597 ? 4.309 -12.491 44.672 1.00 68.44 597 PRO A O 1
ATOM 4405 N N . CYS A 1 598 ? 2.229 -11.717 44.313 1.00 72.06 598 CYS A N 1
ATOM 4406 C CA . CYS A 1 598 ? 1.519 -12.971 44.503 1.00 72.06 598 CYS A CA 1
ATOM 4407 C C . CYS A 1 598 ? 1.292 -13.723 43.205 1.00 72.06 598 CYS A C 1
ATOM 4409 O O . CYS A 1 598 ? 0.895 -14.889 43.233 1.00 72.06 598 CYS A O 1
ATOM 4411 N N . LEU A 1 599 ? 1.602 -13.082 42.082 1.00 50.84 599 LEU A N 1
ATOM 4412 C CA . LEU A 1 599 ? 1.916 -13.793 40.864 1.00 50.84 599 LEU A CA 1
ATOM 4413 C C . LEU A 1 599 ? 3.336 -14.355 41.022 1.00 50.84 599 LEU A C 1
ATOM 4415 O O . LEU A 1 599 ? 4.222 -13.640 41.499 1.00 50.84 599 LEU A O 1
ATOM 4419 N N . PRO A 1 600 ? 3.577 -15.630 40.684 1.00 47.31 600 PRO A N 1
ATOM 4420 C CA . PRO A 1 600 ? 4.915 -16.194 40.768 1.00 47.31 600 PRO A CA 1
ATOM 4421 C C . PRO A 1 600 ? 5.881 -15.330 39.950 1.00 47.31 600 PRO A C 1
ATOM 4423 O O . PRO A 1 600 ? 5.603 -15.022 38.789 1.00 47.31 600 PRO A O 1
ATOM 4426 N N . ALA A 1 601 ? 7.008 -14.930 40.554 1.00 50.19 601 ALA A N 1
ATOM 4427 C CA . ALA A 1 601 ? 8.095 -14.332 39.789 1.00 50.19 601 ALA A CA 1
ATOM 4428 C C . ALA A 1 601 ? 8.454 -15.309 38.656 1.00 50.19 601 ALA A C 1
ATOM 4430 O O . ALA A 1 601 ? 8.519 -16.517 38.915 1.00 50.19 601 ALA A O 1
ATOM 4431 N N . PRO A 1 602 ? 8.645 -14.834 37.411 1.00 51.59 602 PRO A N 1
ATOM 4432 C CA . PRO A 1 602 ? 8.969 -15.725 36.309 1.00 51.59 602 PRO A CA 1
ATOM 4433 C C . PRO A 1 602 ? 10.227 -16.514 36.694 1.00 51.59 602 PRO A C 1
ATOM 4435 O O . PRO A 1 602 ? 11.226 -15.909 37.096 1.00 51.59 602 PRO A O 1
ATOM 4438 N N . PRO A 1 603 ? 10.174 -17.855 36.674 1.00 62.47 603 PRO A N 1
ATOM 4439 C CA . PRO A 1 603 ? 11.239 -18.650 37.249 1.00 62.47 603 PRO A CA 1
ATOM 4440 C C . PRO A 1 603 ? 12.519 -18.488 36.419 1.00 62.47 603 PRO A C 1
ATOM 4442 O O . PRO A 1 603 ? 12.472 -18.415 35.188 1.00 62.47 603 PRO A O 1
ATOM 4445 N N . THR A 1 604 ? 13.675 -18.419 37.086 1.00 80.94 604 THR A N 1
ATOM 4446 C CA . THR A 1 604 ? 14.958 -18.207 36.402 1.00 80.94 604 THR A CA 1
ATOM 4447 C C . THR A 1 604 ? 15.315 -19.456 35.614 1.00 80.94 604 THR A C 1
ATOM 4449 O O . THR A 1 604 ? 15.505 -20.527 36.194 1.00 80.94 604 THR A O 1
ATOM 4452 N N . THR A 1 605 ? 15.431 -19.326 34.296 1.00 91.75 605 THR A N 1
ATOM 4453 C CA . THR A 1 605 ? 15.829 -20.426 33.417 1.00 91.75 605 THR A CA 1
ATOM 4454 C C . THR A 1 605 ? 17.268 -20.222 32.980 1.00 91.75 605 THR A C 1
ATOM 4456 O O . THR A 1 605 ? 17.584 -19.297 32.238 1.00 91.75 605 THR A O 1
ATOM 4459 N N . VAL A 1 606 ? 18.149 -21.098 33.457 1.00 94.62 606 VAL A N 1
ATOM 4460 C CA . VAL A 1 606 ? 19.568 -21.101 33.102 1.00 94.62 606 VAL A CA 1
ATOM 4461 C C . VAL A 1 606 ? 19.775 -22.046 31.930 1.00 94.62 606 VAL A C 1
ATOM 4463 O O . VAL A 1 606 ? 19.573 -23.250 32.075 1.00 94.62 606 VAL A O 1
ATOM 4466 N N . PHE A 1 607 ? 20.202 -21.510 30.796 1.00 96.00 607 PHE A N 1
ATOM 4467 C CA . PHE A 1 607 ? 20.651 -22.231 29.616 1.00 96.00 607 PHE A CA 1
ATOM 4468 C C . PHE A 1 607 ? 22.176 -22.360 29.642 1.00 96.00 607 PHE A C 1
ATOM 4470 O O . PHE A 1 607 ? 22.883 -21.374 29.841 1.00 96.00 607 PHE A O 1
ATOM 4477 N N . TYR A 1 608 ? 22.697 -23.562 29.424 1.00 96.75 608 TYR A N 1
ATOM 4478 C CA . TYR A 1 608 ? 24.130 -23.837 29.350 1.00 96.75 608 TYR A CA 1
ATOM 4479 C C . TYR A 1 608 ? 24.471 -24.498 28.016 1.00 96.75 608 TYR A C 1
ATOM 4481 O O . TYR A 1 608 ? 23.787 -25.428 27.581 1.00 96.75 608 TYR A O 1
ATOM 4489 N N . SER A 1 609 ? 25.515 -23.998 27.359 1.00 94.50 609 SER A N 1
ATOM 4490 C CA . SER A 1 609 ? 25.960 -24.506 26.062 1.00 94.50 609 SER A CA 1
ATOM 4491 C C . SER A 1 609 ? 26.546 -25.914 26.182 1.00 94.50 609 SER A C 1
ATOM 4493 O O . SER A 1 609 ? 27.396 -26.188 27.033 1.00 94.50 609 SER A O 1
ATOM 4495 N N . THR A 1 610 ? 26.157 -26.810 25.277 1.00 92.25 610 THR A N 1
ATOM 4496 C CA . THR A 1 610 ? 26.650 -28.193 25.249 1.00 92.25 610 THR A CA 1
ATOM 4497 C C . THR A 1 610 ? 27.991 -28.353 24.523 1.00 92.25 610 THR A C 1
ATOM 4499 O O . THR A 1 610 ? 28.429 -29.476 24.297 1.00 92.25 610 THR A O 1
ATOM 4502 N N . ASN A 1 611 ? 28.710 -27.265 24.219 1.00 87.50 611 ASN A N 1
ATOM 4503 C CA . ASN A 1 611 ? 30.013 -27.291 23.524 1.00 87.50 611 ASN A CA 1
ATOM 4504 C C . ASN A 1 611 ? 31.089 -28.156 24.210 1.00 87.50 611 ASN A C 1
ATOM 4506 O O . ASN A 1 611 ? 32.076 -28.546 23.589 1.00 87.50 611 ASN A O 1
ATOM 4510 N N . LYS A 1 612 ? 30.923 -28.459 25.504 1.00 83.06 612 LYS A N 1
ATOM 4511 C CA . LYS A 1 612 ? 31.825 -29.343 26.261 1.00 83.06 612 LYS A CA 1
ATOM 4512 C C . LYS A 1 612 ? 31.639 -30.842 25.961 1.00 83.06 612 LYS A C 1
ATOM 4514 O O . LYS A 1 612 ? 32.443 -31.630 26.449 1.00 83.06 612 LYS A O 1
ATOM 4519 N N . ASN A 1 613 ? 30.614 -31.228 25.190 1.00 86.69 613 ASN A N 1
ATOM 4520 C CA . ASN A 1 613 ? 30.284 -32.611 24.812 1.00 86.69 613 ASN A CA 1
ATOM 4521 C C . ASN A 1 613 ? 30.262 -33.603 25.992 1.00 86.69 613 ASN A C 1
ATOM 4523 O O . ASN A 1 613 ? 30.783 -34.715 25.906 1.00 86.69 613 ASN A O 1
ATOM 4527 N N . TRP A 1 614 ? 29.684 -33.200 27.124 1.00 91.31 614 TRP A N 1
ATOM 4528 C CA . TRP A 1 614 ? 29.502 -34.087 28.269 1.00 91.31 614 TRP A CA 1
ATOM 4529 C C . TRP A 1 614 ? 28.297 -35.003 28.064 1.00 91.31 614 TRP A C 1
ATOM 4531 O O . TRP A 1 614 ? 27.281 -34.599 27.506 1.00 91.31 614 TRP A O 1
ATOM 4541 N N . ALA A 1 615 ? 28.390 -36.231 28.579 1.00 84.50 615 ALA A N 1
ATOM 4542 C CA . ALA A 1 615 ? 27.283 -37.187 28.543 1.00 84.50 615 ALA A CA 1
ATOM 4543 C C . ALA A 1 615 ? 26.084 -36.752 29.413 1.00 84.50 615 ALA A C 1
ATOM 4545 O O . ALA A 1 615 ? 24.963 -37.194 29.184 1.00 84.50 615 ALA A O 1
ATOM 4546 N N . ALA A 1 616 ? 26.317 -35.888 30.406 1.00 89.81 616 ALA A N 1
ATOM 4547 C CA . ALA A 1 616 ? 25.292 -35.276 31.243 1.00 89.81 616 ALA A CA 1
ATOM 4548 C C . ALA A 1 616 ? 25.722 -33.860 31.649 1.00 89.81 616 ALA A C 1
ATOM 4550 O O . ALA A 1 616 ? 26.915 -33.570 31.717 1.00 89.81 616 ALA A O 1
ATOM 4551 N N . TYR A 1 617 ? 24.755 -32.993 31.951 1.00 96.50 617 TYR A N 1
ATOM 4552 C CA . TYR A 1 617 ? 24.993 -31.629 32.424 1.00 96.50 617 TYR A CA 1
ATOM 4553 C C . TYR A 1 617 ? 24.187 -31.382 33.695 1.00 96.50 617 TYR A C 1
ATOM 4555 O O . TYR A 1 617 ? 22.967 -31.541 33.708 1.00 96.50 617 TYR A O 1
ATOM 4563 N N . ASN A 1 618 ? 24.866 -30.981 34.765 1.00 96.56 618 ASN A N 1
ATOM 4564 C CA . ASN A 1 618 ? 24.251 -30.648 36.043 1.00 96.56 618 ASN A CA 1
ATOM 4565 C C . ASN A 1 618 ? 24.578 -29.204 36.414 1.00 96.56 618 ASN A C 1
ATOM 4567 O O . ASN A 1 618 ? 25.727 -28.781 36.294 1.00 96.56 618 ASN A O 1
ATOM 4571 N N . LEU A 1 619 ? 23.571 -28.479 36.897 1.00 97.12 619 LEU A N 1
ATOM 4572 C CA . LEU A 1 619 ? 23.697 -27.161 37.502 1.00 97.12 619 LEU A CA 1
ATOM 4573 C C . LEU A 1 619 ? 23.850 -27.342 39.013 1.00 97.12 619 LEU A C 1
ATOM 4575 O O . LEU A 1 619 ? 22.908 -27.721 39.708 1.00 97.12 619 LEU A O 1
ATOM 4579 N N . HIS A 1 620 ? 25.033 -27.055 39.535 1.00 96.44 620 HIS A N 1
ATOM 4580 C CA . HIS A 1 620 ? 25.276 -26.975 40.967 1.00 96.44 620 HIS A CA 1
ATOM 4581 C C . HIS A 1 620 ? 25.261 -25.503 41.361 1.00 96.44 620 HIS A C 1
ATOM 4583 O O . HIS A 1 620 ? 26.029 -24.717 40.814 1.00 96.44 620 HIS A O 1
ATOM 4589 N N . TYR A 1 621 ? 24.359 -25.101 42.255 1.00 96.12 621 TYR A N 1
ATOM 4590 C CA . TYR A 1 621 ? 24.139 -23.682 42.531 1.00 96.12 621 TYR A CA 1
ATOM 4591 C C . TYR A 1 621 ? 23.811 -23.377 43.990 1.00 96.12 621 TYR A C 1
ATOM 4593 O O . TYR A 1 621 ? 23.378 -24.255 44.733 1.00 96.12 621 TYR A O 1
ATOM 4601 N N . ALA A 1 622 ? 23.998 -22.117 44.377 1.00 93.25 622 ALA A N 1
ATOM 4602 C CA . ALA A 1 622 ? 23.502 -21.522 45.610 1.00 93.25 622 ALA A CA 1
ATOM 4603 C C . ALA A 1 622 ? 22.784 -20.208 45.267 1.00 93.25 622 ALA A C 1
ATOM 4605 O O . ALA A 1 622 ? 23.428 -19.306 44.721 1.00 93.25 622 ALA A O 1
ATOM 4606 N N . PRO A 1 623 ? 21.484 -20.055 45.576 1.00 91.19 623 PRO A N 1
ATOM 4607 C CA . PRO A 1 623 ? 20.835 -18.745 45.540 1.00 91.19 623 PRO A CA 1
ATOM 4608 C C . PRO A 1 623 ? 21.622 -17.730 46.380 1.00 91.19 623 PRO A C 1
ATOM 4610 O O . PRO A 1 623 ? 22.236 -18.110 47.378 1.00 91.19 623 PRO A O 1
ATOM 4613 N N . THR A 1 624 ? 21.622 -16.449 46.010 1.00 83.38 624 THR A N 1
ATOM 4614 C CA . THR A 1 624 ? 22.357 -15.410 46.754 1.00 83.38 624 THR A CA 1
ATOM 4615 C C . THR A 1 624 ? 21.960 -15.407 48.237 1.00 83.38 624 THR A C 1
ATOM 4617 O O . THR A 1 624 ? 20.802 -15.169 48.572 1.00 83.38 624 THR A O 1
ATOM 4620 N N . GLY A 1 625 ? 22.923 -15.679 49.128 1.00 77.94 625 GLY A N 1
ATOM 4621 C CA . GLY A 1 625 ? 22.702 -15.799 50.579 1.00 77.94 625 GLY A CA 1
ATOM 4622 C C . GLY A 1 625 ? 22.149 -17.154 51.054 1.00 77.94 625 GLY A C 1
ATOM 4623 O O . GLY A 1 625 ? 21.909 -17.321 52.247 1.00 77.94 625 GLY A O 1
ATOM 4624 N N . GLY A 1 626 ? 21.953 -18.113 50.146 1.00 81.44 626 GLY A N 1
ATOM 4625 C CA . GLY A 1 626 ? 21.487 -19.475 50.411 1.00 81.44 626 GLY A CA 1
ATOM 4626 C C . GLY A 1 626 ? 22.604 -20.525 50.420 1.00 81.44 626 GLY A C 1
ATOM 4627 O O . GLY A 1 626 ? 23.778 -20.231 50.191 1.00 81.44 626 GLY A O 1
ATOM 4628 N N . ALA A 1 627 ? 22.231 -21.777 50.697 1.00 88.56 627 ALA A N 1
ATOM 4629 C CA . ALA A 1 627 ? 23.151 -22.914 50.686 1.00 88.56 627 ALA A CA 1
ATOM 4630 C C . ALA A 1 627 ? 23.338 -23.486 49.270 1.00 88.56 627 ALA A C 1
ATOM 4632 O O . ALA A 1 627 ? 22.420 -23.445 48.449 1.00 88.56 627 ALA A O 1
ATOM 4633 N N . TRP A 1 628 ? 24.515 -24.063 49.005 1.00 94.06 628 TRP A N 1
ATOM 4634 C CA . TRP A 1 628 ? 24.765 -24.817 47.775 1.00 94.06 628 TRP A CA 1
ATOM 4635 C C . TRP A 1 628 ? 23.929 -26.097 47.736 1.00 94.06 628 TRP A C 1
ATOM 4637 O O . TRP A 1 628 ? 23.781 -26.790 48.743 1.00 94.06 628 TRP A O 1
ATOM 4647 N N . THR A 1 629 ? 23.431 -26.441 46.548 1.00 93.69 629 THR A N 1
ATOM 4648 C CA . THR A 1 629 ? 22.881 -27.774 46.253 1.00 93.69 629 THR A CA 1
ATOM 4649 C C . THR A 1 629 ? 23.892 -28.874 46.597 1.00 93.69 629 THR A C 1
ATOM 4651 O O . THR A 1 629 ? 25.088 -28.622 46.624 1.00 93.69 629 THR A O 1
ATOM 4654 N N . THR A 1 630 ? 23.467 -30.114 46.832 1.00 93.75 630 THR A N 1
ATOM 4655 C CA . THR A 1 630 ? 24.404 -31.238 47.022 1.00 93.75 630 THR A CA 1
ATOM 4656 C C . THR A 1 630 ? 25.044 -31.640 45.692 1.00 93.75 630 THR A C 1
ATOM 4658 O O . THR A 1 630 ? 24.360 -31.663 44.677 1.00 93.75 630 THR A O 1
ATOM 4661 N N . VAL A 1 631 ? 26.344 -31.961 45.665 1.00 90.56 631 VAL A N 1
ATOM 4662 C CA . VAL A 1 631 ? 27.052 -32.434 44.451 1.00 90.56 631 VAL A CA 1
ATOM 4663 C C . VAL A 1 631 ? 26.421 -33.749 43.954 1.00 90.56 631 VAL A C 1
ATOM 4665 O O . VAL A 1 631 ? 26.209 -34.635 44.785 1.00 90.56 631 VAL A O 1
ATOM 4668 N N . PRO A 1 632 ? 26.128 -33.913 42.644 1.00 89.06 632 PRO A N 1
ATOM 4669 C CA . PRO A 1 632 ? 26.538 -33.080 41.499 1.00 89.06 632 PRO A CA 1
ATOM 4670 C C . PRO A 1 632 ? 25.641 -31.875 41.161 1.00 89.06 632 PRO A C 1
ATOM 4672 O O . PRO A 1 632 ? 25.835 -31.235 40.137 1.00 89.06 632 PRO A O 1
ATOM 4675 N N . GLY A 1 633 ? 24.687 -31.503 42.002 1.00 93.19 633 GLY A N 1
ATOM 4676 C CA . GLY A 1 633 ? 23.702 -30.462 41.711 1.00 93.19 633 GLY A CA 1
ATOM 4677 C C . GLY A 1 633 ? 22.456 -31.042 41.050 1.00 93.19 633 GLY A C 1
ATOM 4678 O O . GLY A 1 633 ? 22.164 -32.230 41.181 1.00 93.19 633 GLY A O 1
ATOM 4679 N N . VAL A 1 634 ? 21.695 -30.200 40.356 1.00 93.12 634 VAL A N 1
ATOM 4680 C CA . VAL A 1 634 ? 20.461 -30.605 39.677 1.00 93.12 634 VAL A CA 1
ATOM 4681 C C . VAL A 1 634 ? 20.711 -30.866 38.196 1.00 93.12 634 VAL A C 1
ATOM 4683 O O . VAL A 1 634 ? 21.324 -30.053 37.507 1.00 93.12 634 VAL A O 1
ATOM 4686 N N . ALA A 1 635 ? 20.190 -31.979 37.683 1.00 92.56 635 ALA A N 1
ATOM 4687 C CA . ALA A 1 635 ? 20.286 -32.299 36.263 1.00 92.56 635 ALA A CA 1
ATOM 4688 C C . ALA A 1 635 ? 19.582 -31.237 35.403 1.00 92.56 635 ALA A C 1
ATOM 4690 O O . ALA A 1 635 ? 18.444 -30.832 35.698 1.00 92.56 635 ALA A O 1
ATOM 4691 N N . MET A 1 636 ? 20.274 -30.806 34.348 1.00 96.12 636 MET A N 1
ATOM 4692 C CA . MET A 1 636 ? 19.760 -29.941 33.290 1.00 96.12 636 MET A CA 1
ATOM 4693 C C . MET A 1 636 ? 19.231 -30.805 32.144 1.00 96.12 636 MET A C 1
ATOM 4695 O O . MET A 1 636 ? 19.773 -31.870 31.852 1.00 96.12 636 MET A O 1
ATOM 4699 N N . THR A 1 637 ? 18.166 -30.356 31.494 1.00 92.06 637 THR A N 1
ATOM 4700 C CA . THR A 1 637 ? 17.504 -31.084 30.403 1.00 92.06 637 THR A CA 1
ATOM 4701 C C . THR A 1 637 ? 17.773 -30.401 29.072 1.00 92.06 637 THR A C 1
ATOM 4703 O O . THR A 1 637 ? 17.991 -29.194 29.047 1.00 92.06 637 THR A O 1
ATOM 4706 N N . ALA A 1 638 ? 17.732 -31.134 27.958 1.00 86.88 638 ALA A N 1
ATOM 4707 C CA . ALA A 1 638 ? 17.842 -30.531 26.629 1.00 86.88 638 ALA A CA 1
ATOM 4708 C C . ALA A 1 638 ? 16.821 -29.389 26.457 1.00 86.88 638 ALA A C 1
ATOM 4710 O O . ALA A 1 638 ? 15.664 -29.519 26.860 1.00 86.88 638 ALA A O 1
ATOM 4711 N N . ALA A 1 639 ? 17.275 -28.260 25.914 1.00 82.38 639 ALA A N 1
ATOM 4712 C CA . ALA A 1 639 ? 16.447 -27.085 25.661 1.00 82.38 639 ALA A CA 1
ATOM 4713 C C . ALA A 1 639 ? 16.157 -26.935 24.164 1.00 82.38 639 ALA A C 1
ATOM 4715 O O . ALA A 1 639 ? 15.001 -26.886 23.761 1.00 82.38 639 ALA A O 1
ATOM 4716 N N . CYS A 1 640 ? 17.221 -26.908 23.366 1.00 85.81 640 CYS A N 1
ATOM 4717 C CA . CYS A 1 640 ? 17.244 -26.897 21.907 1.00 85.81 640 CYS A CA 1
ATOM 4718 C C . CYS A 1 640 ? 18.661 -27.281 21.456 1.00 85.81 640 CYS A C 1
ATOM 4720 O O . CYS A 1 640 ? 19.542 -27.523 22.288 1.00 85.81 640 CYS A O 1
ATOM 4722 N N . THR A 1 641 ? 18.902 -27.360 20.148 1.00 84.38 641 THR A N 1
ATOM 4723 C CA . THR A 1 641 ? 20.214 -27.734 19.607 1.00 84.38 641 THR A CA 1
ATOM 4724 C C . THR A 1 641 ? 21.328 -26.859 20.190 1.00 84.38 641 THR A C 1
ATOM 4726 O O . THR A 1 641 ? 21.302 -25.636 20.079 1.00 84.38 641 THR A O 1
ATOM 4729 N N . GLY A 1 642 ? 22.313 -27.497 20.829 1.00 88.00 642 GLY A N 1
ATOM 4730 C CA . GLY A 1 642 ? 23.462 -26.822 21.438 1.00 88.00 642 GLY A CA 1
ATOM 4731 C C . GLY A 1 642 ? 23.247 -26.293 22.861 1.00 88.00 642 GLY A C 1
ATOM 4732 O O . GLY A 1 642 ? 24.188 -25.746 23.436 1.00 88.00 642 GLY A O 1
ATOM 4733 N N . TRP A 1 643 ? 22.056 -26.457 23.451 1.00 93.19 643 TRP A N 1
ATOM 4734 C CA . TRP A 1 643 ? 21.728 -25.906 24.767 1.00 93.19 643 TRP A CA 1
ATOM 4735 C C . TRP A 1 643 ? 20.960 -26.892 25.647 1.00 93.19 643 TRP A C 1
ATOM 4737 O O . TRP A 1 643 ? 19.971 -27.505 25.243 1.00 93.19 643 TRP A O 1
ATOM 4747 N N . VAL A 1 644 ? 21.371 -26.984 26.907 1.00 94.50 644 VAL A N 1
ATOM 4748 C CA . VAL A 1 644 ? 20.568 -27.567 27.989 1.00 94.50 644 VAL A CA 1
ATOM 4749 C C . VAL A 1 644 ? 20.031 -26.449 28.868 1.00 94.50 644 VAL A C 1
ATOM 4751 O O . VAL A 1 644 ? 20.655 -25.399 28.973 1.00 94.50 644 VAL A O 1
ATOM 4754 N N . LYS A 1 645 ? 18.897 -26.658 29.533 1.00 96.31 645 LYS A N 1
ATOM 4755 C CA . LYS A 1 645 ? 18.327 -25.700 30.474 1.00 96.31 645 LYS A CA 1
ATOM 4756 C C . LYS A 1 645 ? 17.959 -26.319 31.807 1.00 96.31 645 LYS A C 1
ATOM 4758 O O . LYS A 1 645 ? 17.645 -27.506 31.912 1.00 96.31 645 LYS A O 1
ATOM 4763 N N . LYS A 1 646 ? 17.941 -25.473 32.829 1.00 95.69 646 LYS A N 1
ATOM 4764 C CA . LYS A 1 646 ? 17.270 -25.748 34.091 1.00 95.69 646 LYS A CA 1
ATOM 4765 C C . LYS A 1 646 ? 16.575 -24.498 34.587 1.00 95.69 646 LYS A C 1
ATOM 4767 O O . LYS A 1 646 ? 17.200 -23.457 34.760 1.00 95.69 646 LYS A O 1
ATOM 4772 N N . THR A 1 647 ? 15.291 -24.644 34.859 1.00 90.88 647 THR A N 1
ATOM 4773 C CA . THR A 1 647 ? 14.513 -23.638 35.564 1.00 90.88 647 THR A CA 1
ATOM 4774 C C . THR A 1 647 ? 14.648 -23.879 37.065 1.00 90.88 647 THR A C 1
ATOM 4776 O O . THR A 1 647 ? 14.414 -24.996 37.535 1.00 90.88 647 THR A O 1
ATOM 4779 N N . VAL A 1 648 ? 15.085 -22.859 37.800 1.00 83.19 648 VAL A N 1
ATOM 4780 C CA . VAL A 1 648 ? 15.297 -22.901 39.250 1.00 83.19 648 VAL A CA 1
ATOM 4781 C C . VAL A 1 648 ? 14.442 -21.841 39.931 1.00 83.19 648 VAL A C 1
ATOM 4783 O O . VAL A 1 648 ? 14.365 -20.698 39.480 1.00 83.19 648 VAL A O 1
ATOM 4786 N N . ASP A 1 649 ? 13.804 -22.228 41.031 1.00 79.38 649 ASP A N 1
ATOM 4787 C CA . ASP A 1 649 ? 13.113 -21.284 41.900 1.00 79.38 649 ASP A CA 1
ATOM 4788 C C . ASP A 1 649 ? 14.135 -20.660 42.854 1.00 79.38 649 ASP A C 1
ATOM 4790 O O . ASP A 1 649 ? 14.772 -21.348 43.657 1.00 79.38 649 ASP A O 1
ATOM 4794 N N . LEU A 1 650 ? 14.333 -19.353 42.713 1.00 75.25 650 LEU A N 1
ATOM 4795 C CA . LEU A 1 650 ? 15.218 -18.575 43.576 1.00 75.25 650 LEU A CA 1
ATOM 4796 C C . LEU A 1 650 ? 14.460 -17.944 44.753 1.00 75.25 650 LEU A C 1
ATOM 4798 O O . LEU A 1 650 ? 15.072 -17.282 45.594 1.00 75.25 650 LEU A O 1
ATOM 4802 N N . GLY A 1 651 ? 13.139 -18.135 44.830 1.00 73.44 651 GLY A N 1
ATOM 4803 C CA . GLY A 1 651 ? 12.257 -17.477 45.778 1.00 73.44 651 GLY A CA 1
ATOM 4804 C C . GLY A 1 651 ? 12.422 -15.964 45.698 1.00 73.44 651 GLY A C 1
ATOM 4805 O O . GLY A 1 651 ? 12.115 -15.326 44.696 1.00 73.44 651 GLY A O 1
ATOM 4806 N N . THR A 1 652 ? 12.945 -15.375 46.769 1.00 66.06 652 THR A N 1
ATOM 4807 C CA . THR A 1 652 ? 13.205 -13.936 46.847 1.00 66.06 652 THR A CA 1
ATOM 4808 C C . THR A 1 652 ? 14.624 -13.513 46.469 1.00 66.06 652 THR A C 1
ATOM 4810 O O . THR A 1 652 ? 14.925 -12.321 46.563 1.00 66.06 652 THR A O 1
ATOM 4813 N N . ALA A 1 653 ? 15.513 -14.454 46.139 1.00 67.00 653 ALA A N 1
ATOM 4814 C CA . ALA A 1 653 ? 16.903 -14.150 45.826 1.00 67.00 653 ALA A CA 1
ATOM 4815 C C . ALA A 1 653 ? 17.024 -13.479 44.450 1.00 67.00 653 ALA A C 1
ATOM 4817 O O . ALA A 1 653 ? 16.362 -13.856 43.487 1.00 67.00 653 ALA A O 1
ATOM 4818 N N . THR A 1 654 ? 17.905 -12.485 44.356 1.00 78.00 654 THR A N 1
ATOM 4819 C CA . THR A 1 654 ? 18.112 -11.671 43.145 1.00 78.00 654 THR A CA 1
ATOM 4820 C C . THR A 1 654 ? 19.131 -12.273 42.170 1.00 78.00 654 THR A C 1
ATOM 4822 O O . THR A 1 654 ? 19.519 -11.627 41.201 1.00 78.00 654 THR A O 1
ATOM 4825 N N . GLY A 1 655 ? 19.580 -13.505 42.424 1.00 83.50 655 GLY A N 1
ATOM 4826 C CA . GLY A 1 655 ? 20.546 -14.227 41.604 1.00 83.50 655 GLY A CA 1
ATOM 4827 C C . GLY A 1 655 ? 21.028 -15.516 42.272 1.00 83.50 655 GLY A C 1
ATOM 4828 O O . GLY A 1 655 ? 20.532 -15.908 43.334 1.00 83.50 655 GLY A O 1
ATOM 4829 N N . LEU A 1 656 ? 22.002 -16.173 41.648 1.00 92.62 656 LEU A N 1
ATOM 4830 C CA . LEU A 1 656 ? 22.648 -17.384 42.142 1.00 92.62 656 LEU A CA 1
ATOM 4831 C C . LEU A 1 656 ? 24.141 -17.412 41.788 1.00 92.62 656 LEU A C 1
ATOM 4833 O O . LEU A 1 656 ? 24.558 -16.928 40.736 1.00 92.62 656 LEU A O 1
ATOM 4837 N N . ALA A 1 657 ? 24.937 -18.044 42.647 1.00 95.00 657 ALA A N 1
ATOM 4838 C CA . ALA A 1 657 ? 26.245 -18.561 42.267 1.00 95.00 657 ALA A CA 1
ATOM 4839 C C . ALA A 1 657 ? 26.061 -19.959 41.659 1.00 95.00 657 ALA A C 1
ATOM 4841 O O . ALA A 1 657 ? 25.315 -20.768 42.210 1.00 95.00 657 ALA A O 1
ATOM 4842 N N . ALA A 1 658 ? 26.723 -20.252 40.542 1.00 96.12 658 ALA A N 1
ATOM 4843 C CA . ALA A 1 658 ? 26.536 -21.488 39.787 1.00 96.12 658 ALA A CA 1
ATOM 4844 C C . ALA A 1 658 ? 27.854 -22.083 39.282 1.00 96.12 658 ALA A C 1
ATOM 4846 O O . ALA A 1 658 ? 28.798 -21.368 38.946 1.00 96.12 658 ALA A O 1
ATOM 4847 N N . THR A 1 659 ? 27.892 -23.404 39.169 1.00 95.50 659 THR A N 1
ATOM 4848 C CA . THR A 1 659 ? 28.894 -24.172 38.427 1.00 95.50 659 THR A CA 1
ATOM 4849 C C . THR A 1 659 ? 28.206 -25.299 37.668 1.00 95.50 659 THR A C 1
ATOM 4851 O O . THR A 1 659 ? 27.101 -25.724 38.019 1.00 95.50 659 THR A O 1
ATOM 4854 N N . PHE A 1 660 ? 28.859 -25.786 36.616 1.00 97.62 660 PHE A N 1
ATOM 4855 C CA . PHE A 1 660 ? 28.326 -26.853 35.773 1.00 97.62 660 PHE A CA 1
ATOM 4856 C C . PHE A 1 660 ? 29.242 -28.068 35.838 1.00 97.62 660 PHE A C 1
ATOM 4858 O O . PHE A 1 660 ? 30.459 -27.923 35.933 1.00 97.62 660 PHE A O 1
ATOM 4865 N N . ASN A 1 661 ? 28.691 -29.277 35.821 1.00 95.25 661 ASN A N 1
ATOM 4866 C CA . ASN A 1 661 ? 29.503 -30.496 35.842 1.00 95.25 661 ASN A CA 1
ATOM 4867 C C . ASN A 1 661 ? 28.826 -31.670 35.136 1.00 95.25 661 ASN A C 1
ATOM 4869 O O . ASN A 1 661 ? 27.610 -31.684 34.939 1.00 95.25 661 ASN A O 1
ATOM 4873 N N . ASN A 1 662 ? 29.623 -32.686 34.809 1.00 93.31 662 ASN A N 1
ATOM 4874 C CA . ASN A 1 662 ? 29.158 -33.878 34.101 1.00 93.31 662 ASN A CA 1
ATOM 4875 C C . ASN A 1 662 ? 28.585 -34.991 34.993 1.00 93.31 662 ASN A C 1
ATOM 4877 O O . ASN A 1 662 ? 28.285 -36.074 34.501 1.00 93.31 662 ASN A O 1
ATOM 4881 N N . GLY A 1 663 ? 28.462 -34.767 36.304 1.00 88.62 663 GLY A N 1
ATOM 4882 C CA . GLY A 1 663 ? 28.003 -35.782 37.255 1.00 88.62 663 GLY A CA 1
ATOM 4883 C C . GLY A 1 663 ? 29.060 -36.816 37.662 1.00 88.62 663 GLY A C 1
ATOM 4884 O O . GLY A 1 663 ? 28.806 -37.600 38.571 1.00 88.62 663 GLY A O 1
ATOM 4885 N N . SER A 1 664 ? 30.252 -36.801 37.055 1.00 86.94 664 SER A N 1
ATOM 4886 C CA . SER A 1 664 ? 31.338 -37.760 37.314 1.00 86.94 664 SER A CA 1
ATOM 4887 C C . SER A 1 664 ? 32.682 -37.086 37.633 1.00 86.94 664 SER A C 1
ATOM 4889 O O . SER A 1 664 ? 33.743 -37.649 37.373 1.00 86.94 664 SER A O 1
ATOM 4891 N N . GLY A 1 665 ? 32.648 -35.873 38.197 1.00 82.12 665 GLY A N 1
ATOM 4892 C CA . GLY A 1 665 ? 33.826 -35.187 38.744 1.00 82.12 665 GLY A CA 1
ATOM 4893 C C . GLY A 1 665 ? 34.536 -34.199 37.810 1.00 82.12 665 GLY A C 1
ATOM 4894 O O . GLY A 1 665 ? 35.526 -33.602 38.227 1.00 82.12 665 GLY A O 1
ATOM 4895 N N . THR A 1 666 ? 34.047 -33.970 36.587 1.00 91.44 666 THR A N 1
ATOM 4896 C CA . THR A 1 666 ? 34.549 -32.902 35.703 1.00 91.44 666 THR A CA 1
ATOM 4897 C C . THR A 1 666 ? 33.693 -31.650 35.852 1.00 91.44 666 THR A C 1
ATOM 4899 O O . THR A 1 666 ? 32.473 -31.725 35.716 1.00 91.44 666 THR A O 1
ATOM 4902 N N . TRP A 1 667 ? 34.333 -30.506 36.101 1.00 93.69 667 TRP A N 1
ATOM 4903 C CA . TRP A 1 667 ? 33.662 -29.247 36.426 1.00 93.69 667 TRP A CA 1
ATOM 4904 C C . TRP A 1 667 ? 34.024 -28.125 35.457 1.00 93.69 667 TRP A C 1
ATOM 4906 O O . TRP A 1 667 ? 35.181 -27.957 35.082 1.00 93.69 667 TRP A O 1
ATOM 4916 N N . ASP A 1 668 ? 33.031 -27.302 35.147 1.00 94.25 668 ASP A N 1
ATOM 4917 C CA . ASP A 1 668 ? 33.185 -25.926 34.707 1.00 94.25 668 ASP A CA 1
ATOM 4918 C C . ASP A 1 668 ? 32.795 -25.012 35.874 1.00 94.25 668 ASP A C 1
ATOM 4920 O O . ASP A 1 668 ? 31.622 -24.722 36.131 1.00 94.25 668 ASP A O 1
ATOM 4924 N N . ASN A 1 669 ? 33.813 -24.598 36.621 1.00 88.81 669 ASN A N 1
ATOM 4925 C CA . ASN A 1 669 ? 33.689 -23.692 37.755 1.00 88.81 669 ASN A CA 1
ATOM 4926 C C . ASN A 1 669 ? 34.263 -22.298 37.452 1.00 88.81 669 ASN A C 1
ATOM 4928 O O . ASN A 1 669 ? 34.660 -21.580 38.375 1.00 88.81 669 ASN A O 1
ATOM 4932 N N . ASN A 1 670 ? 34.325 -21.924 36.165 1.00 89.56 670 ASN A N 1
ATOM 4933 C CA . ASN A 1 670 ? 34.846 -20.635 35.704 1.00 89.56 670 ASN A CA 1
ATOM 4934 C C . ASN A 1 670 ? 36.245 -20.317 36.275 1.00 89.56 670 ASN A C 1
ATOM 4936 O O . ASN A 1 670 ? 36.481 -19.241 36.831 1.00 89.56 670 ASN A O 1
ATOM 4940 N N . SER A 1 671 ? 37.164 -21.285 36.212 1.00 87.69 671 SER A N 1
ATOM 4941 C CA . SER A 1 671 ? 38.514 -21.177 36.790 1.00 87.69 671 SER A CA 1
ATOM 4942 C C . SER A 1 671 ? 38.502 -20.863 38.296 1.00 87.69 671 SER A C 1
ATOM 4944 O O . SER A 1 671 ? 39.183 -19.947 38.753 1.00 87.69 671 SER A O 1
ATOM 4946 N N . ASN A 1 672 ? 37.718 -21.627 39.066 1.00 84.88 672 ASN A N 1
ATOM 4947 C CA . ASN A 1 672 ? 37.489 -21.486 40.516 1.00 84.88 672 ASN A CA 1
ATOM 4948 C C . ASN A 1 672 ? 36.781 -20.194 40.972 1.00 84.88 672 ASN A C 1
ATOM 4950 O O . ASN A 1 672 ? 36.760 -19.907 42.169 1.00 84.88 672 ASN A O 1
ATOM 4954 N N . ARG A 1 673 ? 36.189 -19.413 40.059 1.00 83.44 673 ARG A N 1
ATOM 4955 C CA . ARG A 1 673 ? 35.452 -18.184 40.411 1.00 83.44 673 ARG A CA 1
ATOM 4956 C C . ARG A 1 673 ? 33.950 -18.389 40.599 1.00 83.44 673 ARG A C 1
ATOM 4958 O O . ARG A 1 673 ? 33.307 -17.532 41.195 1.00 83.44 673 ARG A O 1
ATOM 4965 N N . ASN A 1 674 ? 33.406 -19.505 40.110 1.00 92.56 674 ASN A N 1
ATOM 4966 C CA . ASN A 1 674 ? 31.971 -19.720 39.900 1.00 92.56 674 ASN A CA 1
ATOM 4967 C C . ASN A 1 674 ? 31.355 -18.685 38.932 1.00 92.56 674 ASN A C 1
ATOM 4969 O O . ASN A 1 674 ? 31.953 -17.663 38.585 1.00 92.56 674 ASN A O 1
ATOM 4973 N N . TYR A 1 675 ? 30.155 -18.973 38.444 1.00 94.12 675 TYR A N 1
ATOM 4974 C CA . TYR A 1 675 ? 29.353 -18.044 37.654 1.00 94.12 675 TYR A CA 1
ATOM 4975 C C . TYR A 1 675 ? 28.406 -17.276 38.574 1.00 94.12 675 TYR A C 1
ATOM 4977 O O . TYR A 1 675 ? 27.728 -17.888 39.394 1.00 94.12 675 TYR A O 1
ATOM 4985 N N . ALA A 1 676 ? 28.344 -15.953 38.433 1.00 90.69 676 ALA A N 1
ATOM 4986 C CA . ALA A 1 676 ? 27.322 -15.127 39.069 1.00 90.69 676 ALA A CA 1
ATOM 4987 C C . ALA A 1 676 ? 26.197 -14.885 38.057 1.00 90.69 676 ALA A C 1
ATOM 4989 O O . ALA A 1 676 ? 26.424 -14.255 37.025 1.00 90.69 676 ALA A O 1
ATOM 4990 N N . LEU A 1 677 ? 25.009 -15.423 38.328 1.00 92.62 677 LEU A N 1
ATOM 4991 C CA . LEU A 1 677 ? 23.853 -15.364 37.433 1.00 92.62 677 LEU A CA 1
ATOM 4992 C C . LEU A 1 677 ? 22.736 -14.533 38.085 1.00 92.62 677 LEU A C 1
ATOM 4994 O O . LEU A 1 677 ? 22.493 -14.667 39.283 1.00 92.62 677 LEU A O 1
ATOM 4998 N N . GLY A 1 678 ? 22.071 -13.674 37.307 1.00 80.94 678 GLY A N 1
ATOM 4999 C CA . GLY A 1 678 ? 20.911 -12.876 37.737 1.00 80.94 678 GLY A CA 1
ATOM 5000 C C . GLY A 1 678 ? 19.584 -13.654 37.717 1.00 80.94 678 GLY A C 1
ATOM 5001 O O . GLY A 1 678 ? 19.557 -14.860 37.961 1.00 80.94 678 GLY A O 1
ATOM 5002 N N . THR A 1 679 ? 18.480 -12.975 37.395 1.00 81.31 679 THR A N 1
ATOM 5003 C CA . THR A 1 679 ? 17.133 -13.564 37.248 1.00 81.31 679 THR A CA 1
ATOM 5004 C C . THR A 1 679 ? 16.633 -13.528 35.794 1.00 81.31 679 THR A C 1
ATOM 5006 O O . THR A 1 679 ? 17.182 -12.803 34.966 1.00 81.31 679 THR A O 1
ATOM 5009 N N . GLY A 1 680 ? 15.597 -14.313 35.465 1.00 82.19 680 GLY A N 1
ATOM 5010 C CA . GLY A 1 680 ? 15.036 -14.414 34.105 1.00 82.19 680 GLY A CA 1
ATOM 5011 C C . GLY A 1 680 ? 15.678 -15.520 33.255 1.00 82.19 680 GLY A C 1
ATOM 5012 O O . GLY A 1 680 ? 16.148 -16.522 33.795 1.00 82.19 680 GLY A O 1
ATOM 5013 N N . ASN A 1 681 ? 15.689 -15.370 31.927 1.00 86.94 681 ASN A N 1
ATOM 5014 C CA . ASN A 1 681 ? 16.360 -16.321 31.034 1.00 86.94 681 ASN A CA 1
ATOM 5015 C C . ASN A 1 681 ? 17.837 -15.943 30.893 1.00 86.94 681 ASN A C 1
ATOM 5017 O O . ASN A 1 681 ? 18.155 -14.848 30.430 1.00 86.94 681 ASN A O 1
ATOM 5021 N N . ILE A 1 682 ? 18.732 -16.837 31.309 1.00 91.88 682 ILE A N 1
ATOM 5022 C CA . ILE A 1 682 ? 20.174 -16.584 31.379 1.00 91.88 682 ILE A CA 1
ATOM 5023 C C . ILE A 1 682 ? 20.920 -17.638 30.586 1.00 91.88 682 ILE A C 1
ATOM 5025 O O . ILE A 1 682 ? 20.710 -18.826 30.793 1.00 91.88 682 ILE A O 1
ATOM 5029 N N . THR A 1 683 ? 21.837 -17.213 29.727 1.00 93.50 683 THR A N 1
ATOM 5030 C CA . THR A 1 683 ? 22.674 -18.103 28.919 1.00 93.50 683 THR A CA 1
ATOM 5031 C C . THR A 1 683 ? 24.098 -18.122 29.447 1.00 93.50 683 THR A C 1
ATOM 5033 O O . THR A 1 683 ? 24.674 -17.068 29.704 1.00 93.50 683 THR A O 1
ATOM 5036 N N . VAL A 1 684 ? 24.708 -19.299 29.536 1.00 93.56 684 VAL A N 1
ATOM 5037 C CA . VAL A 1 684 ? 26.131 -19.463 29.835 1.00 93.56 684 VAL A CA 1
ATOM 5038 C C . VAL A 1 684 ? 26.788 -20.261 28.712 1.00 93.56 684 VAL A C 1
ATOM 5040 O O . VAL A 1 684 ? 26.448 -21.422 28.478 1.00 93.56 684 VAL A O 1
ATOM 5043 N N . LYS A 1 685 ? 27.732 -19.637 28.003 1.00 93.44 685 LYS A N 1
ATOM 5044 C CA . LYS A 1 685 ? 28.463 -20.249 26.886 1.00 93.44 685 LYS A CA 1
ATOM 5045 C C . LYS A 1 685 ? 29.926 -19.846 26.931 1.00 93.44 685 LYS A C 1
ATOM 5047 O O . LYS A 1 685 ? 30.243 -18.665 27.002 1.00 93.44 685 LYS A O 1
ATOM 5052 N N . ASP A 1 686 ? 30.804 -20.846 26.912 1.00 86.50 686 ASP A N 1
ATOM 5053 C CA . ASP A 1 686 ? 32.260 -20.673 26.828 1.00 86.50 686 ASP A CA 1
ATOM 5054 C C . ASP A 1 686 ? 32.841 -19.694 27.873 1.00 86.50 686 ASP A C 1
ATOM 5056 O O . ASP A 1 686 ? 33.764 -18.935 27.598 1.00 86.50 686 ASP A O 1
ATOM 5060 N N . GLY A 1 687 ? 32.303 -19.718 29.099 1.00 82.38 687 GLY A N 1
ATOM 5061 C CA . GLY A 1 687 ? 32.742 -18.844 30.194 1.00 82.38 687 GLY A CA 1
ATOM 5062 C C . GLY A 1 687 ? 32.029 -17.489 30.279 1.00 82.38 687 GLY A C 1
ATOM 5063 O O . GLY A 1 687 ? 32.270 -16.744 31.228 1.00 82.38 687 GLY A O 1
ATOM 5064 N N . VAL A 1 688 ? 31.143 -17.171 29.332 1.00 83.75 688 VAL A N 1
ATOM 5065 C CA . VAL A 1 688 ? 30.431 -15.888 29.245 1.00 83.75 688 VAL A CA 1
ATOM 5066 C C . VAL A 1 688 ? 28.978 -16.043 29.692 1.00 83.75 688 VAL A C 1
ATOM 5068 O O . VAL A 1 688 ? 28.305 -16.996 29.300 1.00 83.75 688 VAL A O 1
ATOM 5071 N N . VAL A 1 689 ? 28.498 -15.093 30.501 1.00 91.38 689 VAL A N 1
ATOM 5072 C CA . VAL A 1 689 ? 27.099 -14.993 30.949 1.00 91.38 689 VAL A CA 1
ATOM 5073 C C . VAL A 1 689 ? 26.367 -13.959 30.089 1.00 91.38 689 VAL A C 1
ATOM 5075 O O . VAL A 1 689 ? 26.848 -12.841 29.933 1.00 91.38 689 VAL A O 1
ATOM 5078 N N . GLY A 1 690 ? 25.206 -14.329 29.556 1.00 77.75 690 GLY A N 1
ATOM 5079 C CA . GLY A 1 690 ? 24.299 -13.476 28.782 1.00 77.75 690 GLY A CA 1
ATOM 5080 C C . GLY A 1 690 ? 22.838 -13.671 29.203 1.00 77.75 690 GLY A C 1
ATOM 5081 O O . GLY A 1 690 ? 22.555 -14.414 30.143 1.00 77.75 690 GLY A O 1
ATOM 5082 N N . SER A 1 691 ? 21.908 -13.013 28.514 1.00 79.12 691 SER A N 1
ATOM 5083 C CA . SER A 1 691 ? 20.468 -13.019 28.825 1.00 79.12 691 SER A CA 1
ATOM 5084 C C . SER A 1 691 ? 19.618 -13.298 27.581 1.00 79.12 691 SER A C 1
ATOM 5086 O O . SER A 1 691 ? 19.951 -12.800 26.509 1.00 79.12 691 SER A O 1
ATOM 5088 N N . GLY A 1 692 ? 18.507 -14.025 27.733 1.00 74.00 692 GLY A N 1
ATOM 5089 C CA . GLY A 1 692 ? 17.568 -14.393 26.660 1.00 74.00 692 GLY A CA 1
ATOM 5090 C C . GLY A 1 692 ? 17.283 -15.900 26.600 1.00 74.00 692 GLY A C 1
ATOM 5091 O O . GLY A 1 692 ? 17.981 -16.686 27.240 1.00 74.00 692 GLY A O 1
ATOM 5092 N N . ASP A 1 693 ? 16.241 -16.306 25.864 1.00 83.06 693 ASP A N 1
ATOM 5093 C CA . ASP A 1 693 ? 16.031 -17.717 25.497 1.00 83.06 693 ASP A CA 1
ATOM 5094 C C . ASP A 1 693 ? 16.813 -18.005 24.202 1.00 83.06 693 ASP A C 1
ATOM 5096 O O . ASP A 1 693 ? 16.525 -17.377 23.182 1.00 83.06 693 ASP A O 1
ATOM 5100 N N . PRO A 1 694 ? 17.822 -18.893 24.210 1.00 81.25 694 PRO A N 1
ATOM 5101 C CA . PRO A 1 694 ? 18.571 -19.242 23.009 1.00 81.25 694 PRO A CA 1
ATOM 5102 C C . PRO A 1 694 ? 17.801 -20.192 22.076 1.00 81.25 694 PRO A C 1
ATOM 5104 O O . PRO A 1 694 ? 18.345 -20.588 21.045 1.00 81.25 694 PRO A O 1
ATOM 5107 N N . CYS A 1 695 ? 16.580 -20.596 22.439 1.00 76.81 695 CYS A N 1
ATOM 5108 C CA . CYS A 1 695 ? 15.763 -21.532 21.684 1.00 76.81 695 CYS A CA 1
ATOM 5109 C C . CYS A 1 695 ? 14.640 -20.820 20.904 1.00 76.81 695 CYS A C 1
ATOM 5111 O O . CYS A 1 695 ? 13.938 -19.983 21.471 1.00 76.81 695 CYS A O 1
ATOM 5113 N N . PRO A 1 696 ? 14.427 -21.157 19.619 1.00 53.75 696 PRO A N 1
ATOM 5114 C CA . PRO A 1 696 ? 13.330 -20.603 18.823 1.00 53.75 696 PRO A CA 1
ATOM 5115 C C . PRO A 1 696 ? 11.952 -21.069 19.334 1.00 53.75 696 PRO A C 1
ATOM 5117 O O . PRO A 1 696 ? 11.822 -22.162 19.893 1.00 53.75 696 PRO A O 1
ATOM 5120 N N . ALA A 1 697 ? 10.922 -20.232 19.156 1.00 38.75 697 ALA A N 1
ATOM 5121 C CA . ALA A 1 697 ? 9.563 -20.497 19.637 1.00 38.75 697 ALA A CA 1
ATOM 5122 C C . ALA A 1 697 ? 8.914 -21.704 18.916 1.00 38.75 697 ALA A C 1
ATOM 5124 O O . ALA A 1 697 ? 9.109 -21.860 17.711 1.00 38.75 697 ALA A O 1
ATOM 5125 N N . PRO A 1 698 ? 8.146 -22.561 19.621 1.00 34.25 698 PRO A N 1
ATOM 5126 C CA . PRO A 1 698 ? 7.589 -23.780 19.038 1.00 34.25 698 PRO A CA 1
ATOM 5127 C C . PRO A 1 698 ? 6.262 -23.544 18.295 1.00 34.25 698 PRO A C 1
ATOM 5129 O O . PRO A 1 698 ? 5.384 -22.833 18.782 1.00 34.25 698 PRO A O 1
ATOM 5132 N N . THR A 1 699 ? 6.079 -24.227 17.163 1.00 32.22 699 THR A N 1
ATOM 5133 C CA . THR A 1 699 ? 4.813 -24.331 16.410 1.00 32.22 699 THR A CA 1
ATOM 5134 C C . THR A 1 699 ? 3.856 -25.340 17.082 1.00 32.22 699 THR A C 1
ATOM 5136 O O . THR A 1 699 ? 4.324 -26.404 17.502 1.00 32.22 699 THR A O 1
ATOM 5139 N N . PRO A 1 700 ? 2.532 -25.091 17.200 1.00 28.67 700 PRO A N 1
ATOM 5140 C CA . PRO A 1 700 ? 1.610 -26.037 17.841 1.00 28.67 700 PRO A CA 1
ATOM 5141 C C . PRO A 1 700 ? 1.386 -27.306 17.001 1.00 28.67 700 PRO A C 1
ATOM 5143 O O . PRO A 1 700 ? 1.100 -27.233 15.810 1.00 28.67 700 PRO A O 1
ATOM 5146 N N . THR A 1 701 ? 1.457 -28.478 17.640 1.00 28.41 701 THR A N 1
ATOM 5147 C CA . THR A 1 701 ? 1.147 -29.797 17.056 1.00 28.41 701 THR A CA 1
ATOM 5148 C C . THR A 1 701 ? -0.273 -30.240 17.437 1.00 28.41 701 THR A C 1
ATOM 5150 O O . THR A 1 701 ? -0.656 -30.171 18.606 1.00 28.41 701 THR A O 1
ATOM 5153 N N . ALA A 1 702 ? -1.054 -30.715 16.462 1.00 27.75 702 ALA A N 1
ATOM 5154 C CA . ALA A 1 702 ? -2.431 -31.178 16.643 1.00 27.75 702 ALA A CA 1
ATOM 5155 C C . ALA A 1 702 ? -2.524 -32.463 17.494 1.00 27.75 702 ALA A C 1
ATOM 5157 O O . ALA A 1 702 ? -1.765 -33.411 17.299 1.00 27.75 702 ALA A O 1
ATOM 5158 N N . THR A 1 703 ? -3.494 -32.513 18.415 1.00 23.67 703 THR A N 1
ATOM 5159 C CA . THR A 1 703 ? -3.889 -33.732 19.145 1.00 23.67 703 THR A CA 1
ATOM 5160 C C . THR A 1 703 ? -5.272 -34.193 18.680 1.00 23.67 703 THR A C 1
ATOM 5162 O O . THR A 1 703 ? -6.190 -33.389 18.545 1.00 23.67 703 THR A O 1
ATOM 5165 N N . ALA A 1 704 ? -5.397 -35.500 18.439 1.00 37.38 704 ALA A N 1
ATOM 5166 C CA . ALA A 1 704 ? -6.548 -36.193 17.865 1.00 37.38 704 ALA A CA 1
ATOM 5167 C C . ALA A 1 704 ? -7.820 -36.196 18.743 1.00 37.38 704 ALA A C 1
ATOM 5169 O O . ALA A 1 704 ? -7.756 -36.255 19.971 1.00 37.38 704 ALA A O 1
ATOM 5170 N N . THR A 1 705 ? -8.997 -36.235 18.110 1.00 24.33 705 THR A N 1
ATOM 5171 C CA . THR A 1 705 ? -10.260 -36.730 18.706 1.00 24.33 705 THR A CA 1
ATOM 5172 C C . THR A 1 705 ? -11.168 -37.318 17.599 1.00 24.33 705 THR A C 1
ATOM 5174 O O . THR A 1 705 ? -10.841 -37.169 16.424 1.00 24.33 705 THR A O 1
ATOM 5177 N N . PRO A 1 706 ? -12.206 -38.118 17.918 1.00 24.77 706 PRO A N 1
ATOM 5178 C CA . PRO A 1 706 ? -12.348 -39.490 17.451 1.00 24.77 706 PRO A CA 1
ATOM 5179 C C . PRO A 1 706 ? -13.369 -39.668 16.315 1.00 24.77 706 PRO A C 1
ATOM 5181 O O . PRO A 1 706 ? -14.228 -38.831 16.055 1.00 24.77 706 PRO A O 1
ATOM 5184 N N . THR A 1 707 ? -13.270 -40.837 15.690 1.00 33.97 707 THR A N 1
ATOM 5185 C CA . THR A 1 707 ? -14.071 -41.390 14.596 1.00 33.97 707 THR A CA 1
ATOM 5186 C C . THR A 1 707 ? -15.587 -41.197 14.737 1.00 33.97 707 THR A C 1
ATOM 5188 O O . THR A 1 707 ? -16.187 -41.669 15.704 1.00 33.97 707 THR A O 1
ATOM 5191 N N . VAL A 1 708 ? -16.224 -40.642 13.696 1.00 21.45 708 VAL A N 1
ATOM 5192 C CA . VAL A 1 708 ? -17.655 -40.840 13.409 1.00 21.45 708 VAL A CA 1
ATOM 5193 C C . VAL A 1 708 ? -17.821 -41.251 11.940 1.00 21.45 708 VAL A C 1
ATOM 5195 O O . VAL A 1 708 ? -17.395 -40.554 11.026 1.00 21.45 708 VAL A O 1
ATOM 5198 N N . THR A 1 709 ? -18.400 -42.432 11.737 1.00 24.25 709 THR A N 1
ATOM 5199 C CA . THR A 1 709 ? -18.706 -43.086 10.450 1.00 24.25 709 THR A CA 1
ATOM 5200 C C . THR A 1 709 ? -19.974 -42.465 9.815 1.00 24.25 709 THR A C 1
ATOM 5202 O O . THR A 1 709 ? -20.825 -41.965 10.552 1.00 24.25 709 THR A O 1
ATOM 5205 N N . PRO A 1 710 ? -20.118 -42.441 8.472 1.00 30.39 710 PRO A N 1
ATOM 5206 C CA . PRO A 1 710 ? -20.780 -41.358 7.744 1.00 30.39 710 PRO A CA 1
ATOM 5207 C C . PRO A 1 710 ? -22.272 -41.597 7.491 1.00 30.39 710 PRO A C 1
ATOM 5209 O O . PRO A 1 710 ? -22.747 -42.730 7.419 1.00 30.39 710 PRO A O 1
ATOM 5212 N N . THR A 1 711 ? -23.015 -40.522 7.227 1.00 22.78 711 THR A N 1
ATOM 5213 C CA . THR A 1 711 ? -24.236 -40.598 6.414 1.00 22.78 711 THR A CA 1
ATOM 5214 C C . THR A 1 711 ? -24.312 -39.369 5.516 1.00 22.78 711 THR A C 1
ATOM 5216 O O . THR A 1 711 ? -24.339 -38.233 5.978 1.00 22.78 711 THR A O 1
ATOM 5219 N N . ALA A 1 712 ? -24.262 -39.636 4.214 1.00 33.19 712 ALA A N 1
ATOM 5220 C CA . ALA A 1 712 ? -24.224 -38.671 3.132 1.00 33.19 712 ALA A CA 1
ATOM 5221 C C . ALA A 1 712 ? -25.478 -37.788 3.080 1.00 33.19 712 ALA A C 1
ATOM 5223 O O . ALA A 1 712 ? -26.586 -38.301 3.197 1.00 33.19 712 ALA A O 1
ATOM 5224 N N . THR A 1 713 ? -25.301 -36.495 2.798 1.00 24.88 713 THR A N 1
ATOM 5225 C CA . THR A 1 713 ? -26.011 -35.757 1.735 1.00 24.88 713 THR A CA 1
ATOM 5226 C C . THR A 1 713 ? -25.212 -34.481 1.451 1.00 24.88 713 THR A C 1
ATOM 5228 O O . THR A 1 713 ? -25.106 -33.603 2.303 1.00 24.88 713 THR A O 1
ATOM 5231 N N . ALA A 1 714 ? -24.591 -34.416 0.274 1.00 26.00 714 ALA A N 1
ATOM 5232 C CA . ALA A 1 714 ? -23.765 -33.298 -0.161 1.00 26.00 714 ALA A CA 1
ATOM 5233 C C . ALA A 1 714 ? -24.618 -32.051 -0.437 1.00 26.00 714 ALA A C 1
ATOM 5235 O O . ALA A 1 714 ? -25.599 -32.117 -1.174 1.00 26.00 714 ALA A O 1
ATOM 5236 N N . THR A 1 715 ? -24.200 -30.908 0.106 1.00 22.19 715 THR A N 1
ATOM 5237 C CA . THR A 1 715 ? -24.484 -29.592 -0.477 1.00 22.19 715 THR A CA 1
ATOM 5238 C C . THR A 1 715 ? -23.128 -28.937 -0.695 1.00 22.19 715 THR A C 1
ATOM 5240 O O . THR A 1 715 ? -22.388 -28.725 0.261 1.00 22.19 715 THR A O 1
ATOM 5243 N N . ALA A 1 716 ? -22.768 -28.731 -1.960 1.00 28.95 716 ALA A N 1
ATOM 5244 C CA . ALA A 1 716 ? -21.496 -28.153 -2.362 1.00 28.95 716 ALA A CA 1
ATOM 5245 C C . ALA A 1 716 ? -21.403 -26.697 -1.882 1.00 28.95 716 ALA A C 1
ATOM 5247 O O . ALA A 1 716 ? -22.176 -25.847 -2.320 1.00 28.95 716 ALA A O 1
ATOM 5248 N N . THR A 1 717 ? -20.457 -26.415 -0.991 1.00 22.34 717 THR A N 1
ATOM 5249 C CA . THR A 1 717 ? -19.914 -25.070 -0.791 1.00 22.34 717 THR A CA 1
ATOM 5250 C C . THR A 1 717 ? -18.687 -24.933 -1.678 1.00 22.34 717 THR A C 1
ATOM 5252 O O . THR A 1 717 ? -17.757 -25.731 -1.596 1.00 22.34 717 THR A O 1
ATOM 5255 N N . THR A 1 718 ? -18.762 -23.954 -2.568 1.00 24.62 718 THR A N 1
ATOM 5256 C CA . THR A 1 718 ? -17.796 -23.578 -3.598 1.00 24.62 718 THR A CA 1
ATOM 5257 C C . THR A 1 718 ? -16.369 -23.484 -3.065 1.00 24.62 718 THR A C 1
ATOM 5259 O O . THR A 1 718 ? -16.102 -22.748 -2.115 1.00 24.62 718 THR A O 1
ATOM 5262 N N . THR A 1 719 ? -15.466 -24.214 -3.717 1.00 26.47 719 THR A N 1
ATOM 5263 C CA . THR A 1 719 ? -14.018 -23.987 -3.697 1.00 26.47 719 THR A CA 1
ATOM 5264 C C . THR A 1 719 ? -13.710 -22.520 -4.024 1.00 26.47 719 THR A C 1
ATOM 5266 O O . THR A 1 719 ? -14.383 -21.963 -4.896 1.00 26.47 719 THR A O 1
ATOM 5269 N N . PRO A 1 720 ? -12.733 -21.883 -3.350 1.00 25.14 720 PRO A N 1
ATOM 5270 C CA . PRO A 1 720 ? -12.250 -20.558 -3.724 1.00 25.14 720 PRO A CA 1
ATOM 5271 C C . PRO A 1 720 ? -11.824 -20.544 -5.194 1.00 25.14 720 PRO A C 1
ATOM 5273 O O . PRO A 1 720 ? -11.178 -21.479 -5.664 1.00 25.14 720 PRO A O 1
ATOM 5276 N N . ASP A 1 721 ? -12.233 -19.495 -5.895 1.00 26.88 721 ASP A N 1
ATOM 5277 C CA . ASP A 1 721 ? -11.902 -19.211 -7.287 1.00 26.88 721 ASP A CA 1
ATOM 5278 C C . ASP A 1 721 ? -10.368 -19.161 -7.471 1.00 26.88 721 ASP A C 1
ATOM 5280 O O . ASP A 1 721 ? -9.708 -18.382 -6.770 1.00 26.88 721 ASP A O 1
ATOM 5284 N N . PRO A 1 722 ? -9.765 -19.997 -8.338 1.00 30.91 722 PRO A N 1
ATOM 5285 C CA . PRO A 1 722 ? -8.364 -19.853 -8.699 1.00 30.91 722 PRO A CA 1
ATOM 5286 C C . PRO A 1 722 ? -8.251 -18.572 -9.530 1.00 30.91 722 PRO A C 1
ATOM 5288 O O . PRO A 1 722 ? -8.793 -18.496 -10.628 1.00 30.91 722 PRO A O 1
ATOM 5291 N N . GLY A 1 723 ? -7.588 -17.544 -8.990 1.00 31.61 723 GLY A N 1
ATOM 5292 C CA . GLY A 1 723 ? -7.320 -16.299 -9.720 1.00 31.61 723 GLY A CA 1
ATOM 5293 C C . GLY A 1 723 ? -6.749 -16.562 -11.126 1.00 31.61 723 GLY A C 1
ATOM 5294 O O . GLY A 1 723 ? -6.189 -17.634 -11.368 1.00 31.61 723 GLY A O 1
ATOM 5295 N N . PRO A 1 724 ? -6.910 -15.619 -12.069 1.00 32.16 724 PRO A N 1
ATOM 5296 C CA . PRO A 1 724 ? -6.777 -15.908 -13.489 1.00 32.16 724 PRO A CA 1
ATOM 5297 C C . PRO A 1 724 ? -5.356 -16.373 -13.824 1.00 32.16 724 PRO A C 1
ATOM 5299 O O . PRO A 1 724 ? -4.391 -15.647 -13.592 1.00 32.16 724 PRO A O 1
ATOM 5302 N N . ALA A 1 725 ? -5.241 -17.575 -14.394 1.00 38.91 725 ALA A N 1
ATOM 5303 C CA . ALA A 1 725 ? -4.077 -17.945 -15.189 1.00 38.91 725 ALA A CA 1
ATOM 5304 C C . ALA A 1 725 ? -3.975 -16.947 -16.351 1.00 38.91 725 ALA A C 1
ATOM 5306 O O . ALA A 1 725 ? -4.988 -16.617 -16.975 1.00 38.91 725 ALA A O 1
ATOM 5307 N N . ALA A 1 726 ? -2.784 -16.426 -16.626 1.00 42.62 726 ALA A N 1
ATOM 5308 C CA . ALA A 1 726 ? -2.597 -15.528 -17.752 1.00 42.62 726 ALA A CA 1
ATOM 5309 C C . ALA A 1 726 ? -2.403 -16.345 -19.019 1.00 42.62 726 ALA A C 1
ATOM 5311 O O . ALA A 1 726 ? -1.304 -16.607 -19.488 1.00 42.62 726 ALA A O 1
ATOM 5312 N N . GLY A 1 727 ? -3.529 -16.729 -19.574 1.00 50.78 727 GLY A N 1
ATOM 5313 C CA . GLY A 1 727 ? -3.628 -17.405 -20.839 1.00 50.78 727 GLY A CA 1
ATOM 5314 C C . GLY A 1 727 ? -5.097 -17.722 -21.043 1.00 50.78 727 GLY A C 1
ATOM 5315 O O . GLY A 1 727 ? -5.882 -17.645 -20.101 1.00 50.78 727 GLY A O 1
ATOM 5316 N N . GLY A 1 728 ? -5.521 -17.989 -22.269 1.00 53.69 728 GLY A N 1
ATOM 5317 C CA . GLY A 1 728 ? -6.928 -18.160 -22.608 1.00 53.69 728 GLY A CA 1
ATOM 5318 C C . GLY A 1 728 ? -7.682 -19.191 -21.751 1.00 53.69 728 GLY A C 1
ATOM 5319 O O . GLY A 1 728 ? -7.134 -19.837 -20.862 1.00 53.69 728 GLY A O 1
ATOM 5320 N N . PRO A 1 729 ? -8.965 -19.441 -22.040 1.00 68.62 729 PRO A N 1
ATOM 5321 C CA . PRO A 1 729 ? -9.854 -20.251 -21.190 1.00 68.62 729 PRO A CA 1
ATOM 5322 C C . PRO A 1 729 ? -9.451 -21.734 -21.005 1.00 68.62 729 PRO A C 1
ATOM 5324 O O . PRO A 1 729 ? -10.225 -22.509 -20.447 1.00 68.62 729 PRO A O 1
ATOM 5327 N N . TYR A 1 730 ? -8.284 -22.149 -21.502 1.00 83.00 730 TYR A N 1
ATOM 5328 C CA . TYR A 1 730 ? -7.779 -23.517 -21.519 1.00 83.00 730 TYR A CA 1
ATOM 5329 C C . TYR A 1 730 ? -6.623 -23.777 -20.543 1.00 83.00 730 TYR A C 1
ATOM 5331 O O . TYR A 1 730 ? -6.328 -24.945 -20.293 1.00 83.00 730 TYR A O 1
ATOM 5339 N N . TYR A 1 731 ? -6.013 -22.740 -19.960 1.00 90.19 731 TYR A N 1
ATOM 5340 C CA . TYR A 1 731 ? -5.053 -22.916 -18.868 1.00 90.19 731 TYR A CA 1
ATOM 5341 C C . TYR A 1 731 ? -5.784 -23.206 -17.564 1.00 90.19 731 TYR A C 1
ATOM 5343 O O . TYR A 1 731 ? -6.832 -22.621 -17.285 1.00 90.19 731 TYR A O 1
ATOM 5351 N N . ALA A 1 732 ? -5.241 -24.102 -16.743 1.00 90.38 732 ALA A N 1
ATOM 5352 C CA . ALA A 1 732 ? -5.845 -24.403 -15.452 1.00 90.38 732 ALA A CA 1
ATOM 5353 C C . ALA A 1 732 ? -4.838 -24.934 -14.434 1.00 90.38 732 ALA A C 1
ATOM 5355 O O . ALA A 1 732 ? -4.074 -25.852 -14.725 1.00 90.38 732 ALA A O 1
ATOM 5356 N N . THR A 1 733 ? -4.938 -24.441 -13.202 1.00 93.94 733 THR A N 1
ATOM 5357 C CA . THR A 1 733 ? -4.320 -25.045 -12.015 1.00 93.94 733 THR A CA 1
ATOM 5358 C C . THR A 1 733 ? -5.363 -25.893 -11.301 1.00 93.94 733 THR A C 1
ATOM 5360 O O . THR A 1 733 ? -6.466 -25.418 -11.033 1.00 93.94 733 THR A O 1
ATOM 5363 N N . ASN A 1 734 ? -5.035 -27.154 -11.023 1.00 94.56 734 ASN A N 1
ATOM 5364 C CA . ASN A 1 734 ? -5.935 -28.161 -10.457 1.00 94.56 734 ASN A CA 1
ATOM 5365 C C . ASN A 1 734 ? -7.307 -28.192 -11.168 1.00 94.56 734 ASN A C 1
ATOM 5367 O O . ASN A 1 734 ? -8.339 -27.968 -10.526 1.00 94.56 734 ASN A O 1
ATOM 5371 N N . PRO A 1 735 ? -7.353 -28.432 -12.497 1.00 88.44 735 PRO A N 1
ATOM 5372 C CA . PRO A 1 735 ? -8.589 -28.355 -13.274 1.00 88.44 735 PRO A CA 1
ATOM 5373 C C . PRO A 1 735 ? -9.698 -29.208 -12.654 1.00 88.44 735 PRO A C 1
ATOM 5375 O O . PRO A 1 735 ? -9.512 -30.382 -12.363 1.00 88.44 735 PRO A O 1
ATOM 5378 N N . SER A 1 736 ? -10.883 -28.629 -12.452 1.00 86.81 736 SER A N 1
ATOM 5379 C CA . SER A 1 736 ? -12.007 -29.301 -11.768 1.00 86.81 736 SER A CA 1
ATOM 5380 C C . SER A 1 736 ? -11.692 -29.800 -10.343 1.00 86.81 736 SER A C 1
ATOM 5382 O O . SER A 1 736 ? -12.319 -30.750 -9.875 1.00 86.81 736 SER A O 1
ATOM 5384 N N . GLY A 1 737 ? -10.727 -29.180 -9.655 1.00 85.94 737 GLY A N 1
ATOM 5385 C CA . GLY A 1 737 ? -10.285 -29.572 -8.314 1.00 85.94 737 GLY A CA 1
ATOM 5386 C C . GLY A 1 737 ? -9.465 -30.865 -8.284 1.00 85.94 737 GLY A C 1
ATOM 5387 O O . GLY A 1 737 ? -9.419 -31.532 -7.254 1.00 85.94 737 GLY A O 1
ATOM 5388 N N . GLN A 1 738 ? -8.866 -31.261 -9.409 1.00 92.44 738 GLN A N 1
ATOM 5389 C CA . GLN A 1 738 ? -8.025 -32.454 -9.496 1.00 92.44 738 GLN A CA 1
ATOM 5390 C C . GLN A 1 738 ? -6.743 -32.270 -8.683 1.00 92.44 738 GLN A C 1
ATOM 5392 O O . GLN A 1 738 ? -6.028 -31.292 -8.873 1.00 92.44 738 GLN A O 1
ATOM 5397 N N . LEU A 1 739 ? -6.438 -33.227 -7.807 1.00 95.00 739 LEU A N 1
ATOM 5398 C CA . LEU A 1 739 ? -5.260 -33.223 -6.925 1.00 95.00 739 LEU A CA 1
ATOM 5399 C C . LEU A 1 739 ? -4.302 -34.377 -7.248 1.00 95.00 739 LEU A C 1
ATOM 5401 O O . LEU A 1 739 ? -3.470 -34.748 -6.423 1.00 95.00 739 LEU A O 1
ATOM 5405 N N . GLY A 1 740 ? -4.460 -34.993 -8.420 1.00 95.12 740 GLY A N 1
ATOM 5406 C CA . GLY A 1 740 ? -3.846 -36.271 -8.748 1.00 95.12 740 GLY A CA 1
ATOM 5407 C C . GLY A 1 740 ? -4.598 -37.458 -8.156 1.00 95.12 740 GLY A C 1
ATOM 5408 O O . GLY A 1 740 ? -5.727 -37.337 -7.671 1.00 95.12 740 GLY A O 1
ATOM 5409 N N . ARG A 1 741 ? -3.965 -38.633 -8.192 1.00 95.69 741 ARG A N 1
ATOM 5410 C CA . ARG A 1 741 ? -4.595 -39.884 -7.755 1.00 95.69 741 ARG A CA 1
ATOM 5411 C C . ARG A 1 741 ? -3.666 -40.791 -6.954 1.00 95.69 741 ARG A C 1
ATOM 5413 O O . ARG A 1 741 ? -2.541 -41.059 -7.356 1.00 95.69 741 ARG A O 1
ATOM 5420 N N . ALA A 1 742 ? -4.199 -41.397 -5.894 1.00 96.31 742 ALA A N 1
ATOM 5421 C CA . ALA A 1 742 ? -3.547 -42.521 -5.231 1.00 96.31 742 ALA A CA 1
ATOM 5422 C C . ALA A 1 742 ? -3.471 -43.738 -6.182 1.00 96.31 742 ALA A C 1
ATOM 5424 O O . ALA A 1 742 ? -4.472 -44.427 -6.415 1.00 96.31 742 ALA A O 1
ATOM 5425 N N . ALA A 1 743 ? -2.296 -43.972 -6.761 1.00 95.62 743 ALA A N 1
ATOM 5426 C CA . ALA A 1 743 ? -1.972 -45.047 -7.686 1.00 95.62 743 ALA A CA 1
ATOM 5427 C C . ALA A 1 743 ? -0.448 -45.254 -7.751 1.00 95.62 743 ALA A C 1
ATOM 5429 O O . ALA A 1 743 ? 0.324 -44.297 -7.758 1.00 95.62 743 ALA A O 1
ATOM 5430 N N . THR A 1 744 ? -0.021 -46.511 -7.859 1.00 97.38 744 THR A N 1
ATOM 5431 C CA . THR A 1 744 ? 1.361 -46.848 -8.221 1.00 97.38 744 THR A CA 1
ATOM 5432 C C . THR A 1 744 ? 1.500 -46.760 -9.736 1.00 97.38 744 THR A C 1
ATOM 5434 O O . THR A 1 744 ? 0.752 -47.432 -10.443 1.00 97.38 744 THR A O 1
ATOM 5437 N N . ILE A 1 745 ? 2.462 -45.969 -10.216 1.00 97.12 745 ILE A N 1
ATOM 5438 C CA . ILE A 1 745 ? 2.768 -45.821 -11.644 1.00 97.12 745 ILE A CA 1
ATOM 5439 C C . ILE A 1 745 ? 4.085 -46.523 -11.982 1.00 97.12 745 ILE A C 1
ATOM 5441 O O . ILE A 1 745 ? 5.079 -46.435 -11.247 1.00 97.12 745 ILE A O 1
ATOM 5445 N N . THR A 1 746 ? 4.115 -47.208 -13.121 1.00 96.50 746 THR A N 1
ATOM 5446 C CA . THR A 1 746 ? 5.346 -47.730 -13.708 1.00 96.50 746 THR A CA 1
ATOM 5447 C C . THR A 1 746 ? 6.050 -46.611 -14.465 1.00 96.50 746 THR A C 1
ATOM 5449 O O . THR A 1 746 ? 5.611 -46.225 -15.534 1.00 96.50 746 THR A O 1
ATOM 5452 N N . VAL A 1 747 ? 7.181 -46.123 -13.946 1.00 96.00 747 VAL A N 1
ATOM 5453 C CA . VAL A 1 747 ? 7.992 -45.110 -14.647 1.00 96.00 747 VAL A CA 1
ATOM 5454 C C . VAL A 1 747 ? 8.782 -45.763 -15.786 1.00 96.00 747 VAL A C 1
ATOM 5456 O O . VAL A 1 747 ? 9.914 -46.221 -15.592 1.00 96.00 747 VAL A O 1
ATOM 5459 N N . ASP A 1 748 ? 8.166 -45.845 -16.964 1.00 93.38 748 ASP A N 1
ATOM 5460 C CA . ASP A 1 748 ? 8.719 -46.416 -18.200 1.00 93.38 748 ASP A CA 1
ATOM 5461 C C . ASP A 1 748 ? 8.745 -45.427 -19.383 1.00 93.38 748 ASP A C 1
ATOM 5463 O O . ASP A 1 748 ? 9.232 -45.769 -20.464 1.00 93.38 748 ASP A O 1
ATOM 5467 N N . GLY A 1 749 ? 8.308 -44.190 -19.139 1.00 89.38 749 GLY A N 1
ATOM 5468 C CA . GLY A 1 749 ? 8.224 -43.085 -20.083 1.00 89.38 749 GLY A CA 1
ATOM 5469 C C . GLY A 1 749 ? 6.889 -43.001 -20.819 1.00 89.38 749 GLY A C 1
ATOM 5470 O O . GLY A 1 749 ? 6.725 -42.093 -21.630 1.00 89.38 749 GLY A O 1
ATOM 5471 N N . LYS A 1 750 ? 5.946 -43.927 -20.593 1.00 89.31 750 LYS A N 1
ATOM 5472 C CA . LYS A 1 750 ? 4.698 -43.997 -21.358 1.00 89.31 750 LYS A CA 1
ATOM 5473 C C . LYS A 1 750 ? 3.520 -43.444 -20.578 1.00 89.31 750 LYS A C 1
ATOM 5475 O O . LYS A 1 750 ? 3.226 -43.844 -19.462 1.00 89.31 750 LYS A O 1
ATOM 5480 N N . ALA A 1 751 ? 2.700 -42.663 -21.265 1.00 87.69 751 ALA A N 1
ATOM 5481 C CA . ALA A 1 751 ? 1.518 -42.058 -20.674 1.00 87.69 751 ALA A CA 1
ATOM 5482 C C . ALA A 1 751 ? 0.326 -43.034 -20.454 1.00 87.69 751 ALA A C 1
ATOM 5484 O O . ALA A 1 751 ? -0.794 -42.596 -20.213 1.00 87.69 751 ALA A O 1
ATOM 5485 N N . THR A 1 752 ? 0.523 -44.359 -20.558 1.00 88.94 752 THR A N 1
ATOM 5486 C CA . THR A 1 752 ? -0.566 -45.360 -20.608 1.00 88.94 752 THR A CA 1
ATOM 5487 C C . THR A 1 752 ? -1.351 -45.522 -19.309 1.00 88.94 752 THR A C 1
ATOM 5489 O O . THR A 1 752 ? -2.511 -45.926 -19.354 1.00 88.94 752 THR A O 1
ATOM 5492 N N . GLU A 1 753 ? -0.728 -45.246 -18.161 1.00 93.25 753 GLU A N 1
ATOM 5493 C CA . GLU A 1 753 ? -1.369 -45.350 -16.839 1.00 93.25 753 GLU A CA 1
ATOM 5494 C C . GLU A 1 753 ? -1.979 -44.017 -16.372 1.00 93.25 753 GLU A C 1
ATOM 5496 O O . GLU A 1 753 ? -2.678 -43.977 -15.359 1.00 93.25 753 GLU A O 1
ATOM 5501 N N . TRP A 1 754 ? -1.755 -42.941 -17.131 1.00 93.56 754 TRP A N 1
ATOM 5502 C CA . TRP A 1 754 ? -2.165 -41.587 -16.784 1.00 93.56 754 TRP A CA 1
ATOM 5503 C C . TRP A 1 754 ? -3.516 -41.242 -17.396 1.00 93.56 754 TRP A C 1
ATOM 5505 O O . TRP A 1 754 ? -3.733 -41.362 -18.603 1.00 93.56 754 TRP A O 1
ATOM 5515 N N . THR A 1 755 ? -4.435 -40.783 -16.555 1.00 91.75 755 THR A N 1
ATOM 5516 C CA . THR A 1 755 ? -5.794 -40.414 -16.954 1.00 91.75 755 THR A CA 1
ATOM 5517 C C . THR A 1 755 ? -6.044 -38.925 -16.737 1.00 91.75 755 THR A C 1
ATOM 5519 O O . THR A 1 755 ? -5.355 -38.271 -15.961 1.00 91.75 755 THR A O 1
ATOM 5522 N N . LYS A 1 756 ? -7.049 -38.366 -17.425 1.00 89.62 756 LYS A N 1
ATOM 5523 C CA . LYS A 1 756 ? -7.358 -36.925 -17.381 1.00 89.62 756 LYS A CA 1
ATOM 5524 C C . LYS A 1 756 ? -7.630 -36.400 -15.963 1.00 89.62 756 LYS A C 1
ATOM 5526 O O . LYS A 1 756 ? -7.375 -35.236 -15.704 1.00 89.62 756 LYS A O 1
ATOM 5531 N N . ASP A 1 757 ? -8.144 -37.233 -15.059 1.00 90.69 757 ASP A N 1
ATOM 5532 C CA . ASP A 1 757 ? -8.372 -36.893 -13.647 1.00 90.69 757 ASP A CA 1
ATOM 5533 C C . ASP A 1 757 ? -7.090 -36.740 -12.816 1.00 90.69 757 ASP A C 1
ATOM 5535 O O . ASP A 1 757 ? -7.152 -36.228 -11.702 1.00 90.69 757 ASP A O 1
ATOM 5539 N N . MET A 1 758 ? -5.938 -37.152 -13.350 1.00 96.62 758 MET A N 1
ATOM 5540 C CA . MET A 1 758 ? -4.638 -36.978 -12.704 1.00 96.62 758 MET A CA 1
ATOM 5541 C C . MET A 1 758 ? -3.976 -35.637 -13.041 1.00 96.62 758 MET A C 1
ATOM 5543 O O . MET A 1 758 ? -2.940 -35.332 -12.455 1.00 96.62 758 MET A O 1
ATOM 5547 N N . ILE A 1 759 ? -4.528 -34.852 -13.974 1.00 96.31 759 ILE A N 1
ATOM 5548 C CA . ILE A 1 759 ? -3.951 -33.572 -14.397 1.00 96.31 759 ILE A CA 1
ATOM 5549 C C . ILE A 1 759 ? -4.087 -32.559 -13.257 1.00 96.31 759 ILE A C 1
ATOM 5551 O O . ILE A 1 759 ? -5.181 -32.235 -12.814 1.00 96.31 759 ILE A O 1
ATOM 5555 N N . VAL A 1 760 ? -2.963 -32.032 -12.785 1.00 97.31 760 VAL A N 1
ATOM 5556 C CA . VAL A 1 760 ? -2.916 -31.002 -11.738 1.00 97.31 760 VAL A CA 1
ATOM 5557 C C . VAL A 1 760 ? -2.534 -29.631 -12.283 1.00 97.31 760 VAL A C 1
ATOM 5559 O O . VAL A 1 760 ? -2.793 -28.632 -11.622 1.00 97.31 760 VAL A O 1
ATOM 5562 N N . ALA A 1 761 ? -2.001 -29.549 -13.503 1.00 97.00 761 ALA A N 1
ATOM 5563 C CA . ALA A 1 761 ? -1.910 -28.298 -14.249 1.00 97.00 761 ALA A CA 1
ATOM 5564 C C . ALA A 1 761 ? -2.058 -28.534 -15.757 1.00 97.00 761 ALA A C 1
ATOM 5566 O O . ALA A 1 761 ? -1.536 -29.511 -16.296 1.00 97.00 761 ALA A O 1
ATOM 5567 N N . GLN A 1 762 ? -2.758 -27.631 -16.434 1.00 94.94 762 GLN A N 1
ATOM 5568 C CA . GLN A 1 762 ? -3.024 -27.661 -17.868 1.00 94.94 762 GLN A CA 1
ATOM 5569 C C . GLN A 1 762 ? -2.466 -26.387 -18.511 1.00 94.94 762 GLN A C 1
ATOM 5571 O O . GLN A 1 762 ? -2.820 -25.286 -18.091 1.00 94.94 762 GLN A O 1
ATOM 5576 N N . GLY A 1 763 ? -1.612 -26.565 -19.517 1.00 93.94 763 GLY A N 1
ATOM 5577 C CA . GLY A 1 763 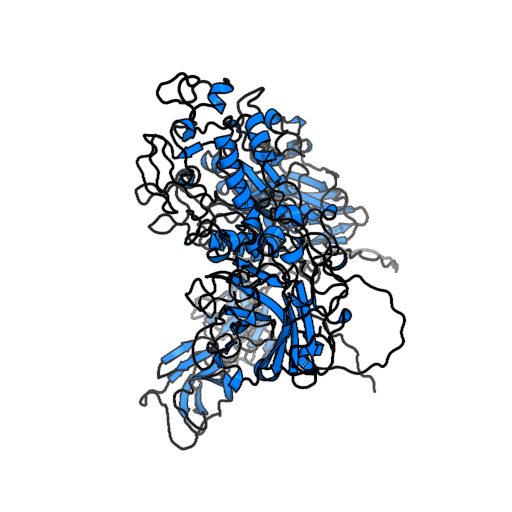? -1.179 -25.540 -20.464 1.00 93.94 763 GLY A CA 1
ATOM 5578 C C . GLY A 1 763 ? -1.906 -25.689 -21.800 1.00 93.94 763 GLY A C 1
ATOM 5579 O O . GLY A 1 763 ? -2.926 -26.382 -21.902 1.00 93.94 763 GLY A O 1
ATOM 5580 N N . VAL A 1 764 ? -1.372 -25.071 -22.845 1.00 94.75 764 VAL A N 1
ATOM 5581 C CA . VAL A 1 764 ? -1.837 -25.234 -24.230 1.00 94.75 764 VAL A CA 1
ATOM 5582 C C . VAL A 1 764 ? -0.626 -25.499 -25.118 1.00 94.75 764 VAL A C 1
ATOM 5584 O O . VAL A 1 764 ? 0.497 -25.386 -24.665 1.00 94.75 764 VAL A O 1
ATOM 5587 N N . ALA A 1 765 ? -0.839 -25.919 -26.360 1.00 95.44 765 ALA A N 1
ATOM 5588 C CA . ALA A 1 765 ? 0.260 -26.101 -27.299 1.00 95.44 765 ALA A CA 1
ATOM 5589 C C . ALA A 1 765 ? 0.558 -24.807 -28.068 1.00 95.44 765 ALA A C 1
ATOM 5591 O O . ALA A 1 765 ? -0.363 -24.045 -28.401 1.00 95.44 765 ALA A O 1
ATOM 5592 N N . ASN A 1 766 ? 1.818 -24.658 -28.474 1.00 94.25 766 ASN A N 1
ATOM 5593 C CA . ASN A 1 766 ? 2.353 -23.532 -29.231 1.00 94.25 766 ASN A CA 1
ATOM 5594 C C . ASN A 1 766 ? 2.293 -22.208 -28.458 1.00 94.25 766 ASN A C 1
ATOM 5596 O O . ASN A 1 766 ? 1.961 -21.172 -29.044 1.00 94.25 766 ASN A O 1
ATOM 5600 N N . ASP A 1 767 ? 2.545 -22.240 -27.153 1.00 92.00 767 ASP A N 1
ATOM 5601 C CA . ASP A 1 767 ? 2.585 -21.050 -26.303 1.00 92.00 767 ASP A CA 1
ATOM 5602 C C . ASP A 1 767 ? 3.970 -20.759 -25.727 1.00 92.00 767 ASP A C 1
ATOM 5604 O O . ASP A 1 767 ? 4.128 -19.753 -25.048 1.00 92.00 767 ASP A O 1
ATOM 5608 N N . ASP A 1 768 ? 4.982 -21.566 -26.042 1.00 91.81 768 ASP A N 1
ATOM 5609 C CA . ASP A 1 768 ? 6.344 -21.324 -25.582 1.00 91.81 768 ASP A CA 1
ATOM 5610 C C . ASP A 1 768 ? 7.042 -20.147 -26.312 1.00 91.81 768 ASP A C 1
ATOM 5612 O O . ASP A 1 768 ? 6.869 -19.978 -27.523 1.00 91.81 768 ASP A O 1
ATOM 5616 N N . PRO A 1 769 ? 7.908 -19.365 -25.634 1.00 91.56 769 PRO A N 1
ATOM 5617 C CA . PRO A 1 769 ? 8.583 -18.171 -26.152 1.00 91.56 769 PRO A CA 1
ATOM 5618 C C . PRO A 1 769 ? 9.220 -18.273 -27.532 1.00 91.56 769 PRO A C 1
ATOM 5620 O O . PRO A 1 769 ? 9.299 -17.287 -28.271 1.00 91.56 769 PRO A O 1
ATOM 5623 N N . ARG A 1 770 ? 9.712 -19.461 -27.891 1.00 89.75 770 ARG A N 1
ATOM 5624 C CA . ARG A 1 770 ? 10.490 -19.656 -29.116 1.00 89.75 770 ARG A CA 1
ATOM 5625 C C . ARG A 1 770 ? 9.628 -19.348 -30.335 1.00 89.75 770 ARG A C 1
ATOM 5627 O O . ARG A 1 770 ? 10.094 -18.671 -31.248 1.00 89.75 770 ARG A O 1
ATOM 5634 N N . ILE A 1 771 ? 8.348 -19.737 -30.317 1.00 90.75 771 ILE A N 1
ATOM 5635 C CA . ILE A 1 771 ? 7.459 -19.597 -31.476 1.00 90.75 771 ILE A CA 1
ATOM 5636 C C . ILE A 1 771 ? 7.183 -18.140 -31.869 1.00 90.75 771 ILE A C 1
ATOM 5638 O O . ILE A 1 771 ? 6.979 -17.847 -33.055 1.00 90.75 771 ILE A O 1
ATOM 5642 N N . PHE A 1 772 ? 7.203 -17.206 -30.913 1.00 92.69 772 PHE A N 1
ATOM 5643 C CA . PHE A 1 772 ? 6.863 -15.797 -31.150 1.00 92.69 772 PHE A CA 1
ATOM 5644 C C . PHE A 1 772 ? 7.933 -15.043 -31.943 1.00 92.69 772 PHE A C 1
ATOM 5646 O O . PHE A 1 772 ? 7.668 -13.956 -32.457 1.00 92.69 772 PHE A O 1
ATOM 5653 N N . ARG A 1 773 ? 9.121 -15.635 -32.122 1.00 90.69 773 ARG A N 1
ATOM 5654 C CA . ARG A 1 773 ? 10.179 -15.103 -32.997 1.00 90.69 773 ARG A CA 1
ATOM 5655 C C . ARG A 1 773 ? 10.519 -16.017 -34.176 1.00 90.69 773 ARG A C 1
ATOM 5657 O O . ARG A 1 773 ? 11.448 -15.732 -34.927 1.00 90.69 773 ARG A O 1
ATOM 5664 N N . GLY A 1 774 ? 9.712 -17.055 -34.393 1.00 86.62 774 GLY A N 1
ATOM 5665 C CA . GLY A 1 774 ? 9.856 -18.011 -35.487 1.00 86.62 774 GLY A CA 1
ATOM 5666 C C . GLY A 1 774 ? 9.946 -19.453 -34.994 1.00 86.62 774 GLY A C 1
ATOM 5667 O O . GLY A 1 774 ? 10.057 -19.737 -33.814 1.00 86.62 774 GLY A O 1
ATOM 5668 N N . SER A 1 775 ? 9.877 -20.401 -35.915 1.00 82.19 775 SER A N 1
ATOM 5669 C CA . SER A 1 775 ? 9.853 -21.842 -35.631 1.00 82.19 775 SER A CA 1
ATOM 5670 C C . SER A 1 775 ? 11.252 -22.491 -35.655 1.00 82.19 775 SER A C 1
ATOM 5672 O O . SER A 1 775 ? 11.388 -23.708 -35.579 1.00 82.19 775 SER A O 1
ATOM 5674 N N . HIS A 1 776 ? 12.335 -21.716 -35.807 1.00 81.06 776 HIS A N 1
ATOM 5675 C CA . HIS A 1 776 ? 13.708 -22.187 -36.113 1.00 81.06 776 HIS A CA 1
ATOM 5676 C C . HIS A 1 776 ? 14.485 -22.817 -34.972 1.00 81.06 776 HIS A C 1
ATOM 5678 O O . HIS A 1 776 ? 15.590 -23.309 -35.200 1.00 81.06 776 HIS A O 1
ATOM 5684 N N . GLU A 1 777 ? 13.904 -22.882 -33.785 1.00 81.56 777 GLU A N 1
ATOM 5685 C CA . GLU A 1 777 ? 14.616 -23.301 -32.590 1.00 81.56 777 GLU A CA 1
ATOM 5686 C C . GLU A 1 777 ? 14.276 -24.727 -32.166 1.00 81.56 777 GLU A C 1
ATOM 5688 O O . GLU A 1 777 ? 13.116 -25.139 -32.109 1.00 81.56 777 GLU A O 1
ATOM 5693 N N . GLY A 1 778 ? 15.303 -25.499 -31.823 1.00 78.62 778 GLY A N 1
ATOM 5694 C CA . GLY A 1 778 ? 15.149 -26.850 -31.298 1.00 78.62 778 GLY A CA 1
ATOM 5695 C C . GLY A 1 778 ? 16.210 -27.202 -30.259 1.00 78.62 778 GLY A C 1
ATOM 5696 O O . GLY A 1 778 ? 17.311 -26.644 -30.333 1.00 78.62 778 GLY A O 1
ATOM 5697 N N . PRO A 1 779 ? 15.924 -28.145 -29.337 1.00 87.88 779 PRO A N 1
ATOM 5698 C CA . PRO A 1 779 ? 14.659 -28.890 -29.181 1.00 87.88 779 PRO A CA 1
ATOM 5699 C C . PRO A 1 779 ? 13.433 -28.068 -28.752 1.00 87.88 779 PRO A C 1
ATOM 5701 O O . PRO A 1 779 ? 13.574 -26.908 -28.372 1.00 87.88 779 PRO A O 1
ATOM 5704 N N . VAL A 1 780 ? 12.242 -28.683 -28.815 1.00 89.44 780 VAL A N 1
ATOM 5705 C CA . VAL A 1 780 ? 10.968 -28.066 -28.407 1.00 89.44 780 VAL A CA 1
ATOM 5706 C C . VAL A 1 780 ? 10.633 -28.374 -26.958 1.00 89.44 780 VAL A C 1
ATOM 5708 O O . VAL A 1 780 ? 10.577 -29.544 -26.603 1.00 89.44 780 VAL A O 1
ATOM 5711 N N . TYR A 1 781 ? 10.378 -27.342 -26.151 1.00 91.69 781 TYR A N 1
ATOM 5712 C CA . TYR A 1 781 ? 10.074 -27.464 -24.720 1.00 91.69 781 TYR A CA 1
ATOM 5713 C C . TYR A 1 781 ? 8.748 -26.792 -24.320 1.00 91.69 781 TYR A C 1
ATOM 5715 O O . TYR A 1 781 ? 8.656 -26.136 -23.286 1.00 91.69 781 TYR A O 1
ATOM 5723 N N . ASP A 1 782 ? 7.735 -26.977 -25.159 1.00 93.81 782 ASP A N 1
ATOM 5724 C CA . ASP A 1 782 ? 6.375 -26.446 -25.027 1.00 93.81 782 ASP A CA 1
ATOM 5725 C C . ASP A 1 782 ? 5.539 -27.300 -24.062 1.00 93.81 782 ASP A C 1
ATOM 5727 O O . ASP A 1 782 ? 5.281 -28.471 -24.342 1.00 93.81 782 ASP A O 1
ATOM 5731 N N . LEU A 1 783 ? 5.191 -26.769 -22.890 1.00 96.44 783 LEU A N 1
ATOM 5732 C CA . LEU A 1 783 ? 4.618 -27.543 -21.786 1.00 96.44 783 LEU A CA 1
ATOM 5733 C C . LEU A 1 783 ? 3.087 -27.638 -21.866 1.00 96.44 783 LEU A C 1
ATOM 5735 O O . LEU A 1 783 ? 2.371 -26.690 -21.565 1.00 96.44 783 LEU A O 1
ATOM 5739 N N . TYR A 1 784 ? 2.563 -28.837 -22.133 1.00 96.00 784 TYR A N 1
ATOM 5740 C CA . TYR A 1 784 ? 1.124 -29.014 -22.349 1.00 96.00 784 TYR A CA 1
ATOM 5741 C C . TYR A 1 784 ? 0.322 -29.383 -21.095 1.00 96.00 784 TYR A C 1
ATOM 5743 O O . TYR A 1 784 ? -0.779 -28.885 -20.879 1.00 96.00 784 TYR A O 1
ATOM 5751 N N . SER A 1 785 ? 0.812 -30.299 -20.261 1.00 95.94 785 SER A N 1
ATOM 5752 C CA . SER A 1 785 ? 0.083 -30.730 -19.056 1.00 95.94 785 SER A CA 1
ATOM 5753 C C . SER A 1 785 ? 1.013 -31.352 -18.028 1.00 95.94 785 SER A C 1
ATOM 5755 O O . SER A 1 785 ? 1.955 -32.039 -18.419 1.00 95.94 785 SER A O 1
ATOM 5757 N N . LEU A 1 786 ? 0.679 -31.206 -16.747 1.00 98.12 786 LEU A N 1
ATOM 5758 C CA . LEU A 1 786 ? 1.338 -31.832 -15.606 1.00 98.12 786 LEU A CA 1
ATOM 5759 C C . LEU A 1 786 ? 0.315 -32.680 -14.850 1.00 98.12 786 LEU A C 1
ATOM 5761 O O . LEU A 1 786 ? -0.742 -32.190 -14.457 1.00 98.12 786 LEU A O 1
ATOM 5765 N N . SER A 1 787 ? 0.636 -33.950 -14.638 1.00 98.00 787 SER A N 1
ATOM 5766 C CA . SER A 1 787 ? -0.181 -34.917 -13.908 1.00 98.00 787 SER A CA 1
ATOM 5767 C C . SER A 1 787 ? 0.545 -35.436 -12.675 1.00 98.00 787 SER A C 1
ATOM 5769 O O . SER A 1 787 ? 1.776 -35.506 -12.666 1.00 98.00 787 SER A O 1
ATOM 5771 N N . SER A 1 788 ? -0.208 -35.843 -11.654 1.00 98.44 788 SER A N 1
ATOM 5772 C CA . SER A 1 788 ? 0.353 -36.423 -10.434 1.00 98.44 788 SER A CA 1
ATOM 5773 C C . SER A 1 788 ? -0.378 -37.681 -9.959 1.00 98.44 788 SER A C 1
ATOM 5775 O O . SER A 1 788 ? -1.591 -37.851 -10.111 1.00 98.44 788 SER A O 1
ATOM 5777 N N . ALA A 1 789 ? 0.395 -38.589 -9.372 1.00 98.44 789 ALA A N 1
ATOM 5778 C CA . ALA A 1 789 ? -0.092 -39.776 -8.690 1.00 98.44 789 ALA A CA 1
ATOM 5779 C C . ALA A 1 789 ? 0.821 -40.118 -7.508 1.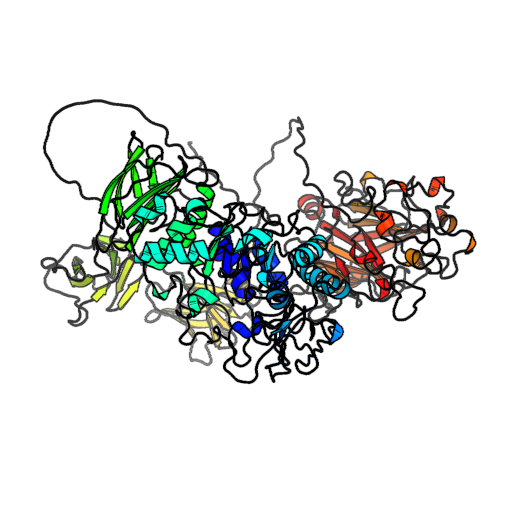00 98.44 789 ALA A C 1
ATOM 5781 O O . ALA A 1 789 ? 1.956 -39.650 -7.442 1.00 98.44 789 ALA A O 1
ATOM 5782 N N . TRP A 1 790 ? 0.356 -40.923 -6.558 1.00 98.50 790 TRP A N 1
ATOM 5783 C CA . TRP A 1 790 ? 1.187 -41.352 -5.429 1.00 98.50 790 TRP A CA 1
ATOM 5784 C C . TRP A 1 790 ? 0.802 -42.727 -4.893 1.00 98.50 790 TRP A C 1
ATOM 5786 O O . TRP A 1 790 ? -0.353 -43.145 -4.971 1.00 98.50 790 TRP A O 1
ATOM 5796 N N . ASP A 1 791 ? 1.766 -43.414 -4.288 1.00 98.00 791 ASP A N 1
ATOM 5797 C CA . ASP A 1 791 ? 1.535 -44.623 -3.502 1.00 98.00 791 ASP A CA 1
ATOM 5798 C C . ASP A 1 791 ? 2.095 -44.493 -2.078 1.00 98.00 791 ASP A C 1
ATOM 5800 O O . ASP A 1 791 ? 2.335 -43.389 -1.590 1.00 98.00 791 ASP A O 1
ATOM 5804 N N . ASP A 1 792 ? 2.249 -45.612 -1.368 1.00 96.69 792 ASP A N 1
ATOM 5805 C CA . ASP A 1 792 ? 2.726 -45.613 0.021 1.00 96.69 792 ASP A CA 1
ATOM 5806 C C . ASP A 1 792 ? 4.156 -45.075 0.172 1.00 96.69 792 ASP A C 1
ATOM 5808 O O . ASP A 1 792 ? 4.533 -44.638 1.261 1.00 96.69 792 ASP A O 1
ATOM 5812 N N . ALA A 1 793 ? 4.959 -45.117 -0.894 1.00 97.00 793 ALA A N 1
ATOM 5813 C CA . ALA A 1 793 ? 6.380 -44.801 -0.844 1.00 97.00 793 ALA A CA 1
ATOM 5814 C C . ALA A 1 793 ? 6.800 -43.679 -1.799 1.00 97.00 793 ALA A C 1
ATOM 5816 O O . ALA A 1 793 ? 7.842 -43.065 -1.564 1.00 97.00 793 ALA A O 1
ATOM 5817 N N . ASN A 1 794 ? 6.048 -43.409 -2.866 1.00 98.50 794 ASN A N 1
ATOM 5818 C CA . ASN A 1 794 ? 6.496 -42.546 -3.953 1.00 98.50 794 ASN A CA 1
ATOM 5819 C C . ASN A 1 794 ? 5.430 -41.540 -4.390 1.00 98.50 794 ASN A C 1
ATOM 5821 O O . ASN A 1 794 ? 4.250 -41.866 -4.500 1.00 98.50 794 ASN A O 1
ATOM 5825 N N . LEU A 1 795 ? 5.900 -40.342 -4.728 1.00 98.56 795 LEU A N 1
ATOM 5826 C CA . LEU A 1 795 ? 5.230 -39.399 -5.611 1.00 98.56 795 LEU A CA 1
ATOM 5827 C C . LEU A 1 795 ? 5.633 -39.706 -7.059 1.00 98.56 795 LEU A C 1
ATOM 5829 O O . LEU A 1 795 ? 6.809 -39.928 -7.357 1.00 98.56 795 LEU A O 1
ATOM 5833 N N . TYR A 1 796 ? 4.662 -39.667 -7.958 1.00 98.75 796 TYR A N 1
ATOM 5834 C CA . TYR A 1 796 ? 4.835 -39.772 -9.398 1.00 98.75 796 TYR A CA 1
ATOM 5835 C C . TYR A 1 796 ? 4.346 -38.485 -10.047 1.00 98.75 796 TYR A C 1
ATOM 5837 O O . TYR A 1 796 ? 3.243 -38.026 -9.751 1.00 98.75 796 TYR A O 1
ATOM 5845 N N . LEU A 1 797 ? 5.138 -37.931 -10.960 1.00 98.62 797 LEU A N 1
ATOM 5846 C CA . LEU A 1 797 ? 4.720 -36.822 -11.813 1.00 98.62 797 LEU A CA 1
ATOM 5847 C C . LEU A 1 797 ? 4.932 -37.210 -13.275 1.00 98.62 797 LEU A C 1
ATOM 5849 O O . LEU A 1 797 ? 5.901 -37.901 -13.599 1.00 98.62 797 LEU A O 1
ATOM 5853 N N . MET A 1 798 ? 4.046 -36.741 -14.145 1.00 97.94 798 MET A N 1
ATOM 5854 C CA . MET A 1 798 ? 4.181 -36.869 -15.594 1.00 97.94 798 MET A CA 1
ATOM 5855 C C . MET A 1 798 ? 3.895 -35.535 -16.254 1.00 97.94 798 MET A C 1
ATOM 5857 O O . MET A 1 798 ? 2.963 -34.840 -15.852 1.00 97.94 798 MET A O 1
ATOM 5861 N N . TRP A 1 799 ? 4.674 -35.185 -17.270 1.00 97.75 799 TRP A N 1
ATOM 5862 C CA . TRP A 1 799 ? 4.383 -34.029 -18.104 1.00 97.75 799 TRP A CA 1
ATOM 5863 C C . TRP A 1 799 ? 4.606 -34.317 -19.580 1.00 97.75 799 TRP A C 1
ATOM 5865 O O . TRP A 1 799 ? 5.303 -35.262 -19.957 1.00 97.75 799 TRP A O 1
ATOM 5875 N N . GLN A 1 800 ? 3.980 -33.494 -20.413 1.00 95.31 800 GLN A N 1
ATOM 5876 C CA . GLN A 1 800 ? 3.988 -33.637 -21.864 1.00 95.31 800 GLN A CA 1
ATOM 5877 C C . GLN A 1 800 ? 4.573 -32.380 -22.499 1.00 95.31 800 GLN A C 1
ATOM 5879 O O . GLN A 1 800 ? 4.124 -31.277 -22.188 1.00 95.31 800 GLN A O 1
ATOM 5884 N N . PHE A 1 801 ? 5.545 -32.567 -23.391 1.00 95.25 801 PHE A N 1
ATOM 5885 C CA . PHE A 1 801 ? 6.034 -31.532 -24.293 1.00 95.25 801 PHE A CA 1
ATOM 5886 C C . PHE A 1 801 ? 5.391 -31.689 -25.670 1.00 95.25 801 PHE A C 1
ATOM 5888 O O . PHE A 1 801 ? 5.519 -32.766 -26.264 1.00 95.25 801 PHE A O 1
ATOM 5895 N N . THR A 1 802 ? 4.747 -30.640 -26.182 1.00 94.19 802 THR A N 1
ATOM 5896 C CA . THR A 1 802 ? 4.077 -30.656 -27.490 1.00 94.19 802 THR A CA 1
ATOM 5897 C C . THR A 1 802 ? 4.925 -30.031 -28.592 1.00 94.19 802 THR A C 1
ATOM 5899 O O . THR A 1 802 ? 5.265 -28.862 -28.547 1.00 94.19 802 THR A O 1
ATOM 5902 N N . ASN A 1 803 ? 5.262 -30.778 -29.640 1.00 92.75 803 ASN A N 1
ATOM 5903 C CA . ASN A 1 803 ? 5.972 -30.245 -30.803 1.00 92.75 803 ASN A CA 1
ATOM 5904 C C . ASN A 1 803 ? 5.052 -30.186 -32.017 1.00 92.75 803 ASN A C 1
ATOM 5906 O O . ASN A 1 803 ? 5.085 -31.045 -32.895 1.00 92.75 803 ASN A O 1
ATOM 5910 N N . VAL A 1 804 ? 4.273 -29.113 -32.087 1.00 93.38 804 VAL A N 1
ATOM 5911 C CA . VAL A 1 804 ? 3.245 -28.903 -33.115 1.00 93.38 804 VAL A CA 1
ATOM 5912 C C . VAL A 1 804 ? 3.747 -28.169 -34.364 1.00 93.38 804 VAL A C 1
ATOM 5914 O O . VAL A 1 804 ? 2.953 -27.687 -35.177 1.00 93.38 804 VAL A O 1
ATOM 5917 N N . THR A 1 805 ? 5.069 -28.097 -34.547 1.00 90.31 805 THR A N 1
ATOM 5918 C CA . THR A 1 805 ? 5.709 -27.383 -35.666 1.00 90.31 805 THR A CA 1
ATOM 5919 C C . THR A 1 805 ? 5.282 -27.926 -37.032 1.00 90.31 805 THR A C 1
ATOM 5921 O O . THR A 1 805 ? 5.186 -27.184 -38.006 1.00 90.31 805 THR A O 1
ATOM 5924 N N . ASP A 1 806 ? 4.936 -29.210 -37.116 1.00 90.56 806 ASP A N 1
ATOM 5925 C CA . ASP A 1 806 ? 4.435 -29.847 -38.338 1.00 90.56 806 ASP A CA 1
ATOM 5926 C C . ASP A 1 806 ? 3.099 -29.300 -38.846 1.00 90.56 806 ASP A C 1
ATOM 5928 O O . ASP A 1 806 ? 2.790 -29.439 -40.032 1.00 90.56 806 ASP A O 1
ATOM 5932 N N . VAL A 1 807 ? 2.321 -28.650 -37.981 1.00 93.00 807 VAL A N 1
ATOM 5933 C CA . VAL A 1 807 ? 1.104 -27.941 -38.373 1.00 93.00 807 VAL A CA 1
ATOM 5934 C C . VAL A 1 807 ? 1.249 -26.430 -38.284 1.00 93.00 807 VAL A C 1
ATOM 5936 O O . VAL A 1 807 ? 0.642 -25.743 -39.106 1.00 93.00 807 VAL A O 1
ATOM 5939 N N . THR A 1 808 ? 2.022 -25.890 -37.342 1.00 92.12 808 THR A N 1
ATOM 5940 C CA . THR A 1 808 ? 2.185 -24.434 -37.203 1.00 92.12 808 THR A CA 1
ATOM 5941 C C . THR A 1 808 ? 3.118 -23.862 -38.272 1.00 92.12 808 THR A C 1
ATOM 5943 O O . THR A 1 808 ? 2.840 -22.774 -38.775 1.00 92.12 808 THR A O 1
ATOM 5946 N N . ASP A 1 809 ? 4.137 -24.614 -38.708 1.00 89.75 809 ASP A N 1
ATOM 5947 C CA . ASP A 1 809 ? 5.076 -24.221 -39.767 1.00 89.75 809 ASP A CA 1
ATOM 5948 C C . ASP A 1 809 ? 5.586 -25.403 -40.633 1.00 89.75 809 ASP A C 1
ATOM 5950 O O . ASP A 1 809 ? 6.774 -25.742 -40.643 1.00 89.75 809 ASP A O 1
ATOM 5954 N N . PRO A 1 810 ? 4.718 -26.050 -41.435 1.00 86.69 810 PRO A N 1
ATOM 5955 C CA . PRO A 1 810 ? 5.098 -27.223 -42.232 1.00 86.69 810 PRO A CA 1
ATOM 5956 C C . PRO A 1 810 ? 6.168 -26.937 -43.300 1.00 86.69 810 PRO A C 1
ATOM 5958 O O . PRO A 1 810 ? 6.846 -27.856 -43.763 1.00 86.69 810 PRO A O 1
ATOM 5961 N N . ALA A 1 811 ? 6.312 -25.679 -43.733 1.00 83.19 811 ALA A N 1
ATOM 5962 C CA . ALA A 1 811 ? 7.261 -25.288 -44.778 1.00 83.19 811 ALA A CA 1
ATOM 5963 C C . ALA A 1 811 ? 8.716 -25.333 -44.297 1.00 83.19 811 ALA A C 1
ATOM 5965 O O . ALA A 1 811 ? 9.640 -25.426 -45.107 1.00 83.19 811 ALA A O 1
ATOM 5966 N N . GLN A 1 812 ? 8.912 -25.280 -42.985 1.00 78.00 812 GLN A N 1
ATOM 5967 C CA . GLN A 1 812 ? 10.212 -25.199 -42.357 1.00 78.00 812 GLN A CA 1
ATOM 5968 C C . GLN A 1 812 ? 11.026 -26.502 -42.441 1.00 78.00 812 GLN A C 1
ATOM 5970 O O . GLN A 1 812 ? 12.247 -26.485 -42.293 1.00 78.00 812 GLN A O 1
ATOM 5975 N N . GLY A 1 813 ? 10.365 -27.642 -42.676 1.00 70.12 813 GLY A N 1
ATOM 5976 C CA . GLY A 1 813 ? 11.025 -28.950 -42.712 1.00 70.12 813 GLY A CA 1
ATOM 5977 C C . GLY A 1 813 ? 11.629 -29.375 -41.367 1.00 70.12 813 GLY A C 1
ATOM 5978 O O . GLY A 1 813 ? 12.584 -30.149 -41.357 1.00 70.12 813 GLY A O 1
ATOM 5979 N N . TYR A 1 814 ? 11.094 -28.852 -40.256 1.00 66.19 814 TYR A N 1
ATOM 5980 C CA . TYR A 1 814 ? 11.494 -29.167 -38.883 1.00 66.19 814 TYR A CA 1
ATOM 5981 C C . TYR A 1 814 ? 11.378 -30.677 -38.591 1.00 66.19 814 TYR A C 1
ATOM 5983 O O . TYR A 1 814 ? 10.430 -31.307 -39.075 1.00 66.19 814 TYR A O 1
ATOM 5991 N N . PRO A 1 815 ? 12.298 -31.280 -37.805 1.00 60.97 815 PRO A N 1
ATOM 5992 C CA . PRO A 1 815 ? 13.328 -30.655 -36.955 1.00 60.97 815 PRO A CA 1
ATOM 5993 C C . PRO A 1 815 ? 14.651 -30.268 -37.635 1.00 60.97 815 PRO A C 1
ATOM 5995 O O . PRO A 1 815 ? 15.222 -31.047 -38.392 1.00 60.97 815 PRO A O 1
ATOM 5998 N N . ILE A 1 816 ? 15.177 -29.081 -37.288 1.00 62.81 816 ILE A N 1
ATOM 5999 C CA . ILE A 1 816 ? 16.457 -28.534 -37.798 1.00 62.81 816 ILE A CA 1
ATOM 6000 C C . ILE A 1 816 ? 17.647 -28.848 -36.857 1.00 62.81 816 ILE A C 1
ATOM 6002 O O . ILE A 1 816 ? 18.770 -29.026 -37.331 1.00 62.81 816 ILE A O 1
ATOM 6006 N N . SER A 1 817 ? 17.416 -28.987 -35.542 1.00 63.97 817 SER A N 1
ATOM 6007 C CA . SER A 1 817 ? 18.410 -29.366 -34.515 1.00 63.97 817 SER A CA 1
ATOM 6008 C C . SER A 1 817 ? 17.863 -30.441 -33.562 1.00 63.97 817 SER A C 1
ATOM 6010 O O . SER A 1 817 ? 16.662 -30.478 -33.290 1.00 63.97 817 SER A O 1
ATOM 6012 N N . ASP A 1 818 ? 18.734 -31.343 -33.079 1.00 60.41 818 ASP A N 1
ATOM 6013 C CA . ASP A 1 818 ? 18.443 -32.354 -32.035 1.00 60.41 818 ASP A CA 1
ATOM 6014 C C . ASP A 1 818 ? 17.143 -33.167 -32.242 1.00 60.41 818 ASP A C 1
ATOM 6016 O O . ASP A 1 818 ? 16.466 -33.588 -31.302 1.00 60.41 818 ASP A O 1
ATOM 6020 N N . ASN A 1 819 ? 16.765 -33.367 -33.509 1.00 71.38 819 ASN A N 1
ATOM 6021 C CA . ASN A 1 819 ? 15.508 -33.980 -33.943 1.00 71.38 819 ASN A CA 1
ATOM 6022 C C . ASN A 1 819 ? 14.235 -33.371 -33.310 1.00 71.38 819 ASN A C 1
ATOM 6024 O O . ASN A 1 819 ? 13.182 -34.004 -33.343 1.00 71.38 819 ASN A O 1
ATOM 6028 N N . GLY A 1 820 ? 14.306 -32.152 -32.758 1.00 79.75 820 GLY A N 1
ATOM 6029 C CA . GLY A 1 820 ? 13.172 -31.473 -32.127 1.00 79.75 820 GLY A CA 1
ATOM 6030 C C . GLY A 1 820 ? 12.725 -32.101 -30.806 1.00 79.75 820 GLY A C 1
ATOM 6031 O O . GLY A 1 820 ? 11.626 -31.812 -30.343 1.00 79.75 820 GLY A O 1
ATOM 6032 N N . LYS A 1 821 ? 13.549 -32.974 -30.209 1.00 90.06 821 LYS A N 1
ATOM 6033 C CA . LYS A 1 821 ? 13.180 -33.789 -29.046 1.00 90.06 821 LYS A CA 1
ATOM 6034 C C . LYS A 1 821 ? 13.864 -33.308 -27.760 1.00 90.06 821 LYS A C 1
ATOM 6036 O O . LYS A 1 821 ? 15.099 -33.305 -27.728 1.00 90.06 821 LYS A O 1
ATOM 6041 N N . PRO A 1 822 ? 13.117 -32.986 -26.681 1.00 92.06 822 PRO A N 1
ATOM 6042 C CA . PRO A 1 822 ? 13.687 -32.531 -25.407 1.00 92.06 822 PRO A CA 1
ATOM 6043 C C . PRO A 1 822 ? 14.836 -33.407 -24.883 1.00 92.06 822 PRO A C 1
ATOM 6045 O O . PRO A 1 822 ? 15.841 -32.899 -24.392 1.00 92.06 822 PRO A O 1
ATOM 6048 N N . TYR A 1 823 ? 14.730 -34.732 -25.041 1.00 92.44 823 TYR A N 1
ATOM 6049 C CA . TYR A 1 823 ? 15.707 -35.697 -24.521 1.00 92.44 823 TYR A CA 1
ATOM 6050 C C . TYR A 1 823 ? 17.035 -35.747 -25.286 1.00 92.44 823 TYR A C 1
ATOM 6052 O O . TYR A 1 823 ? 17.935 -36.499 -24.904 1.00 92.44 823 TYR A O 1
ATOM 6060 N N . GLN A 1 824 ? 17.173 -34.999 -26.382 1.00 90.94 824 GLN A N 1
ATOM 6061 C CA . GLN A 1 824 ? 18.420 -34.924 -27.145 1.00 90.94 824 GLN A CA 1
ATOM 6062 C C . GLN A 1 824 ? 19.278 -33.717 -26.750 1.00 90.94 824 GLN A C 1
ATOM 6064 O O . GLN A 1 824 ? 20.512 -33.826 -26.814 1.00 90.94 824 GLN A O 1
ATOM 6069 N N . GLY A 1 825 ? 18.647 -32.638 -26.271 1.00 88.75 825 GLY A N 1
ATOM 6070 C CA . GLY A 1 825 ? 19.310 -31.430 -25.782 1.00 88.75 825 GLY A CA 1
ATOM 6071 C C . GLY A 1 825 ? 19.695 -31.543 -24.310 1.00 88.75 825 GLY A C 1
ATOM 6072 O O . GLY A 1 825 ? 18.907 -32.001 -23.494 1.00 88.75 825 GLY A O 1
ATOM 6073 N N . ASP A 1 826 ? 20.918 -31.145 -23.965 1.00 90.44 826 ASP A N 1
ATOM 6074 C CA . ASP A 1 826 ? 21.362 -31.059 -22.568 1.00 90.44 826 ASP A CA 1
ATOM 6075 C C . ASP A 1 826 ? 20.926 -29.719 -21.963 1.00 90.44 826 ASP A C 1
ATOM 6077 O O . ASP A 1 826 ? 21.723 -28.786 -21.872 1.00 90.44 826 ASP A O 1
ATOM 6081 N N . ILE A 1 827 ? 19.637 -29.606 -21.635 1.00 90.94 827 ILE A N 1
ATOM 6082 C CA . ILE A 1 827 ? 19.035 -28.373 -21.122 1.00 90.94 827 ILE A CA 1
ATOM 6083 C C . ILE A 1 827 ? 18.493 -28.606 -19.703 1.00 90.94 827 ILE A C 1
ATOM 6085 O O . ILE A 1 827 ? 17.793 -29.598 -19.480 1.00 90.94 827 ILE A O 1
ATOM 6089 N N . PRO A 1 828 ? 18.802 -27.730 -18.727 1.00 91.88 828 PRO A N 1
ATOM 6090 C CA . PRO A 1 828 ? 18.276 -27.838 -17.370 1.00 91.88 828 PRO A CA 1
ATOM 6091 C C . PRO A 1 828 ? 16.747 -27.834 -17.322 1.00 91.88 828 PRO A C 1
ATOM 6093 O O . PRO A 1 828 ? 16.089 -27.083 -18.032 1.00 91.88 828 PRO A O 1
ATOM 6096 N N . GLN A 1 829 ? 16.172 -28.657 -16.464 1.00 95.06 829 GLN A N 1
ATOM 6097 C CA . GLN A 1 829 ? 14.750 -28.702 -16.149 1.00 95.06 829 GLN A CA 1
ATOM 6098 C C . GLN A 1 829 ? 14.614 -28.744 -14.633 1.00 95.06 829 GLN A C 1
ATOM 6100 O O . GLN A 1 829 ? 15.456 -29.352 -13.957 1.00 95.06 829 GLN A O 1
ATOM 6105 N N . SER A 1 830 ? 13.559 -28.120 -14.113 1.00 96.94 830 SER A N 1
ATOM 6106 C CA . SER A 1 830 ? 13.400 -27.943 -12.671 1.00 96.94 830 SER A CA 1
ATOM 6107 C C . SER A 1 830 ? 11.988 -28.266 -12.225 1.00 96.94 830 SER A C 1
ATOM 6109 O O . SER A 1 830 ? 11.013 -27.932 -12.892 1.00 96.94 830 SER A O 1
ATOM 6111 N N . ILE A 1 831 ? 11.875 -28.906 -11.068 1.00 98.50 831 ILE A N 1
ATOM 6112 C CA . ILE A 1 831 ? 10.605 -29.098 -10.372 1.00 98.50 831 ILE A CA 1
ATOM 6113 C C . ILE A 1 831 ? 10.747 -28.438 -9.009 1.00 98.50 831 ILE A C 1
ATOM 6115 O O . ILE A 1 831 ? 11.527 -28.904 -8.175 1.00 98.50 831 ILE A O 1
ATOM 6119 N N . ALA A 1 832 ? 10.013 -27.355 -8.797 1.00 98.31 832 ALA A N 1
ATOM 6120 C CA . ALA A 1 832 ? 9.909 -26.705 -7.504 1.00 98.31 832 ALA A CA 1
ATOM 6121 C C . ALA A 1 832 ? 8.764 -27.338 -6.710 1.00 98.31 832 ALA A C 1
ATOM 6123 O O . ALA A 1 832 ? 7.697 -27.635 -7.256 1.00 98.31 832 ALA A O 1
ATOM 6124 N N . LEU A 1 833 ? 9.002 -27.572 -5.422 1.00 98.31 833 LEU A N 1
ATOM 6125 C CA . LEU A 1 833 ? 8.056 -28.217 -4.522 1.00 98.31 833 LEU A CA 1
ATOM 6126 C C . LEU A 1 833 ? 7.864 -27.376 -3.256 1.00 98.31 833 LEU A C 1
ATOM 6128 O O . LEU A 1 833 ? 8.825 -26.838 -2.703 1.00 98.31 833 LEU A O 1
ATOM 6132 N N . ASP A 1 834 ? 6.611 -27.323 -2.815 1.00 96.81 834 ASP A N 1
ATOM 6133 C CA . ASP A 1 834 ? 6.172 -26.867 -1.492 1.00 96.81 834 ASP A CA 1
ATOM 6134 C C . ASP A 1 834 ? 5.754 -28.118 -0.708 1.00 96.81 834 ASP A C 1
ATOM 6136 O O . ASP A 1 834 ? 4.624 -28.603 -0.838 1.00 96.81 834 ASP A O 1
ATOM 6140 N N . VAL A 1 835 ? 6.706 -28.730 -0.001 1.00 94.88 835 VAL A N 1
ATOM 6141 C CA . VAL A 1 835 ? 6.492 -29.991 0.726 1.00 94.88 835 VAL A CA 1
ATOM 6142 C C . VAL A 1 835 ? 6.008 -29.740 2.155 1.00 94.88 835 VAL A C 1
ATOM 6144 O O . VAL A 1 835 ? 5.149 -30.461 2.674 1.00 94.88 835 VAL A O 1
ATOM 6147 N N . ASP A 1 836 ? 6.590 -28.753 2.825 1.00 87.38 836 ASP A N 1
ATOM 6148 C CA . ASP A 1 836 ? 6.283 -28.351 4.185 1.00 87.38 836 ASP A CA 1
ATOM 6149 C C . ASP A 1 836 ? 5.877 -26.873 4.190 1.00 87.38 836 ASP A C 1
ATOM 6151 O O . ASP A 1 836 ? 6.758 -26.027 4.223 1.00 87.38 836 ASP A O 1
ATOM 6155 N N . PRO A 1 837 ? 4.581 -26.523 4.282 1.00 72.62 837 PRO A N 1
ATOM 6156 C CA . PRO A 1 837 ? 4.114 -25.133 4.164 1.00 72.62 837 PRO A CA 1
ATOM 6157 C C . PRO A 1 837 ? 4.603 -24.206 5.294 1.00 72.62 837 PRO A C 1
ATOM 6159 O O . PRO A 1 837 ? 4.331 -23.007 5.297 1.00 72.62 837 PRO A O 1
ATOM 6162 N N . ALA A 1 838 ? 5.285 -24.755 6.306 1.00 77.69 838 ALA A N 1
ATOM 6163 C CA . ALA A 1 838 ? 5.979 -23.997 7.345 1.00 77.69 838 ALA A CA 1
ATOM 6164 C C . ALA A 1 838 ? 7.427 -23.623 6.965 1.00 77.69 838 ALA A C 1
ATOM 6166 O O . ALA A 1 838 ? 8.098 -22.916 7.721 1.00 77.69 838 ALA A O 1
ATOM 6167 N N . LYS A 1 839 ? 7.923 -24.126 5.835 1.00 79.69 839 LYS A N 1
ATOM 6168 C CA . LYS A 1 839 ? 9.239 -23.874 5.260 1.00 79.69 839 LYS A CA 1
ATOM 6169 C C . LYS A 1 839 ? 9.038 -23.360 3.847 1.00 79.69 839 LYS A C 1
ATOM 6171 O O . LYS A 1 839 ? 8.185 -23.831 3.116 1.00 79.69 839 LYS A O 1
ATOM 6176 N N . GLY A 1 840 ? 9.848 -22.397 3.460 1.00 84.00 840 GLY A N 1
ATOM 6177 C CA . GLY A 1 840 ? 9.751 -21.852 2.127 1.00 84.00 840 GLY A CA 1
ATOM 6178 C C . GLY A 1 840 ? 10.767 -20.750 1.924 1.00 84.00 840 GLY A C 1
ATOM 6179 O O . GLY A 1 840 ? 11.282 -20.161 2.879 1.00 84.00 840 GLY A O 1
ATOM 6180 N N . SER A 1 841 ? 11.105 -20.545 0.664 1.00 92.88 841 SER A N 1
ATOM 6181 C CA . SER A 1 841 ? 12.058 -19.553 0.201 1.00 92.88 841 SER A CA 1
ATOM 6182 C C . SER A 1 841 ? 11.620 -19.023 -1.157 1.00 92.88 841 SER A C 1
ATOM 6184 O O . SER A 1 841 ? 10.748 -19.595 -1.817 1.00 92.88 841 SER A O 1
ATOM 6186 N N . ASP A 1 842 ? 12.284 -17.963 -1.592 1.00 90.56 842 ASP A N 1
ATOM 6187 C CA . ASP A 1 842 ? 12.165 -17.385 -2.928 1.00 90.56 842 ASP A CA 1
ATOM 6188 C C . ASP A 1 842 ? 12.781 -18.262 -4.036 1.00 90.56 842 ASP A C 1
ATOM 6190 O O . ASP A 1 842 ? 12.787 -17.852 -5.194 1.00 90.56 842 ASP A O 1
ATOM 6194 N N . GLY A 1 843 ? 13.298 -19.457 -3.723 1.00 93.56 843 GLY A N 1
ATOM 6195 C CA . GLY A 1 843 ? 13.958 -20.339 -4.690 1.00 93.56 843 GLY A CA 1
ATOM 6196 C C . GLY A 1 843 ? 15.432 -20.023 -4.942 1.00 93.56 843 GLY A C 1
ATOM 6197 O O . GLY A 1 843 ? 16.087 -20.753 -5.691 1.00 93.56 843 GLY A O 1
ATOM 6198 N N . LEU A 1 844 ? 15.979 -18.971 -4.325 1.00 94.06 844 LEU A N 1
ATOM 6199 C CA . LEU A 1 844 ? 17.330 -18.497 -4.601 1.00 94.06 844 LEU A CA 1
ATOM 6200 C C . LEU A 1 844 ? 18.388 -19.169 -3.725 1.00 94.06 844 LEU A C 1
ATOM 6202 O O . LEU A 1 844 ? 18.156 -19.610 -2.593 1.00 94.06 844 LEU A O 1
ATOM 6206 N N . ILE A 1 845 ? 19.610 -19.218 -4.260 1.00 93.44 845 ILE A N 1
ATOM 6207 C CA . ILE A 1 845 ? 20.789 -19.531 -3.457 1.00 93.44 845 ILE A CA 1
ATOM 6208 C C . ILE A 1 845 ? 21.078 -18.335 -2.542 1.00 93.44 845 ILE A C 1
ATOM 6210 O O . ILE A 1 845 ? 21.083 -17.193 -2.999 1.00 93.44 845 ILE A O 1
ATOM 6214 N N . GLY A 1 846 ? 21.363 -18.576 -1.260 1.00 83.94 846 GLY A N 1
ATOM 6215 C CA . GLY A 1 846 ? 21.609 -17.503 -0.291 1.00 83.94 846 GLY A CA 1
ATOM 6216 C C . GLY A 1 846 ? 22.691 -16.511 -0.751 1.00 83.94 846 GLY A C 1
ATOM 6217 O O . GLY A 1 846 ? 23.841 -16.892 -0.973 1.00 83.94 846 GLY A O 1
ATOM 6218 N N . GLY A 1 847 ? 22.324 -15.231 -0.884 1.00 74.75 847 GLY A N 1
ATOM 6219 C CA . GLY A 1 847 ? 23.217 -14.162 -1.357 1.00 74.75 847 GLY A CA 1
ATOM 6220 C C . GLY A 1 847 ? 23.450 -14.127 -2.875 1.00 74.75 847 GLY A C 1
ATOM 6221 O O . GLY A 1 847 ? 24.328 -13.397 -3.332 1.00 74.75 847 GLY A O 1
ATOM 6222 N N . SER A 1 848 ? 22.692 -14.908 -3.646 1.00 82.06 848 SER A N 1
ATOM 6223 C CA . SER A 1 848 ? 22.711 -14.950 -5.110 1.00 82.06 848 SER A CA 1
ATOM 6224 C C . SER A 1 848 ? 21.446 -14.317 -5.696 1.00 82.06 848 SER A C 1
ATOM 6226 O O . SER A 1 848 ? 20.420 -14.229 -5.033 1.00 82.06 848 SER A O 1
ATOM 6228 N N . VAL A 1 849 ? 21.514 -13.938 -6.973 1.00 74.75 849 VAL A N 1
ATOM 6229 C CA . VAL A 1 849 ? 20.362 -13.550 -7.812 1.00 74.75 849 VAL A CA 1
ATOM 6230 C C . VAL A 1 849 ? 19.915 -14.708 -8.710 1.00 74.75 849 VAL A C 1
ATOM 6232 O O . VAL A 1 849 ? 19.384 -14.514 -9.796 1.00 74.75 849 VAL A O 1
ATOM 6235 N N . SER A 1 850 ? 20.254 -15.939 -8.336 1.00 87.19 850 SER A N 1
ATOM 6236 C CA . SER A 1 850 ? 19.932 -17.133 -9.115 1.00 87.19 850 SER A CA 1
ATOM 6237 C C . SER A 1 850 ? 19.715 -18.319 -8.190 1.00 87.19 850 SER A C 1
ATOM 6239 O O . SER A 1 850 ? 20.400 -18.454 -7.167 1.00 87.19 850 SER A O 1
ATOM 6241 N N . GLY A 1 851 ? 18.780 -19.178 -8.575 1.00 92.19 851 GLY A N 1
ATOM 6242 C CA . GLY A 1 851 ? 18.496 -20.440 -7.914 1.00 92.19 851 GLY A CA 1
ATOM 6243 C C . GLY A 1 851 ? 19.544 -21.520 -8.200 1.00 92.19 851 GLY A C 1
ATOM 6244 O O . GLY A 1 851 ? 20.586 -21.271 -8.829 1.00 92.19 851 GLY A O 1
ATOM 6245 N N . PRO A 1 852 ? 19.294 -22.753 -7.728 1.00 93.50 852 PRO A N 1
ATOM 6246 C CA . PRO A 1 852 ? 20.104 -23.909 -8.077 1.00 93.50 852 PRO A CA 1
ATOM 6247 C C . PRO A 1 852 ? 20.326 -24.016 -9.594 1.00 93.50 852 PRO A C 1
ATOM 6249 O O . PRO A 1 852 ? 19.450 -23.743 -10.407 1.00 93.50 852 PRO A O 1
ATOM 6252 N N . TRP A 1 853 ? 21.544 -24.395 -9.967 1.00 92.12 853 TRP A N 1
ATOM 6253 C CA . TRP A 1 853 ? 22.098 -24.436 -11.327 1.00 92.12 853 TRP A CA 1
ATOM 6254 C C . TRP A 1 853 ? 22.168 -23.090 -12.065 1.00 92.12 853 TRP A C 1
ATOM 6256 O O . TRP A 1 853 ? 22.426 -23.067 -13.264 1.00 92.12 853 TRP A O 1
ATOM 6266 N N . GLY A 1 854 ? 22.048 -21.970 -11.344 1.00 88.19 854 GLY A N 1
ATOM 6267 C CA . GLY A 1 854 ? 22.193 -20.632 -11.920 1.00 88.19 854 GLY A CA 1
ATOM 6268 C C . GLY A 1 854 ? 20.946 -20.146 -12.653 1.00 88.19 854 GLY A C 1
ATOM 6269 O O . GLY A 1 854 ? 21.045 -19.204 -13.433 1.00 88.19 854 GLY A O 1
ATOM 6270 N N . LEU A 1 855 ? 19.795 -20.773 -12.399 1.00 89.75 855 LEU A N 1
ATOM 6271 C CA . LEU A 1 855 ? 18.520 -20.383 -12.990 1.00 89.75 855 LEU A CA 1
ATOM 6272 C C . LEU A 1 855 ? 18.080 -19.012 -12.486 1.00 89.75 855 LEU A C 1
ATOM 6274 O O . LEU A 1 855 ? 18.070 -18.756 -11.278 1.00 89.75 855 LEU A O 1
ATOM 6278 N N . ARG A 1 856 ? 17.711 -18.139 -13.420 1.00 90.06 856 ARG A N 1
ATOM 6279 C CA . ARG A 1 856 ? 17.254 -16.768 -13.169 1.00 90.06 856 ARG A CA 1
ATOM 6280 C C . ARG A 1 856 ? 15.759 -16.700 -12.877 1.00 90.06 856 ARG A C 1
ATOM 6282 O O . ARG A 1 856 ? 15.021 -15.957 -13.499 1.00 90.06 856 ARG A O 1
ATOM 6289 N N . THR A 1 857 ? 15.323 -17.492 -11.909 1.00 89.75 857 THR A N 1
ATOM 6290 C CA . THR A 1 857 ? 13.915 -17.577 -11.528 1.00 89.75 857 THR A CA 1
ATOM 6291 C C . THR A 1 857 ? 13.777 -17.491 -10.016 1.00 89.75 857 THR A C 1
ATOM 6293 O O . THR A 1 857 ? 14.567 -18.105 -9.294 1.00 89.75 857 THR A O 1
ATOM 6296 N N . SER A 1 858 ? 12.745 -16.806 -9.535 1.00 92.19 858 SER A N 1
ATOM 6297 C CA . SER A 1 858 ? 12.361 -16.782 -8.119 1.00 92.19 858 SER A CA 1
ATOM 6298 C C . SER A 1 858 ? 10.855 -16.929 -7.932 1.00 92.19 858 SER A C 1
ATOM 6300 O O . SER A 1 858 ? 10.099 -16.873 -8.897 1.00 92.19 858 SER A O 1
ATOM 6302 N N . PHE A 1 859 ? 10.412 -17.126 -6.691 1.00 92.00 859 PHE A N 1
ATOM 6303 C CA . PHE A 1 859 ? 9.009 -17.376 -6.356 1.00 92.00 859 PHE A CA 1
ATOM 6304 C C . PHE A 1 859 ? 8.495 -16.319 -5.380 1.00 92.00 859 PHE A C 1
ATOM 6306 O O . PHE A 1 859 ? 8.895 -16.287 -4.218 1.00 92.00 859 PHE A O 1
ATOM 6313 N N . ALA A 1 860 ? 7.553 -15.482 -5.823 1.00 70.25 860 ALA A N 1
ATOM 6314 C CA . ALA A 1 860 ? 7.021 -14.364 -5.035 1.00 70.25 860 ALA A CA 1
ATOM 6315 C C . ALA A 1 860 ? 6.330 -14.801 -3.731 1.00 70.25 860 ALA A C 1
ATOM 6317 O O . ALA A 1 860 ? 6.211 -14.019 -2.789 1.00 70.25 860 ALA A O 1
ATOM 6318 N N . ARG A 1 861 ? 5.848 -16.048 -3.686 1.00 80.81 861 ARG A N 1
ATOM 6319 C CA . ARG A 1 861 ? 5.111 -16.618 -2.551 1.00 80.81 861 ARG A CA 1
ATOM 6320 C C . ARG A 1 861 ? 6.009 -17.152 -1.437 1.00 80.81 861 ARG A C 1
ATOM 6322 O O . ARG A 1 861 ? 5.493 -17.492 -0.379 1.00 80.81 861 ARG A O 1
ATOM 6329 N N . ASN A 1 862 ? 7.324 -17.211 -1.657 1.00 85.19 862 ASN A N 1
ATOM 6330 C CA . ASN A 1 862 ? 8.290 -17.803 -0.732 1.00 85.19 862 ASN A CA 1
ATOM 6331 C C . ASN A 1 862 ? 7.882 -19.202 -0.234 1.00 85.19 862 ASN A C 1
ATOM 6333 O O . ASN A 1 862 ? 8.088 -19.522 0.932 1.00 85.19 862 ASN A O 1
ATOM 6337 N N . GLU A 1 863 ? 7.260 -20.012 -1.095 1.00 85.31 863 GLU A N 1
ATOM 6338 C CA . GLU A 1 863 ? 6.677 -21.316 -0.738 1.00 85.31 863 GLU A CA 1
ATOM 6339 C C . GLU A 1 863 ? 7.586 -22.503 -1.101 1.00 85.31 863 GLU A C 1
ATOM 6341 O O . GLU A 1 863 ? 7.286 -23.641 -0.767 1.00 85.31 863 GLU A O 1
ATOM 6346 N N . VAL A 1 864 ? 8.729 -22.260 -1.754 1.00 95.56 864 VAL A N 1
ATOM 6347 C CA . VAL A 1 864 ? 9.583 -23.340 -2.267 1.00 95.56 864 VAL A CA 1
ATOM 6348 C C . VAL A 1 864 ? 10.565 -23.816 -1.215 1.00 95.56 864 VAL A C 1
ATOM 6350 O O . VAL A 1 864 ? 11.419 -23.048 -0.759 1.00 95.56 864 VAL A O 1
ATOM 6353 N N . ASP A 1 865 ? 10.491 -25.101 -0.877 1.00 96.38 865 ASP A N 1
ATOM 6354 C CA . ASP A 1 865 ? 11.387 -25.733 0.090 1.00 96.38 865 ASP A CA 1
ATOM 6355 C C . ASP A 1 865 ? 12.241 -26.869 -0.491 1.00 96.38 865 ASP A C 1
ATOM 6357 O O . ASP A 1 865 ? 13.284 -27.208 0.082 1.00 96.38 865 ASP A O 1
ATOM 6361 N N . HIS A 1 866 ? 11.859 -27.390 -1.660 1.00 98.12 866 HIS A N 1
ATOM 6362 C CA . HIS A 1 866 ? 12.676 -28.300 -2.448 1.00 98.12 866 HIS A CA 1
ATOM 6363 C C . HIS A 1 866 ? 12.695 -27.911 -3.925 1.00 98.12 866 HIS A C 1
ATOM 6365 O O . HIS A 1 866 ? 11.685 -27.506 -4.495 1.00 98.12 866 HIS A O 1
ATOM 6371 N N . ILE A 1 867 ? 13.849 -28.095 -4.565 1.00 98.19 867 ILE A N 1
ATOM 6372 C CA . ILE A 1 867 ? 14.017 -27.920 -6.010 1.00 98.19 867 ILE A CA 1
ATOM 6373 C C . ILE A 1 867 ? 14.734 -29.150 -6.563 1.00 98.19 867 ILE A C 1
ATOM 6375 O O . ILE A 1 867 ? 15.844 -29.470 -6.142 1.00 98.19 867 ILE A O 1
ATOM 6379 N N . ALA A 1 868 ? 14.113 -29.858 -7.502 1.00 98.06 868 ALA A N 1
ATOM 6380 C CA . ALA A 1 868 ? 14.721 -30.983 -8.199 1.00 98.06 868 ALA A CA 1
ATOM 6381 C C . ALA A 1 868 ? 15.195 -30.540 -9.588 1.00 98.06 868 ALA A C 1
ATOM 6383 O O . ALA A 1 868 ? 14.369 -30.315 -10.469 1.00 98.06 868 ALA A O 1
ATOM 6384 N N . ASN A 1 869 ? 16.514 -30.472 -9.789 1.00 96.94 869 ASN A N 1
ATOM 6385 C CA . ASN A 1 869 ? 17.116 -30.088 -11.067 1.00 96.94 869 ASN A CA 1
ATOM 6386 C C . ASN A 1 869 ? 17.714 -31.296 -11.784 1.00 96.94 869 ASN A C 1
ATOM 6388 O O . ASN A 1 869 ? 18.433 -32.108 -11.192 1.00 96.94 869 ASN A O 1
ATOM 6392 N N . PHE A 1 870 ? 17.445 -31.397 -13.080 1.00 96.38 870 PHE A N 1
ATOM 6393 C CA . PHE A 1 870 ? 17.935 -32.461 -13.951 1.00 96.38 870 PHE A CA 1
ATOM 6394 C C . PHE A 1 870 ? 18.118 -31.941 -15.380 1.00 96.38 870 PHE A C 1
ATOM 6396 O O . PHE A 1 870 ? 17.657 -30.860 -15.718 1.00 96.38 870 PHE A O 1
ATOM 6403 N N . SER A 1 871 ? 18.830 -32.687 -16.223 1.00 94.62 871 SER A N 1
ATOM 6404 C CA . SER A 1 871 ? 18.892 -32.387 -17.658 1.00 94.62 871 SER A CA 1
ATOM 6405 C C . SER A 1 871 ? 17.716 -33.048 -18.368 1.00 94.62 871 SER A C 1
ATOM 6407 O O . SER A 1 871 ? 17.377 -34.192 -18.051 1.00 94.62 871 SER A O 1
ATOM 6409 N N . SER A 1 872 ? 17.121 -32.379 -19.355 1.00 92.88 872 SER A N 1
ATOM 6410 C CA . SER A 1 872 ? 16.129 -32.999 -20.235 1.00 92.88 872 SER A CA 1
ATOM 6411 C C . SER A 1 872 ? 16.702 -34.227 -20.946 1.00 92.88 872 SER A C 1
ATOM 6413 O O . SER A 1 872 ? 15.965 -35.190 -21.167 1.00 92.88 872 SER A O 1
ATOM 6415 N N . LYS A 1 873 ? 18.011 -34.254 -21.231 1.00 93.19 873 LYS A N 1
ATOM 6416 C CA . LYS A 1 873 ? 18.737 -35.409 -21.774 1.00 93.19 873 LYS A CA 1
ATOM 6417 C C . LYS A 1 873 ? 19.129 -36.398 -20.676 1.00 93.19 873 LYS A C 1
ATOM 6419 O O . LYS A 1 873 ? 19.946 -36.089 -19.809 1.00 93.19 873 LYS A O 1
ATOM 6424 N N . PRO A 1 874 ? 18.646 -37.648 -20.722 1.00 88.94 874 PRO A N 1
ATOM 6425 C CA . PRO A 1 874 ? 18.981 -38.576 -19.649 1.00 88.94 874 PRO A CA 1
ATOM 6426 C C . PRO A 1 874 ? 20.419 -39.065 -19.704 1.00 88.94 874 PRO A C 1
ATOM 6428 O O . PRO A 1 874 ? 20.956 -39.386 -20.764 1.00 88.94 874 PRO A O 1
ATOM 6431 N N . GLY A 1 875 ? 21.028 -39.173 -18.525 1.00 87.12 875 GLY A N 1
ATOM 6432 C CA . GLY A 1 875 ? 22.396 -39.664 -18.358 1.00 87.12 875 GLY A CA 1
ATOM 6433 C C . GLY A 1 875 ? 23.484 -38.594 -18.470 1.00 87.12 875 GLY A C 1
ATOM 6434 O O . GLY A 1 875 ? 24.659 -38.948 -18.390 1.00 87.12 875 GLY A O 1
ATOM 6435 N N . VAL A 1 876 ? 23.123 -37.316 -18.617 1.00 87.38 876 VAL A N 1
ATOM 6436 C CA . VAL A 1 876 ? 24.066 -36.191 -18.526 1.00 87.38 876 VAL A CA 1
ATOM 6437 C C . VAL A 1 876 ? 23.798 -35.339 -17.281 1.00 87.38 876 VAL A C 1
ATOM 6439 O O . VAL A 1 876 ? 22.751 -35.451 -16.639 1.00 87.38 876 VAL A O 1
ATOM 6442 N N . GLY A 1 877 ? 24.786 -34.529 -16.898 1.00 87.12 877 GLY A N 1
ATOM 6443 C CA . GLY A 1 877 ? 24.747 -33.732 -15.672 1.00 87.12 877 GLY A CA 1
ATOM 6444 C C . GLY A 1 877 ? 24.840 -34.559 -14.382 1.00 87.12 877 GLY A C 1
ATOM 6445 O O . GLY A 1 877 ? 25.197 -35.739 -14.386 1.00 87.12 877 GLY A O 1
ATOM 6446 N N . GLN A 1 878 ? 24.550 -33.910 -13.253 1.00 91.94 878 GLN A N 1
ATOM 6447 C CA . GLN A 1 878 ? 24.462 -34.524 -11.921 1.00 91.94 878 GLN A CA 1
ATOM 6448 C C . GLN A 1 878 ? 23.120 -34.143 -11.279 1.00 91.94 878 GLN A C 1
ATOM 6450 O O . GLN A 1 878 ? 23.088 -33.219 -10.464 1.00 91.94 878 GLN A O 1
ATOM 6455 N N . PRO A 1 879 ? 22.008 -34.787 -11.692 1.00 96.56 879 PRO A N 1
ATOM 6456 C CA . PRO A 1 879 ? 20.673 -34.448 -11.213 1.00 96.56 879 PRO A CA 1
ATOM 6457 C C . PRO A 1 879 ? 20.575 -34.516 -9.692 1.00 96.56 879 PRO A C 1
ATOM 6459 O O . PRO A 1 879 ? 21.007 -35.503 -9.087 1.00 96.56 879 PRO A O 1
ATOM 6462 N N . ALA A 1 880 ? 19.992 -33.494 -9.078 1.00 97.50 880 ALA A N 1
ATOM 6463 C CA . ALA A 1 880 ? 19.962 -33.372 -7.630 1.00 97.50 880 ALA A CA 1
ATOM 6464 C C . ALA A 1 880 ? 18.673 -32.729 -7.117 1.00 97.50 880 ALA A C 1
ATOM 6466 O O . ALA A 1 880 ? 18.101 -31.846 -7.752 1.00 97.50 880 ALA A O 1
ATOM 6467 N N . LEU A 1 881 ? 18.249 -33.191 -5.944 1.00 98.31 881 LEU A N 1
ATOM 6468 C CA . LEU A 1 881 ? 17.231 -32.582 -5.108 1.00 98.31 881 LEU A CA 1
ATOM 6469 C C . LEU A 1 881 ? 17.928 -31.655 -4.109 1.00 98.31 881 LEU A C 1
ATOM 6471 O O . LEU A 1 881 ? 18.775 -32.097 -3.329 1.00 98.31 881 LEU A O 1
ATOM 6475 N N . PHE A 1 882 ? 17.574 -30.383 -4.158 1.00 98.25 882 PHE A N 1
ATOM 6476 C CA . PHE A 1 882 ? 18.008 -29.351 -3.233 1.00 98.25 882 PHE A CA 1
ATOM 6477 C C . PHE A 1 882 ? 16.932 -29.163 -2.167 1.00 98.25 882 PHE A C 1
ATOM 6479 O O . PHE A 1 882 ? 15.749 -29.138 -2.497 1.00 98.25 882 PHE A O 1
ATOM 6486 N N . SER A 1 883 ? 17.350 -28.999 -0.918 1.00 97.12 883 SER A N 1
ATOM 6487 C CA . SER A 1 883 ? 16.503 -28.641 0.223 1.00 97.12 883 SER A CA 1
ATOM 6488 C C . SER A 1 883 ? 17.023 -27.354 0.862 1.00 97.12 883 SER A C 1
ATOM 6490 O O . SER A 1 883 ? 18.202 -27.019 0.727 1.00 97.12 883 SER A O 1
ATOM 6492 N N . LEU A 1 884 ? 16.171 -26.643 1.599 1.00 95.50 884 LEU A N 1
ATOM 6493 C CA . LEU A 1 884 ? 16.612 -25.463 2.347 1.00 95.50 884 LEU A CA 1
ATOM 6494 C C . LEU A 1 884 ? 17.626 -25.812 3.440 1.00 95.50 884 LEU A C 1
ATOM 6496 O O . LEU A 1 884 ? 17.476 -26.784 4.184 1.00 95.50 884 LEU A O 1
ATOM 6500 N N . ASN A 1 885 ? 18.632 -24.954 3.580 1.00 92.31 885 ASN A N 1
ATOM 6501 C CA . ASN A 1 885 ? 19.552 -24.979 4.707 1.00 92.31 885 ASN A CA 1
ATOM 6502 C C . ASN A 1 885 ? 18.887 -24.435 5.987 1.00 92.31 885 ASN A C 1
ATOM 6504 O O . ASN A 1 885 ? 17.751 -23.962 5.995 1.00 92.31 885 ASN A O 1
ATOM 6508 N N . SER A 1 886 ? 19.622 -24.441 7.102 1.00 89.12 886 SER A N 1
ATOM 6509 C CA . SER A 1 886 ? 19.117 -23.925 8.385 1.00 89.12 886 SER A CA 1
ATOM 6510 C C . SER A 1 886 ? 18.797 -22.425 8.392 1.00 89.12 886 SER A C 1
ATOM 6512 O O . SER A 1 886 ? 18.166 -21.955 9.332 1.00 89.12 886 SER A O 1
ATOM 6514 N N . ALA A 1 887 ? 19.275 -21.672 7.399 1.00 83.31 887 ALA A N 1
ATOM 6515 C CA . ALA A 1 887 ? 18.963 -20.259 7.212 1.00 83.31 887 ALA A CA 1
ATOM 6516 C C . ALA A 1 887 ? 17.744 -20.035 6.294 1.00 83.31 887 ALA A C 1
ATOM 6518 O O . ALA A 1 887 ? 17.416 -18.886 6.020 1.00 83.31 887 ALA A O 1
ATOM 6519 N N . GLY A 1 888 ? 17.082 -21.100 5.824 1.00 86.88 888 GLY A N 1
ATOM 6520 C CA . GLY A 1 888 ? 15.907 -21.002 4.954 1.00 86.88 888 GLY A CA 1
ATOM 6521 C C . GLY A 1 888 ? 16.234 -20.617 3.509 1.00 86.88 888 GLY A C 1
ATOM 6522 O O . GLY A 1 888 ? 15.389 -20.052 2.832 1.00 86.88 888 GLY A O 1
ATOM 6523 N N . THR A 1 889 ? 17.453 -20.892 3.037 1.00 90.25 889 THR A N 1
ATOM 6524 C CA . THR A 1 889 ? 17.891 -20.608 1.655 1.00 90.25 889 THR A CA 1
ATOM 6525 C C . THR A 1 889 ? 18.468 -21.861 1.007 1.00 90.25 889 THR A C 1
ATOM 6527 O O . THR A 1 889 ? 18.896 -22.780 1.712 1.00 90.25 889 THR A O 1
ATOM 6530 N N . PHE A 1 890 ? 18.510 -21.916 -0.324 1.00 96.12 890 PHE A N 1
ATOM 6531 C CA . PHE A 1 890 ? 19.215 -22.992 -1.015 1.00 96.12 890 PHE A CA 1
ATOM 6532 C C . PHE A 1 890 ? 20.732 -22.752 -1.001 1.00 96.12 890 PHE A C 1
ATOM 6534 O O . PHE A 1 890 ? 21.214 -21.618 -0.978 1.00 96.12 890 PHE A O 1
ATOM 6541 N N . ASP A 1 891 ? 21.509 -23.833 -1.031 1.00 95.56 891 ASP A N 1
ATOM 6542 C CA . ASP A 1 891 ? 22.956 -23.801 -1.237 1.00 95.56 891 ASP A CA 1
ATOM 6543 C C . ASP A 1 891 ? 23.450 -25.121 -1.856 1.00 95.56 891 ASP A C 1
ATOM 6545 O O . ASP A 1 891 ? 22.673 -26.034 -2.130 1.00 95.56 891 ASP A O 1
ATOM 6549 N N . TYR A 1 892 ? 24.759 -25.216 -2.105 1.00 95.38 892 TYR A N 1
ATOM 6550 C CA . TYR A 1 892 ? 25.408 -26.428 -2.624 1.00 95.38 892 TYR A CA 1
ATOM 6551 C C . TYR A 1 892 ? 26.105 -27.254 -1.535 1.00 95.38 892 TYR A C 1
ATOM 6553 O O . TYR A 1 892 ? 26.959 -28.094 -1.838 1.00 95.38 892 TYR A O 1
ATOM 6561 N N . ALA A 1 893 ? 25.811 -27.009 -0.255 1.00 94.94 893 ALA A N 1
ATOM 6562 C CA . ALA A 1 893 ? 26.408 -27.790 0.813 1.00 94.94 893 ALA A CA 1
ATOM 6563 C C . ALA A 1 893 ? 25.881 -29.229 0.748 1.00 94.94 893 ALA A C 1
ATOM 6565 O O . ALA A 1 893 ? 24.688 -29.470 0.597 1.00 94.94 893 ALA A O 1
ATOM 6566 N N . ALA A 1 894 ? 26.770 -30.208 0.926 1.00 92.25 894 ALA A N 1
ATOM 6567 C CA . ALA A 1 894 ? 26.428 -31.626 0.786 1.00 92.25 894 ALA A CA 1
ATOM 6568 C C . ALA A 1 894 ? 25.293 -32.103 1.717 1.00 92.25 894 ALA A C 1
ATOM 6570 O O . ALA A 1 894 ? 24.683 -33.132 1.452 1.00 92.25 894 ALA A O 1
ATOM 6571 N N . ALA A 1 895 ? 25.010 -31.376 2.804 1.00 93.12 895 ALA A N 1
ATOM 6572 C CA . ALA A 1 895 ? 23.898 -31.673 3.706 1.00 93.12 895 ALA A CA 1
ATOM 6573 C C . ALA A 1 895 ? 22.516 -31.334 3.113 1.00 93.12 895 ALA A C 1
ATOM 6575 O O . ALA A 1 895 ? 21.526 -31.925 3.530 1.00 93.12 895 ALA A O 1
ATOM 6576 N N . ASN A 1 896 ? 22.466 -30.411 2.149 1.00 95.19 896 ASN A N 1
ATOM 6577 C CA . ASN A 1 896 ? 21.241 -29.846 1.580 1.00 95.19 896 ASN A CA 1
ATOM 6578 C C . ASN A 1 896 ? 21.016 -30.280 0.122 1.00 95.19 896 ASN A C 1
ATOM 6580 O O . ASN A 1 896 ? 20.045 -29.869 -0.503 1.00 95.19 896 ASN A O 1
ATOM 6584 N N . VAL A 1 897 ? 21.918 -31.099 -0.431 1.00 97.44 897 VAL A N 1
ATOM 6585 C CA . VAL A 1 897 ? 21.876 -31.555 -1.824 1.00 97.44 897 VAL A CA 1
ATOM 6586 C C . VAL A 1 897 ? 21.961 -33.073 -1.873 1.00 97.44 897 VAL A C 1
ATOM 6588 O O . VAL A 1 897 ? 22.976 -33.665 -1.504 1.00 97.44 897 VAL A O 1
ATOM 6591 N N . GLN A 1 898 ? 20.915 -33.712 -2.392 1.00 97.19 898 GLN A N 1
ATOM 6592 C CA . GLN A 1 898 ? 20.868 -35.153 -2.611 1.00 97.19 898 GLN A CA 1
ATOM 6593 C C . GLN A 1 898 ? 20.876 -35.459 -4.106 1.00 97.19 898 GLN A C 1
ATOM 6595 O O . GLN A 1 898 ? 19.957 -35.101 -4.835 1.00 97.19 898 GLN A O 1
ATOM 6600 N N . GLN A 1 899 ? 21.898 -36.170 -4.578 1.00 97.12 899 GLN A N 1
ATOM 6601 C CA . GLN A 1 899 ? 21.920 -36.666 -5.957 1.00 97.12 899 GLN A CA 1
ATOM 6602 C C . GLN A 1 899 ? 20.733 -37.607 -6.193 1.00 97.12 899 GLN A C 1
ATOM 6604 O O . GLN A 1 899 ? 20.448 -38.441 -5.333 1.00 97.12 899 GLN A O 1
ATOM 6609 N N . PHE A 1 900 ? 20.081 -37.544 -7.357 1.00 97.06 900 PHE A N 1
ATOM 6610 C CA . PHE A 1 900 ? 18.888 -38.352 -7.663 1.00 97.06 900 PHE A CA 1
ATOM 6611 C C . PHE A 1 900 ? 19.108 -39.844 -7.395 1.00 97.06 900 PHE A C 1
ATOM 6613 O O . PHE A 1 900 ? 18.272 -40.490 -6.771 1.00 97.06 900 PHE A O 1
ATOM 6620 N N . ALA A 1 901 ? 20.274 -40.378 -7.774 1.00 93.88 901 ALA A N 1
ATOM 6621 C CA . ALA A 1 901 ? 20.627 -41.772 -7.514 1.00 93.88 901 ALA A CA 1
ATOM 6622 C C . ALA A 1 901 ? 20.657 -42.119 -6.012 1.00 93.88 901 ALA A C 1
ATOM 6624 O O . ALA A 1 901 ? 20.245 -43.212 -5.632 1.00 93.88 901 ALA A O 1
ATOM 6625 N N . ALA A 1 902 ? 21.122 -41.197 -5.163 1.00 93.69 902 ALA A N 1
ATOM 6626 C CA . ALA A 1 902 ? 21.151 -41.370 -3.711 1.00 93.69 902 ALA A CA 1
ATOM 6627 C C . ALA A 1 902 ? 19.766 -41.162 -3.074 1.00 93.69 902 ALA A C 1
ATOM 6629 O O . ALA A 1 902 ? 19.421 -41.869 -2.132 1.00 93.69 902 ALA A O 1
ATOM 6630 N N . ALA A 1 903 ? 18.968 -40.242 -3.622 1.00 93.94 903 ALA A N 1
ATOM 6631 C CA . ALA A 1 903 ? 17.590 -39.981 -3.208 1.00 93.94 903 ALA A CA 1
ATOM 6632 C C . ALA A 1 903 ? 16.589 -41.045 -3.708 1.00 93.94 903 ALA A C 1
ATOM 6634 O O . ALA A 1 903 ? 15.428 -41.033 -3.313 1.00 93.94 903 ALA A O 1
ATOM 6635 N N . GLY A 1 904 ? 17.015 -41.960 -4.589 1.00 96.69 904 GLY A N 1
ATOM 6636 C CA . GLY A 1 904 ? 16.146 -42.955 -5.228 1.00 96.69 904 GLY A CA 1
ATOM 6637 C C . GLY A 1 904 ? 15.205 -42.376 -6.293 1.00 96.69 904 GLY A C 1
ATOM 6638 O O . GLY A 1 904 ? 14.249 -43.044 -6.692 1.00 96.69 904 GLY A O 1
ATOM 6639 N N . ILE A 1 905 ? 15.474 -41.153 -6.755 1.00 98.19 905 ILE A N 1
ATOM 6640 C CA . ILE A 1 905 ? 14.698 -40.453 -7.778 1.00 98.19 905 ILE A CA 1
ATOM 6641 C C . ILE A 1 905 ? 15.095 -40.980 -9.158 1.00 98.19 905 ILE A C 1
ATOM 6643 O O . ILE A 1 905 ? 16.277 -41.079 -9.494 1.00 98.19 905 ILE A O 1
ATOM 6647 N N . THR A 1 906 ? 14.104 -41.310 -9.982 1.00 95.94 906 THR A N 1
ATOM 6648 C CA . THR A 1 906 ? 14.322 -41.792 -11.354 1.00 95.94 906 THR A CA 1
ATOM 6649 C C . THR A 1 906 ? 13.323 -41.161 -12.300 1.00 95.94 906 THR A C 1
ATOM 6651 O O . THR A 1 906 ? 12.144 -41.111 -11.962 1.00 95.94 906 THR A O 1
ATOM 6654 N N . TYR A 1 907 ? 13.762 -40.786 -13.499 1.00 96.44 907 TYR A N 1
ATOM 6655 C CA . TYR A 1 907 ? 12.875 -40.310 -14.555 1.00 96.44 907 TYR A CA 1
ATOM 6656 C C . TYR A 1 907 ? 13.105 -41.053 -15.876 1.00 96.44 907 TYR A C 1
ATOM 6658 O O . TYR A 1 907 ? 14.185 -41.608 -16.123 1.00 96.44 907 TYR A O 1
ATOM 6666 N N . LYS A 1 908 ? 12.058 -41.112 -16.697 1.00 96.25 908 LYS A N 1
ATOM 6667 C CA . LYS A 1 908 ? 12.008 -41.750 -18.016 1.00 96.25 908 LYS A CA 1
ATOM 6668 C C . LYS A 1 908 ? 11.238 -40.865 -18.987 1.00 96.25 908 LYS A C 1
ATOM 6670 O O . LYS A 1 908 ? 10.583 -39.915 -18.578 1.00 96.25 908 LYS A O 1
ATOM 6675 N N . TYR A 1 909 ? 11.352 -41.187 -20.267 1.00 95.69 909 TYR A N 1
ATOM 6676 C CA . TYR A 1 909 ? 10.683 -40.480 -21.347 1.00 95.69 909 TYR A CA 1
ATOM 6677 C C . TYR A 1 909 ? 10.325 -41.455 -22.468 1.00 95.69 909 TYR A C 1
ATOM 6679 O O . TYR A 1 909 ? 10.983 -42.491 -22.621 1.00 95.69 909 TYR A O 1
ATOM 6687 N N . ALA A 1 910 ? 9.319 -41.107 -23.259 1.00 94.62 910 ALA A N 1
ATOM 6688 C CA . ALA A 1 910 ? 9.017 -41.745 -24.532 1.00 94.62 910 ALA A CA 1
ATOM 6689 C C . ALA A 1 910 ? 8.362 -40.740 -25.485 1.00 94.62 910 ALA A C 1
ATOM 6691 O O . ALA A 1 910 ? 7.802 -39.729 -25.060 1.00 94.62 910 ALA A O 1
ATOM 6692 N N . ASP A 1 911 ? 8.420 -41.038 -26.780 1.00 92.88 911 ASP A N 1
ATOM 6693 C CA . ASP A 1 911 ? 7.673 -40.282 -27.783 1.00 92.88 911 ASP A CA 1
ATOM 6694 C C . ASP A 1 911 ? 6.170 -40.550 -27.661 1.00 92.88 911 ASP A C 1
ATOM 6696 O O . ASP A 1 911 ? 5.748 -41.682 -27.395 1.00 92.88 911 ASP A O 1
ATOM 6700 N N . GLY A 1 912 ? 5.370 -39.518 -27.926 1.00 88.56 912 GLY A N 1
ATOM 6701 C CA . GLY A 1 912 ? 3.913 -39.583 -27.878 1.00 88.56 912 GLY A CA 1
ATOM 6702 C C . GLY A 1 912 ? 3.287 -38.754 -26.760 1.00 88.56 912 GLY A C 1
ATOM 6703 O O . GLY A 1 912 ? 3.966 -38.262 -25.856 1.00 88.56 912 GLY A O 1
ATOM 6704 N N . LEU A 1 913 ? 1.958 -38.660 -26.828 1.00 87.31 913 LEU A N 1
ATOM 6705 C CA . LEU A 1 913 ? 1.092 -37.988 -25.861 1.00 87.31 913 LEU A CA 1
ATOM 6706 C C . LEU A 1 913 ? -0.042 -38.923 -25.384 1.00 87.31 913 LEU A C 1
ATOM 6708 O O . LEU A 1 913 ? -0.436 -39.843 -26.106 1.00 87.31 913 LEU A O 1
ATOM 6712 N N . SER A 1 914 ? -0.589 -38.699 -24.186 1.00 83.00 914 SER A N 1
ATOM 6713 C CA . SER A 1 914 ? -1.804 -39.378 -23.682 1.00 83.00 914 SER A CA 1
ATOM 6714 C C . SER A 1 914 ? -3.100 -38.681 -24.073 1.00 83.00 914 SER A C 1
ATOM 6716 O O . SER A 1 914 ? -4.166 -39.302 -24.054 1.00 83.00 914 SER A O 1
ATOM 6718 N N . SER A 1 915 ? -3.042 -37.387 -24.372 1.00 83.75 915 SER A N 1
ATOM 6719 C CA . SER A 1 915 ? -4.230 -36.582 -24.645 1.00 83.75 915 SER A CA 1
ATOM 6720 C C . SER A 1 915 ? -4.913 -37.010 -25.952 1.00 83.75 915 SER A C 1
ATOM 6722 O O . SER A 1 915 ? -4.280 -37.293 -26.963 1.00 83.75 915 SER A O 1
ATOM 6724 N N . SER A 1 916 ? -6.245 -37.050 -25.953 1.00 84.06 916 SER A N 1
ATOM 6725 C CA . SER A 1 916 ? -7.033 -37.293 -27.177 1.00 84.06 916 SER A CA 1
ATOM 6726 C C . SER A 1 916 ? -7.270 -36.018 -27.994 1.00 84.06 916 SER A C 1
ATOM 6728 O O . SER A 1 916 ? -7.769 -36.085 -29.116 1.00 84.06 916 SER A O 1
ATOM 6730 N N . GLU A 1 917 ? -6.892 -34.867 -27.438 1.00 89.69 917 GLU A N 1
ATOM 6731 C CA . GLU A 1 917 ? -6.960 -33.542 -28.044 1.00 89.69 917 GLU A CA 1
ATOM 6732 C C . GLU A 1 917 ? -5.713 -32.747 -27.645 1.00 89.69 917 GLU A C 1
ATOM 6734 O O . GLU A 1 917 ? -5.246 -32.859 -26.507 1.00 89.69 917 GLU A O 1
ATOM 6739 N N . VAL A 1 918 ? -5.201 -31.941 -28.577 1.00 94.69 918 VAL A N 1
ATOM 6740 C CA . VAL A 1 918 ? -4.112 -30.983 -28.332 1.00 94.69 918 VAL A CA 1
ATOM 6741 C C . VAL A 1 918 ? -4.647 -29.598 -28.648 1.00 94.69 918 VAL A C 1
ATOM 6743 O O . VAL A 1 918 ? -4.761 -29.230 -29.815 1.00 94.69 918 VAL A O 1
ATOM 6746 N N . THR A 1 919 ? -5.047 -28.856 -27.623 1.00 95.62 919 THR A N 1
ATOM 6747 C CA . THR A 1 919 ? -5.565 -27.495 -27.791 1.00 95.62 919 THR A CA 1
ATOM 6748 C C . THR A 1 919 ? -4.405 -26.524 -27.944 1.00 95.62 919 THR A C 1
ATOM 6750 O O . THR A 1 919 ? -3.542 -26.469 -27.077 1.00 95.62 919 THR A O 1
ATOM 6753 N N . GLY A 1 920 ? -4.389 -25.739 -29.018 1.00 95.88 920 GLY A N 1
ATOM 6754 C CA . GLY A 1 920 ? -3.355 -24.730 -29.247 1.00 95.88 920 GLY A CA 1
ATOM 6755 C C . GLY A 1 920 ? -3.704 -23.777 -30.384 1.00 95.88 920 GLY A C 1
ATOM 6756 O O . GLY A 1 920 ? -4.742 -23.924 -31.040 1.00 95.88 920 GLY A O 1
ATOM 6757 N N . ILE A 1 921 ? -2.836 -22.797 -30.625 1.00 95.12 921 ILE A N 1
ATOM 6758 C CA . ILE A 1 921 ? -3.004 -21.810 -31.700 1.00 95.12 921 ILE A CA 1
ATOM 6759 C C . ILE A 1 921 ? -2.104 -22.185 -32.876 1.00 95.12 921 ILE A C 1
ATOM 6761 O O . ILE A 1 921 ? -0.891 -22.303 -32.738 1.00 95.12 921 ILE A O 1
ATOM 6765 N N . LYS A 1 922 ? -2.688 -22.332 -34.069 1.00 94.94 922 LYS A N 1
ATOM 6766 C CA . LYS A 1 922 ? -1.944 -22.650 -35.298 1.00 94.94 922 LYS A CA 1
ATOM 6767 C C . LYS A 1 922 ? -1.398 -21.385 -35.966 1.00 94.94 922 LYS A C 1
ATOM 6769 O O . LYS A 1 922 ? -1.943 -20.937 -36.973 1.00 94.94 922 LYS A O 1
ATOM 6774 N N . ALA A 1 923 ? -0.352 -20.800 -35.388 1.00 93.44 923 ALA A N 1
ATOM 6775 C CA . ALA A 1 923 ? 0.294 -19.588 -35.891 1.00 93.44 923 ALA A CA 1
ATOM 6776 C C . ALA A 1 923 ? 1.791 -19.544 -35.533 1.00 93.44 923 ALA A C 1
ATOM 6778 O O . ALA A 1 923 ? 2.270 -20.352 -34.741 1.00 93.44 923 ALA A O 1
ATOM 6779 N N . THR A 1 924 ? 2.530 -18.602 -36.122 1.00 91.44 924 THR A N 1
ATOM 6780 C CA . THR A 1 924 ? 3.962 -18.388 -35.855 1.00 91.44 924 THR A CA 1
ATOM 6781 C C . THR A 1 924 ? 4.279 -16.901 -35.760 1.00 91.44 924 THR A C 1
ATOM 6783 O O . THR A 1 924 ? 3.574 -16.078 -36.354 1.00 91.44 924 THR A O 1
ATOM 6786 N N . GLY A 1 925 ? 5.349 -16.538 -35.047 1.00 89.38 925 GLY A N 1
ATOM 6787 C CA . GLY A 1 925 ? 5.793 -15.145 -34.921 1.00 89.38 925 GLY A CA 1
ATOM 6788 C C . GLY A 1 925 ? 6.064 -14.469 -36.268 1.00 89.38 925 GLY A C 1
ATOM 6789 O O . GLY A 1 925 ? 5.719 -13.308 -36.472 1.00 89.38 925 GLY A O 1
ATOM 6790 N N . ASN A 1 926 ? 6.553 -15.234 -37.252 1.00 86.75 926 ASN A N 1
ATOM 6791 C CA . ASN A 1 926 ? 6.743 -14.771 -38.634 1.00 86.75 926 ASN A CA 1
ATOM 6792 C C . ASN A 1 926 ? 5.434 -14.320 -39.309 1.00 86.75 926 ASN A C 1
ATOM 6794 O O . ASN A 1 926 ? 5.463 -13.508 -40.233 1.00 86.75 926 ASN A O 1
ATOM 6798 N N . ALA A 1 927 ? 4.292 -14.846 -38.861 1.00 89.19 927 ALA A N 1
ATOM 6799 C CA . ALA A 1 927 ? 2.956 -14.470 -39.311 1.00 89.19 927 ALA A CA 1
ATOM 6800 C C . ALA A 1 927 ? 2.259 -13.464 -38.370 1.00 89.19 927 ALA A C 1
ATOM 6802 O O . ALA A 1 927 ? 1.067 -13.207 -38.537 1.00 89.19 927 ALA A O 1
ATOM 6803 N N . GLY A 1 928 ? 2.982 -12.888 -37.401 1.00 89.94 928 GLY A N 1
ATOM 6804 C CA . GLY A 1 928 ? 2.462 -11.911 -36.442 1.00 89.94 928 GLY A CA 1
ATOM 6805 C C . GLY A 1 928 ? 1.829 -12.513 -35.186 1.00 89.94 928 GLY A C 1
ATOM 6806 O O . GLY A 1 928 ? 1.072 -11.817 -34.518 1.00 89.94 928 GLY A O 1
ATOM 6807 N N . TYR A 1 929 ? 2.099 -13.785 -34.873 1.00 93.50 929 TYR A N 1
ATOM 6808 C CA . TYR A 1 929 ? 1.666 -14.399 -33.615 1.00 93.50 929 TYR A CA 1
ATOM 6809 C C . TYR A 1 929 ? 2.424 -13.793 -32.430 1.00 93.50 929 TYR A C 1
ATOM 6811 O O . TYR A 1 929 ? 3.654 -13.765 -32.439 1.00 93.50 929 TYR A O 1
ATOM 6819 N N . VAL A 1 930 ? 1.693 -13.327 -31.421 1.00 90.56 930 VAL A N 1
ATOM 6820 C CA . VAL A 1 930 ? 2.245 -12.692 -30.211 1.00 90.56 930 VAL A CA 1
ATOM 6821 C C . VAL A 1 930 ? 1.590 -13.266 -28.949 1.00 90.56 930 VAL A C 1
ATOM 6823 O O . VAL A 1 930 ? 0.468 -13.762 -29.048 1.00 90.56 930 VAL A O 1
ATOM 6826 N N . PRO A 1 931 ? 2.207 -13.162 -27.755 1.00 90.06 931 PRO A N 1
ATOM 6827 C CA . PRO A 1 931 ? 1.634 -13.706 -26.517 1.00 90.06 931 PRO A CA 1
ATOM 6828 C C . PRO A 1 931 ? 0.209 -13.224 -26.220 1.00 90.06 931 PRO A C 1
ATOM 6830 O O . PRO A 1 931 ? -0.627 -13.997 -25.763 1.00 90.06 931 PRO A O 1
ATOM 6833 N N . ALA A 1 932 ? -0.120 -11.972 -26.562 1.00 83.31 932 ALA A N 1
ATOM 6834 C CA . ALA A 1 932 ? -1.467 -11.422 -26.387 1.00 83.31 932 ALA A CA 1
ATOM 6835 C C . ALA A 1 932 ? -2.563 -12.214 -27.135 1.00 83.31 932 ALA A C 1
ATOM 6837 O O . ALA A 1 932 ? -3.724 -12.190 -26.728 1.00 83.31 932 ALA A O 1
ATOM 6838 N N . ASP A 1 933 ? -2.211 -12.951 -28.194 1.00 86.88 933 ASP A N 1
ATOM 6839 C CA . ASP A 1 933 ? -3.146 -13.803 -28.933 1.00 86.88 933 ASP A CA 1
ATOM 6840 C C . ASP A 1 933 ? -3.640 -15.000 -28.106 1.00 86.88 933 ASP A C 1
ATOM 6842 O O . ASP A 1 933 ? -4.719 -15.523 -28.386 1.00 86.88 933 ASP A O 1
ATOM 6846 N N . LEU A 1 934 ? -2.896 -15.412 -27.073 1.00 86.31 934 LEU A N 1
ATOM 6847 C CA . LEU A 1 934 ? -3.304 -16.465 -26.140 1.00 86.31 934 LEU A CA 1
ATOM 6848 C C . LEU A 1 934 ? -4.540 -16.058 -25.327 1.00 86.31 934 LEU A C 1
ATOM 6850 O O . LEU A 1 934 ? -5.266 -16.917 -24.845 1.00 86.31 934 LEU A O 1
ATOM 6854 N N . ALA A 1 935 ? -4.845 -14.764 -25.198 1.00 80.25 935 ALA A N 1
ATOM 6855 C CA . ALA A 1 935 ? -6.076 -14.317 -24.548 1.00 80.25 935 ALA A CA 1
ATOM 6856 C C . ALA A 1 935 ? -7.330 -14.525 -25.426 1.00 80.25 935 ALA A C 1
ATOM 6858 O O . ALA A 1 935 ? -8.453 -14.539 -24.914 1.00 80.25 935 ALA A O 1
ATOM 6859 N N . ASP A 1 936 ? -7.173 -14.701 -26.743 1.00 83.75 936 ASP A N 1
ATOM 6860 C CA . ASP A 1 936 ? -8.291 -14.849 -27.674 1.00 83.75 936 ASP A CA 1
ATOM 6861 C C . ASP A 1 936 ? -8.718 -16.316 -27.813 1.00 83.75 936 ASP A C 1
ATOM 6863 O O . ASP A 1 936 ? -8.203 -17.093 -28.623 1.00 83.75 936 ASP A O 1
ATOM 6867 N N . ALA A 1 937 ? -9.752 -16.675 -27.050 1.00 84.69 937 ALA A N 1
ATOM 6868 C CA . ALA A 1 937 ? -10.382 -17.991 -27.066 1.00 84.69 937 ALA A CA 1
ATOM 6869 C C . ALA A 1 937 ? -10.760 -18.496 -28.476 1.00 84.69 937 ALA A C 1
ATOM 6871 O O . ALA A 1 937 ? -10.809 -19.708 -28.691 1.00 84.69 937 ALA A O 1
ATOM 6872 N N . SER A 1 938 ? -11.040 -17.597 -29.430 1.00 90.69 938 SER A N 1
ATOM 6873 C CA . SER A 1 938 ? -11.468 -17.957 -30.788 1.00 90.69 938 SER A CA 1
ATOM 6874 C C . SER A 1 938 ? -10.335 -18.478 -31.676 1.00 90.69 938 SER A C 1
ATOM 6876 O O . SER A 1 938 ? -10.599 -19.105 -32.702 1.00 90.69 938 SER A O 1
ATOM 6878 N N . ARG A 1 939 ? -9.078 -18.249 -31.278 1.00 91.56 939 ARG A N 1
ATOM 6879 C CA . ARG A 1 939 ? -7.883 -18.679 -32.018 1.00 91.56 939 ARG A CA 1
ATOM 6880 C C . ARG A 1 939 ? -7.457 -20.107 -31.703 1.00 91.56 939 ARG A C 1
ATOM 6882 O O . ARG A 1 939 ? -6.677 -20.692 -32.457 1.00 91.56 939 ARG A O 1
ATOM 6889 N N . TYR A 1 940 ? -7.960 -20.659 -30.604 1.00 94.00 940 TYR A N 1
ATOM 6890 C CA . TYR A 1 940 ? -7.660 -22.017 -30.184 1.00 94.00 940 TYR A CA 1
ATOM 6891 C C . TYR A 1 940 ? -8.388 -23.043 -31.040 1.00 94.00 940 TYR A C 1
ATOM 6893 O O . TYR A 1 940 ? -9.573 -22.922 -31.349 1.00 94.00 940 TYR A O 1
ATOM 6901 N N . GLN A 1 941 ? -7.673 -24.109 -31.369 1.00 95.50 941 GLN A N 1
ATOM 6902 C CA . GLN A 1 941 ? -8.214 -25.247 -32.091 1.00 95.50 941 GLN A CA 1
ATOM 6903 C C . GLN A 1 941 ? -7.545 -26.542 -31.635 1.00 95.50 941 GLN A C 1
ATOM 6905 O O . GLN A 1 941 ? -6.459 -26.538 -31.059 1.00 95.50 941 GLN A O 1
ATOM 6910 N N . ASN A 1 942 ? -8.188 -27.669 -31.936 1.00 96.19 942 ASN A N 1
ATOM 6911 C CA . ASN A 1 942 ? -7.586 -28.980 -31.738 1.00 96.19 942 ASN A CA 1
ATOM 6912 C C . ASN A 1 942 ? -6.566 -29.253 -32.859 1.00 96.19 942 ASN A C 1
ATOM 6914 O O . ASN A 1 942 ? -6.934 -29.486 -34.014 1.00 96.19 942 ASN A O 1
ATOM 6918 N N . LEU A 1 943 ? -5.280 -29.231 -32.519 1.00 96.62 943 LEU A N 1
ATOM 6919 C CA . LEU A 1 943 ? -4.169 -29.403 -33.449 1.00 96.62 943 LEU A CA 1
ATOM 6920 C C . LEU A 1 943 ? -4.045 -30.841 -33.969 1.00 96.62 943 LEU A C 1
ATOM 6922 O O . LEU A 1 943 ? -3.657 -31.021 -35.123 1.00 96.62 943 LEU A O 1
ATOM 6926 N N . LEU A 1 944 ? -4.493 -31.852 -33.213 1.00 95.69 944 LEU A N 1
ATOM 6927 C CA . LEU A 1 944 ? -4.606 -33.225 -33.731 1.00 95.69 944 LEU A CA 1
ATOM 6928 C C . LEU A 1 944 ? -5.618 -33.302 -34.875 1.00 95.69 944 LEU A C 1
ATOM 6930 O O . LEU A 1 944 ? -5.340 -33.885 -35.921 1.00 95.69 944 LEU A O 1
ATOM 6934 N N . ALA A 1 945 ? -6.773 -32.648 -34.720 1.00 95.56 945 ALA A N 1
ATOM 6935 C CA . ALA A 1 945 ? -7.759 -32.543 -35.795 1.00 95.56 945 ALA A CA 1
ATOM 6936 C C . ALA A 1 945 ? -7.233 -31.718 -36.987 1.00 95.56 945 ALA A C 1
ATOM 6938 O O . ALA A 1 945 ? -7.659 -31.932 -38.122 1.00 95.56 945 ALA A O 1
ATOM 6939 N N . ALA A 1 946 ? -6.280 -30.812 -36.745 1.00 94.62 946 ALA A N 1
ATOM 6940 C CA . ALA A 1 946 ? -5.588 -30.041 -37.774 1.00 94.62 946 ALA A CA 1
ATOM 6941 C C . ALA A 1 946 ? -4.439 -30.801 -38.473 1.00 94.62 946 ALA A C 1
ATOM 6943 O O . ALA A 1 946 ? -3.798 -30.220 -39.354 1.00 94.62 946 ALA A O 1
ATOM 6944 N N . GLY A 1 947 ? -4.205 -32.074 -38.123 1.00 94.31 947 GLY A N 1
ATOM 6945 C CA . GLY A 1 947 ? -3.244 -32.965 -38.780 1.00 94.31 947 GLY A CA 1
ATOM 6946 C C . GLY A 1 947 ? -1.900 -33.135 -38.068 1.00 94.31 947 GLY A C 1
ATOM 6947 O O . GLY A 1 947 ? -0.995 -33.708 -38.670 1.00 94.31 947 GLY A O 1
ATOM 6948 N N . HIS A 1 948 ? -1.763 -32.653 -36.831 1.00 94.81 948 HIS A N 1
ATOM 6949 C CA . HIS A 1 948 ? -0.546 -32.812 -36.035 1.00 94.81 948 HIS A CA 1
ATOM 6950 C C . HIS A 1 948 ? -0.249 -34.295 -35.771 1.00 94.81 948 HIS A C 1
ATOM 6952 O O . HIS A 1 948 ? -1.170 -35.074 -35.508 1.00 94.81 948 HIS A O 1
ATOM 6958 N N . ASN A 1 949 ? 1.024 -34.686 -35.859 1.00 92.19 949 ASN A N 1
ATOM 6959 C CA . ASN A 1 949 ? 1.495 -36.041 -35.608 1.00 92.19 949 ASN A CA 1
ATOM 6960 C C . ASN A 1 949 ? 1.969 -36.220 -34.148 1.00 92.19 949 ASN A C 1
ATOM 6962 O O . ASN A 1 949 ? 3.086 -35.802 -33.835 1.00 92.19 949 ASN A O 1
ATOM 6966 N N . PRO A 1 950 ? 1.227 -36.980 -33.312 1.00 90.56 950 PRO A N 1
ATOM 6967 C CA . PRO A 1 950 ? 1.588 -37.302 -31.928 1.00 90.56 950 PRO A CA 1
ATOM 6968 C C . PRO A 1 950 ? 3.006 -37.827 -31.708 1.00 90.56 950 PRO A C 1
ATOM 6970 O O . PRO A 1 950 ? 3.564 -37.723 -30.622 1.00 90.56 950 PRO A O 1
ATOM 6973 N N . ALA A 1 951 ? 3.603 -38.462 -32.722 1.00 90.00 951 ALA A N 1
ATOM 6974 C CA . ALA A 1 951 ? 4.951 -39.005 -32.611 1.00 90.00 951 ALA A CA 1
ATOM 6975 C C . ALA A 1 951 ? 6.030 -37.914 -32.463 1.00 90.00 951 ALA A C 1
ATOM 6977 O O . ALA A 1 951 ? 7.181 -38.243 -32.176 1.00 90.00 951 ALA A O 1
ATOM 6978 N N . GLN A 1 952 ? 5.697 -36.635 -32.676 1.00 90.38 952 GLN A N 1
ATOM 6979 C CA . GLN A 1 952 ? 6.614 -35.510 -32.467 1.00 90.38 952 GLN A CA 1
ATOM 6980 C C . GLN A 1 952 ? 6.680 -35.061 -31.008 1.00 90.38 952 GLN A C 1
ATOM 6982 O O . GLN A 1 952 ? 7.725 -34.567 -30.581 1.00 90.38 952 GLN A O 1
ATOM 6987 N N . ASP A 1 953 ? 5.656 -35.359 -30.219 1.00 93.56 953 ASP A N 1
ATOM 6988 C CA . ASP A 1 953 ? 5.582 -35.001 -28.805 1.00 93.56 953 ASP A CA 1
ATOM 6989 C C . ASP A 1 953 ? 6.427 -35.927 -27.940 1.00 93.56 953 ASP A C 1
ATOM 6991 O O . ASP A 1 953 ? 6.891 -36.987 -28.381 1.00 93.56 953 ASP A O 1
ATOM 6995 N N . THR A 1 954 ? 6.668 -35.507 -26.702 1.00 95.00 954 THR A N 1
ATOM 6996 C CA . THR A 1 954 ? 7.447 -36.283 -25.736 1.00 95.00 954 THR A CA 1
ATOM 6997 C C . THR A 1 954 ? 6.775 -36.265 -24.375 1.00 95.00 954 THR A C 1
ATOM 6999 O O . THR A 1 954 ? 6.509 -35.203 -23.818 1.00 95.00 954 THR A O 1
ATOM 7002 N N . THR A 1 955 ? 6.569 -37.447 -23.807 1.00 95.81 955 THR A N 1
ATOM 7003 C CA . THR A 1 955 ? 6.128 -37.617 -22.423 1.00 95.81 955 THR A CA 1
ATOM 7004 C C . THR A 1 955 ? 7.335 -37.877 -21.532 1.00 95.81 955 THR A C 1
ATOM 7006 O O . THR A 1 955 ? 8.217 -38.656 -21.895 1.00 95.81 955 THR A O 1
ATOM 7009 N N . TYR A 1 956 ? 7.351 -37.264 -20.352 1.00 97.50 956 TYR A N 1
ATOM 7010 C CA . TYR A 1 956 ? 8.287 -37.563 -19.274 1.00 97.50 956 TYR A CA 1
ATOM 7011 C C . TYR A 1 956 ? 7.547 -38.043 -18.037 1.00 97.50 956 TYR A C 1
ATOM 7013 O O . TYR A 1 956 ? 6.477 -37.544 -17.711 1.00 97.50 956 TYR A O 1
ATOM 7021 N N . GLU A 1 957 ? 8.169 -38.960 -17.308 1.00 97.38 957 GLU A N 1
ATOM 7022 C CA . GLU A 1 957 ? 7.702 -39.436 -16.012 1.00 97.38 957 GLU A CA 1
ATOM 7023 C C . GLU A 1 957 ? 8.842 -39.375 -15.005 1.00 97.38 957 GLU A C 1
ATOM 7025 O O . GLU A 1 957 ? 9.969 -39.764 -15.320 1.00 97.38 957 GLU A O 1
ATOM 7030 N N . ILE A 1 958 ? 8.551 -38.967 -13.774 1.00 98.19 958 ILE A N 1
ATOM 7031 C CA . ILE A 1 958 ? 9.492 -38.998 -12.655 1.00 98.19 958 ILE A CA 1
ATOM 7032 C C . ILE A 1 958 ? 8.855 -39.671 -11.443 1.00 98.19 958 ILE A C 1
ATOM 7034 O O . ILE A 1 958 ? 7.689 -39.457 -11.121 1.00 98.19 958 ILE A O 1
ATOM 7038 N N . LYS A 1 959 ? 9.655 -40.487 -10.759 1.00 98.31 959 LYS A N 1
ATOM 7039 C CA . LYS A 1 959 ? 9.348 -41.080 -9.459 1.00 98.31 959 LYS A CA 1
ATOM 7040 C C . LYS A 1 959 ? 10.239 -40.439 -8.411 1.00 98.31 959 LYS A C 1
ATOM 7042 O O . LYS A 1 959 ? 11.464 -40.517 -8.533 1.00 98.31 959 LYS A O 1
ATOM 7047 N N . ILE A 1 960 ? 9.624 -39.885 -7.375 1.00 98.56 960 ILE A N 1
ATOM 7048 C CA . ILE A 1 960 ? 10.283 -39.243 -6.241 1.00 98.56 960 ILE A CA 1
ATOM 7049 C C . ILE A 1 960 ? 9.875 -39.992 -4.968 1.00 98.56 960 ILE A C 1
ATOM 7051 O O . ILE A 1 960 ? 8.703 -39.951 -4.590 1.00 98.56 960 ILE A O 1
ATOM 7055 N N . PRO A 1 961 ? 10.797 -40.692 -4.284 1.00 98.50 961 PRO A N 1
ATOM 7056 C CA . PRO A 1 961 ? 10.480 -41.317 -3.004 1.00 98.50 961 PRO A CA 1
ATOM 7057 C C . PRO A 1 961 ? 10.037 -40.263 -1.983 1.00 98.50 961 PRO A C 1
ATOM 7059 O O . PRO A 1 961 ? 10.761 -39.298 -1.742 1.00 98.50 961 PRO A O 1
ATOM 7062 N N . LEU A 1 962 ? 8.887 -40.452 -1.335 1.00 98.00 962 LEU A N 1
ATOM 7063 C CA . LEU A 1 962 ? 8.340 -39.499 -0.354 1.00 98.00 962 LEU A CA 1
ATOM 7064 C C . LEU A 1 962 ? 9.318 -39.255 0.802 1.00 98.00 962 LEU A C 1
ATOM 7066 O O . LEU A 1 962 ? 9.479 -38.129 1.267 1.00 98.00 962 LEU A O 1
ATOM 7070 N N . GLN A 1 963 ? 10.069 -40.292 1.182 1.00 96.25 963 GLN A N 1
ATOM 7071 C CA . GLN A 1 963 ? 11.113 -40.186 2.197 1.00 96.25 963 GLN A CA 1
ATOM 7072 C C . GLN A 1 963 ? 12.225 -39.199 1.813 1.00 96.25 963 GLN A C 1
ATOM 7074 O O . GLN A 1 963 ? 12.786 -38.559 2.700 1.00 96.25 963 GLN A O 1
ATOM 7079 N N . SER A 1 964 ? 12.540 -39.048 0.521 1.00 95.31 964 SER A N 1
ATOM 7080 C CA . SER A 1 964 ? 13.548 -38.078 0.067 1.00 95.31 964 SER A CA 1
ATOM 7081 C C . SER A 1 964 ? 13.087 -36.628 0.250 1.00 95.31 964 SER A C 1
ATOM 7083 O O . SER A 1 964 ? 13.917 -35.749 0.450 1.00 95.31 964 SER A O 1
ATOM 7085 N N . LEU A 1 965 ? 11.768 -36.413 0.277 1.00 96.00 965 LEU A N 1
ATOM 7086 C CA . LEU A 1 965 ? 11.108 -35.149 0.611 1.00 96.00 965 LEU A CA 1
ATOM 7087 C C . LEU A 1 965 ? 10.850 -35.001 2.126 1.00 96.00 965 LEU A C 1
ATOM 7089 O O . LEU A 1 965 ? 10.294 -34.007 2.578 1.00 96.00 965 LEU A O 1
ATOM 7093 N N . GLY A 1 966 ? 11.218 -35.997 2.939 1.00 94.56 966 GLY A N 1
ATOM 7094 C CA . GLY A 1 966 ? 10.978 -35.985 4.384 1.00 94.56 966 GLY A CA 1
ATOM 7095 C C . GLY A 1 966 ? 9.518 -36.206 4.794 1.00 94.56 966 GLY A C 1
ATOM 7096 O O . GLY A 1 966 ? 9.161 -35.895 5.931 1.00 94.56 966 GLY A O 1
ATOM 7097 N N . ILE A 1 967 ? 8.683 -36.750 3.903 1.00 95.88 967 ILE A N 1
ATOM 7098 C CA . ILE A 1 967 ? 7.261 -37.018 4.156 1.00 95.88 967 ILE A CA 1
ATOM 7099 C C . ILE A 1 967 ? 6.899 -38.487 3.894 1.00 95.88 967 ILE A C 1
ATOM 7101 O O . ILE A 1 967 ? 7.692 -39.269 3.372 1.00 95.88 967 ILE A O 1
ATOM 7105 N N . ASP A 1 968 ? 5.686 -38.872 4.278 1.00 96.06 968 ASP A N 1
ATOM 7106 C CA . ASP A 1 968 ? 5.071 -40.157 3.949 1.00 96.06 968 ASP A CA 1
ATOM 7107 C C . ASP A 1 968 ? 3.712 -39.952 3.259 1.00 96.06 968 ASP A C 1
ATOM 7109 O O . ASP A 1 968 ? 3.245 -38.825 3.078 1.00 96.06 968 ASP A O 1
ATOM 7113 N N . ARG A 1 969 ? 3.061 -41.046 2.852 1.00 94.69 969 ARG A N 1
ATOM 7114 C CA . ARG A 1 969 ? 1.756 -40.978 2.185 1.00 94.69 969 ARG A CA 1
ATOM 7115 C C . ARG A 1 969 ? 0.693 -40.286 3.036 1.00 94.69 969 ARG A C 1
ATOM 7117 O O . ARG A 1 969 ? -0.064 -39.476 2.515 1.00 94.69 969 ARG A O 1
ATOM 7124 N N . ALA A 1 970 ? 0.628 -40.601 4.329 1.00 92.06 970 ALA A N 1
ATOM 7125 C CA . ALA A 1 970 ? -0.363 -40.007 5.225 1.00 92.06 970 ALA A CA 1
ATOM 7126 C C . ALA A 1 970 ? -0.182 -38.487 5.305 1.00 92.06 970 ALA A C 1
ATOM 7128 O O . ALA A 1 970 ? -1.149 -37.730 5.325 1.00 92.06 970 ALA A O 1
ATOM 7129 N N . THR A 1 971 ? 1.069 -38.042 5.305 1.00 91.44 971 THR A N 1
ATOM 7130 C CA . THR A 1 971 ? 1.447 -36.639 5.247 1.00 91.44 971 THR A CA 1
ATOM 7131 C C . THR A 1 971 ? 1.013 -35.989 3.934 1.00 91.44 971 THR A C 1
ATOM 7133 O O . THR A 1 971 ? 0.387 -34.933 3.977 1.00 91.44 971 THR A O 1
ATOM 7136 N N . LEU A 1 972 ? 1.283 -36.630 2.793 1.00 92.44 972 LEU A N 1
ATOM 7137 C CA . LEU A 1 972 ? 0.858 -36.149 1.477 1.00 92.44 972 LEU A CA 1
ATOM 7138 C C . LEU A 1 972 ? -0.671 -36.045 1.367 1.00 92.44 972 LEU A C 1
ATOM 7140 O O . LEU A 1 972 ? -1.183 -35.023 0.939 1.00 92.44 972 LEU A O 1
ATOM 7144 N N . GLU A 1 973 ? -1.421 -37.061 1.790 1.00 92.44 973 GLU A N 1
ATOM 7145 C CA . GLU A 1 973 ? -2.890 -37.065 1.686 1.00 92.44 973 GLU A CA 1
ATOM 7146 C C . GLU A 1 973 ? -3.573 -36.130 2.700 1.00 92.44 973 GLU A C 1
ATOM 7148 O O . GLU A 1 973 ? -4.728 -35.756 2.512 1.00 92.44 973 GLU A O 1
ATOM 7153 N N . SER A 1 974 ? -2.892 -35.756 3.789 1.00 87.81 974 SER A N 1
ATOM 7154 C CA . SER A 1 974 ? -3.466 -34.878 4.822 1.00 87.81 974 SER A CA 1
ATOM 7155 C C . SER A 1 974 ? -3.073 -33.411 4.692 1.00 87.81 974 SER A C 1
ATOM 7157 O O . SER A 1 974 ? -3.831 -32.553 5.135 1.00 87.81 974 SER A O 1
ATOM 7159 N N . ARG A 1 975 ? -1.896 -33.113 4.135 1.00 86.81 975 ARG A N 1
ATOM 7160 C CA . ARG A 1 975 ? -1.388 -31.739 3.977 1.00 86.81 975 ARG A CA 1
ATOM 7161 C C . ARG A 1 975 ? -1.251 -31.316 2.519 1.00 86.81 975 ARG A C 1
ATOM 7163 O O . ARG A 1 975 ? -1.243 -30.121 2.229 1.00 86.81 975 ARG A O 1
ATOM 7170 N N . GLY A 1 976 ? -1.152 -32.286 1.619 1.00 92.19 976 GLY A N 1
ATOM 7171 C CA . GLY A 1 976 ? -0.829 -32.052 0.224 1.00 92.19 976 GLY A CA 1
ATOM 7172 C C . GLY A 1 976 ? 0.611 -31.584 0.056 1.00 92.19 976 GLY A C 1
ATOM 7173 O O . GLY A 1 976 ? 1.309 -31.294 1.027 1.00 92.19 976 GLY A O 1
ATOM 7174 N N . LEU A 1 977 ? 1.046 -31.490 -1.192 1.00 95.69 977 LEU A N 1
ATOM 7175 C CA . LEU A 1 977 ? 2.237 -30.733 -1.571 1.00 95.69 977 LEU A CA 1
ATOM 7176 C C . LEU A 1 977 ? 1.919 -29.853 -2.775 1.00 95.69 977 LEU A C 1
ATOM 7178 O O . LEU A 1 977 ? 1.023 -30.175 -3.560 1.00 95.69 977 LEU A O 1
ATOM 7182 N N . GLY A 1 978 ? 2.631 -28.742 -2.905 1.00 97.56 978 GLY A N 1
ATOM 7183 C CA . GLY A 1 978 ? 2.619 -27.929 -4.112 1.00 97.56 978 GLY A CA 1
ATOM 7184 C C . GLY A 1 978 ? 3.680 -28.420 -5.091 1.00 97.56 978 GLY A C 1
ATOM 7185 O O . GLY A 1 978 ? 4.780 -28.784 -4.679 1.00 97.56 978 GLY A O 1
ATOM 7186 N N . VAL A 1 979 ? 3.373 -28.394 -6.386 1.00 98.31 979 VAL A N 1
ATOM 7187 C CA . VAL A 1 979 ? 4.332 -28.632 -7.465 1.00 98.31 979 VAL A CA 1
ATOM 7188 C C . VAL A 1 979 ? 4.235 -27.556 -8.549 1.00 98.31 979 VAL A C 1
ATOM 7190 O O . VAL A 1 979 ? 3.142 -27.204 -8.994 1.00 98.31 979 VAL A O 1
ATOM 7193 N N . MET A 1 980 ? 5.392 -27.076 -9.002 1.00 98.38 980 MET A N 1
ATOM 7194 C CA . MET A 1 980 ? 5.541 -26.312 -10.238 1.00 98.38 980 MET A CA 1
ATOM 7195 C C . MET A 1 980 ? 6.672 -26.916 -11.070 1.00 98.38 980 MET A C 1
ATOM 7197 O O . MET A 1 980 ? 7.806 -27.058 -10.610 1.00 98.38 980 MET A O 1
ATOM 7201 N N . LEU A 1 981 ? 6.351 -27.296 -12.301 1.00 98.44 981 LEU A N 1
ATOM 7202 C CA . LEU A 1 981 ? 7.321 -27.705 -13.307 1.00 98.44 981 LEU A CA 1
ATOM 7203 C C . LEU A 1 981 ? 7.802 -26.468 -14.059 1.00 98.44 981 LEU A C 1
ATOM 7205 O O . LEU A 1 981 ? 6.987 -25.646 -14.464 1.00 98.44 981 LEU A O 1
ATOM 7209 N N . ILE A 1 982 ? 9.110 -26.363 -14.268 1.00 97.62 982 ILE A N 1
ATOM 7210 C CA . ILE A 1 982 ? 9.751 -25.243 -14.951 1.00 97.62 982 ILE A CA 1
ATOM 7211 C C . ILE A 1 982 ? 10.637 -25.805 -16.056 1.00 97.62 982 ILE A C 1
ATOM 7213 O O . ILE A 1 982 ? 11.560 -26.591 -15.809 1.00 97.62 982 ILE A O 1
ATOM 7217 N N . SER A 1 983 ? 10.345 -25.375 -17.276 1.00 95.38 983 SER A N 1
ATOM 7218 C CA . SER A 1 983 ? 11.160 -25.636 -18.449 1.00 95.38 983 SER A CA 1
ATOM 7219 C C . SER A 1 983 ? 12.083 -24.451 -18.702 1.00 95.38 983 SER A C 1
ATOM 7221 O O . SER A 1 983 ? 11.690 -23.300 -18.531 1.00 95.38 983 SER A O 1
ATOM 7223 N N . THR A 1 984 ? 13.324 -24.720 -19.099 1.00 92.75 984 THR A N 1
ATOM 7224 C CA . THR A 1 984 ? 14.338 -23.676 -19.304 1.00 92.75 984 THR A CA 1
ATOM 7225 C C . THR A 1 984 ? 14.954 -23.790 -20.688 1.00 92.75 984 THR A C 1
ATOM 7227 O O . THR A 1 984 ? 14.888 -24.846 -21.318 1.00 92.75 984 THR A O 1
ATOM 7230 N N . PHE A 1 985 ? 15.548 -22.698 -21.168 1.00 88.12 985 PHE A N 1
ATOM 7231 C CA . PHE A 1 985 ? 16.386 -22.677 -22.365 1.00 88.12 985 PHE A CA 1
ATOM 7232 C C . PHE A 1 985 ? 17.305 -21.457 -22.276 1.00 88.12 985 PHE A C 1
ATOM 7234 O O . PHE A 1 985 ? 16.838 -20.330 -22.279 1.00 88.12 985 PHE A O 1
ATOM 7241 N N . GLY A 1 986 ? 18.622 -21.657 -22.198 1.00 84.94 986 GLY A N 1
ATOM 7242 C CA . GLY A 1 986 ? 19.553 -20.559 -21.908 1.00 84.94 986 GLY A CA 1
ATOM 7243 C C . GLY A 1 986 ? 19.798 -20.387 -20.404 1.00 84.94 986 GLY A C 1
ATOM 7244 O O . GLY A 1 986 ? 20.233 -21.334 -19.753 1.00 84.94 986 GLY A O 1
ATOM 7245 N N . GLN A 1 987 ? 19.607 -19.174 -19.879 1.00 85.62 987 GLN A N 1
ATOM 7246 C CA . GLN A 1 987 ? 19.835 -18.789 -18.475 1.00 85.62 987 GLN A CA 1
ATOM 7247 C C . GLN A 1 987 ? 18.538 -18.631 -17.654 1.00 85.62 987 GLN A C 1
ATOM 7249 O O . GLN A 1 987 ? 18.622 -18.598 -16.423 1.00 85.62 987 GLN A O 1
ATOM 7254 N N . SER A 1 988 ? 17.375 -18.543 -18.309 1.00 90.12 988 SER A N 1
ATOM 7255 C CA . SER A 1 988 ? 16.064 -18.299 -17.683 1.00 90.12 988 SER A CA 1
ATOM 7256 C C . SER A 1 988 ? 15.028 -19.384 -18.034 1.00 90.12 988 SER A C 1
ATOM 7258 O O . SER A 1 988 ? 15.340 -20.345 -18.759 1.00 90.12 988 SER A O 1
ATOM 7260 N N . ALA A 1 989 ? 13.833 -19.290 -17.445 1.00 93.62 989 ALA A N 1
ATOM 7261 C CA . ALA A 1 989 ? 12.718 -20.171 -17.769 1.00 93.62 989 ALA A CA 1
ATOM 7262 C C . ALA A 1 989 ? 12.068 -19.754 -19.090 1.00 93.62 989 ALA A C 1
ATOM 7264 O O . ALA A 1 989 ? 12.050 -18.597 -19.452 1.00 93.62 989 ALA A O 1
ATOM 7265 N N . ILE A 1 990 ? 11.531 -20.728 -19.820 1.00 93.25 990 ILE A N 1
ATOM 7266 C CA . ILE A 1 990 ? 10.771 -20.479 -21.056 1.00 93.25 990 ILE A CA 1
ATOM 7267 C C . ILE A 1 990 ? 9.394 -21.147 -21.009 1.00 93.25 990 ILE A C 1
ATOM 7269 O O . ILE A 1 990 ? 8.786 -21.437 -22.033 1.00 93.25 990 ILE A O 1
ATOM 7273 N N . GLY A 1 991 ? 8.945 -21.526 -19.817 1.00 94.62 991 GLY A N 1
ATOM 7274 C CA . GLY A 1 991 ? 7.684 -22.223 -19.633 1.00 94.62 991 GLY A CA 1
ATOM 7275 C C . GLY A 1 991 ? 7.533 -22.764 -18.222 1.00 94.62 991 GLY A C 1
ATOM 7276 O O . GLY A 1 991 ? 8.504 -23.190 -17.588 1.00 94.62 991 GLY A O 1
ATOM 7277 N N . SER A 1 992 ? 6.292 -22.806 -17.749 1.00 97.19 992 SER A N 1
ATOM 7278 C CA . SER A 1 992 ? 5.945 -23.362 -16.446 1.00 97.19 992 SER A CA 1
ATOM 7279 C C . SER A 1 992 ? 4.600 -24.091 -16.467 1.00 97.19 992 SER A C 1
ATOM 7281 O O . SER A 1 992 ? 3.729 -23.824 -17.293 1.00 97.19 992 SER A O 1
ATOM 7283 N N . LEU A 1 993 ? 4.435 -25.051 -15.553 1.00 97.19 993 LEU A N 1
ATOM 7284 C CA . LEU A 1 993 ? 3.155 -25.676 -15.221 1.00 97.19 993 LEU A CA 1
ATOM 7285 C C . LEU A 1 993 ? 3.011 -25.768 -13.693 1.00 97.19 993 LEU A C 1
ATOM 7287 O O . LEU A 1 993 ? 3.749 -26.540 -13.078 1.00 97.19 993 LEU A O 1
ATOM 7291 N N . PRO A 1 994 ? 2.057 -25.058 -13.064 1.00 96.19 994 PRO A N 1
ATOM 7292 C CA . PRO A 1 994 ? 1.108 -24.116 -13.669 1.00 96.19 994 PRO A CA 1
ATOM 7293 C C . PRO A 1 994 ? 1.754 -23.002 -14.489 1.00 96.19 994 PRO A C 1
ATOM 7295 O O . PRO A 1 994 ? 2.840 -22.551 -14.137 1.00 96.19 994 PRO A O 1
ATOM 7298 N N . GLN A 1 995 ? 1.089 -22.601 -15.577 1.00 92.75 995 GLN A N 1
ATOM 7299 C CA . GLN A 1 995 ? 1.586 -21.529 -16.434 1.00 92.75 995 GLN A CA 1
ATOM 7300 C C . GLN A 1 995 ? 1.576 -20.217 -15.663 1.00 92.75 995 GLN A C 1
ATOM 7302 O O . GLN A 1 995 ? 0.589 -19.886 -15.006 1.00 92.75 995 GLN A O 1
ATOM 7307 N N . ASP A 1 996 ? 2.689 -19.500 -15.758 1.00 91.88 996 ASP A N 1
ATOM 7308 C CA . ASP A 1 996 ? 2.866 -18.169 -15.207 1.00 91.88 996 ASP A CA 1
ATOM 7309 C C . ASP A 1 996 ? 3.138 -17.185 -16.351 1.00 91.88 996 ASP A C 1
ATOM 7311 O O . ASP A 1 996 ? 3.967 -17.495 -17.203 1.00 91.88 996 ASP A O 1
ATOM 7315 N N . PRO A 1 997 ? 2.465 -16.024 -16.405 1.00 84.31 997 PRO A N 1
ATOM 7316 C CA . PRO A 1 997 ? 2.694 -15.031 -17.453 1.00 84.31 997 PRO A CA 1
ATOM 7317 C C . PRO A 1 997 ? 4.121 -14.507 -17.563 1.00 84.31 997 PRO A C 1
ATOM 7319 O O . PRO A 1 997 ? 4.426 -13.955 -18.617 1.00 84.31 997 PRO A O 1
ATOM 7322 N N . THR A 1 998 ? 4.952 -14.600 -16.516 1.00 84.19 998 THR A N 1
ATOM 7323 C CA . THR A 1 998 ? 6.306 -14.030 -16.598 1.00 84.19 998 THR A CA 1
ATOM 7324 C C . THR A 1 998 ? 7.144 -14.699 -17.676 1.00 84.19 998 THR A C 1
ATOM 7326 O O . THR A 1 998 ? 7.842 -13.990 -18.369 1.00 84.19 998 THR A O 1
ATOM 7329 N N . VAL A 1 999 ? 6.941 -15.996 -17.944 1.00 90.94 999 VAL A N 1
ATOM 7330 C CA . VAL A 1 999 ? 7.695 -16.736 -18.982 1.00 90.94 999 VAL A CA 1
ATOM 7331 C C . VAL A 1 999 ? 7.289 -16.371 -20.418 1.00 90.94 999 VAL A C 1
ATOM 7333 O O . VAL A 1 999 ? 7.523 -17.150 -21.345 1.00 90.94 999 VAL A O 1
ATOM 7336 N N . LEU A 1 1000 ? 6.553 -15.268 -20.589 1.00 91.75 1000 LEU A N 1
ATOM 7337 C CA . LEU A 1 1000 ? 6.086 -14.722 -21.861 1.00 91.75 1000 LEU A CA 1
ATOM 7338 C C . LEU A 1 1000 ? 6.125 -13.183 -21.920 1.00 91.75 1000 LEU A C 1
ATOM 7340 O O . LEU A 1 1000 ? 5.647 -12.607 -22.908 1.00 91.75 1000 LEU A O 1
ATOM 7344 N N . ASP A 1 1001 ? 6.619 -12.502 -20.883 1.00 81.94 1001 ASP A N 1
ATOM 7345 C CA . ASP A 1 1001 ? 6.560 -11.045 -20.762 1.00 81.94 1001 ASP A CA 1
ATOM 7346 C C . ASP A 1 1001 ? 7.552 -10.310 -21.686 1.00 81.94 1001 ASP A C 1
ATOM 7348 O O . ASP A 1 1001 ? 7.249 -9.213 -22.169 1.00 81.94 1001 ASP A O 1
ATOM 7352 N N . THR A 1 1002 ? 8.658 -10.958 -22.050 1.00 85.62 1002 THR A N 1
ATOM 7353 C CA . THR A 1 1002 ? 9.653 -10.511 -23.029 1.00 85.62 1002 THR A CA 1
ATOM 7354 C C . THR A 1 1002 ? 9.734 -11.424 -24.259 1.00 85.62 1002 THR A C 1
ATOM 7356 O O . THR A 1 1002 ? 10.614 -11.269 -25.112 1.00 85.62 1002 THR A O 1
ATOM 7359 N N . ALA A 1 1003 ? 8.755 -12.319 -24.452 1.00 90.00 1003 ALA A N 1
ATOM 7360 C CA . ALA A 1 1003 ? 8.749 -13.333 -25.511 1.00 90.00 1003 ALA A CA 1
ATOM 7361 C C . ALA A 1 1003 ? 8.995 -12.810 -26.939 1.00 90.00 1003 ALA A C 1
ATOM 7363 O O . ALA A 1 1003 ? 9.564 -13.513 -27.782 1.00 90.00 1003 ALA A O 1
ATOM 7364 N N . THR A 1 1004 ? 8.582 -11.573 -27.225 1.00 90.81 1004 THR A N 1
ATOM 7365 C CA . THR A 1 1004 ? 8.754 -10.937 -28.543 1.00 90.81 1004 THR A CA 1
ATOM 7366 C C . THR A 1 1004 ? 10.033 -10.115 -28.673 1.00 90.81 1004 THR A C 1
ATOM 7368 O O . THR A 1 1004 ? 10.329 -9.636 -29.767 1.00 90.81 1004 THR A O 1
ATOM 7371 N N . GLU A 1 1005 ? 10.823 -9.968 -27.616 1.00 90.00 1005 GLU A N 1
ATOM 7372 C CA . GLU A 1 1005 ? 12.076 -9.216 -27.608 1.00 90.00 1005 GLU A CA 1
ATOM 7373 C C . GLU A 1 1005 ? 13.264 -10.095 -28.048 1.00 90.00 1005 GLU A C 1
ATOM 7375 O O . GLU A 1 1005 ? 13.207 -11.321 -27.940 1.00 90.00 1005 GLU A O 1
ATOM 7380 N N . PRO A 1 1006 ? 14.333 -9.516 -28.629 1.00 89.75 1006 PRO A N 1
ATOM 7381 C CA . PRO A 1 1006 ? 15.484 -10.285 -29.094 1.00 89.75 1006 PRO A CA 1
ATOM 7382 C C . PRO A 1 1006 ? 16.394 -10.736 -27.941 1.00 89.75 1006 PRO A C 1
ATOM 7384 O O . PRO A 1 1006 ? 16.882 -9.912 -27.173 1.00 89.75 1006 PRO A O 1
ATOM 7387 N N . TYR A 1 1007 ? 16.730 -12.025 -27.913 1.00 89.56 1007 TYR A N 1
ATOM 7388 C CA . TYR A 1 1007 ? 17.756 -12.601 -27.042 1.00 89.56 1007 TYR A CA 1
ATOM 7389 C C . TYR A 1 1007 ? 19.116 -11.935 -27.266 1.00 89.56 1007 TYR A C 1
ATOM 7391 O O . TYR A 1 1007 ? 19.558 -11.786 -28.412 1.00 89.56 1007 TYR A O 1
ATOM 7399 N N . GLY A 1 1008 ? 19.822 -11.593 -26.186 1.00 79.19 1008 GLY A N 1
ATOM 7400 C CA . GLY A 1 1008 ? 21.093 -10.868 -26.272 1.00 79.19 1008 GLY A CA 1
ATOM 7401 C C . GLY A 1 1008 ? 22.151 -11.554 -27.159 1.00 79.19 1008 GLY A C 1
ATOM 7402 O O . GLY A 1 1008 ? 22.745 -10.895 -28.017 1.00 79.19 1008 GLY A O 1
ATOM 7403 N N . PRO A 1 1009 ? 22.400 -12.868 -26.993 1.00 84.75 1009 PRO A N 1
ATOM 7404 C CA . PRO A 1 1009 ? 23.339 -13.622 -27.829 1.00 84.75 1009 PRO A CA 1
ATOM 7405 C C . PRO A 1 1009 ? 22.891 -13.895 -29.273 1.00 84.75 1009 PRO A C 1
ATOM 7407 O O . PRO A 1 1009 ? 23.748 -14.059 -30.142 1.00 84.75 1009 PRO A O 1
ATOM 7410 N N . ASP A 1 1010 ? 21.585 -13.970 -29.540 1.00 85.25 1010 ASP A N 1
ATOM 7411 C CA . ASP A 1 1010 ? 21.045 -14.243 -30.876 1.00 85.25 1010 ASP A CA 1
ATOM 7412 C C . ASP A 1 1010 ? 19.684 -13.567 -31.065 1.00 85.25 1010 ASP A C 1
ATOM 7414 O O . ASP A 1 1010 ? 18.638 -14.081 -30.685 1.00 85.25 1010 ASP A O 1
ATOM 7418 N N . SER A 1 1011 ? 19.688 -12.425 -31.749 1.00 88.56 1011 SER A N 1
ATOM 7419 C CA . SER A 1 1011 ? 18.478 -11.628 -31.973 1.00 88.56 1011 SER A CA 1
ATOM 7420 C C . SER A 1 1011 ? 17.346 -12.344 -32.725 1.00 88.56 1011 SER A C 1
ATOM 7422 O O . SER A 1 1011 ? 16.236 -11.815 -32.778 1.00 88.56 1011 SER A O 1
ATOM 7424 N N . SER A 1 1012 ? 17.591 -13.509 -33.335 1.00 86.81 1012 SER A N 1
ATOM 7425 C CA . SER A 1 1012 ? 16.534 -14.302 -33.972 1.00 86.81 1012 SER A CA 1
ATOM 7426 C C . SER A 1 1012 ? 15.648 -15.044 -32.966 1.00 86.81 1012 SER A C 1
ATOM 7428 O O . SER A 1 1012 ? 14.568 -15.481 -33.338 1.00 86.81 1012 SER A O 1
ATOM 7430 N N . THR A 1 1013 ? 16.059 -15.151 -31.702 1.00 89.25 1013 THR A N 1
ATOM 7431 C CA . THR A 1 1013 ? 15.324 -15.844 -30.635 1.00 89.25 1013 THR A CA 1
ATOM 7432 C C . THR A 1 1013 ? 14.850 -14.895 -29.541 1.00 89.25 1013 THR A C 1
ATOM 7434 O O . THR A 1 1013 ? 15.188 -13.714 -29.554 1.00 89.25 1013 THR A O 1
ATOM 7437 N N . SER A 1 1014 ? 13.997 -15.409 -28.657 1.00 92.44 1014 SER A N 1
ATOM 7438 C CA . SER A 1 1014 ? 13.315 -14.716 -27.566 1.00 92.44 1014 SER A CA 1
ATOM 7439 C C . SER A 1 1014 ? 14.216 -14.337 -26.385 1.00 92.44 1014 SER A C 1
ATOM 7441 O O . SER A 1 1014 ? 15.079 -15.131 -25.999 1.00 92.44 1014 SER A O 1
ATOM 7443 N N . HIS A 1 1015 ? 13.993 -13.142 -25.823 1.00 89.88 1015 HIS A N 1
ATOM 7444 C CA . HIS A 1 1015 ? 14.674 -12.610 -24.635 1.00 89.88 1015 HIS A CA 1
ATOM 7445 C C . HIS A 1 1015 ? 14.377 -13.395 -23.345 1.00 89.88 1015 HIS A C 1
ATOM 7447 O O . HIS A 1 1015 ? 15.235 -13.438 -22.469 1.00 89.88 1015 HIS A O 1
ATOM 7453 N N . GLU A 1 1016 ? 13.296 -14.175 -23.324 1.00 90.88 1016 GLU A N 1
ATOM 7454 C CA . GLU A 1 1016 ? 12.923 -15.155 -22.276 1.00 90.88 1016 GLU A CA 1
ATOM 7455 C C . GLU A 1 1016 ? 14.030 -16.164 -21.931 1.00 90.88 1016 GLU A C 1
ATOM 7457 O O . GLU A 1 1016 ? 13.950 -16.971 -21.019 1.00 90.88 1016 GLU A O 1
ATOM 7462 N N . LYS A 1 1017 ? 15.103 -16.204 -22.716 1.00 90.94 1017 LYS A N 1
ATOM 7463 C CA . LYS A 1 1017 ? 16.250 -17.073 -22.467 1.00 90.94 1017 LYS A CA 1
ATOM 7464 C C . LYS A 1 1017 ? 17.296 -16.449 -21.545 1.00 90.94 1017 LYS A C 1
ATOM 7466 O O . LYS A 1 1017 ? 18.211 -17.164 -21.128 1.00 90.94 1017 LYS A O 1
ATOM 7471 N N . ASP A 1 1018 ? 17.267 -15.147 -21.272 1.00 89.44 1018 ASP A N 1
ATOM 7472 C CA . ASP A 1 1018 ? 18.213 -14.461 -20.370 1.00 89.44 1018 ASP A CA 1
ATOM 7473 C C . ASP A 1 1018 ? 17.616 -13.363 -19.487 1.00 89.44 1018 ASP A C 1
ATOM 7475 O O . ASP A 1 1018 ? 18.376 -12.702 -18.763 1.00 89.44 1018 ASP A O 1
ATOM 7479 N N . ASP A 1 1019 ? 16.301 -13.205 -19.485 1.00 84.12 1019 ASP A N 1
ATOM 7480 C CA . ASP A 1 1019 ? 15.586 -12.366 -18.534 1.00 84.12 1019 ASP A CA 1
ATOM 7481 C C . ASP A 1 1019 ? 15.547 -12.990 -17.122 1.00 84.12 1019 ASP A C 1
ATOM 7483 O O . ASP A 1 1019 ? 16.403 -13.806 -16.744 1.00 84.12 1019 ASP A O 1
ATOM 7487 N N . TYR A 1 1020 ? 14.656 -12.478 -16.274 1.00 83.25 1020 TYR A N 1
ATOM 7488 C CA . TYR A 1 1020 ? 14.530 -12.907 -14.891 1.00 83.25 1020 TYR A CA 1
ATOM 7489 C C . TYR A 1 1020 ? 13.062 -13.030 -14.499 1.00 83.25 1020 TYR A C 1
ATOM 7491 O O . TYR A 1 1020 ? 12.362 -12.025 -14.375 1.00 83.25 1020 TYR A O 1
ATOM 7499 N N . ASP A 1 1021 ? 12.643 -14.253 -14.194 1.00 86.00 1021 ASP A N 1
ATOM 7500 C CA . ASP A 1 1021 ? 11.269 -14.558 -13.823 1.00 86.00 1021 ASP A CA 1
ATOM 7501 C C . ASP A 1 1021 ? 11.027 -14.483 -12.318 1.00 86.00 1021 ASP A C 1
ATOM 7503 O O . ASP A 1 1021 ? 11.798 -14.985 -11.487 1.00 86.00 1021 ASP A O 1
ATOM 7507 N N . ILE A 1 1022 ? 9.871 -13.936 -11.953 1.00 84.69 1022 ILE A N 1
ATOM 7508 C CA . ILE A 1 1022 ? 9.334 -14.036 -10.597 1.00 84.69 1022 ILE A CA 1
ATOM 7509 C C . ILE A 1 1022 ? 7.971 -14.711 -10.682 1.00 84.69 1022 ILE A C 1
ATOM 7511 O O . ILE A 1 1022 ? 6.967 -14.033 -10.886 1.00 84.69 1022 ILE A O 1
ATOM 7515 N N . PHE A 1 1023 ? 7.933 -16.022 -10.459 1.00 87.31 1023 PHE A N 1
ATOM 7516 C CA . PHE A 1 1023 ? 6.708 -16.813 -10.463 1.00 87.31 1023 PHE A CA 1
ATOM 7517 C C . PHE A 1 1023 ? 5.750 -16.363 -9.349 1.00 87.31 1023 PHE A C 1
ATOM 7519 O O . PHE A 1 1023 ? 6.128 -16.234 -8.178 1.00 87.31 1023 PHE A O 1
ATOM 7526 N N . ARG A 1 1024 ? 4.489 -16.126 -9.713 1.00 81.50 1024 ARG A N 1
ATOM 7527 C CA . ARG A 1 1024 ? 3.395 -15.622 -8.862 1.00 81.50 1024 ARG A CA 1
ATOM 7528 C C . ARG A 1 1024 ? 2.216 -16.586 -8.789 1.00 81.50 1024 ARG A C 1
ATOM 7530 O O . ARG A 1 1024 ? 1.451 -16.540 -7.812 1.00 81.50 1024 ARG A O 1
ATOM 7537 N N . VAL A 1 1025 ? 2.046 -17.428 -9.806 1.00 82.12 1025 VAL A N 1
ATOM 7538 C CA . VAL A 1 1025 ? 0.965 -18.409 -9.877 1.00 82.12 1025 VAL A CA 1
ATOM 7539 C C . VAL A 1 1025 ? 1.153 -19.457 -8.773 1.00 82.12 1025 VAL A C 1
ATOM 7541 O O . VAL A 1 1025 ? 2.267 -19.942 -8.574 1.00 82.12 1025 VAL A O 1
ATOM 7544 N N . PRO A 1 1026 ? 0.090 -19.792 -8.010 1.00 85.06 1026 PRO A N 1
ATOM 7545 C CA . PRO A 1 1026 ? 0.184 -20.822 -6.986 1.00 85.06 1026 PRO A CA 1
ATOM 7546 C C . PRO A 1 1026 ? 0.603 -22.164 -7.582 1.00 85.06 1026 PRO A C 1
ATOM 7548 O O . PRO A 1 1026 ? 0.169 -22.528 -8.676 1.00 85.06 1026 PRO A O 1
ATOM 7551 N N . PHE A 1 1027 ? 1.359 -22.937 -6.812 1.00 95.19 1027 PHE A N 1
ATOM 7552 C CA . PHE A 1 1027 ? 1.722 -24.299 -7.185 1.00 95.19 1027 PHE A CA 1
ATOM 7553 C C . PHE A 1 1027 ? 0.480 -25.182 -7.358 1.00 95.19 1027 PHE A C 1
ATOM 7555 O O . PHE A 1 1027 ? -0.504 -25.058 -6.622 1.00 95.19 1027 PHE A O 1
ATOM 7562 N N . ALA A 1 1028 ? 0.544 -26.128 -8.295 1.00 96.50 1028 ALA A N 1
ATOM 7563 C CA . ALA A 1 1028 ? -0.483 -27.148 -8.425 1.00 96.50 1028 ALA A CA 1
ATOM 7564 C C . ALA A 1 1028 ? -0.477 -28.041 -7.182 1.00 96.50 1028 ALA A C 1
ATOM 7566 O O . ALA A 1 1028 ? 0.573 -28.521 -6.756 1.00 96.50 1028 ALA A O 1
ATOM 7567 N N . ARG A 1 1029 ? -1.644 -28.278 -6.587 1.00 97.12 1029 ARG A N 1
ATOM 7568 C CA . ARG A 1 1029 ? -1.761 -29.116 -5.389 1.00 97.12 1029 ARG A CA 1
ATOM 7569 C C . ARG A 1 1029 ? -1.829 -30.599 -5.732 1.00 97.12 1029 ARG A C 1
ATOM 7571 O O . ARG A 1 1029 ? -2.514 -30.996 -6.675 1.00 97.12 1029 ARG A O 1
ATOM 7578 N N . VAL A 1 1030 ? -1.142 -31.418 -4.943 1.00 96.88 1030 VAL A N 1
ATOM 7579 C CA . VAL A 1 1030 ? -1.165 -32.882 -5.022 1.00 96.88 1030 VAL A CA 1
ATOM 7580 C C . VAL A 1 1030 ? -1.585 -33.452 -3.674 1.00 96.88 1030 VAL A C 1
ATOM 7582 O O . VAL A 1 1030 ? -1.027 -33.063 -2.653 1.00 96.88 1030 VAL A O 1
ATOM 7585 N N . GLY A 1 1031 ? -2.533 -34.388 -3.657 1.00 92.56 1031 GLY A N 1
ATOM 7586 C CA . GLY A 1 1031 ? -2.964 -35.101 -2.448 1.00 92.56 1031 GLY A CA 1
ATOM 7587 C C . GLY A 1 1031 ? -4.047 -34.408 -1.612 1.00 92.56 1031 GLY A C 1
ATOM 7588 O O . GLY A 1 1031 ? -4.994 -35.087 -1.214 1.00 92.56 1031 GLY A O 1
ATOM 7589 N N . HIS A 1 1032 ? -3.937 -33.095 -1.371 1.00 85.50 1032 HIS A N 1
ATOM 7590 C CA . HIS A 1 1032 ? -4.877 -32.302 -0.559 1.00 85.50 1032 HIS A CA 1
ATOM 7591 C C . HIS A 1 1032 ? -4.979 -30.849 -1.039 1.00 85.50 1032 HIS A C 1
ATOM 7593 O O . HIS A 1 1032 ? -3.937 -30.278 -1.444 1.00 85.50 1032 HIS A O 1
#

Sequence (1032 aa):
MAGAILPIAFQSSAQAAGTPNGGDVIANLFEWNWNSVAAECTTVLGPKGYGAVQVAPPADSIKLNGAAHPWWEVYQPVSYGLNSRMGTEAQFKSMVTTCHNAGVKVYADAVINHTAGVNQTSTSSYGGASFNTSNYTYNNIPYTRSDFHGSPPCPNADLSITDWNNVTQVQECQLVSLSDVNTESDSVRGKVAGYLNSLVDSGVDGFRVDTAKHIAQADMANILSRVHDTTWGGRPYVYQEIFPGSSGQLAAAAFEGNGSVLEFTYASKLSQQFNGNIANLKTFGQSWGLEPSDKSAVMVTNHDLERDQTTLTYNSGAKYNLAHIFELAWNYGTPQVYSGFRYNDKDDSPPADANGFVTDVNCTNNTWTCTDRNQGIANMVGWHNAAKGQAVANWWDNGNNTIAFSRGDKAWVAINNSASAVTQSFTTGLAAGTYCDVIHGDLTSTGACTGNTVSVDSTGKATVTVNAGDSVALRTGVGGVTPSPSSSASASASASASATATAPSGTTVFYSTNKNWAAYNLHYAPTGGAWTTVPGVAMTAACTGWVKKTVDLGTATGLAATFNNGSGTWDNNSNRNYALGTGNITVKDGVVGSGDPCLPAPPTTVFYSTNKNWAAYNLHYAPTGGAWTTVPGVAMTAACTGWVKKTVDLGTATGLAATFNNGSGTWDNNSNRNYALGTGNITVKDGVVGSGDPCPAPTPTATATPTVTPTATATATTTPDPGPAAGGPYYATNPSGQLGRAATITVDGKATEWTKDMIVAQGVANDDPRIFRGSHEGPVYDLYSLSSAWDDANLYLMWQFTNVTDVTDPAQGYPISDNGKPYQGDIPQSIALDVDPAKGSDGLIGGSVSGPWGLRTSFARNEVDHIANFSSKPGVGQPALFSLNSAGTFDYAAANVQQFAAAGITYKYADGLSSSEVTGIKATGNAGYVPADLADASRYQNLLAAGHNPAQDTTYEIKIPLQSLGIDRATLESRGLGVMLISTFGQSAIGSLPQDPTVLDTATEPYGPDSSTSHEKDDYDIFRVPFARVGH

pLDDT: mean 86.69, std 18.37, range [21.11, 98.88]